Protein 6JZ2 (pdb70)

Structure (mmCIF, N/CA/C/O backbone):
data_6JZ2
#
_entry.id   6JZ2
#
_cell.length_a   163.236
_cell.length_b   102.734
_cell.length_c   112.714
_cell.angle_alpha   90.000
_cell.angle_beta   130.940
_cell.angle_gamma   90.000
#
_symmetry.space_group_name_H-M   'C 1 2 1'
#
loop_
_entity.id
_entity.type
_entity.pdbx_description
1 polymer Beta-glucuronidase
2 non-polymer '(3S,4R,5R)-4,5-dihydroxypiperidine-3-carboxylic acid'
3 non-polymer (4R)-2-METHYLPENTANE-2,4-DIOL
4 non-polymer (4S)-2-METHYL-2,4-PENTANEDIOL
5 water water
#
loop_
_atom_site.group_PDB
_atom_site.id
_atom_site.type_symbol
_atom_site.label_atom_id
_atom_site.label_alt_id
_atom_site.label_comp_id
_atom_site.label_asym_id
_atom_site.label_entity_id
_atom_site.label_seq_id
_atom_site.pdbx_PDB_ins_code
_atom_site.Cartn_x
_atom_site.Cartn_y
_atom_site.Cartn_z
_atom_site.occupancy
_atom_site.B_iso_or_equiv
_atom_site.auth_seq_id
_atom_site.auth_comp_id
_atom_site.auth_asym_id
_atom_site.auth_atom_id
_atom_site.pdbx_PDB_model_num
ATOM 1 N N . LEU A 1 26 ? -47.304 6.787 -6.509 1.00 35.91 2 LEU A N 1
ATOM 2 C CA . LEU A 1 26 ? -47.817 5.561 -5.913 1.00 31.29 2 LEU A CA 1
ATOM 3 C C . LEU A 1 26 ? -49.048 5.075 -6.671 1.00 33.03 2 LEU A C 1
ATOM 4 O O . LEU A 1 26 ? -49.857 5.881 -7.126 1.00 35.90 2 LEU A O 1
ATOM 9 N N . GLU A 1 27 ? -49.193 3.761 -6.815 1.00 30.81 3 GLU A N 1
ATOM 10 C CA . GLU A 1 27 ? -50.366 3.220 -7.496 1.00 33.40 3 GLU A CA 1
ATOM 11 C C . GLU A 1 27 ? -51.432 2.777 -6.503 1.00 34.54 3 GLU A C 1
ATOM 12 O O . GLU A 1 27 ? -52.099 1.757 -6.684 1.00 45.39 3 GLU A O 1
ATOM 18 N N . TYR A 1 28 ? -51.570 3.566 -5.444 1.00 27.76 4 TYR A N 1
ATOM 19 C CA . TYR A 1 28 ? -52.613 3.388 -4.455 1.00 25.52 4 TYR A CA 1
ATOM 20 C C . TYR A 1 28 ? -52.684 4.700 -3.702 1.00 25.81 4 TYR A C 1
ATOM 21 O O . TYR A 1 28 ? -51.813 5.556 -3.844 1.00 26.11 4 TYR A O 1
ATOM 30 N N . SER A 1 29 ? -53.715 4.850 -2.890 1.00 19.36 5 SER A N 1
ATOM 31 C CA . SER A 1 29 ? -53.894 6.064 -2.112 1.00 18.06 5 SER A CA 1
ATOM 32 C C . SER A 1 29 ? -53.380 5.872 -0.689 1.00 15.40 5 SER A C 1
ATOM 33 O O . SER A 1 29 ? -53.597 4.812 -0.092 1.00 16.93 5 SER A O 1
ATOM 36 N N . GLU A 1 30 ? -52.710 6.892 -0.144 1.00 15.08 6 GLU A N 1
ATOM 37 C CA . GLU A 1 30 ? -52.312 6.890 1.267 1.00 14.88 6 GLU A CA 1
ATOM 38 C C . GLU A 1 30 ? -53.395 7.486 2.166 1.00 14.00 6 GLU A C 1
ATOM 39 O O . GLU A 1 30 ? -53.234 7.504 3.387 1.00 15.76 6 GLU A O 1
ATOM 45 N N . LEU A 1 31 ? -54.469 8.006 1.583 1.00 15.56 7 LEU A N 1
ATOM 46 C CA . LEU A 1 31 ? -55.465 8.723 2.382 1.00 15.01 7 LEU A CA 1
ATOM 47 C C . LEU A 1 31 ? -56.076 7.858 3.472 1.00 16.11 7 LEU A C 1
ATOM 48 O O . LEU A 1 31 ? -56.440 6.702 3.240 1.00 15.49 7 LEU A O 1
ATOM 53 N N . TYR A 1 32 ? -56.203 8.425 4.666 1.00 14.83 8 TYR A N 1
ATOM 54 C CA . TYR A 1 32 ? -56.790 7.705 5.789 1.00 14.94 8 TYR A CA 1
ATOM 55 C C . TYR A 1 32 ? -58.231 7.346 5.461 1.00 15.22 8 TYR A C 1
ATOM 56 O O . TYR A 1 32 ? -58.954 8.168 4.913 1.00 16.16 8 TYR A O 1
ATOM 65 N N . PRO A 1 33 ? -58.655 6.117 5.794 1.00 14.46 9 PRO A N 1
ATOM 66 C CA . PRO A 1 33 ? -60.001 5.711 5.367 1.00 15.88 9 PRO A CA 1
ATOM 67 C C . PRO A 1 33 ? -61.113 6.411 6.139 1.00 14.71 9 PRO A C 1
ATOM 68 O O . PRO A 1 33 ? -61.005 6.647 7.354 1.00 16.42 9 PRO A O 1
ATOM 72 N N . ILE A 1 34 ? -62.184 6.732 5.427 1.00 16.32 10 ILE A N 1
ATOM 73 C CA . ILE A 1 34 ? -63.337 7.353 6.061 1.00 15.69 10 ILE A CA 1
ATOM 74 C C . ILE A 1 34 ? -64.608 6.634 5.647 1.00 16.50 10 ILE A C 1
ATOM 75 O O . ILE A 1 34 ? -64.619 5.854 4.692 1.00 17.34 10 ILE A O 1
ATOM 80 N N . GLN A 1 35 ? -65.677 6.889 6.390 1.00 17.84 11 GLN A N 1
ATOM 81 C CA . GLN A 1 35 ? -66.963 6.264 6.124 1.00 20.47 11 GLN A CA 1
ATOM 82 C C . GLN A 1 35 ? -67.957 7.352 5.779 1.00 21.36 11 GLN A C 1
ATOM 83 O O . GLN A 1 35 ? -68.226 8.231 6.601 1.00 22.34 11 GLN A O 1
ATOM 89 N N . ASN A 1 36 ? -68.499 7.302 4.566 1.00 18.65 12 ASN A N 1
ATOM 90 C CA . ASN A 1 36 ? -69.545 8.233 4.171 1.00 20.54 12 ASN A CA 1
ATOM 91 C C . ASN A 1 36 ? -70.434 7.628 3.093 1.00 20.11 12 ASN A C 1
ATOM 92 O O . ASN A 1 36 ? -70.462 6.411 2.920 1.00 19.40 12 ASN A O 1
ATOM 97 N N . GLU A 1 37 ? -71.169 8.461 2.371 1.00 20.41 13 GLU A N 1
ATOM 98 C CA . GLU A 1 37 ? -72.084 7.944 1.365 1.00 22.36 13 GLU A CA 1
ATOM 99 C C . GLU A 1 37 ? -71.366 7.192 0.244 1.00 21.81 13 GLU A C 1
ATOM 100 O O . GLU A 1 37 ? -71.967 6.360 -0.432 1.00 22.69 13 GLU A O 1
ATOM 106 N N . TYR A 1 38 ? -70.080 7.479 0.061 1.00 18.61 14 TYR A N 1
ATOM 107 C CA . TYR A 1 38 ? -69.336 7.003 -1.107 1.00 19.27 14 TYR A CA 1
ATOM 108 C C . TYR A 1 38 ? -68.264 5.987 -0.756 1.00 17.78 14 TYR A C 1
ATOM 109 O O . TYR A 1 38 ? -67.858 5.183 -1.608 1.00 19.39 14 TYR A O 1
ATOM 118 N N . ARG A 1 39 ? -67.813 6.035 0.494 1.00 17.84 15 ARG A N 1
ATOM 119 C CA . ARG A 1 39 ? -66.695 5.236 0.972 1.00 17.20 15 ARG A CA 1
ATOM 120 C C . ARG A 1 39 ? -67.119 4.433 2.185 1.00 20.28 15 ARG A C 1
ATOM 121 O O . ARG A 1 39 ? -67.790 4.949 3.075 1.00 18.99 15 ARG A O 1
ATOM 129 N N . MET A 1 40 ? -66.711 3.171 2.233 1.00 17.37 16 MET A N 1
ATOM 130 C CA . MET A 1 40 ? -67.049 2.318 3.361 1.00 16.22 16 MET A CA 1
ATOM 131 C C . MET A 1 40 ? -65.783 1.725 3.956 1.00 16.51 16 MET A C 1
ATOM 132 O O . MET A 1 40 ? -64.760 1.609 3.277 1.00 17.12 16 MET A O 1
ATOM 137 N N . MET A 1 41 ? -65.845 1.351 5.226 1.00 15.92 17 MET A N 1
ATOM 138 C CA . MET A 1 41 ? -64.718 0.713 5.877 1.00 15.90 17 MET A CA 1
ATOM 139 C C . MET A 1 41 ? -65.224 -0.259 6.932 1.00 19.39 17 MET A C 1
ATOM 140 O O . MET A 1 41 ? -66.284 -0.055 7.532 1.00 19.97 17 MET A O 1
ATOM 145 N N . GLN A 1 42 ? -64.473 -1.334 7.121 1.00 15.26 18 GLN A N 1
ATOM 146 C CA . GLN A 1 42 ? -64.801 -2.348 8.104 1.00 15.48 18 GLN A CA 1
ATOM 147 C C . GLN A 1 42 ? -63.497 -2.803 8.742 1.00 15.77 18 GLN A C 1
ATOM 148 O O . GLN A 1 42 ? -62.536 -3.144 8.048 1.00 16.06 18 GLN A O 1
ATOM 154 N N . SER A 1 43 ? -63.456 -2.796 10.063 1.00 15.22 19 SER A N 1
ATOM 155 C CA . SER A 1 43 ? -62.248 -3.181 10.762 1.00 15.66 19 SER A CA 1
ATOM 156 C C . SER A 1 43 ? -62.036 -4.682 10.738 1.00 16.82 19 SER A C 1
ATOM 157 O O . SER A 1 43 ? -62.972 -5.453 10.940 1.00 19.29 19 SER A O 1
ATOM 160 N N . LEU A 1 44 ? -60.795 -5.092 10.478 1.00 14.79 20 LEU A N 1
ATOM 161 C CA . LEU A 1 44 ? -60.419 -6.496 10.581 1.00 16.09 20 LEU A CA 1
ATOM 162 C C . LEU A 1 44 ? -59.623 -6.779 11.849 1.00 15.34 20 LEU A C 1
ATOM 163 O O . LEU A 1 44 ? -59.059 -7.868 11.995 1.00 17.17 20 LEU A O 1
ATOM 168 N N . ASP A 1 45 ? -59.584 -5.821 12.769 1.00 15.35 21 ASP A N 1
ATOM 169 C CA . ASP A 1 45 ? -58.850 -6.037 14.014 1.00 14.52 21 ASP A CA 1
ATOM 170 C C . ASP A 1 45 ? -59.480 -7.160 14.825 1.00 19.51 21 ASP A C 1
ATOM 171 O O . ASP A 1 45 ? -60.677 -7.443 14.697 1.00 19.84 21 ASP A O 1
ATOM 176 N N . GLY A 1 46 ? -58.676 -7.798 15.666 1.00 15.51 22 GLY A N 1
ATOM 177 C CA . GLY A 1 46 ? -59.190 -8.845 16.528 1.00 15.72 22 GLY A CA 1
ATOM 178 C C . GLY A 1 46 ? -58.161 -9.937 16.661 1.00 16.67 22 GLY A C 1
ATOM 179 O O . GLY A 1 46 ? -56.968 -9.696 16.501 1.00 17.63 22 GLY A O 1
ATOM 180 N N . MET A 1 47 ? -58.594 -11.129 16.964 1.00 15.84 23 MET A N 1
ATOM 181 C CA . MET A 1 47 ? -57.723 -12.274 16.991 1.00 16.32 23 MET A CA 1
ATOM 182 C C . MET A 1 47 ? -57.598 -12.892 15.603 1.00 16.97 23 MET A C 1
ATOM 183 O O . MET A 1 47 ? -58.549 -13.356 15.084 1.00 18.64 23 MET A O 1
ATOM 188 N N . TRP A 1 48 ? -56.400 -12.852 15.051 1.00 14.61 24 TRP A N 1
ATOM 189 C CA . TRP A 1 48 ? -56.115 -13.476 13.774 1.00 15.01 24 TRP A CA 1
ATOM 190 C C . TRP A 1 48 ? -55.506 -14.856 13.992 1.00 15.75 24 TRP A C 1
ATOM 191 O O . TRP A 1 48 ? -55.087 -15.188 15.103 1.00 17.41 24 TRP A O 1
ATOM 202 N N . LYS A 1 49 ? -55.455 -15.662 12.937 1.00 14.92 25 LYS A N 1
ATOM 203 C CA . LYS A 1 49 ? -54.677 -16.888 12.962 1.00 15.72 25 LYS A CA 1
ATOM 204 C C . LYS A 1 49 ? -53.244 -16.532 12.601 1.00 15.49 25 LYS A C 1
ATOM 205 O O . LYS A 1 49 ? -53.000 -15.598 11.839 1.00 14.96 25 LYS A O 1
ATOM 211 N N . PHE A 1 50 ? -52.298 -17.277 13.154 1.00 14.33 26 PHE A N 1
ATOM 212 C CA . PHE A 1 50 ? -50.884 -16.922 13.057 1.00 15.11 26 PHE A CA 1
ATOM 213 C C . PHE A 1 50 ? -50.056 -18.192 13.066 1.00 13.99 26 PHE A C 1
ATOM 214 O O . PHE A 1 50 ? -50.355 -19.121 13.807 1.00 15.07 26 PHE A O 1
ATOM 222 N N . GLN A 1 51 ? -49.028 -18.256 12.233 1.00 13.59 27 GLN A N 1
ATOM 223 C CA . GLN A 1 51 ? -48.146 -19.405 12.277 1.00 16.72 27 GLN A CA 1
ATOM 224 C C . GLN A 1 51 ? -46.733 -19.042 11.864 1.00 13.60 27 GLN A C 1
ATOM 225 O O . GLN A 1 51 ? -46.522 -18.404 10.832 1.00 15.37 27 GLN A O 1
ATOM 231 N N . PHE A 1 52 ? -45.761 -19.476 12.655 1.00 14.38 28 PHE A N 1
ATOM 232 C CA . PHE A 1 52 ? -44.359 -19.325 12.291 1.00 14.16 28 PHE A CA 1
ATOM 233 C C . PHE A 1 52 ? -44.012 -20.292 11.167 1.00 14.42 28 PHE A C 1
ATOM 234 O O . PHE A 1 52 ? -44.545 -21.398 11.104 1.00 15.90 28 PHE A O 1
ATOM 242 N N . ASP A 1 53 ? -43.085 -19.888 10.301 1.00 13.88 29 ASP A N 1
ATOM 243 C CA . ASP A 1 53 ? -42.674 -20.700 9.160 1.00 15.12 29 ASP A CA 1
ATOM 244 C C . ASP A 1 53 ? -41.150 -20.823 9.116 1.00 14.82 29 ASP A C 1
ATOM 245 O O . ASP A 1 53 ? -40.504 -20.342 8.183 1.00 15.92 29 ASP A O 1
ATOM 250 N N . PRO A 1 54 ? -40.565 -21.500 10.117 1.00 16.21 30 PRO A N 1
ATOM 251 C CA . PRO A 1 54 ? -39.102 -21.587 10.190 1.00 16.20 30 PRO A CA 1
ATOM 252 C C . PRO A 1 54 ? -38.456 -22.290 9.000 1.00 17.63 30 PRO A C 1
ATOM 253 O O . PRO A 1 54 ? -37.310 -21.979 8.672 1.00 19.32 30 PRO A O 1
ATOM 257 N N . GLU A 1 55 ? -39.171 -23.214 8.361 1.00 16.63 31 GLU A N 1
ATOM 258 C CA . GLU A 1 55 ? -38.609 -23.953 7.238 1.00 18.42 31 GLU A CA 1
ATOM 259 C C . GLU A 1 55 ? -38.867 -23.273 5.897 1.00 17.67 31 GLU A C 1
ATOM 260 O O . GLU A 1 55 ? -38.429 -23.763 4.859 1.00 18.95 31 GLU A O 1
ATOM 266 N N . GLU A 1 56 ? -39.558 -22.170 5.917 1.00 18.80 32 GLU A N 1
ATOM 267 C CA . GLU A 1 56 ? -39.834 -21.391 4.742 1.00 20.07 32 GLU A CA 1
ATOM 268 C C . GLU A 1 56 ? -40.551 -22.217 3.686 1.00 18.69 32 GLU A C 1
ATOM 269 O O . GLU A 1 56 ? -40.153 -22.218 2.546 1.00 20.31 32 GLU A O 1
ATOM 275 N N . ILE A 1 57 ? -41.612 -22.877 4.086 1.00 17.63 33 ILE A N 1
ATOM 276 C CA . ILE A 1 57 ? -42.353 -23.748 3.181 1.00 17.90 33 ILE A CA 1
ATOM 277 C C . ILE A 1 57 ? -43.809 -23.327 2.963 1.00 16.38 33 ILE A C 1
ATOM 278 O O . ILE A 1 57 ? -44.537 -23.983 2.236 1.00 18.18 33 ILE A O 1
ATOM 283 N N . GLY A 1 58 ? -44.235 -22.230 3.575 1.00 16.75 34 GLY A N 1
ATOM 284 C CA . GLY A 1 58 ? -45.626 -21.831 3.478 1.00 17.95 34 GLY A CA 1
ATOM 285 C C . GLY A 1 58 ? -46.120 -21.652 2.060 1.00 16.64 34 GLY A C 1
ATOM 286 O O . GLY A 1 58 ? -47.165 -22.198 1.682 1.00 18.59 34 GLY A O 1
ATOM 287 N N . LYS A 1 59 ? -45.355 -20.930 1.246 1.00 17.06 35 LYS A N 1
ATOM 288 C CA . LYS A 1 59 ? -45.806 -20.678 -0.113 1.00 20.45 35 LYS A CA 1
ATOM 289 C C . LYS A 1 59 ? -45.675 -21.919 -1.001 1.00 20.64 35 LYS A C 1
ATOM 290 O O . LYS A 1 59 ? -46.328 -22.015 -2.039 1.00 23.28 35 LYS A O 1
ATOM 296 N N . LYS A 1 60 ? -44.849 -22.868 -0.576 1.00 17.55 36 LYS A N 1
ATOM 297 C CA . LYS A 1 60 ? -44.726 -24.154 -1.264 1.00 20.15 36 LYS A CA 1
ATOM 298 C C . LYS A 1 60 ? -45.831 -25.143 -0.879 1.00 17.88 36 LYS A C 1
ATOM 299 O O . LYS A 1 60 ? -45.989 -26.208 -1.508 1.00 17.89 36 LYS A O 1
ATOM 305 N N . SER A 1 61 ? -46.596 -24.788 0.148 1.00 18.05 37 SER A N 1
ATOM 306 C CA . SER A 1 61 ? -47.461 -25.757 0.809 1.00 17.16 37 SER A CA 1
ATOM 307 C C . SER A 1 61 ? -48.894 -25.284 0.926 1.00 20.24 37 SER A C 1
ATOM 308 O O . SER A 1 61 ? -49.671 -25.841 1.696 1.00 21.81 37 SER A O 1
ATOM 311 N N . GLY A 1 62 ? -49.234 -24.239 0.182 1.00 18.08 38 GLY A N 1
ATOM 312 C CA . GLY A 1 62 ? -50.609 -23.782 0.116 1.00 18.88 38 GLY A CA 1
ATOM 313 C C . GLY A 1 62 ? -51.077 -22.930 1.277 1.00 17.98 38 GLY A C 1
ATOM 314 O O . GLY A 1 62 ? -52.281 -22.759 1.464 1.00 20.33 38 GLY A O 1
ATOM 315 N N . TRP A 1 63 ? -50.146 -22.392 2.059 1.00 16.78 39 TRP A N 1
ATOM 316 C CA . TRP A 1 63 ? -50.535 -21.594 3.217 1.00 16.33 39 TRP A CA 1
ATOM 317 C C . TRP A 1 63 ? -51.310 -20.341 2.823 1.00 16.02 39 TRP A C 1
ATOM 318 O O . TRP A 1 63 ? -52.050 -19.792 3.638 1.00 16.78 39 TRP A O 1
ATOM 329 N N . GLU A 1 64 ? -51.136 -19.881 1.587 1.00 17.62 40 GLU A N 1
ATOM 330 C CA . GLU A 1 64 ? -51.883 -18.720 1.121 1.00 18.57 40 GLU A CA 1
ATOM 331 C C . GLU A 1 64 ? -53.380 -19.016 1.048 1.00 18.11 40 GLU A C 1
ATOM 332 O O . GLU A 1 64 ? -54.186 -18.094 0.920 1.00 20.82 40 GLU A O 1
ATOM 338 N N . ASN A 1 65 ? -53.746 -20.298 1.119 1.00 17.54 41 ASN A N 1
ATOM 339 C CA . ASN A 1 65 ? -55.150 -20.693 1.172 1.00 19.61 41 ASN A CA 1
ATOM 340 C C . ASN A 1 65 ? -55.632 -20.991 2.595 1.00 19.12 41 ASN A C 1
ATOM 341 O O . ASN A 1 65 ? -56.777 -21.410 2.796 1.00 20.55 41 ASN A O 1
ATOM 346 N N . GLY A 1 66 ? -54.754 -20.785 3.575 1.00 18.24 42 GLY A N 1
ATOM 347 C CA . GLY A 1 66 ? -55.082 -21.016 4.970 1.00 19.64 42 GLY A CA 1
ATOM 348 C C . GLY A 1 66 ? -53.921 -21.673 5.688 1.00 17.85 42 GLY A C 1
ATOM 349 O O . GLY A 1 66 ? -53.247 -22.541 5.132 1.00 18.61 42 GLY A O 1
ATOM 350 N N . LEU A 1 67 ? -53.683 -21.256 6.924 1.00 17.65 43 LEU A N 1
ATOM 351 C CA . LEU A 1 67 ? -52.584 -21.790 7.721 1.00 17.92 43 LEU A CA 1
ATOM 352 C C . LEU A 1 67 ? -52.960 -23.157 8.286 1.00 18.74 43 LEU A C 1
ATOM 353 O O . LEU A 1 67 ? -54.084 -23.356 8.752 1.00 19.61 43 LEU A O 1
ATOM 358 N N . PRO A 1 68 ? -52.019 -24.108 8.250 1.00 16.52 44 PRO A N 1
ATOM 359 C CA . PRO A 1 68 ? -52.389 -25.481 8.624 1.00 17.68 44 PRO A CA 1
ATOM 360 C C . PRO A 1 68 ? -52.463 -25.734 10.134 1.00 20.53 44 PRO A C 1
ATOM 361 O O . PRO A 1 68 ? -53.231 -26.608 10.548 1.00 20.05 44 PRO A O 1
ATOM 365 N N . ALA A 1 69 ? -51.686 -25.010 10.935 1.00 17.31 45 ALA A N 1
ATOM 366 C CA . ALA A 1 69 ? -51.657 -25.250 12.381 1.00 18.07 45 ALA A CA 1
ATOM 367 C C . ALA A 1 69 ? -51.432 -23.949 13.144 1.00 17.97 45 ALA A C 1
ATOM 368 O O . ALA A 1 69 ? -50.420 -23.776 13.824 1.00 19.42 45 ALA A O 1
ATOM 370 N N . PRO A 1 70 ? -52.385 -23.023 13.020 1.00 16.80 46 PRO A N 1
ATOM 371 C CA . PRO A 1 70 ? -52.177 -21.681 13.560 1.00 16.65 46 PRO A CA 1
ATOM 372 C C . PRO A 1 70 ? -52.444 -21.590 15.050 1.00 19.17 46 PRO A C 1
ATOM 373 O O . PRO A 1 70 ? -53.092 -22.467 15.643 1.00 18.59 46 PRO A O 1
ATOM 377 N N . VAL A 1 71 ? -51.927 -20.523 15.646 1.00 15.75 47 VAL A N 1
ATOM 378 C CA . VAL A 1 71 ? -52.360 -20.091 16.966 1.00 16.65 47 VAL A CA 1
ATOM 379 C C . VAL A 1 71 ? -53.057 -18.746 16.789 1.00 17.78 47 VAL A C 1
ATOM 380 O O . VAL A 1 71 ? -53.063 -18.173 15.699 1.00 17.52 47 VAL A O 1
ATOM 384 N N . SER A 1 72 ? -53.664 -18.237 17.851 1.00 15.94 48 SER A N 1
ATOM 385 C CA . SER A 1 72 ? -54.337 -16.951 17.775 1.00 18.56 48 SER A CA 1
ATOM 386 C C . SER A 1 72 ? -53.349 -15.831 18.068 1.00 16.38 48 SER A C 1
ATOM 387 O O . SER A 1 72 ? -52.478 -15.965 18.931 1.00 17.78 48 SER A O 1
ATOM 390 N N . MET A 1 73 ? -53.496 -14.714 17.365 1.00 13.35 49 MET A N 1
ATOM 391 C CA . MET A 1 73 ? -52.610 -13.573 17.534 1.00 13.56 49 MET A CA 1
ATOM 392 C C . MET A 1 73 ? -53.410 -12.283 17.449 1.00 13.90 49 MET A C 1
ATOM 393 O O . MET A 1 73 ? -54.090 -12.050 16.462 1.00 13.37 49 MET A O 1
ATOM 398 N N . PRO A 1 74 ? -53.343 -11.445 18.487 1.00 13.12 50 PRO A N 1
ATOM 399 C CA . PRO A 1 74 ? -54.009 -10.143 18.441 1.00 12.25 50 PRO A CA 1
ATOM 400 C C . PRO A 1 74 ? -53.476 -9.238 17.349 1.00 13.80 50 PRO A C 1
ATOM 401 O O . PRO A 1 74 ? -52.262 -9.176 17.109 1.00 13.51 50 PRO A O 1
ATOM 405 N N . VAL A 1 75 ? -54.396 -8.526 16.707 1.00 13.30 51 VAL A N 1
ATOM 406 C CA . VAL A 1 75 ? -54.061 -7.483 15.751 1.00 13.39 51 VAL A CA 1
ATOM 407 C C . VAL A 1 75 ? -54.930 -6.292 16.120 1.00 14.45 51 VAL A C 1
ATOM 408 O O . VAL A 1 75 ? -56.151 -6.432 16.214 1.00 14.78 51 VAL A O 1
ATOM 412 N N . PRO A 1 76 ? -54.321 -5.118 16.325 1.00 12.75 52 PRO A N 1
ATOM 413 C CA . PRO A 1 76 ? -52.894 -4.800 16.177 1.00 12.26 52 PRO A CA 1
ATOM 414 C C . PRO A 1 76 ? -52.063 -5.161 17.396 1.00 13.20 52 PRO A C 1
ATOM 415 O O . PRO A 1 76 ? -52.528 -4.997 18.519 1.00 13.91 52 PRO A O 1
ATOM 419 N N . SER A 1 77 ? -50.835 -5.612 17.171 1.00 12.23 53 SER A N 1
ATOM 420 C CA . SER A 1 77 ? -49.860 -5.871 18.236 1.00 11.99 53 SER A CA 1
ATOM 421 C C . SER A 1 77 ? -48.564 -6.323 17.583 1.00 12.93 53 SER A C 1
ATOM 422 O O . SER A 1 77 ? -48.565 -6.838 16.464 1.00 12.66 53 SER A O 1
ATOM 425 N N . SER A 1 78 ? -47.449 -6.155 18.282 1.00 11.12 54 SER A N 1
ATOM 426 C CA . SER A 1 78 ? -46.251 -6.913 17.939 1.00 10.62 54 SER A CA 1
ATOM 427 C C . SER A 1 78 ? -46.431 -8.314 18.511 1.00 12.38 54 SER A C 1
ATOM 428 O O . SER A 1 78 ? -46.992 -8.464 19.593 1.00 12.98 54 SER A O 1
ATOM 431 N N . PHE A 1 79 ? -45.968 -9.346 17.816 1.00 11.76 55 PHE A N 1
ATOM 432 C CA . PHE A 1 79 ? -46.182 -10.695 18.347 1.00 11.73 55 PHE A CA 1
ATOM 433 C C . PHE A 1 79 ? -45.274 -11.076 19.520 1.00 11.63 55 PHE A C 1
ATOM 434 O O . PHE A 1 79 ? -45.623 -11.973 20.287 1.00 12.24 55 PHE A O 1
ATOM 442 N N . ALA A 1 80 ? -44.121 -10.429 19.666 1.00 10.39 56 ALA A N 1
ATOM 443 C CA . ALA A 1 80 ? -43.018 -11.024 20.430 1.00 10.69 56 ALA A CA 1
ATOM 444 C C . ALA A 1 80 ? -43.321 -11.278 21.888 1.00 10.38 56 ALA A C 1
ATOM 445 O O . ALA A 1 80 ? -42.976 -12.336 22.395 1.00 10.89 56 ALA A O 1
ATOM 447 N N . ASP A 1 81 ? -43.933 -10.315 22.569 1.00 10.65 57 ASP A N 1
ATOM 448 C CA . ASP A 1 81 ? -43.973 -10.361 24.031 1.00 11.62 57 ASP A CA 1
ATOM 449 C C . ASP A 1 81 ? -45.132 -11.152 24.612 1.00 12.28 57 ASP A C 1
ATOM 450 O O . ASP A 1 81 ? -45.283 -11.229 25.840 1.00 12.27 57 ASP A O 1
ATOM 455 N N . PHE A 1 82 ? -45.947 -11.748 23.750 1.00 11.76 58 PHE A N 1
ATOM 456 C CA . PHE A 1 82 ? -47.011 -12.621 24.240 1.00 11.78 58 PHE A CA 1
ATOM 457 C C . PHE A 1 82 ? -46.479 -13.942 24.750 1.00 12.53 58 PHE A C 1
ATOM 458 O O . PHE A 1 82 ? -46.985 -14.482 25.734 1.00 12.41 58 PHE A O 1
ATOM 466 N N . PHE A 1 83 ? -45.476 -14.476 24.072 1.00 11.72 59 PHE A N 1
ATOM 467 C CA . PHE A 1 83 ? -45.026 -15.834 24.304 1.00 12.64 59 PHE A CA 1
ATOM 468 C C . PHE A 1 83 ? -44.211 -15.972 25.589 1.00 11.89 59 PHE A C 1
ATOM 469 O O . PHE A 1 83 ? -43.676 -14.993 26.112 1.00 11.74 59 PHE A O 1
ATOM 477 N N . THR A 1 84 ? -44.120 -17.199 26.081 1.00 11.76 60 THR A N 1
ATOM 478 C CA . THR A 1 84 ? -43.356 -17.461 27.288 1.00 12.35 60 THR A CA 1
ATOM 479 C C . THR A 1 84 ? -42.024 -18.140 27.015 1.00 13.75 60 THR A C 1
ATOM 480 O O . THR A 1 84 ? -41.254 -18.390 27.942 1.00 14.47 60 THR A O 1
ATOM 484 N N . ASP A 1 85 ? -41.746 -18.445 25.754 1.00 13.00 61 ASP A N 1
ATOM 485 C CA . ASP A 1 85 ? -40.488 -19.109 25.385 1.00 14.03 61 ASP A CA 1
ATOM 486 C C . ASP A 1 85 ? -39.624 -18.200 24.509 1.00 13.58 61 ASP A C 1
ATOM 487 O O . ASP A 1 85 ? -40.133 -17.412 23.712 1.00 13.88 61 ASP A O 1
ATOM 492 N N . HIS A 1 86 ? -38.314 -18.325 24.654 1.00 12.40 62 HIS A N 1
ATOM 493 C CA . HIS A 1 86 ? -37.381 -17.468 23.924 1.00 13.66 62 HIS A CA 1
ATOM 494 C C . HIS A 1 86 ? -37.507 -17.571 22.414 1.00 12.65 62 HIS A C 1
ATOM 495 O O . HIS A 1 86 ? -37.449 -16.560 21.719 1.00 13.24 62 HIS A O 1
ATOM 502 N N . LYS A 1 87 ? -37.650 -18.783 21.904 1.00 13.22 63 LYS A N 1
ATOM 503 C CA . LYS A 1 87 ? -37.588 -18.959 20.461 1.00 13.31 63 LYS A CA 1
ATOM 504 C C . LYS A 1 87 ? -38.747 -18.295 19.752 1.00 14.22 63 LYS A C 1
ATOM 505 O O . LYS A 1 87 ? -38.586 -17.801 18.633 1.00 16.67 63 LYS A O 1
ATOM 511 N N . GLU A 1 88 ? -39.908 -18.243 20.392 1.00 12.26 64 GLU A N 1
ATOM 512 C CA . GLU A 1 88 ? -41.037 -17.549 19.798 1.00 12.80 64 GLU A CA 1
ATOM 513 C C . GLU A 1 88 ? -40.861 -16.031 19.913 1.00 12.89 64 GLU A C 1
ATOM 514 O O . GLU A 1 88 ? -41.057 -15.304 18.938 1.00 13.60 64 GLU A O 1
ATOM 520 N N . ARG A 1 89 ? -40.456 -15.544 21.084 1.00 12.30 65 ARG A N 1
ATOM 521 C CA . ARG A 1 89 ? -40.201 -14.122 21.246 1.00 12.07 65 ARG A CA 1
ATOM 522 C C . ARG A 1 89 ? -39.189 -13.615 20.216 1.00 12.56 65 ARG A C 1
ATOM 523 O O . ARG A 1 89 ? -39.378 -12.546 19.623 1.00 12.53 65 ARG A O 1
ATOM 531 N N . ASP A 1 90 ? -38.106 -14.367 20.054 1.00 11.47 66 ASP A N 1
ATOM 532 C CA . ASP A 1 90 ? -36.975 -13.948 19.232 1.00 12.17 66 ASP A CA 1
ATOM 533 C C . ASP A 1 90 ? -37.072 -14.408 17.787 1.00 13.59 66 ASP A C 1
ATOM 534 O O . ASP A 1 90 ? -36.105 -14.295 17.030 1.00 15.16 66 ASP A O 1
ATOM 539 N N . TYR A 1 91 ? -38.235 -14.919 17.398 1.00 13.12 67 TYR A N 1
ATOM 540 C CA . TYR A 1 91 ? -38.381 -15.471 16.068 1.00 13.48 67 TYR A CA 1
ATOM 541 C C . TYR A 1 91 ? -37.987 -14.484 14.990 1.00 13.66 67 TYR A C 1
ATOM 542 O O . TYR A 1 91 ? -38.429 -13.334 14.996 1.00 13.01 67 TYR A O 1
ATOM 551 N N . CYS A 1 92 ? -37.166 -14.950 14.060 1.00 13.35 68 CYS A N 1
ATOM 552 C CA . CYS A 1 92 ? -36.763 -14.144 12.925 1.00 13.44 68 CYS A CA 1
ATOM 553 C C . CYS A 1 92 ? -36.882 -14.991 11.670 1.00 14.22 68 CYS A C 1
ATOM 554 O O . CYS A 1 92 ? -36.396 -16.126 11.629 1.00 15.59 68 CYS A O 1
ATOM 557 N N . GLY A 1 93 ? -37.548 -14.450 10.653 1.00 13.05 69 GLY A N 1
ATOM 558 C CA . GLY A 1 93 ? -37.771 -15.164 9.409 1.00 14.33 69 GLY A CA 1
ATOM 559 C C . GLY A 1 93 ? -39.183 -14.903 8.913 1.00 13.74 69 GLY A C 1
ATOM 560 O O . GLY A 1 93 ? -39.747 -13.824 9.138 1.00 13.83 69 GLY A O 1
ATOM 561 N N . ASP A 1 94 ? -39.749 -15.900 8.242 1.00 14.91 70 ASP A N 1
ATOM 562 C CA . ASP A 1 94 ? -41.090 -15.821 7.671 1.00 14.71 70 ASP A CA 1
ATOM 563 C C . ASP A 1 94 ? -42.131 -16.271 8.684 1.00 14.98 70 ASP A C 1
ATOM 564 O O . ASP A 1 94 ? -41.954 -17.284 9.374 1.00 14.61 70 ASP A O 1
ATOM 569 N N . PHE A 1 95 ? -43.240 -15.549 8.739 1.00 13.83 71 PHE A N 1
ATOM 570 C CA . PHE A 1 95 ? -44.344 -15.926 9.604 1.00 13.34 71 PHE A CA 1
ATOM 571 C C . PHE A 1 95 ? -45.624 -15.383 8.986 1.00 14.96 71 PHE A C 1
ATOM 572 O O . PHE A 1 95 ? -45.587 -14.427 8.202 1.00 15.82 71 PHE A O 1
ATOM 580 N N . TRP A 1 96 ? -46.755 -15.982 9.328 1.00 13.68 72 TRP A N 1
ATOM 581 C CA . TRP A 1 96 ? -47.970 -15.777 8.550 1.00 13.33 72 TRP A CA 1
ATOM 582 C C . TRP A 1 96 ? -49.144 -15.406 9.428 1.00 12.95 72 TRP A C 1
ATOM 583 O O . TRP A 1 96 ? -49.264 -15.873 10.567 1.00 14.37 72 TRP A O 1
ATOM 594 N N . TYR A 1 97 ? -50.017 -14.568 8.876 1.00 12.85 73 TYR A N 1
ATOM 595 C CA . TYR A 1 97 ? -51.260 -14.179 9.520 1.00 13.57 73 TYR A CA 1
ATOM 596 C C . TYR A 1 97 ? -52.417 -14.529 8.596 1.00 13.88 73 TYR A C 1
ATOM 597 O O . TYR A 1 97 ? -52.288 -14.483 7.367 1.00 14.84 73 TYR A O 1
ATOM 606 N N . GLU A 1 98 ? -53.569 -14.828 9.186 1.00 14.78 74 GLU A N 1
ATOM 607 C CA . GLU A 1 98 ? -54.769 -15.113 8.416 1.00 15.02 74 GLU A CA 1
ATOM 608 C C . GLU A 1 98 ? -56.000 -14.642 9.162 1.00 14.42 74 GLU A C 1
ATOM 609 O O . GLU A 1 98 ? -56.088 -14.772 10.386 1.00 15.49 74 GLU A O 1
ATOM 615 N N . THR A 1 99 ? -56.966 -14.097 8.437 1.00 15.38 75 THR A N 1
ATOM 616 C CA . THR A 1 99 ? -58.284 -13.918 9.029 1.00 15.49 75 THR A CA 1
ATOM 617 C C . THR A 1 99 ? -59.353 -14.035 7.962 1.00 16.94 75 THR A C 1
ATOM 618 O O . THR A 1 99 ? -59.051 -14.150 6.773 1.00 17.75 75 THR A O 1
ATOM 622 N N . GLU A 1 100 ? -60.591 -14.070 8.402 1.00 17.29 76 GLU A N 1
ATOM 623 C CA . GLU A 1 100 ? -61.744 -14.106 7.505 1.00 18.25 76 GLU A CA 1
ATOM 624 C C . GLU A 1 100 ? -62.667 -12.965 7.836 1.00 19.40 76 GLU A C 1
ATOM 625 O O . GLU A 1 100 ? -62.696 -12.545 8.972 1.00 19.88 76 GLU A O 1
ATOM 631 N N . PHE A 1 101 ? -63.371 -12.448 6.840 1.00 18.17 77 PHE A N 1
ATOM 632 C CA . PHE A 1 101 ? -64.282 -11.335 7.044 1.00 19.41 77 PHE A CA 1
ATOM 633 C C . PHE A 1 101 ? -65.432 -11.456 6.073 1.00 19.39 77 PHE A C 1
ATOM 634 O O . PHE A 1 101 ? -65.255 -11.904 4.938 1.00 20.50 77 PHE A O 1
ATOM 642 N N . TYR A 1 102 ? -66.617 -11.071 6.527 1.00 20.07 78 TYR A N 1
ATOM 643 C CA . TYR A 1 102 ? -67.773 -11.032 5.658 1.00 19.75 78 TYR A CA 1
ATOM 644 C C . TYR A 1 102 ? -67.804 -9.679 4.962 1.00 20.95 78 TYR A C 1
ATOM 645 O O . TYR A 1 102 ? -67.720 -8.640 5.608 1.00 21.33 78 TYR A O 1
ATOM 654 N N . LEU A 1 103 ? -67.911 -9.697 3.642 1.00 19.01 79 LEU A N 1
ATOM 655 C CA . LEU A 1 103 ? -67.964 -8.480 2.850 1.00 20.19 79 LEU A CA 1
ATOM 656 C C . LEU A 1 103 ? -69.414 -8.178 2.530 1.00 19.65 79 LEU A C 1
ATOM 657 O O . LEU A 1 103 ? -70.098 -9.008 1.941 1.00 21.37 79 LEU A O 1
ATOM 662 N N . PRO A 1 104 ? -69.898 -6.990 2.925 1.00 20.64 80 PRO A N 1
ATOM 663 C CA . PRO A 1 104 ? -71.300 -6.657 2.647 1.00 20.16 80 PRO A CA 1
ATOM 664 C C . PRO A 1 104 ? -71.598 -6.701 1.149 1.00 23.52 80 PRO A C 1
ATOM 665 O O . PRO A 1 104 ? -70.768 -6.264 0.350 1.00 21.44 80 PRO A O 1
ATOM 669 N N . ALA A 1 105 ? -72.761 -7.231 0.774 1.00 24.43 81 ALA A N 1
ATOM 670 C CA . ALA A 1 105 ? -73.137 -7.344 -0.634 1.00 21.83 81 ALA A CA 1
ATOM 671 C C . ALA A 1 105 ? -73.140 -5.993 -1.348 1.00 21.65 81 ALA A C 1
ATOM 672 O O . ALA A 1 105 ? -72.848 -5.912 -2.536 1.00 24.04 81 ALA A O 1
ATOM 674 N N . GLU A 1 106 ? -73.455 -4.935 -0.608 1.00 23.77 82 GLU A N 1
ATOM 675 C CA . GLU A 1 106 ? -73.559 -3.596 -1.188 1.00 26.09 82 GLU A CA 1
ATOM 676 C C . GLU A 1 106 ? -72.223 -3.032 -1.678 1.00 27.62 82 GLU A C 1
ATOM 677 O O . GLU A 1 106 ? -72.191 -2.028 -2.389 1.00 30.71 82 GLU A O 1
ATOM 683 N N . TRP A 1 107 ? -71.123 -3.674 -1.302 1.00 23.89 83 TRP A N 1
ATOM 684 C CA . TRP A 1 107 ? -69.802 -3.217 -1.730 1.00 22.20 83 TRP A CA 1
ATOM 685 C C . TRP A 1 107 ? -69.465 -3.656 -3.150 1.00 22.35 83 TRP A C 1
ATOM 686 O O . TRP A 1 107 ? -68.396 -3.329 -3.673 1.00 27.08 83 TRP A O 1
ATOM 697 N N . ARG A 1 108 ? -70.380 -4.397 -3.767 1.00 22.95 84 ARG A N 1
ATOM 698 C CA . ARG A 1 108 ? -70.198 -4.852 -5.139 1.00 27.13 84 ARG A CA 1
ATOM 699 C C . ARG A 1 108 ? -69.952 -3.662 -6.057 1.00 29.53 84 ARG A C 1
ATOM 700 O O . ARG A 1 108 ? -70.582 -2.615 -5.911 1.00 32.95 84 ARG A O 1
ATOM 708 N N . ASN A 1 109 ? -69.043 -3.827 -6.984 1.00 31.45 85 ASN A N 1
ATOM 709 C CA . ASN A 1 109 ? -68.699 -2.730 -7.904 1.00 32.16 85 ASN A CA 1
ATOM 710 C C . ASN A 1 109 ? -68.139 -1.431 -7.274 1.00 32.59 85 ASN A C 1
ATOM 711 O O . ASN A 1 109 ? -68.231 -0.359 -7.822 1.00 41.67 85 ASN A O 1
ATOM 716 N N . LYS A 1 110 ? -67.606 -1.535 -6.068 1.00 27.94 86 LYS A N 1
ATOM 717 C CA . LYS A 1 110 ? -66.765 -0.512 -5.523 1.00 25.33 86 LYS A CA 1
ATOM 718 C C . LYS A 1 110 ? -65.374 -1.042 -5.735 1.00 23.76 86 LYS A C 1
ATOM 719 O O . LYS A 1 110 ? -65.203 -2.171 -6.005 1.00 26.89 86 LYS A O 1
ATOM 725 N N . LYS A 1 111 ? -64.386 -0.192 -5.662 1.00 21.02 87 LYS A N 1
ATOM 726 C CA . LYS A 1 111 ? -63.021 -0.627 -5.621 1.00 21.40 87 LYS A CA 1
ATOM 727 C C . LYS A 1 111 ? -62.741 -1.051 -4.171 1.00 19.41 87 LYS A C 1
ATOM 728 O O . LYS A 1 111 ? -62.881 -0.280 -3.291 1.00 20.49 87 LYS A O 1
ATOM 734 N N . ILE A 1 112 ? -62.427 -2.307 -3.983 1.00 17.93 88 ILE A N 1
ATOM 735 C CA . ILE A 1 112 ? -62.278 -2.855 -2.644 1.00 18.91 88 ILE A CA 1
ATOM 736 C C . ILE A 1 112 ? -60.809 -3.093 -2.329 1.00 16.30 88 ILE A C 1
ATOM 737 O O . ILE A 1 112 ? -60.092 -3.734 -3.103 1.00 17.90 88 ILE A O 1
ATOM 742 N N . TRP A 1 113 ? -60.369 -2.558 -1.196 1.00 16.27 89 TRP A N 1
ATOM 743 C CA . TRP A 1 113 ? -58.969 -2.619 -0.807 1.00 16.13 89 TRP A CA 1
ATOM 744 C C . TRP A 1 113 ? -58.825 -3.142 0.605 1.00 16.52 89 TRP A C 1
ATOM 745 O O . TRP A 1 113 ? -59.614 -2.799 1.487 1.00 17.37 89 TRP A O 1
ATOM 756 N N . LEU A 1 114 ? -57.797 -3.951 0.829 1.00 15.13 90 LEU A N 1
ATOM 757 C CA . LEU A 1 114 ? -57.291 -4.171 2.176 1.00 15.44 90 LEU A CA 1
ATOM 758 C C . LEU A 1 114 ? -56.300 -3.056 2.493 1.00 14.87 90 LEU A C 1
ATOM 759 O O . LEU A 1 114 ? -55.434 -2.731 1.675 1.00 16.80 90 LEU A O 1
ATOM 764 N N . ARG A 1 115 ? -56.453 -2.444 3.661 1.00 13.97 91 ARG A N 1
ATOM 765 C CA . ARG A 1 115 ? -55.529 -1.404 4.080 1.00 13.88 91 ARG A CA 1
ATOM 766 C C . ARG A 1 115 ? -54.898 -1.771 5.409 1.00 14.60 91 ARG A C 1
ATOM 767 O O . ARG A 1 115 ? -55.545 -1.723 6.457 1.00 15.51 91 ARG A O 1
ATOM 775 N N . PHE A 1 116 ? -53.628 -2.134 5.371 1.00 13.31 92 PHE A N 1
ATOM 776 C CA . PHE A 1 116 ? -52.893 -2.418 6.587 1.00 13.82 92 PHE A CA 1
ATOM 777 C C . PHE A 1 116 ? -52.213 -1.142 7.036 1.00 13.02 92 PHE A C 1
ATOM 778 O O . PHE A 1 116 ? -51.537 -0.491 6.232 1.00 14.67 92 PHE A O 1
ATOM 786 N N . GLY A 1 117 ? -52.388 -0.764 8.297 1.00 13.41 93 GLY A N 1
ATOM 787 C CA . GLY A 1 117 ? -51.653 0.385 8.800 1.00 13.89 93 GLY A CA 1
ATOM 788 C C . GLY A 1 117 ? -50.161 0.172 8.579 1.00 13.75 93 GLY A C 1
ATOM 789 O O . GLY A 1 117 ? -49.427 1.104 8.257 1.00 14.35 93 GLY A O 1
ATOM 790 N N . SER A 1 118 ? -49.721 -1.070 8.753 1.00 12.91 94 SER A N 1
ATOM 791 C CA . SER A 1 118 ? -48.357 -1.459 8.423 1.00 14.79 94 SER A CA 1
ATOM 792 C C . SER A 1 118 ? -48.240 -2.972 8.429 1.00 12.98 94 SER A C 1
ATOM 793 O O . SER A 1 118 ? -49.103 -3.671 8.950 1.00 15.43 94 SER A O 1
ATOM 796 N N . ILE A 1 119 ? -47.163 -3.458 7.829 1.00 13.86 95 ILE A N 1
ATOM 797 C CA . ILE A 1 119 ? -46.823 -4.873 7.832 1.00 12.54 95 ILE A CA 1
ATOM 798 C C . ILE A 1 119 ? -45.326 -4.899 8.079 1.00 13.49 95 ILE A C 1
ATOM 799 O O . ILE A 1 119 ? -44.558 -4.443 7.250 1.00 13.57 95 ILE A O 1
ATOM 804 N N . THR A 1 120 ? -44.903 -5.395 9.233 1.00 12.23 96 THR A N 1
ATOM 805 C CA . THR A 1 120 ? -43.522 -5.194 9.659 1.00 12.96 96 THR A CA 1
ATOM 806 C C . THR A 1 120 ? -42.708 -6.479 9.565 1.00 13.11 96 THR A C 1
ATOM 807 O O . THR A 1 120 ? -43.047 -7.435 10.258 1.00 12.55 96 THR A O 1
ATOM 811 N N . HIS A 1 121 ? -41.644 -6.542 8.752 1.00 12.74 97 HIS A N 1
ATOM 812 C CA . HIS A 1 121 ? -41.068 -5.442 7.958 1.00 13.09 97 HIS A CA 1
ATOM 813 C C . HIS A 1 121 ? -41.458 -5.439 6.496 1.00 13.58 97 HIS A C 1
ATOM 814 O O . HIS A 1 121 ? -41.413 -4.402 5.833 1.00 14.20 97 HIS A O 1
ATOM 821 N N . ARG A 1 122 ? -41.795 -6.609 5.984 1.00 14.16 98 ARG A N 1
ATOM 822 C CA . ARG A 1 122 ? -42.078 -6.747 4.570 1.00 14.55 98 ARG A CA 1
ATOM 823 C C . ARG A 1 122 ? -43.014 -7.921 4.442 1.00 14.64 98 ARG A C 1
ATOM 824 O O . ARG A 1 122 ? -43.031 -8.813 5.302 1.00 14.95 98 ARG A O 1
ATOM 832 N N . GLY A 1 123 ? -43.815 -7.943 3.389 1.00 15.24 99 GLY A N 1
ATOM 833 C CA . GLY A 1 123 ? -44.769 -9.022 3.280 1.00 18.56 99 GLY A CA 1
ATOM 834 C C . GLY A 1 123 ? -45.478 -9.082 1.957 1.00 15.61 99 GLY A C 1
ATOM 835 O O . GLY A 1 123 ? -45.360 -8.188 1.120 1.00 16.46 99 GLY A O 1
ATOM 836 N N . THR A 1 124 ? -46.224 -10.162 1.788 1.00 14.91 100 THR A N 1
ATOM 837 C CA . THR A 1 124 ? -47.033 -10.371 0.600 1.00 14.79 100 THR A CA 1
ATOM 838 C C . THR A 1 124 ? -48.436 -10.658 1.072 1.00 15.27 100 THR A C 1
ATOM 839 O O . THR A 1 124 ? -48.651 -11.495 1.950 1.00 15.16 100 THR A O 1
ATOM 843 N N . VAL A 1 125 ? -49.390 -9.938 0.495 1.00 16.24 101 VAL A N 1
ATOM 844 C CA . VAL A 1 125 ? -50.795 -10.053 0.861 1.00 14.93 101 VAL A CA 1
ATOM 845 C C . VAL A 1 125 ? -51.515 -10.943 -0.145 1.00 15.52 101 VAL A C 1
ATOM 846 O O . VAL A 1 125 ? -51.413 -10.731 -1.356 1.00 16.11 101 VAL A O 1
ATOM 850 N N . TYR A 1 126 ? -52.241 -11.935 0.369 1.00 15.75 102 TYR A N 1
ATOM 851 C CA . TYR A 1 126 ? -53.076 -12.807 -0.440 1.00 17.60 102 TYR A CA 1
ATOM 852 C C . TYR A 1 126 ? -54.510 -12.609 -0.014 1.00 14.93 102 TYR A C 1
ATOM 853 O O . TYR A 1 126 ? -54.788 -12.342 1.152 1.00 15.60 102 TYR A O 1
ATOM 862 N N . CYS A 1 127 ? -55.422 -12.750 -0.964 1.00 17.24 103 CYS A N 1
ATOM 863 C CA . CYS A 1 127 ? -56.840 -12.687 -0.649 1.00 17.58 103 CYS A CA 1
ATOM 864 C C . CYS A 1 127 ? -57.572 -13.730 -1.475 1.00 16.98 103 CYS A C 1
ATOM 865 O O . CYS A 1 127 ? -57.424 -13.779 -2.689 1.00 17.08 103 CYS A O 1
ATOM 868 N N . ASN A 1 128 ? -58.336 -14.581 -0.795 1.00 17.18 104 ASN A N 1
ATOM 869 C CA . ASN A 1 128 ? -59.033 -15.693 -1.439 1.00 17.19 104 ASN A CA 1
ATOM 870 C C . ASN A 1 128 ? -58.081 -16.528 -2.283 1.00 19.16 104 ASN A C 1
ATOM 871 O O . ASN A 1 128 ? -58.425 -16.987 -3.368 1.00 21.99 104 ASN A O 1
ATOM 876 N N . GLY A 1 129 ? -56.873 -16.708 -1.749 1.00 19.98 105 GLY A N 1
ATOM 877 C CA . GLY A 1 129 ? -55.876 -17.566 -2.359 1.00 19.49 105 GLY A CA 1
ATOM 878 C C . GLY A 1 129 ? -55.074 -16.925 -3.476 1.00 22.18 105 GLY A C 1
ATOM 879 O O . GLY A 1 129 ? -54.217 -17.576 -4.080 1.00 22.86 105 GLY A O 1
ATOM 880 N N . MET A 1 130 ? -55.343 -15.652 -3.755 1.00 19.00 106 MET A N 1
ATOM 881 C CA . MET A 1 130 ? -54.698 -14.944 -4.854 1.00 17.70 106 MET A CA 1
ATOM 882 C C . MET A 1 130 ? -53.682 -13.935 -4.340 1.00 16.90 106 MET A C 1
ATOM 883 O O . MET A 1 130 ? -53.973 -13.155 -3.448 1.00 17.59 106 MET A O 1
ATOM 888 N N . GLU A 1 131 ? -52.496 -13.936 -4.935 1.00 18.71 107 GLU A N 1
ATOM 889 C CA . GLU A 1 131 ? -51.482 -12.965 -4.564 1.00 18.18 107 GLU A CA 1
ATOM 890 C C . GLU A 1 131 ? -51.927 -11.585 -5.029 1.00 17.77 107 GLU A C 1
ATOM 891 O O . GLU A 1 131 ? -52.293 -11.396 -6.182 1.00 18.00 107 GLU A O 1
ATOM 897 N N . ILE A 1 132 ? -51.918 -10.623 -4.118 1.00 18.01 108 ILE A N 1
ATOM 898 C CA . ILE A 1 132 ? -52.408 -9.285 -4.447 1.00 18.12 108 ILE A CA 1
ATOM 899 C C . ILE A 1 132 ? -51.288 -8.265 -4.584 1.00 17.70 108 ILE A C 1
ATOM 900 O O . ILE A 1 132 ? -51.174 -7.579 -5.604 1.00 19.60 108 ILE A O 1
ATOM 905 N N . THR A 1 133 ? -50.459 -8.155 -3.557 1.00 17.69 109 THR A N 1
ATOM 906 C CA . THR A 1 133 ? -49.369 -7.196 -3.609 1.00 17.67 109 THR A CA 1
ATOM 907 C C . THR A 1 133 ? -48.319 -7.559 -2.590 1.00 16.45 109 THR A C 1
ATOM 908 O O . THR A 1 133 ? -48.558 -8.368 -1.697 1.00 17.94 109 THR A O 1
ATOM 912 N N . SER A 1 134 ? -47.154 -6.945 -2.720 1.00 16.17 110 SER A N 1
ATOM 913 C CA . SER A 1 134 ? -46.098 -7.090 -1.735 1.00 16.80 110 SER A CA 1
ATOM 914 C C . SER A 1 134 ? -45.606 -5.711 -1.352 1.00 17.97 110 SER A C 1
ATOM 915 O O . SER A 1 134 ? -45.763 -4.752 -2.112 1.00 18.93 110 SER A O 1
ATOM 918 N N . HIS A 1 135 ? -45.025 -5.601 -0.164 1.00 16.34 111 HIS A N 1
ATOM 919 C CA . HIS A 1 135 ? -44.518 -4.318 0.286 1.00 15.77 111 HIS A CA 1
ATOM 920 C C . HIS A 1 135 ? -43.258 -4.495 1.117 1.00 18.06 111 HIS A C 1
ATOM 921 O O . HIS A 1 135 ? -43.144 -5.436 1.913 1.00 17.47 111 HIS A O 1
ATOM 928 N N . GLU A 1 136 ? -42.315 -3.584 0.908 1.00 15.61 112 GLU A N 1
ATOM 929 C CA . GLU A 1 136 ? -41.083 -3.505 1.680 1.00 15.11 112 GLU A CA 1
ATOM 930 C C . GLU A 1 136 ? -41.121 -2.233 2.514 1.00 14.93 112 GLU A C 1
ATOM 931 O O . GLU A 1 136 ? -41.265 -1.138 1.966 1.00 16.77 112 GLU A O 1
ATOM 937 N N . GLY A 1 137 ? -40.989 -2.372 3.826 1.00 13.75 113 GLY A N 1
ATOM 938 C CA . GLY A 1 137 ? -41.035 -1.223 4.719 1.00 14.56 113 GLY A CA 1
ATOM 939 C C . GLY A 1 137 ? -42.109 -1.415 5.767 1.00 12.97 113 GLY A C 1
ATOM 940 O O . GLY A 1 137 ? -43.293 -1.560 5.432 1.00 14.01 113 GLY A O 1
ATOM 941 N N . GLY A 1 138 ? -41.708 -1.417 7.027 1.00 12.69 114 GLY A N 1
ATOM 942 C CA . GLY A 1 138 ? -42.580 -1.908 8.082 1.00 13.37 114 GLY A CA 1
ATOM 943 C C . GLY A 1 138 ? -43.366 -0.899 8.885 1.00 13.61 114 GLY A C 1
ATOM 944 O O . GLY A 1 138 ? -43.953 -1.273 9.895 1.00 13.06 114 GLY A O 1
ATOM 945 N N . PHE A 1 139 ? -43.394 0.355 8.438 1.00 12.46 115 PHE A N 1
ATOM 946 C CA . PHE A 1 139 ? -43.918 1.440 9.251 1.00 12.67 115 PHE A CA 1
ATOM 947 C C . PHE A 1 139 ? -44.838 2.381 8.500 1.00 13.18 115 PHE A C 1
ATOM 948 O O . PHE A 1 139 ? -45.153 3.466 8.981 1.00 13.84 115 PHE A O 1
ATOM 956 N N . LEU A 1 140 ? -45.313 1.939 7.345 1.00 12.45 116 LEU A N 1
ATOM 957 C CA . LEU A 1 140 ? -46.218 2.740 6.523 1.00 13.10 116 LEU A CA 1
ATOM 958 C C . LEU A 1 140 ? -47.296 1.856 5.901 1.00 13.41 116 LEU A C 1
ATOM 959 O O . LEU A 1 140 ? -47.108 0.639 5.769 1.00 14.37 116 LEU A O 1
ATOM 964 N N . PRO A 1 141 ? -48.421 2.459 5.491 1.00 13.52 117 PRO A N 1
ATOM 965 C CA . PRO A 1 141 ? -49.559 1.656 5.034 1.00 14.46 117 PRO A CA 1
ATOM 966 C C . PRO A 1 141 ? -49.265 0.763 3.837 1.00 14.12 117 PRO A C 1
ATOM 967 O O . PRO A 1 141 ? -48.498 1.101 2.931 1.00 14.51 117 PRO A O 1
ATOM 971 N N . VAL A 1 142 ? -49.910 -0.396 3.843 1.00 13.52 118 VAL A N 1
ATOM 972 C CA . VAL A 1 142 ? -49.888 -1.306 2.707 1.00 13.80 118 VAL A CA 1
ATOM 973 C C . VAL A 1 142 ? -51.297 -1.415 2.154 1.00 14.05 118 VAL A C 1
ATOM 974 O O . VAL A 1 142 ? -52.229 -1.762 2.882 1.00 15.53 118 VAL A O 1
ATOM 978 N N . LEU A 1 143 ? -51.446 -1.070 0.885 1.00 14.71 119 LEU A N 1
ATOM 979 C CA . LEU A 1 143 ? -52.735 -1.091 0.218 1.00 15.02 119 LEU A CA 1
ATOM 980 C C . LEU A 1 143 ? -52.761 -2.232 -0.788 1.00 15.80 119 LEU A C 1
ATOM 981 O O . LEU A 1 143 ? -51.873 -2.337 -1.634 1.00 18.53 119 LEU A O 1
ATOM 986 N N . ALA A 1 144 ? -53.785 -3.080 -0.705 1.00 15.74 120 ALA A N 1
ATOM 987 C CA . ALA A 1 144 ? -53.913 -4.234 -1.585 1.00 16.38 120 ALA A CA 1
ATOM 988 C C . ALA A 1 144 ? -55.277 -4.179 -2.247 1.00 18.40 120 ALA A C 1
ATOM 989 O O . ALA A 1 144 ? -56.300 -4.250 -1.568 1.00 17.31 120 ALA A O 1
ATOM 991 N N . ASP A 1 145 ? -55.284 -4.044 -3.568 1.00 16.86 121 ASP A N 1
ATOM 992 C CA . ASP A 1 145 ? -56.528 -3.937 -4.309 1.00 18.05 121 ASP A CA 1
ATOM 993 C C . ASP A 1 145 ? -57.101 -5.330 -4.552 1.00 17.65 121 ASP A C 1
ATOM 994 O O . ASP A 1 145 ? -56.591 -6.077 -5.382 1.00 18.73 121 ASP A O 1
ATOM 999 N N . ILE A 1 146 ? -58.158 -5.672 -3.822 1.00 17.26 122 ILE A N 1
ATOM 1000 C CA . ILE A 1 146 ? -58.772 -6.992 -3.949 1.00 18.38 122 ILE A CA 1
ATOM 1001 C C . ILE A 1 146 ? -60.055 -6.963 -4.770 1.00 19.10 122 ILE A C 1
ATOM 1002 O O . ILE A 1 146 ? -60.825 -7.929 -4.768 1.00 20.32 122 ILE A O 1
ATOM 1007 N N . SER A 1 147 ? -60.263 -5.871 -5.499 1.00 17.86 123 SER A N 1
ATOM 1008 C CA . SER A 1 147 ? -61.464 -5.699 -6.316 1.00 20.31 123 SER A CA 1
ATOM 1009 C C . SER A 1 147 ? -61.792 -6.908 -7.187 1.00 23.24 123 SER A C 1
ATOM 1010 O O . SER A 1 147 ? -62.951 -7.303 -7.298 1.00 25.26 123 SER A O 1
ATOM 1013 N N . THR A 1 148 ? -60.770 -7.500 -7.798 1.00 19.20 124 THR A N 1
ATOM 1014 C CA . THR A 1 148 ? -60.986 -8.576 -8.759 1.00 21.37 124 THR A CA 1
ATOM 1015 C C . THR A 1 148 ? -61.173 -9.963 -8.139 1.00 22.83 124 THR A C 1
ATOM 1016 O O . THR A 1 148 ? -61.553 -10.908 -8.832 1.00 22.87 124 THR A O 1
ATOM 1020 N N . VAL A 1 149 ? -60.899 -10.097 -6.846 1.00 21.18 125 VAL A N 1
ATOM 1021 C CA . VAL A 1 149 ? -61.027 -11.395 -6.188 1.00 20.75 125 VAL A CA 1
ATOM 1022 C C . VAL A 1 149 ? -62.031 -11.379 -5.046 1.00 20.69 125 VAL A C 1
ATOM 1023 O O . VAL A 1 149 ? -62.410 -12.432 -4.530 1.00 22.81 125 VAL A O 1
ATOM 1027 N N . ALA A 1 150 ? -62.447 -10.182 -4.641 1.00 20.05 126 ALA A N 1
ATOM 1028 C CA . ALA A 1 150 ? -63.385 -10.033 -3.540 1.00 20.11 126 ALA A CA 1
ATOM 1029 C C . ALA A 1 150 ? -64.718 -10.689 -3.880 1.00 22.31 126 ALA A C 1
ATOM 1030 O O . ALA A 1 150 ? -65.148 -10.683 -5.034 1.00 23.78 126 ALA A O 1
ATOM 1032 N N . LYS A 1 151 ? -65.357 -11.260 -2.864 1.00 21.02 127 LYS A N 1
ATOM 1033 C CA . LYS A 1 151 ? -66.652 -11.908 -3.017 1.00 22.15 127 LYS A CA 1
ATOM 1034 C C . LYS A 1 151 ? -67.665 -11.198 -2.140 1.00 21.64 127 LYS A C 1
ATOM 1035 O O . LYS A 1 151 ? -67.836 -11.553 -0.975 1.00 19.89 127 LYS A O 1
ATOM 1041 N N . PRO A 1 152 ? -68.331 -10.173 -2.688 1.00 22.71 128 PRO A N 1
ATOM 1042 C CA . PRO A 1 152 ? -69.331 -9.453 -1.891 1.00 24.98 128 PRO A CA 1
ATOM 1043 C C . PRO A 1 152 ? -70.463 -10.383 -1.457 1.00 23.33 128 PRO A C 1
ATOM 1044 O O . PRO A 1 152 ? -70.871 -11.263 -2.220 1.00 24.10 128 PRO A O 1
ATOM 1048 N N . GLY A 1 153 ? -70.954 -10.192 -0.238 1.00 22.78 129 GLY A N 1
ATOM 1049 C CA . GLY A 1 153 ? -72.035 -11.010 0.280 1.00 24.44 129 GLY A CA 1
ATOM 1050 C C . GLY A 1 153 ? -71.588 -12.404 0.675 1.00 23.36 129 GLY A C 1
ATOM 1051 O O . GLY A 1 153 ? -72.404 -13.317 0.807 1.00 24.33 129 GLY A O 1
ATOM 1052 N N . GLN A 1 154 ? -70.282 -12.569 0.869 1.00 21.40 130 GLN A N 1
ATOM 1053 C CA . GLN A 1 154 ? -69.723 -13.854 1.271 1.00 21.07 130 GLN A CA 1
ATOM 1054 C C . GLN A 1 154 ? -68.566 -13.653 2.233 1.00 19.70 130 GLN A C 1
ATOM 1055 O O . GLN A 1 154 ? -68.041 -12.546 2.372 1.00 19.25 130 GLN A O 1
ATOM 1061 N N . VAL A 1 155 ? -68.170 -14.726 2.904 1.00 20.52 131 VAL A N 1
ATOM 1062 C CA . VAL A 1 155 ? -66.955 -14.706 3.691 1.00 20.54 131 VAL A CA 1
ATOM 1063 C C . VAL A 1 155 ? -65.757 -14.684 2.747 1.00 19.35 131 VAL A C 1
ATOM 1064 O O . VAL A 1 155 ? -65.713 -15.422 1.759 1.00 21.58 131 VAL A O 1
ATOM 1068 N N . ASN A 1 156 ? -64.800 -13.817 3.055 1.00 18.94 132 ASN A N 1
ATOM 1069 C CA . ASN A 1 156 ? -63.555 -13.710 2.312 1.00 17.96 132 ASN A CA 1
ATOM 1070 C C . ASN A 1 156 ? -62.394 -14.008 3.237 1.00 17.32 132 ASN A C 1
ATOM 1071 O O . ASN A 1 156 ? -62.529 -13.937 4.456 1.00 17.07 132 ASN A O 1
ATOM 1076 N N . GLN A 1 157 ? -61.248 -14.320 2.649 1.00 17.38 133 GLN A N 1
ATOM 1077 C CA . GLN A 1 157 ? -60.076 -14.685 3.419 1.00 18.68 133 GLN A CA 1
ATOM 1078 C C . GLN A 1 157 ? -58.905 -13.803 3.044 1.00 16.47 133 GLN A C 1
ATOM 1079 O O . GLN A 1 157 ? -58.693 -13.516 1.869 1.00 17.81 133 GLN A O 1
ATOM 1085 N N . VAL A 1 158 ? -58.146 -13.383 4.047 1.00 16.97 134 VAL A N 1
ATOM 1086 C CA . VAL A 1 158 ? -56.877 -12.715 3.810 1.00 15.81 134 VAL A CA 1
ATOM 1087 C C . VAL A 1 158 ? -55.774 -13.502 4.492 1.00 14.98 134 VAL A C 1
ATOM 1088 O O . VAL A 1 158 ? -55.911 -13.927 5.645 1.00 15.56 134 VAL A O 1
ATOM 1092 N N . VAL A 1 159 ? -54.676 -13.701 3.778 1.00 15.67 135 VAL A N 1
ATOM 1093 C CA . VAL A 1 159 ? -53.506 -14.338 4.356 1.00 15.05 135 VAL A CA 1
ATOM 1094 C C . VAL A 1 159 ? -52.327 -13.444 4.034 1.00 14.71 135 VAL A C 1
ATOM 1095 O O . VAL A 1 159 ? -52.212 -12.919 2.923 1.00 16.35 135 VAL A O 1
ATOM 1099 N N . VAL A 1 160 ? -51.451 -13.255 5.008 1.00 15.17 136 VAL A N 1
ATOM 1100 C CA . VAL A 1 160 ? -50.284 -12.421 4.799 1.00 15.92 136 VAL A CA 1
ATOM 1101 C C . VAL A 1 160 ? -49.033 -13.190 5.175 1.00 14.68 136 VAL A C 1
ATOM 1102 O O . VAL A 1 160 ? -48.949 -13.736 6.277 1.00 15.13 136 VAL A O 1
ATOM 1106 N N . LYS A 1 161 ? -48.078 -13.261 4.257 1.00 14.64 137 LYS A N 1
ATOM 1107 C CA . LYS A 1 161 ? -46.755 -13.764 4.600 1.00 14.76 137 LYS A CA 1
ATOM 1108 C C . LYS A 1 161 ? -45.902 -12.564 4.954 1.00 15.18 137 LYS A C 1
ATOM 1109 O O . LYS A 1 161 ? -45.790 -11.622 4.156 1.00 15.17 137 LYS A O 1
ATOM 1115 N N . ILE A 1 162 ? -45.302 -12.600 6.137 1.00 14.43 138 ILE A N 1
ATOM 1116 C CA . ILE A 1 162 ? -44.496 -11.496 6.639 1.00 14.01 138 ILE A CA 1
ATOM 1117 C C . ILE A 1 162 ? -43.084 -11.999 6.921 1.00 15.35 138 ILE A C 1
ATOM 1118 O O . ILE A 1 162 ? -42.872 -13.172 7.243 1.00 15.24 138 ILE A O 1
ATOM 1123 N N . ASN A 1 163 ? -42.108 -11.113 6.775 1.00 13.43 139 ASN A N 1
ATOM 1124 C CA . ASN A 1 163 ? -40.729 -11.449 7.112 1.00 13.68 139 ASN A CA 1
ATOM 1125 C C . ASN A 1 163 ? -40.166 -10.288 7.922 1.00 13.99 139 ASN A C 1
ATOM 1126 O O . ASN A 1 163 ? -40.488 -9.119 7.659 1.00 13.69 139 ASN A O 1
ATOM 1131 N N . ASN A 1 164 ? -39.369 -10.604 8.942 1.00 13.51 140 ASN A N 1
ATOM 1132 C CA . ASN A 1 164 ? -38.842 -9.573 9.839 1.00 13.45 140 ASN A CA 1
ATOM 1133 C C . ASN A 1 164 ? -37.322 -9.581 9.915 1.00 13.74 140 ASN A C 1
ATOM 1134 O O . ASN A 1 164 ? -36.754 -9.070 10.884 1.00 14.48 140 ASN A O 1
ATOM 1139 N N . GLU A 1 165 ? -36.666 -10.154 8.914 1.00 14.25 141 GLU A N 1
ATOM 1140 C CA . GLU A 1 165 ? -35.211 -10.153 8.887 1.00 15.61 141 GLU A CA 1
ATOM 1141 C C . GLU A 1 165 ? -34.679 -8.742 8.648 1.00 15.83 141 GLU A C 1
ATOM 1142 O O . GLU A 1 165 ? -35.410 -7.856 8.198 1.00 15.49 141 GLU A O 1
ATOM 1148 N N . LEU A 1 166 ? -33.412 -8.535 8.989 1.00 15.81 142 LEU A N 1
ATOM 1149 C CA . LEU A 1 166 ? -32.771 -7.246 8.780 1.00 15.14 142 LEU A CA 1
ATOM 1150 C C . LEU A 1 166 ? -31.641 -7.411 7.802 1.00 16.30 142 LEU A C 1
ATOM 1151 O O . LEU A 1 166 ? -30.924 -8.405 7.829 1.00 16.89 142 LEU A O 1
ATOM 1156 N N . ASN A 1 167 ? -31.506 -6.436 6.915 1.00 16.47 143 ASN A N 1
ATOM 1157 C CA . ASN A 1 167 ? -30.466 -6.475 5.911 1.00 15.89 143 ASN A CA 1
ATOM 1158 C C . ASN A 1 167 ? -29.964 -5.065 5.633 1.00 14.80 143 ASN A C 1
ATOM 1159 O O . ASN A 1 167 ? -30.339 -4.111 6.320 1.00 16.07 143 ASN A O 1
ATOM 1164 N N . GLU A 1 168 ? -29.096 -4.946 4.638 1.00 16.34 144 GLU A N 1
ATOM 1165 C CA . GLU A 1 168 ? -28.490 -3.659 4.309 1.00 16.55 144 GLU A CA 1
ATOM 1166 C C . GLU A 1 168 ? -29.058 -3.067 3.028 1.00 18.11 144 GLU A C 1
ATOM 1167 O O . GLU A 1 168 ? -28.481 -2.155 2.447 1.00 18.61 144 GLU A O 1
ATOM 1173 N N . THR A 1 169 ? -30.210 -3.572 2.600 1.00 16.46 145 THR A N 1
ATOM 1174 C CA . THR A 1 169 ? -30.853 -3.069 1.386 1.00 17.19 145 THR A CA 1
ATOM 1175 C C . THR A 1 169 ? -32.272 -2.553 1.639 1.00 16.34 145 THR A C 1
ATOM 1176 O O . THR A 1 169 ? -32.981 -2.200 0.705 1.00 18.61 145 THR A O 1
ATOM 1180 N N . SER A 1 170 ? -32.678 -2.521 2.902 1.00 16.37 146 SER A N 1
ATOM 1181 C CA . SER A 1 170 ? -33.990 -2.021 3.294 1.00 17.17 146 SER A CA 1
ATOM 1182 C C . SER A 1 170 ? -33.877 -1.398 4.685 1.00 16.62 146 SER A C 1
ATOM 1183 O O . SER A 1 170 ? -32.894 -1.624 5.398 1.00 16.51 146 SER A O 1
ATOM 1186 N N . LEU A 1 171 ? -34.847 -0.581 5.078 1.00 15.46 147 LEU A N 1
ATOM 1187 C CA . LEU A 1 171 ? -34.767 0.092 6.375 1.00 14.61 147 LEU A CA 1
ATOM 1188 C C . LEU A 1 171 ? -35.779 -0.485 7.355 1.00 13.96 147 LEU A C 1
ATOM 1189 O O . LEU A 1 171 ? -36.876 -0.871 6.951 1.00 16.03 147 LEU A O 1
ATOM 1194 N N . PRO A 1 172 ? -35.431 -0.550 8.640 1.00 14.26 148 PRO A N 1
ATOM 1195 C CA . PRO A 1 172 ? -34.144 -0.106 9.188 1.00 12.78 148 PRO A CA 1
ATOM 1196 C C . PRO A 1 172 ? -33.085 -1.188 8.976 1.00 15.23 148 PRO A C 1
ATOM 1197 O O . PRO A 1 172 ? -33.432 -2.351 8.765 1.00 15.57 148 PRO A O 1
ATOM 1201 N N . CYS A 1 173 ? -31.811 -0.823 9.035 1.00 14.02 149 CYS A N 1
ATOM 1202 C CA . CYS A 1 173 ? -30.768 -1.745 8.619 1.00 13.40 149 CYS A CA 1
ATOM 1203 C C . CYS A 1 173 ? -30.235 -2.631 9.722 1.00 14.71 149 CYS A C 1
ATOM 1204 O O . CYS A 1 173 ? -30.175 -2.242 10.883 1.00 14.69 149 CYS A O 1
ATOM 1207 N N . GLY A 1 174 ? -29.803 -3.819 9.328 1.00 14.61 150 GLY A N 1
ATOM 1208 C CA . GLY A 1 174 ? -29.164 -4.720 10.257 1.00 14.73 150 GLY A CA 1
ATOM 1209 C C . GLY A 1 174 ? -28.709 -5.953 9.528 1.00 16.35 150 GLY A C 1
ATOM 1210 O O . GLY A 1 174 ? -28.591 -5.971 8.311 1.00 15.75 150 GLY A O 1
ATOM 1211 N N . ALA A 1 175 ? -28.454 -6.994 10.297 1.00 15.71 151 ALA A N 1
ATOM 1212 C CA . ALA A 1 175 ? -28.049 -8.267 9.744 1.00 15.64 151 ALA A CA 1
ATOM 1213 C C . ALA A 1 175 ? -28.938 -9.352 10.311 1.00 15.32 151 ALA A C 1
ATOM 1214 O O . ALA A 1 175 ? -29.714 -9.130 11.237 1.00 15.31 151 ALA A O 1
ATOM 1216 N N . THR A 1 176 ? -28.804 -10.541 9.752 1.00 15.18 152 THR A N 1
ATOM 1217 C CA . THR A 1 176 ? -29.531 -11.692 10.233 1.00 16.97 152 THR A CA 1
ATOM 1218 C C . THR A 1 176 ? -28.501 -12.793 10.412 1.00 17.54 152 THR A C 1
ATOM 1219 O O . THR A 1 176 ? -27.747 -13.101 9.492 1.00 19.56 152 THR A O 1
ATOM 1223 N N . LYS A 1 177 ? -28.449 -13.352 11.616 1.00 16.65 153 LYS A N 1
ATOM 1224 C CA . LYS A 1 177 ? -27.477 -14.389 11.954 1.00 18.50 153 LYS A CA 1
ATOM 1225 C C . LYS A 1 177 ? -28.182 -15.729 11.920 1.00 17.58 153 LYS A C 1
ATOM 1226 O O . LYS A 1 177 ? -29.340 -15.839 12.318 1.00 19.21 153 LYS A O 1
ATOM 1232 N N . ILE A 1 178 ? -27.514 -16.757 11.438 1.00 19.73 154 ILE A N 1
ATOM 1233 C CA . ILE A 1 178 ? -28.047 -18.067 11.490 1.00 18.52 154 ILE A CA 1
ATOM 1234 C C . ILE A 1 178 ? -27.302 -18.878 12.531 1.00 21.14 154 ILE A C 1
ATOM 1235 O O . ILE A 1 178 ? -26.129 -19.026 12.453 1.00 22.36 154 ILE A O 1
ATOM 1240 N N . LEU A 1 179 ? -28.015 -19.364 13.527 1.00 20.47 155 LEU A N 1
ATOM 1241 C CA . LEU A 1 179 ? -27.421 -20.173 14.581 1.00 25.41 155 LEU A CA 1
ATOM 1242 C C . LEU A 1 179 ? -27.206 -21.592 14.052 1.00 34.15 155 LEU A C 1
ATOM 1243 O O . LEU A 1 179 ? -27.898 -22.019 13.129 1.00 39.04 155 LEU A O 1
ATOM 1248 N N . ASN A 1 180 ? -26.240 -22.311 14.621 1.00 37.25 156 ASN A N 1
ATOM 1249 C CA . ASN A 1 180 ? -25.823 -23.616 14.091 1.00 37.14 156 ASN A CA 1
ATOM 1250 C C . ASN A 1 180 ? -26.940 -24.638 13.847 1.00 36.98 156 ASN A C 1
ATOM 1251 O O . ASN A 1 180 ? -26.722 -25.652 13.182 1.00 44.50 156 ASN A O 1
ATOM 1256 N N . ASN A 1 181 ? -28.127 -24.368 14.381 1.00 33.92 157 ASN A N 1
ATOM 1257 C CA . ASN A 1 181 ? -29.271 -25.259 14.198 1.00 32.00 157 ASN A CA 1
ATOM 1258 C C . ASN A 1 181 ? -30.261 -24.768 13.140 1.00 38.06 157 ASN A C 1
ATOM 1259 O O . ASN A 1 181 ? -31.344 -25.334 12.985 1.00 43.58 157 ASN A O 1
ATOM 1264 N N . GLY A 1 182 ? -29.895 -23.705 12.427 1.00 35.76 158 GLY A N 1
ATOM 1265 C CA . GLY A 1 182 ? -30.740 -23.161 11.376 1.00 28.35 158 GLY A CA 1
ATOM 1266 C C . GLY A 1 182 ? -31.630 -22.009 11.827 1.00 26.59 158 GLY A C 1
ATOM 1267 O O . GLY A 1 182 ? -32.278 -21.356 11.013 1.00 29.56 158 GLY A O 1
ATOM 1268 N N . ARG A 1 183 ? -31.654 -21.755 13.129 1.00 22.10 159 ARG A N 1
ATOM 1269 C CA . ARG A 1 183 ? -32.523 -20.731 13.685 1.00 22.53 159 ARG A CA 1
ATOM 1270 C C . ARG A 1 183 ? -31.977 -19.338 13.375 1.00 20.99 159 ARG A C 1
ATOM 1271 O O . ARG A 1 183 ? -30.806 -19.059 13.634 1.00 20.82 159 ARG A O 1
ATOM 1279 N N . LYS A 1 184 ? -32.818 -18.470 12.816 1.00 17.58 160 LYS A N 1
ATOM 1280 C CA . LYS A 1 184 ? -32.400 -17.100 12.523 1.00 16.36 160 LYS A CA 1
ATOM 1281 C C . LYS A 1 184 ? -32.539 -16.187 13.730 1.00 15.03 160 LYS A C 1
ATOM 1282 O O . LYS A 1 184 ? -33.442 -16.344 14.554 1.00 15.95 160 LYS A O 1
ATOM 1288 N N . LEU A 1 185 ? -31.652 -15.204 13.801 1.00 16.19 161 LEU A N 1
ATOM 1289 C CA . LEU A 1 185 ? -31.711 -14.203 14.844 1.00 16.58 161 LEU A CA 1
ATOM 1290 C C . LEU A 1 185 ? -31.447 -12.841 14.218 1.00 14.08 161 LEU A C 1
ATOM 1291 O O . LEU A 1 185 ? -30.455 -12.660 13.522 1.00 15.54 161 LEU A O 1
ATOM 1296 N N . ALA A 1 186 ? -32.324 -11.882 14.473 1.00 14.43 162 ALA A N 1
ATOM 1297 C CA . ALA A 1 186 ? -32.118 -10.538 13.955 1.00 13.61 162 ALA A CA 1
ATOM 1298 C C . ALA A 1 186 ? -30.988 -9.858 14.718 1.00 14.11 162 ALA A C 1
ATOM 1299 O O . ALA A 1 186 ? -30.906 -9.959 15.946 1.00 15.00 162 ALA A O 1
ATOM 1301 N N . LYS A 1 187 ? -30.126 -9.158 13.993 1.00 14.03 163 LYS A N 1
ATOM 1302 C CA . LYS A 1 187 ? -29.011 -8.439 14.599 1.00 15.12 163 LYS A CA 1
ATOM 1303 C C . LYS A 1 187 ? -29.081 -6.981 14.163 1.00 15.40 163 LYS A C 1
ATOM 1304 O O . LYS A 1 187 ? -28.465 -6.586 13.178 1.00 15.07 163 LYS A O 1
ATOM 1310 N N . PRO A 1 188 ? -29.853 -6.174 14.892 1.00 14.25 164 PRO A N 1
ATOM 1311 C CA . PRO A 1 188 ? -30.037 -4.789 14.456 1.00 14.62 164 PRO A CA 1
ATOM 1312 C C . PRO A 1 188 ? -28.760 -3.963 14.468 1.00 14.50 164 PRO A C 1
ATOM 1313 O O . PRO A 1 188 ? -27.855 -4.217 15.268 1.00 14.73 164 PRO A O 1
ATOM 1317 N N . TYR A 1 189 ? -28.703 -2.961 13.596 1.00 13.37 165 TYR A N 1
ATOM 1318 C CA . TYR A 1 189 ? -27.683 -1.932 13.727 1.00 13.20 165 TYR A CA 1
ATOM 1319 C C . TYR A 1 189 ? -28.280 -0.724 14.434 1.00 14.00 165 TYR A C 1
ATOM 1320 O O . TYR A 1 189 ? -27.717 0.368 14.384 1.00 17.31 165 TYR A O 1
ATOM 1329 N N . PHE A 1 190 ? -29.425 -0.923 15.079 1.00 13.01 166 PHE A N 1
ATOM 1330 C CA . PHE A 1 190 ? -30.156 0.153 15.737 1.00 12.52 166 PHE A CA 1
ATOM 1331 C C . PHE A 1 190 ? -30.530 -0.277 17.148 1.00 12.67 166 PHE A C 1
ATOM 1332 O O . PHE A 1 190 ? -30.674 -1.467 17.425 1.00 13.63 166 PHE A O 1
ATOM 1340 N N . ASP A 1 191 ? -30.705 0.708 18.026 1.00 11.41 167 ASP A N 1
ATOM 1341 C CA . ASP A 1 191 ? -30.931 0.473 19.452 1.00 12.06 167 ASP A CA 1
ATOM 1342 C C . ASP A 1 191 ? -32.416 0.378 19.796 1.00 12.02 167 ASP A C 1
ATOM 1343 O O . ASP A 1 191 ? -32.909 1.093 20.667 1.00 10.95 167 ASP A O 1
ATOM 1348 N N . PHE A 1 192 ? -33.148 -0.488 19.102 1.00 11.54 168 PHE A N 1
ATOM 1349 C CA . PHE A 1 192 ? -34.506 -0.810 19.525 1.00 12.46 168 PHE A CA 1
ATOM 1350 C C . PHE A 1 192 ? -34.824 -2.243 19.158 1.00 11.21 168 PHE A C 1
ATOM 1351 O O . PHE A 1 192 ? -34.252 -2.791 18.225 1.00 12.20 168 PHE A O 1
ATOM 1359 N N . PHE A 1 193 ? -35.685 -2.869 19.946 1.00 11.48 169 PHE A N 1
ATOM 1360 C CA . PHE A 1 193 ? -36.003 -4.270 19.754 1.00 11.72 169 PHE A CA 1
ATOM 1361 C C . PHE A 1 193 ? -36.696 -4.472 18.409 1.00 11.61 169 PHE A C 1
ATOM 1362 O O . PHE A 1 193 ? -37.528 -3.663 18.013 1.00 12.05 169 PHE A O 1
ATOM 1370 N N . ASN A 1 194 ? -36.392 -5.569 17.738 1.00 12.12 170 ASN A N 1
ATOM 1371 C CA . ASN A 1 194 ? -36.956 -5.837 16.431 1.00 12.13 170 ASN A CA 1
ATOM 1372 C C . ASN A 1 194 ? -38.369 -6.386 16.516 1.00 12.96 170 ASN A C 1
ATOM 1373 O O . ASN A 1 194 ? -38.629 -7.516 16.103 1.00 13.47 170 ASN A O 1
ATOM 1378 N N . TYR A 1 195 ? -39.276 -5.589 17.064 1.00 12.19 171 TYR A N 1
ATOM 1379 C CA . TYR A 1 195 ? -40.704 -5.915 17.054 1.00 11.86 171 TYR A CA 1
ATOM 1380 C C . TYR A 1 195 ? -41.237 -5.989 15.626 1.00 12.06 171 TYR A C 1
ATOM 1381 O O . TYR A 1 195 ? -40.815 -5.226 14.748 1.00 12.25 171 TYR A O 1
ATOM 1390 N N . SER A 1 196 ? -42.183 -6.889 15.401 1.00 11.37 172 SER A N 1
ATOM 1391 C CA . SER A 1 196 ? -42.712 -7.091 14.068 1.00 12.42 172 SER A CA 1
ATOM 1392 C C . SER A 1 196 ? -44.078 -7.758 14.124 1.00 11.81 172 SER A C 1
ATOM 1393 O O . SER A 1 196 ? -44.578 -8.117 15.197 1.00 12.82 172 SER A O 1
ATOM 1396 N N . GLY A 1 197 ? -44.681 -7.902 12.950 1.00 12.99 173 GLY A N 1
ATOM 1397 C CA . GLY A 1 197 ? -46.030 -8.429 12.833 1.00 14.39 173 GLY A CA 1
ATOM 1398 C C . GLY A 1 197 ? -46.993 -7.409 12.262 1.00 12.66 173 GLY A C 1
ATOM 1399 O O . GLY A 1 197 ? -46.607 -6.566 11.445 1.00 13.44 173 GLY A O 1
ATOM 1400 N N . LEU A 1 198 ? -48.257 -7.515 12.653 1.00 12.35 174 LEU A N 1
ATOM 1401 C CA . LEU A 1 198 ? -49.288 -6.566 12.249 1.00 12.19 174 LEU A CA 1
ATOM 1402 C C . LEU A 1 198 ? -49.546 -5.637 13.417 1.00 13.61 174 LEU A C 1
ATOM 1403 O O . LEU A 1 198 ? -50.403 -5.891 14.275 1.00 12.73 174 LEU A O 1
ATOM 1408 N N . GLN A 1 199 ? -48.776 -4.556 13.448 1.00 12.04 175 GLN A N 1
ATOM 1409 C CA . GLN A 1 199 ? -48.691 -3.693 14.628 1.00 12.34 175 GLN A CA 1
ATOM 1410 C C . GLN A 1 199 ? -49.700 -2.559 14.638 1.00 11.34 175 GLN A C 1
ATOM 1411 O O . GLN A 1 199 ? -49.805 -1.828 15.622 1.00 12.85 175 GLN A O 1
ATOM 1417 N N . ARG A 1 200 ? -50.426 -2.414 13.535 1.00 11.87 176 ARG A N 1
ATOM 1418 C CA . ARG A 1 200 ? -51.430 -1.379 13.393 1.00 11.78 176 ARG A CA 1
ATOM 1419 C C . ARG A 1 200 ? -52.716 -1.970 12.860 1.00 11.56 176 ARG A C 1
ATOM 1420 O O . ARG A 1 200 ? -52.746 -3.092 12.365 1.00 13.70 176 ARG A O 1
ATOM 1428 N N . SER A 1 201 ? -53.789 -1.206 12.966 1.00 13.72 177 SER A N 1
ATOM 1429 C CA . SER A 1 201 ? -55.095 -1.697 12.565 1.00 15.83 177 SER A CA 1
ATOM 1430 C C . SER A 1 201 ? -55.162 -2.020 11.084 1.00 14.48 177 SER A C 1
ATOM 1431 O O . SER A 1 201 ? -54.443 -1.445 10.256 1.00 15.45 177 SER A O 1
ATOM 1434 N N . VAL A 1 202 ? -56.023 -2.973 10.772 1.00 13.71 178 VAL A N 1
ATOM 1435 C CA . VAL A 1 202 ? -56.251 -3.389 9.403 1.00 13.73 178 VAL A CA 1
ATOM 1436 C C . VAL A 1 202 ? -57.714 -3.145 9.066 1.00 15.32 178 VAL A C 1
ATOM 1437 O O . VAL A 1 202 ? -58.602 -3.479 9.851 1.00 16.17 178 VAL A O 1
ATOM 1441 N N . TRP A 1 203 ? -57.954 -2.554 7.903 1.00 15.06 179 TRP A N 1
ATOM 1442 C CA . TRP A 1 203 ? -59.305 -2.283 7.429 1.00 14.44 179 TRP A CA 1
ATOM 1443 C C . TRP A 1 203 ? -59.505 -2.953 6.091 1.00 15.25 179 TRP A C 1
ATOM 1444 O O . TRP A 1 203 ? -58.554 -3.142 5.334 1.00 16.95 179 TRP A O 1
ATOM 1455 N N . VAL A 1 204 ? -60.739 -3.321 5.786 1.00 14.84 180 VAL A N 1
ATOM 1456 C CA . VAL A 1 204 ? -61.118 -3.528 4.401 1.00 15.73 180 VAL A CA 1
ATOM 1457 C C . VAL A 1 204 ? -62.030 -2.360 4.051 1.00 15.58 180 VAL A C 1
ATOM 1458 O O . VAL A 1 204 ? -62.880 -1.967 4.855 1.00 15.83 180 VAL A O 1
ATOM 1462 N N . ILE A 1 205 ? -61.815 -1.767 2.883 1.00 16.43 181 ILE A N 1
ATOM 1463 C CA . ILE A 1 205 ? -62.510 -0.537 2.530 1.00 16.49 181 ILE A CA 1
ATOM 1464 C C . ILE A 1 205 ? -63.066 -0.621 1.123 1.00 16.58 181 ILE A C 1
ATOM 1465 O O . ILE A 1 205 ? -62.613 -1.424 0.298 1.00 18.56 181 ILE A O 1
ATOM 1470 N N . ALA A 1 206 ? -64.059 0.211 0.852 1.00 17.86 182 ALA A N 1
ATOM 1471 C CA . ALA A 1 206 ? -64.665 0.293 -0.470 1.00 18.62 182 ALA A CA 1
ATOM 1472 C C . ALA A 1 206 ? -64.679 1.745 -0.927 1.00 18.42 182 ALA A C 1
ATOM 1473 O O . ALA A 1 206 ? -65.098 2.637 -0.182 1.00 18.59 182 ALA A O 1
ATOM 1475 N N . LEU A 1 207 ? -64.200 1.968 -2.144 1.00 17.84 183 LEU A N 1
ATOM 1476 C CA . LEU A 1 207 ? -64.108 3.302 -2.719 1.00 17.83 183 LEU A CA 1
ATOM 1477 C C . LEU A 1 207 ? -64.902 3.359 -4.016 1.00 20.06 183 LEU A C 1
ATOM 1478 O O . LEU A 1 207 ? -65.081 2.342 -4.680 1.00 19.79 183 LEU A O 1
ATOM 1483 N N . PRO A 1 208 ? -65.374 4.556 -4.396 1.00 18.55 184 PRO A N 1
ATOM 1484 C CA . PRO A 1 208 ? -66.016 4.687 -5.705 1.00 19.87 184 PRO A CA 1
ATOM 1485 C C . PRO A 1 208 ? -65.024 4.402 -6.828 1.00 20.74 184 PRO A C 1
ATOM 1486 O O . PRO A 1 208 ? -63.816 4.545 -6.633 1.00 20.52 184 PRO A O 1
ATOM 1490 N N . GLU A 1 209 ? -65.544 3.986 -7.982 1.00 22.18 185 GLU A N 1
ATOM 1491 C CA . GLU A 1 209 ? -64.723 3.702 -9.160 1.00 25.73 185 GLU A CA 1
ATOM 1492 C C . GLU A 1 209 ? -63.863 4.902 -9.534 1.00 25.03 185 GLU A C 1
ATOM 1493 O O . GLU A 1 209 ? -62.698 4.753 -9.899 1.00 27.53 185 GLU A O 1
ATOM 1499 N N . GLU A 1 210 ? -64.441 6.093 -9.451 1.00 22.09 186 GLU A N 1
ATOM 1500 C CA . GLU A 1 210 ? -63.663 7.312 -9.619 1.00 21.74 186 GLU A CA 1
ATOM 1501 C C . GLU A 1 210 ? -63.547 7.981 -8.255 1.00 19.82 186 GLU A C 1
ATOM 1502 O O . GLU A 1 210 ? -64.551 8.376 -7.666 1.00 21.77 186 GLU A O 1
ATOM 1508 N N . SER A 1 211 ? -62.327 8.080 -7.740 1.00 18.94 187 SER A N 1
ATOM 1509 C CA . SER A 1 211 ? -62.135 8.519 -6.366 1.00 19.60 187 SER A CA 1
ATOM 1510 C C . SER A 1 211 ? -61.004 9.517 -6.219 1.00 18.86 187 SER A C 1
ATOM 1511 O O . SER A 1 211 ? -60.120 9.609 -7.071 1.00 19.67 187 SER A O 1
ATOM 1514 N N . VAL A 1 212 ? -61.050 10.267 -5.123 1.00 18.64 188 VAL A N 1
ATOM 1515 C CA . VAL A 1 212 ? -59.941 11.106 -4.700 1.00 17.06 188 VAL A CA 1
ATOM 1516 C C . VAL A 1 212 ? -58.809 10.217 -4.183 1.00 17.44 188 VAL A C 1
ATOM 1517 O O . VAL A 1 212 ? -58.983 9.457 -3.230 1.00 18.20 188 VAL A O 1
ATOM 1521 N N . LYS A 1 213 ? -57.656 10.306 -4.834 1.00 17.44 189 LYS A N 1
ATOM 1522 C CA . LYS A 1 213 ? -56.525 9.442 -4.535 1.00 18.27 189 LYS A CA 1
ATOM 1523 C C . LYS A 1 213 ? -55.509 10.157 -3.659 1.00 17.86 189 LYS A C 1
ATOM 1524 O O . LYS A 1 213 ? -54.873 9.550 -2.810 1.00 17.12 189 LYS A O 1
ATOM 1530 N N . ASP A 1 214 ? -55.350 11.454 -3.881 1.00 17.86 190 ASP A N 1
ATOM 1531 C CA . ASP A 1 214 ? -54.386 12.230 -3.117 1.00 17.66 190 ASP A CA 1
ATOM 1532 C C . ASP A 1 214 ? -54.800 13.685 -3.187 1.00 16.74 190 ASP A C 1
ATOM 1533 O O . ASP A 1 214 ? -55.533 14.087 -4.084 1.00 18.38 190 ASP A O 1
ATOM 1538 N N . TYR A 1 215 ? -54.355 14.461 -2.210 1.00 16.66 191 TYR A N 1
ATOM 1539 C CA . TYR A 1 215 ? -54.440 15.909 -2.313 1.00 16.89 191 TYR A CA 1
ATOM 1540 C C . TYR A 1 215 ? -53.298 16.497 -1.489 1.00 16.74 191 TYR A C 1
ATOM 1541 O O . TYR A 1 215 ? -52.689 15.815 -0.666 1.00 16.61 191 TYR A O 1
ATOM 1550 N N . SER A 1 216 ? -52.987 17.762 -1.742 1.00 16.53 192 SER A N 1
ATOM 1551 C CA . SER A 1 216 ? -51.940 18.447 -0.996 1.00 17.11 192 SER A CA 1
ATOM 1552 C C . SER A 1 216 ? -52.394 19.852 -0.697 1.00 16.91 192 SER A C 1
ATOM 1553 O O . SER A 1 216 ? -53.006 20.491 -1.546 1.00 18.32 192 SER A O 1
ATOM 1556 N N . VAL A 1 217 ? -52.090 20.331 0.502 1.00 17.34 193 VAL A N 1
ATOM 1557 C CA . VAL A 1 217 ? -52.340 21.725 0.839 1.00 18.19 193 VAL A CA 1
ATOM 1558 C C . VAL A 1 217 ? -51.056 22.436 1.259 1.00 16.50 193 VAL A C 1
ATOM 1559 O O . VAL A 1 217 ? -50.143 21.829 1.819 1.00 17.08 193 VAL A O 1
ATOM 1563 N N . ASP A 1 218 ? -51.005 23.731 0.988 1.00 17.12 194 ASP A N 1
ATOM 1564 C CA . ASP A 1 218 ? -49.899 24.572 1.415 1.00 18.14 194 ASP A CA 1
ATOM 1565 C C . ASP A 1 218 ? -50.520 25.914 1.785 1.00 19.71 194 ASP A C 1
ATOM 1566 O O . ASP A 1 218 ? -51.581 26.272 1.264 1.00 21.33 194 ASP A O 1
ATOM 1571 N N . TYR A 1 219 ? -49.881 26.654 2.681 1.00 19.38 195 TYR A N 1
ATOM 1572 C CA . TYR A 1 219 ? -50.509 27.845 3.244 1.00 18.67 195 TYR A CA 1
ATOM 1573 C C . TYR A 1 219 ? -49.697 29.108 3.036 1.00 20.07 195 TYR A C 1
ATOM 1574 O O . TYR A 1 219 ? -48.467 29.074 3.022 1.00 20.61 195 TYR A O 1
ATOM 1583 N N . GLU A 1 220 ? -50.406 30.220 2.903 1.00 20.87 196 GLU A N 1
ATOM 1584 C CA . GLU A 1 220 ? -49.787 31.537 2.892 1.00 21.77 196 GLU A CA 1
ATOM 1585 C C . GLU A 1 220 ? -50.607 32.447 3.800 1.00 25.22 196 GLU A C 1
ATOM 1586 O O . GLU A 1 220 ? -51.839 32.452 3.734 1.00 25.32 196 GLU A O 1
ATOM 1592 N N . LEU A 1 221 ? -49.924 33.203 4.653 1.00 24.47 197 LEU A N 1
ATOM 1593 C CA . LEU A 1 221 ? -50.593 34.124 5.565 1.00 23.03 197 LEU A CA 1
ATOM 1594 C C . LEU A 1 221 ? -50.631 35.521 4.964 1.00 27.08 197 LEU A C 1
ATOM 1595 O O . LEU A 1 221 ? -49.603 36.046 4.547 1.00 31.50 197 LEU A O 1
ATOM 1600 N N . CYS A 1 222 ? -51.823 36.112 4.919 1.00 27.74 198 CYS A N 1
ATOM 1601 C CA . CYS A 1 222 ? -52.016 37.441 4.350 1.00 28.39 198 CYS A CA 1
ATOM 1602 C C . CYS A 1 222 ? -52.704 38.346 5.364 1.00 32.68 198 CYS A C 1
ATOM 1603 O O . CYS A 1 222 ? -53.916 38.544 5.306 1.00 35.37 198 CYS A O 1
ATOM 1606 N N . GLY A 1 223 ? -51.929 38.879 6.303 1.00 32.88 199 GLY A N 1
ATOM 1607 C CA . GLY A 1 223 ? -52.484 39.704 7.360 1.00 32.21 199 GLY A CA 1
ATOM 1608 C C . GLY A 1 223 ? -53.381 38.888 8.268 1.00 28.95 199 GLY A C 1
ATOM 1609 O O . GLY A 1 223 ? -52.928 37.951 8.925 1.00 34.67 199 GLY A O 1
ATOM 1610 N N . THR A 1 224 ? -54.663 39.238 8.298 1.00 31.86 200 THR A N 1
ATOM 1611 C CA . THR A 1 224 ? -55.632 38.502 9.099 1.00 31.39 200 THR A CA 1
ATOM 1612 C C . THR A 1 224 ? -56.238 37.360 8.296 1.00 30.28 200 THR A C 1
ATOM 1613 O O . THR A 1 224 ? -56.994 36.548 8.828 1.00 33.41 200 THR A O 1
ATOM 1617 N N . ASP A 1 225 ? -55.911 37.309 7.009 1.00 27.57 201 ASP A N 1
ATOM 1618 C CA . ASP A 1 225 ? -56.467 36.293 6.125 1.00 27.00 201 ASP A CA 1
ATOM 1619 C C . ASP A 1 225 ? -55.430 35.223 5.796 1.00 25.66 201 ASP A C 1
ATOM 1620 O O . ASP A 1 225 ? -54.258 35.347 6.150 1.00 29.08 201 ASP A O 1
ATOM 1625 N N . ALA A 1 226 ? -55.872 34.167 5.124 1.00 25.23 202 ALA A N 1
ATOM 1626 C CA . ALA A 1 226 ? -54.968 33.105 4.707 1.00 21.56 202 ALA A CA 1
ATOM 1627 C C . ALA A 1 226 ? -55.386 32.524 3.367 1.00 24.25 202 ALA A C 1
ATOM 1628 O O . ALA A 1 226 ? -56.556 32.597 2.975 1.00 24.06 202 ALA A O 1
ATOM 1630 N N . LEU A 1 227 ? -54.415 31.960 2.657 1.00 23.56 203 LEU A N 1
ATOM 1631 C CA . LEU A 1 227 ? -54.692 31.236 1.430 1.00 23.85 203 LEU A CA 1
ATOM 1632 C C . LEU A 1 227 ? -54.351 29.775 1.643 1.00 23.51 203 LEU A C 1
ATOM 1633 O O . LEU A 1 227 ? -53.275 29.445 2.156 1.00 25.68 203 LEU A O 1
ATOM 1638 N N . VAL A 1 228 ? -55.269 28.893 1.270 1.00 21.73 204 VAL A N 1
ATOM 1639 C CA . VAL A 1 228 ? -54.967 27.473 1.234 1.00 20.80 204 VAL A CA 1
ATOM 1640 C C . VAL A 1 228 ? -54.821 27.056 -0.216 1.00 22.45 204 VAL A C 1
ATOM 1641 O O . VAL A 1 228 ? -55.808 26.947 -0.947 1.00 24.01 204 VAL A O 1
ATOM 1645 N N . LYS A 1 229 ? -53.579 26.874 -0.638 1.00 20.71 205 LYS A N 1
ATOM 1646 C CA . LYS A 1 229 ? -53.265 26.399 -1.972 1.00 20.54 205 LYS A CA 1
ATOM 1647 C C . LYS A 1 229 ? -53.410 24.892 -1.971 1.00 19.31 205 LYS A C 1
ATOM 1648 O O . LYS A 1 229 ? -53.004 24.234 -1.013 1.00 19.12 205 LYS A O 1
ATOM 1654 N N . TYR A 1 230 ? -53.998 24.336 -3.025 1.00 19.52 206 TYR A N 1
ATOM 1655 C CA . TYR A 1 230 ? -54.215 22.899 -3.042 1.00 20.56 206 TYR A CA 1
ATOM 1656 C C . TYR A 1 230 ? -54.050 22.290 -4.424 1.00 18.03 206 TYR A C 1
ATOM 1657 O O . TYR A 1 230 ? -54.164 22.961 -5.445 1.00 20.20 206 TYR A O 1
ATOM 1666 N N . GLU A 1 231 ? -53.784 20.990 -4.417 1.00 19.97 207 GLU A N 1
ATOM 1667 C CA . GLU A 1 231 ? -53.849 20.159 -5.605 1.00 20.28 207 GLU A CA 1
ATOM 1668 C C . GLU A 1 231 ? -54.586 18.885 -5.225 1.00 18.13 207 GLU A C 1
ATOM 1669 O O . GLU A 1 231 ? -54.451 18.385 -4.109 1.00 19.38 207 GLU A O 1
ATOM 1675 N N . VAL A 1 232 ? -55.360 18.357 -6.161 1.00 20.73 208 VAL A N 1
ATOM 1676 C CA . VAL A 1 232 ? -56.101 17.124 -5.943 1.00 18.21 208 VAL A CA 1
ATOM 1677 C C . VAL A 1 232 ? -55.802 16.160 -7.079 1.00 18.28 208 VAL A C 1
ATOM 1678 O O . VAL A 1 232 ? -55.788 16.551 -8.249 1.00 21.49 208 VAL A O 1
ATOM 1682 N N . VAL A 1 233 ? -55.566 14.900 -6.738 1.00 21.24 209 VAL A N 1
ATOM 1683 C CA . VAL A 1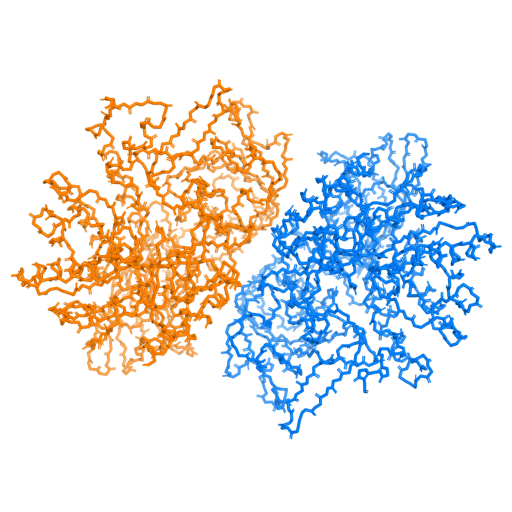 233 ? -55.385 13.858 -7.735 1.00 21.73 209 VAL A CA 1
ATOM 1684 C C . VAL A 1 233 ? -56.522 12.863 -7.600 1.00 18.55 209 VAL A C 1
ATOM 1685 O O . VAL A 1 233 ? -56.760 12.331 -6.527 1.00 19.24 209 VAL A O 1
ATOM 1689 N N . THR A 1 234 ? -57.245 12.628 -8.686 1.00 20.34 210 THR A N 1
ATOM 1690 C CA . THR A 1 234 ? -58.320 11.648 -8.663 1.00 20.78 210 THR A CA 1
ATOM 1691 C C . THR A 1 234 ? -58.014 10.558 -9.674 1.00 23.24 210 THR A C 1
ATOM 1692 O O . THR A 1 234 ? -57.048 10.658 -10.435 1.00 24.45 210 THR A O 1
ATOM 1696 N N . THR A 1 235 ? -58.841 9.521 -9.694 1.00 22.32 211 THR A N 1
ATOM 1697 C CA . THR A 1 235 ? -58.635 8.427 -10.637 1.00 22.11 211 THR A CA 1
ATOM 1698 C C . THR A 1 235 ? -59.487 8.563 -11.909 1.00 27.17 211 THR A C 1
ATOM 1699 O O . THR A 1 235 ? -59.672 7.590 -12.647 1.00 28.20 211 THR A O 1
ATOM 1703 N N . GLY A 1 236 ? -59.993 9.769 -12.167 1.00 23.10 212 GLY A N 1
ATOM 1704 C CA . GLY A 1 236 ? -60.825 10.017 -13.333 1.00 22.41 212 GLY A CA 1
ATOM 1705 C C . GLY A 1 236 ? -60.733 11.445 -13.832 1.00 24.91 212 GLY A C 1
ATOM 1706 O O . GLY A 1 236 ? -59.861 12.214 -13.414 1.00 26.78 212 GLY A O 1
ATOM 1707 N N . GLU A 1 237 ? -61.644 11.806 -14.730 1.00 23.78 213 GLU A N 1
ATOM 1708 C CA . GLU A 1 237 ? -61.578 13.094 -15.404 1.00 25.63 213 GLU A CA 1
ATOM 1709 C C . GLU A 1 237 ? -62.714 14.038 -15.025 1.00 27.22 213 GLU A C 1
ATOM 1710 O O . GLU A 1 237 ? -62.771 15.165 -15.515 1.00 29.58 213 GLU A O 1
ATOM 1716 N N . HIS A 1 238 ? -63.610 13.591 -14.150 1.00 25.13 214 HIS A N 1
ATOM 1717 C CA . HIS A 1 238 ? -64.734 14.434 -13.748 1.00 25.24 214 HIS A CA 1
ATOM 1718 C C . HIS A 1 238 ? -64.289 15.625 -12.903 1.00 27.02 214 HIS A C 1
ATOM 1719 O O . HIS A 1 238 ? -63.241 15.586 -12.259 1.00 24.78 214 HIS A O 1
ATOM 1726 N N . PRO A 1 239 ? -65.091 16.696 -12.916 1.00 26.90 215 PRO A N 1
ATOM 1727 C CA . PRO A 1 239 ? -64.775 17.936 -12.200 1.00 25.45 215 PRO A CA 1
ATOM 1728 C C . PRO A 1 239 ? -64.673 17.740 -10.696 1.00 25.41 215 PRO A C 1
ATOM 1729 O O . PRO A 1 239 ? -65.319 16.861 -10.115 1.00 24.70 215 PRO A O 1
ATOM 1733 N N . VAL A 1 240 ? -63.843 18.574 -10.081 1.00 23.96 216 VAL A N 1
ATOM 1734 C CA . VAL A 1 240 ? -63.641 18.554 -8.644 1.00 22.38 216 VAL A CA 1
ATOM 1735 C C . VAL A 1 240 ? -64.041 19.893 -8.047 1.00 22.24 216 VAL A C 1
ATOM 1736 O O . VAL A 1 240 ? -63.762 20.952 -8.611 1.00 25.74 216 VAL A O 1
ATOM 1740 N N . ILE A 1 241 ? -64.719 19.831 -6.909 1.00 23.38 217 ILE A N 1
ATOM 1741 C CA . ILE A 1 241 ? -65.039 21.012 -6.127 1.00 23.72 217 ILE A CA 1
ATOM 1742 C C . ILE A 1 241 ? -64.394 20.836 -4.769 1.00 22.54 217 ILE A C 1
ATOM 1743 O O . ILE A 1 241 ? -64.445 19.752 -4.198 1.00 22.66 217 ILE A O 1
ATOM 1748 N N . VAL A 1 242 ? -63.776 21.892 -4.255 1.00 21.70 218 VAL A N 1
ATOM 1749 C CA . VAL A 1 242 ? -63.139 21.836 -2.949 1.00 20.65 218 VAL A CA 1
ATOM 1750 C C . VAL A 1 242 ? -63.753 22.888 -2.048 1.00 22.27 218 VAL A C 1
ATOM 1751 O O . VAL A 1 242 ? -63.888 24.059 -2.427 1.00 21.56 218 VAL A O 1
ATOM 1755 N N . ARG A 1 243 ? -64.152 22.454 -0.864 1.00 21.24 219 ARG A N 1
ATOM 1756 C CA . ARG A 1 243 ? -64.730 23.340 0.124 1.00 21.39 219 ARG A CA 1
ATOM 1757 C C . ARG A 1 243 ? -63.889 23.297 1.389 1.00 21.57 219 ARG A C 1
ATOM 1758 O O . ARG A 1 243 ? -63.228 22.293 1.693 1.00 20.19 219 ARG A O 1
ATOM 1766 N N . LEU A 1 244 ? -63.913 24.396 2.132 1.00 20.22 220 LEU A N 1
ATOM 1767 C CA . LEU A 1 244 ? -63.279 24.433 3.436 1.00 19.98 220 LEU A CA 1
ATOM 1768 C C . LEU A 1 244 ? -64.322 24.832 4.469 1.00 19.82 220 LEU A C 1
ATOM 1769 O O . LEU A 1 244 ? -64.990 25.858 4.321 1.00 20.43 220 LEU A O 1
ATOM 1774 N N . LEU A 1 245 ? -64.463 24.003 5.497 1.00 19.31 221 LEU A N 1
ATOM 1775 C CA . LEU A 1 245 ? -65.375 24.263 6.602 1.00 20.82 221 LEU A CA 1
ATOM 1776 C C . LEU A 1 245 ? -64.575 24.638 7.848 1.00 22.74 221 LEU A C 1
ATOM 1777 O O . LEU A 1 245 ? -63.465 24.134 8.065 1.00 19.95 221 LEU A O 1
ATOM 1782 N N . ASP A 1 246 ? -65.129 25.519 8.673 1.00 21.99 222 ASP A N 1
ATOM 1783 C CA . ASP A 1 246 ? -64.482 25.821 9.945 1.00 21.65 222 ASP A CA 1
ATOM 1784 C C . ASP A 1 246 ? -64.761 24.723 10.969 1.00 21.83 222 ASP A C 1
ATOM 1785 O O . ASP A 1 246 ? -65.374 23.699 10.645 1.00 23.17 222 ASP A O 1
ATOM 1790 N N . ALA A 1 247 ? -64.296 24.928 12.201 1.00 22.14 223 ALA A N 1
ATOM 1791 C CA . ALA A 1 247 ? -64.419 23.917 13.245 1.00 26.50 223 ALA A CA 1
ATOM 1792 C C . ALA A 1 247 ? -65.877 23.646 13.616 1.00 28.42 223 ALA A C 1
ATOM 1793 O O . ALA A 1 247 ? -66.187 22.638 14.251 1.00 30.17 223 ALA A O 1
ATOM 1795 N N . GLU A 1 248 ? -66.778 24.547 13.274 1.00 29.12 224 GLU A N 1
ATOM 1796 C CA . GLU A 1 248 ? -68.209 24.329 13.497 1.00 28.23 224 GLU A CA 1
ATOM 1797 C C . GLU A 1 248 ? -68.918 23.769 12.268 1.00 29.70 224 GLU A C 1
ATOM 1798 O O . GLU A 1 248 ? -70.100 23.572 12.282 1.00 34.24 224 GLU A O 1
ATOM 1804 N N . GLY A 1 249 ? -68.192 23.564 11.195 1.00 27.20 225 GLY A N 1
ATOM 1805 C CA . GLY A 1 249 ? -68.790 23.026 9.984 1.00 26.49 225 GLY A CA 1
ATOM 1806 C C . GLY A 1 249 ? -69.367 24.066 9.041 1.00 25.92 225 GLY A C 1
ATOM 1807 O O . GLY A 1 249 ? -70.038 23.719 8.068 1.00 31.32 225 GLY A O 1
ATOM 1808 N N . GLU A 1 250 ? -69.111 25.343 9.314 1.00 24.78 226 GLU A N 1
ATOM 1809 C CA . GLU A 1 250 ? -69.597 26.412 8.447 1.00 25.10 226 GLU A CA 1
ATOM 1810 C C . GLU A 1 250 ? -68.672 26.594 7.251 1.00 25.36 226 GLU A C 1
ATOM 1811 O O . GLU A 1 250 ? -67.447 26.521 7.388 1.00 23.40 226 GLU A O 1
ATOM 1817 N N . LEU A 1 251 ? -69.262 26.830 6.082 1.00 23.89 227 LEU A N 1
ATOM 1818 C CA . LEU A 1 251 ? -68.493 27.013 4.860 1.00 23.12 227 LEU A CA 1
ATOM 1819 C C . LEU A 1 251 ? -67.759 28.343 4.886 1.00 26.26 227 LEU A C 1
ATOM 1820 O O . LEU A 1 251 ? -68.379 29.397 5.013 1.00 28.81 227 LEU A O 1
ATOM 1825 N N . VAL A 1 252 ? -66.437 28.303 4.767 1.00 21.71 228 VAL A N 1
ATOM 1826 C CA . VAL A 1 252 ? -65.665 29.538 4.733 1.00 22.07 228 VAL A CA 1
ATOM 1827 C C . VAL A 1 252 ? -65.010 29.791 3.378 1.00 23.56 228 VAL A C 1
ATOM 1828 O O . VAL A 1 252 ? -64.592 30.909 3.085 1.00 24.25 228 VAL A O 1
ATOM 1832 N N . ALA A 1 253 ? -64.927 28.759 2.546 1.00 23.42 229 ALA A N 1
ATOM 1833 C CA . ALA A 1 253 ? -64.318 28.907 1.228 1.00 22.06 229 ALA A CA 1
ATOM 1834 C C . ALA A 1 253 ? -64.726 27.768 0.305 1.00 21.15 229 ALA A C 1
ATOM 1835 O O . ALA A 1 253 ? -64.974 26.648 0.751 1.00 22.20 229 ALA A O 1
ATOM 1837 N N . GLU A 1 254 ? -64.817 28.071 -0.984 1.00 24.71 230 GLU A N 1
ATOM 1838 C CA . GLU A 1 254 ? -65.195 27.075 -1.968 1.00 23.84 230 GLU A CA 1
ATOM 1839 C C . GLU A 1 254 ? -64.612 27.454 -3.317 1.00 24.30 230 GLU A C 1
ATOM 1840 O O . GLU A 1 254 ? -64.681 28.608 -3.733 1.00 26.12 230 GLU A O 1
ATOM 1846 N N . THR A 1 255 ? -64.025 26.475 -3.996 1.00 24.31 231 THR A N 1
ATOM 1847 C CA . THR A 1 255 ? -63.418 26.705 -5.301 1.00 25.20 231 THR A CA 1
ATOM 1848 C C . THR A 1 255 ? -63.546 25.468 -6.180 1.00 24.53 231 THR A C 1
ATOM 1849 O O . THR A 1 255 ? -63.756 24.362 -5.682 1.00 29.55 231 THR A O 1
ATOM 1853 N N . GLU A 1 256 ? -63.418 25.660 -7.488 1.00 24.78 232 GLU A N 1
ATOM 1854 C CA . GLU A 1 256 ? -63.531 24.557 -8.427 1.00 27.31 232 GLU A CA 1
ATOM 1855 C C . GLU A 1 256 ? -62.179 24.266 -9.062 1.00 27.95 232 GLU A C 1
ATOM 1856 O O . GLU A 1 256 ? -61.391 25.180 -9.306 1.00 30.69 232 GLU A O 1
ATOM 1862 N N . GLY A 1 257 ? -61.916 22.993 -9.332 1.00 22.85 233 GLY A N 1
ATOM 1863 C CA . GLY A 1 257 ? -60.710 22.608 -10.033 1.00 23.72 233 GLY A CA 1
ATOM 1864 C C . GLY A 1 257 ? -59.816 21.718 -9.199 1.00 22.40 233 GLY A C 1
ATOM 1865 O O . GLY A 1 257 ? -59.833 21.779 -7.966 1.00 24.46 233 GLY A O 1
ATOM 1866 N N . LYS A 1 258 ? -59.029 20.889 -9.876 1.00 22.44 234 LYS A N 1
ATOM 1867 C CA . LYS A 1 258 ? -58.090 20.006 -9.199 1.00 22.73 234 LYS A CA 1
ATOM 1868 C C . LYS A 1 258 ? -56.892 20.768 -8.656 1.00 24.06 234 LYS A C 1
ATOM 1869 O O . LYS A 1 258 ? -56.147 20.250 -7.834 1.00 25.69 234 LYS A O 1
ATOM 1875 N N . GLU A 1 259 ? -56.704 21.997 -9.120 1.00 25.83 235 GLU A N 1
ATOM 1876 C CA . GLU A 1 259 ? -55.693 22.874 -8.549 1.00 26.79 235 GLU A CA 1
ATOM 1877 C C . GLU A 1 259 ? -56.369 24.196 -8.262 1.00 26.13 235 GLU A C 1
ATOM 1878 O O . GLU A 1 259 ? -57.167 24.671 -9.063 1.00 25.03 235 GLU A O 1
ATOM 1884 N N . GLY A 1 260 ? -56.069 24.792 -7.120 1.00 22.74 236 GLY A N 1
ATOM 1885 C CA . GLY A 1 260 ? -56.679 26.065 -6.802 1.00 23.82 236 GLY A CA 1
ATOM 1886 C C . GLY A 1 260 ? -56.229 26.661 -5.492 1.00 23.19 236 GLY A C 1
ATOM 1887 O O . GLY A 1 260 ? -55.305 26.171 -4.835 1.00 23.69 236 GLY A O 1
ATOM 1888 N N . ILE A 1 261 ? -56.903 27.740 -5.122 1.00 23.35 237 ILE A N 1
ATOM 1889 C CA . ILE A 1 261 ? -56.623 28.447 -3.897 1.00 23.80 237 ILE A CA 1
ATOM 1890 C C . ILE A 1 261 ? -57.932 28.711 -3.178 1.00 24.00 237 ILE A C 1
ATOM 1891 O O . ILE A 1 261 ? -58.901 29.182 -3.776 1.00 25.83 237 ILE A O 1
ATOM 1896 N N . LEU A 1 262 ? -57.965 28.384 -1.896 1.00 23.92 238 LEU A N 1
ATOM 1897 C CA . LEU A 1 262 ? -59.107 28.692 -1.059 1.00 24.37 238 LEU A CA 1
ATOM 1898 C C . LEU A 1 262 ? -58.759 29.937 -0.265 1.00 23.54 238 LEU A C 1
ATOM 1899 O O . LEU A 1 262 ? -57.735 29.970 0.421 1.00 25.29 238 LEU A O 1
ATOM 1904 N N . GLN A 1 263 ? -59.599 30.961 -0.359 1.00 24.72 239 GLN A N 1
ATOM 1905 C CA . GLN A 1 263 ? -59.350 32.204 0.359 1.00 25.60 239 GLN A CA 1
ATOM 1906 C C . GLN A 1 263 ? -60.125 32.235 1.668 1.00 24.03 239 GLN A C 1
ATOM 1907 O O . GLN A 1 263 ? -61.353 32.161 1.676 1.00 26.67 239 GLN A O 1
ATOM 1913 N N . VAL A 1 264 ? -59.395 32.357 2.768 1.00 22.77 240 VAL A N 1
ATOM 1914 C CA . VAL A 1 264 ? -59.995 32.324 4.094 1.00 21.49 240 VAL A CA 1
ATOM 1915 C C . VAL A 1 264 ? -59.882 33.679 4.780 1.00 23.70 240 VAL A C 1
ATOM 1916 O O . VAL A 1 264 ? -58.793 34.116 5.149 1.00 24.49 240 VAL A O 1
ATOM 1920 N N . ALA A 1 265 ? -61.018 34.351 4.929 1.00 23.87 241 ALA A N 1
ATOM 1921 C CA . ALA A 1 265 ? -61.064 35.619 5.640 1.00 24.38 241 ALA A CA 1
ATOM 1922 C C . ALA A 1 265 ? -60.946 35.393 7.140 1.00 23.75 241 ALA A C 1
ATOM 1923 O O . ALA A 1 265 ? -61.554 34.470 7.685 1.00 26.35 241 ALA A O 1
ATOM 1925 N N . ASN A 1 266 ? -60.165 36.244 7.800 1.00 25.03 242 ASN A N 1
ATOM 1926 C CA . ASN A 1 266 ? -60.032 36.191 9.251 1.00 25.72 242 ASN A CA 1
ATOM 1927 C C . ASN A 1 266 ? -59.712 34.780 9.725 1.00 25.61 242 ASN A C 1
ATOM 1928 O O . ASN A 1 266 ? -60.368 34.238 10.614 1.00 27.25 242 ASN A O 1
ATOM 1933 N N . ALA A 1 267 ? -58.705 34.188 9.098 1.00 23.27 243 ALA A N 1
ATOM 1934 C CA . ALA A 1 267 ? -58.337 32.806 9.366 1.00 21.32 243 ALA A CA 1
ATOM 1935 C C . ALA A 1 267 ? -57.950 32.581 10.821 1.00 21.90 243 ALA A C 1
ATOM 1936 O O . ALA A 1 267 ? -57.264 33.401 11.436 1.00 23.95 243 ALA A O 1
ATOM 1938 N N . ARG A 1 268 ? -58.419 31.472 11.374 1.00 19.12 244 ARG A N 1
ATOM 1939 C CA . ARG A 1 268 ? -58.001 31.075 12.704 1.00 19.91 244 ARG A CA 1
ATOM 1940 C C . ARG A 1 268 ? -56.828 30.120 12.537 1.00 18.23 244 ARG A C 1
ATOM 1941 O O . ARG A 1 268 ? -57.004 28.958 12.158 1.00 19.11 244 ARG A O 1
ATOM 1949 N N . LEU A 1 269 ? -55.627 30.617 12.803 1.00 18.32 245 LEU A N 1
ATOM 1950 C CA . LEU A 1 269 ? -54.430 29.821 12.570 1.00 19.27 245 LEU A CA 1
ATOM 1951 C C . LEU A 1 269 ? -54.296 28.670 13.544 1.00 16.85 245 LEU A C 1
ATOM 1952 O O . LEU A 1 269 ? -54.711 28.754 14.702 1.00 19.04 245 LEU A O 1
ATOM 1957 N N . TRP A 1 270 ? -53.708 27.585 13.059 1.00 16.34 246 TRP A N 1
ATOM 1958 C CA . TRP A 1 270 ? -53.280 26.492 13.913 1.00 17.42 246 TRP A CA 1
ATOM 1959 C C . TRP A 1 270 ? -52.004 26.947 14.615 1.00 16.00 246 TRP A C 1
ATOM 1960 O O . TRP A 1 270 ? -51.019 27.291 13.958 1.00 16.34 246 TRP A O 1
ATOM 1971 N N . GLU A 1 271 ? -52.036 26.991 15.945 1.00 16.06 247 GLU A N 1
ATOM 1972 C CA . GLU A 1 271 ? -50.929 27.542 16.720 1.00 16.30 247 GLU A CA 1
ATOM 1973 C C . GLU A 1 271 ? -50.323 26.481 17.615 1.00 17.09 247 GLU A C 1
ATOM 1974 O O . GLU A 1 271 ? -51.002 25.529 17.996 1.00 15.57 247 GLU A O 1
ATOM 1980 N N . VAL A 1 272 ? -49.048 26.643 17.961 1.00 15.18 248 VAL A N 1
ATOM 1981 C CA . VAL A 1 272 ? -48.384 25.703 18.859 1.00 15.25 248 VAL A CA 1
ATOM 1982 C C . VAL A 1 272 ? -49.145 25.596 20.175 1.00 15.72 248 VAL A C 1
ATOM 1983 O O . VAL A 1 272 ? -49.412 26.606 20.845 1.00 16.15 248 VAL A O 1
ATOM 1987 N N A ARG A 1 273 ? -49.508 24.369 20.528 0.53 14.61 249 ARG A N 1
ATOM 1988 N N B ARG A 1 273 ? -49.497 24.363 20.522 0.47 14.86 249 ARG A N 1
ATOM 1989 C CA A ARG A 1 273 ? -50.243 24.074 21.761 0.53 15.58 249 ARG A CA 1
ATOM 1990 C CA B ARG A 1 273 ? -50.264 24.051 21.728 0.47 16.13 249 ARG A CA 1
ATOM 1991 C C A ARG A 1 273 ? -51.595 24.798 21.833 0.53 17.15 249 ARG A C 1
ATOM 1992 C C B ARG A 1 273 ? -51.540 24.885 21.832 0.47 17.53 249 ARG A C 1
ATOM 1993 O O A ARG A 1 273 ? -52.176 24.961 22.908 0.53 18.76 249 ARG A O 1
ATOM 1994 O O B ARG A 1 273 ? -52.008 25.219 22.922 0.47 19.28 249 ARG A O 1
ATOM 2009 N N . ASN A 1 274 ? -52.097 25.207 20.671 1.00 15.14 250 ASN A N 1
ATOM 2010 C CA . ASN A 1 274 ? -53.342 25.952 20.578 1.00 16.91 250 ASN A CA 1
ATOM 2011 C C . ASN A 1 274 ? -53.915 25.740 19.178 1.00 16.22 250 ASN A C 1
ATOM 2012 O O . ASN A 1 274 ? -53.998 26.661 18.365 1.00 16.33 250 ASN A O 1
ATOM 2017 N N . ALA A 1 275 ? -54.284 24.495 18.903 1.00 15.78 251 ALA A N 1
ATOM 2018 C CA . ALA A 1 275 ? -54.715 24.093 17.573 1.00 14.45 251 ALA A CA 1
ATOM 2019 C C . ALA A 1 275 ? -56.059 24.676 17.189 1.00 17.25 251 ALA A C 1
ATOM 2020 O O . ALA A 1 275 ? -56.908 24.966 18.040 1.00 17.45 251 ALA A O 1
ATOM 2022 N N . TYR A 1 276 ? -56.239 24.855 15.889 1.00 16.79 252 TYR A N 1
ATOM 2023 C CA . TYR A 1 276 ? -57.552 25.068 15.313 1.00 16.85 252 TYR A CA 1
ATOM 2024 C C . TYR A 1 276 ? -57.560 24.284 14.021 1.00 16.76 252 TYR A C 1
ATOM 2025 O O . TYR A 1 276 ? -56.618 24.371 13.241 1.00 16.69 252 TYR A O 1
ATOM 2034 N N . LEU A 1 277 ? -58.611 23.507 13.793 1.00 16.95 253 LEU A N 1
ATOM 2035 C CA . LEU A 1 277 ? -58.666 22.685 12.594 1.00 15.72 253 LEU A CA 1
ATOM 2036 C C . LEU A 1 277 ? -59.872 23.007 11.726 1.00 18.41 253 LEU A C 1
ATOM 2037 O O . LEU A 1 277 ? -61.018 22.989 12.192 1.00 20.16 253 LEU A O 1
ATOM 2042 N N . TYR A 1 278 ? -59.600 23.324 10.466 1.00 16.85 254 TYR A N 1
ATOM 2043 C CA . TYR A 1 278 ? -60.634 23.384 9.455 1.00 16.57 254 TYR A CA 1
ATOM 2044 C C . TYR A 1 278 ? -60.823 21.982 8.898 1.00 17.45 254 TYR A C 1
ATOM 2045 O O . TYR A 1 278 ? -60.032 21.078 9.173 1.00 18.66 254 TYR A O 1
ATOM 2054 N N . GLN A 1 279 ? -61.883 21.806 8.120 1.00 19.24 255 GLN A N 1
ATOM 2055 C CA . GLN A 1 279 ? -62.120 20.551 7.434 1.00 19.73 255 GLN A CA 1
ATOM 2056 C C . GLN A 1 279 ? -62.149 20.816 5.939 1.00 20.26 255 GLN A C 1
ATOM 2057 O O . GLN A 1 279 ? -62.963 21.611 5.459 1.00 19.67 255 GLN A O 1
ATOM 2063 N N . ILE A 1 280 ? -61.245 20.175 5.203 1.00 17.38 256 ILE A N 1
ATOM 2064 C CA . ILE A 1 280 ? -61.280 20.263 3.754 1.00 18.53 256 ILE A CA 1
ATOM 2065 C C . ILE A 1 280 ? -62.204 19.180 3.236 1.00 18.29 256 ILE A C 1
ATOM 2066 O O . ILE A 1 280 ? -62.216 18.062 3.742 1.00 18.67 256 ILE A O 1
ATOM 2071 N N . VAL A 1 281 ? -63.010 19.544 2.252 1.00 17.69 257 VAL A N 1
ATOM 2072 C CA . VAL A 1 281 ? -63.988 18.653 1.652 1.00 20.44 257 VAL A CA 1
ATOM 2073 C C . VAL A 1 281 ? -63.746 18.672 0.155 1.00 20.75 257 VAL A C 1
ATOM 2074 O O . VAL A 1 281 ? -63.802 19.722 -0.475 1.00 20.53 257 VAL A O 1
ATOM 2078 N N . ILE A 1 282 ? -63.453 17.505 -0.401 1.00 19.30 258 ILE A N 1
ATOM 2079 C CA . ILE A 1 282 ? -63.113 17.380 -1.807 1.00 19.21 258 ILE A CA 1
ATOM 2080 C C . ILE A 1 282 ? -64.174 16.516 -2.458 1.00 18.62 258 ILE A C 1
ATOM 2081 O O . ILE A 1 282 ? -64.387 15.370 -2.048 1.00 19.11 258 ILE A O 1
ATOM 2086 N N . LEU A 1 283 ? -64.860 17.085 -3.444 1.00 19.54 259 LEU A N 1
ATOM 2087 C CA . LEU A 1 283 ? -65.958 16.408 -4.124 1.00 20.49 259 LEU A CA 1
ATOM 2088 C C . LEU A 1 283 ? -65.619 16.194 -5.587 1.00 21.57 259 LEU A C 1
ATOM 2089 O O . LEU A 1 283 ? -65.080 17.081 -6.244 1.00 23.78 259 LEU A O 1
ATOM 2094 N N . ILE A 1 284 ? -65.934 15.007 -6.090 1.00 19.95 260 ILE A N 1
ATOM 2095 C CA . ILE A 1 284 ? -65.924 14.759 -7.523 1.00 21.05 260 ILE A CA 1
ATOM 2096 C C . ILE A 1 284 ? -67.374 14.787 -7.968 1.00 24.03 260 ILE A C 1
ATOM 2097 O O . ILE A 1 284 ? -68.225 14.135 -7.361 1.00 24.27 260 ILE A O 1
ATOM 2102 N N . THR A 1 285 ? -67.664 15.554 -9.011 1.00 24.90 261 THR A N 1
ATOM 2103 C CA . THR A 1 285 ? -69.049 15.738 -9.433 1.00 28.67 261 THR A CA 1
ATOM 2104 C C . THR A 1 285 ? -69.311 15.231 -10.845 1.00 31.85 261 THR A C 1
ATOM 2105 O O . THR A 1 285 ? -68.415 15.207 -11.689 1.00 33.81 261 THR A O 1
ATOM 2109 N N . ASP A 1 286 ? -70.555 14.839 -11.098 1.00 38.50 262 ASP A N 1
ATOM 2110 C CA . ASP A 1 286 ? -70.967 14.390 -12.422 1.00 40.97 262 ASP A CA 1
ATOM 2111 C C . ASP A 1 286 ? -72.008 15.342 -13.001 1.00 43.27 262 ASP A C 1
ATOM 2112 O O . ASP A 1 286 ? -72.760 14.981 -13.906 1.00 49.91 262 ASP A O 1
ATOM 2117 N N . GLY A 1 287 ? -72.045 16.560 -12.469 1.00 44.88 263 GLY A N 1
ATOM 2118 C CA . GLY A 1 287 ? -73.000 17.561 -12.908 1.00 48.44 263 GLY A CA 1
ATOM 2119 C C . GLY A 1 287 ? -74.172 17.681 -11.954 1.00 50.90 263 GLY A C 1
ATOM 2120 O O . GLY A 1 287 ? -74.280 18.651 -11.203 1.00 55.33 263 GLY A O 1
ATOM 2121 N N . ASN A 1 288 ? -75.053 16.687 -11.986 1.00 49.25 264 ASN A N 1
ATOM 2122 C CA . ASN A 1 288 ? -76.216 16.654 -11.107 1.00 50.91 264 ASN A CA 1
ATOM 2123 C C . ASN A 1 288 ? -76.005 15.800 -9.858 1.00 50.76 264 ASN A C 1
ATOM 2124 O O . ASN A 1 288 ? -76.893 15.704 -9.008 1.00 57.19 264 ASN A O 1
ATOM 2129 N N . GLY A 1 289 ? -74.831 15.184 -9.746 1.00 39.58 265 GLY A N 1
ATOM 2130 C CA . GLY A 1 289 ? -74.543 14.312 -8.622 1.00 30.68 265 GLY A CA 1
ATOM 2131 C C . GLY A 1 289 ? -73.091 14.292 -8.183 1.00 30.60 265 GLY A C 1
ATOM 2132 O O . GLY A 1 289 ? -72.203 14.790 -8.874 1.00 35.91 265 GLY A O 1
ATOM 2133 N N . VAL A 1 290 ? -72.859 13.715 -7.012 1.00 28.67 266 VAL A N 1
ATOM 2134 C CA . VAL A 1 290 ? -71.515 13.570 -6.470 1.00 26.02 266 VAL A CA 1
ATOM 2135 C C . VAL A 1 290 ? -71.047 12.129 -6.633 1.00 27.07 266 VAL A C 1
ATOM 2136 O O . VAL A 1 290 ? -71.795 11.192 -6.349 1.00 30.22 266 VAL A O 1
ATOM 2140 N N . LEU A 1 291 ? -69.839 11.967 -7.110 1.00 22.24 267 LEU A N 1
ATOM 2141 C CA . LEU A 1 291 ? -69.265 10.657 -7.264 1.00 22.45 267 LEU A CA 1
ATOM 2142 C C . LEU A 1 291 ? -68.391 10.182 -6.072 1.00 19.67 267 LEU A C 1
ATOM 2143 O O . LEU A 1 291 ? -68.294 9.042 -5.836 1.00 23.60 267 LEU A O 1
ATOM 2148 N N . ASP A 1 292 ? -67.743 11.121 -5.438 1.00 20.31 268 ASP A N 1
ATOM 2149 C CA . ASP A 1 292 ? -66.907 10.816 -4.292 1.00 19.54 268 ASP A CA 1
ATOM 2150 C C . ASP A 1 292 ? -66.797 12.062 -3.434 1.00 19.69 268 ASP A C 1
ATOM 2151 O O . ASP A 1 292 ? -66.956 13.185 -3.919 1.00 19.74 268 ASP A O 1
ATOM 2156 N N . GLU A 1 293 ? -66.533 11.846 -2.156 1.00 18.90 269 GLU A N 1
ATOM 2157 C CA . GLU A 1 293 ? -66.267 12.927 -1.227 1.00 18.75 269 GLU A CA 1
ATOM 2158 C C . GLU A 1 293 ? -65.188 12.453 -0.275 1.00 19.55 269 GLU A C 1
ATOM 2159 O O . GLU A 1 293 ? -65.306 11.384 0.319 1.00 19.07 269 GLU A O 1
ATOM 2165 N N . TYR A 1 294 ? -64.119 13.234 -0.168 1.00 18.13 270 TYR A N 1
ATOM 2166 C CA . TYR A 1 294 ? -63.111 13.007 0.838 1.00 17.12 270 TYR A CA 1
ATOM 2167 C C . TYR A 1 294 ? -63.054 14.205 1.778 1.00 17.46 270 TYR A C 1
ATOM 2168 O O . TYR A 1 294 ? -63.097 15.347 1.336 1.00 18.83 270 TYR A O 1
ATOM 2177 N N . ARG A 1 295 ? -62.970 13.937 3.075 1.00 17.71 271 ARG A N 1
ATOM 2178 C CA . ARG A 1 295 ? -62.910 14.990 4.080 1.00 19.66 271 ARG A CA 1
ATOM 2179 C C . ARG A 1 295 ? -61.778 14.691 5.037 1.00 18.60 271 ARG A C 1
ATOM 2180 O O . ARG A 1 295 ? -61.561 13.540 5.396 1.00 17.72 271 ARG A O 1
ATOM 2188 N N . GLU A 1 296 ? -61.077 15.733 5.469 1.00 16.48 272 GLU A N 1
ATOM 2189 C CA . GLU A 1 296 ? -59.992 15.577 6.425 1.00 15.93 272 GLU A CA 1
ATOM 2190 C C . GLU A 1 296 ? -59.791 16.893 7.151 1.00 16.28 272 GLU A C 1
ATOM 2191 O O . GLU A 1 296 ? -59.983 17.963 6.574 1.00 16.61 272 GLU A O 1
ATOM 2197 N N . LYS A 1 297 ? -59.403 16.802 8.419 1.00 14.46 273 LYS A N 1
ATOM 2198 C CA . LYS A 1 297 ? -59.095 17.998 9.193 1.00 17.82 273 LYS A CA 1
ATOM 2199 C C . LYS A 1 297 ? -57.687 18.482 8.890 1.00 15.01 273 LYS A C 1
ATOM 2200 O O . LYS A 1 297 ? -56.746 17.691 8.871 1.00 16.33 273 LYS A O 1
ATOM 2206 N N . ILE A 1 298 ? -57.552 19.778 8.647 1.00 15.27 274 ILE A N 1
ATOM 2207 C CA . ILE A 1 298 ? -56.248 20.384 8.373 1.00 15.67 274 ILE A CA 1
ATOM 2208 C C . ILE A 1 298 ? -56.109 21.654 9.212 1.00 17.43 274 ILE A C 1
ATOM 2209 O O . ILE A 1 298 ? -57.095 22.159 9.755 1.00 16.86 274 ILE A O 1
ATOM 2214 N N . GLY A 1 299 ? -54.892 22.170 9.339 1.00 15.63 275 GLY A N 1
ATOM 2215 C CA . GLY A 1 299 ? -54.688 23.383 10.118 1.00 15.63 275 GLY A CA 1
ATOM 2216 C C . GLY A 1 299 ? -53.872 24.382 9.340 1.00 15.39 275 GLY A C 1
ATOM 2217 O O . GLY A 1 299 ? -52.851 24.024 8.752 1.00 17.07 275 GLY A O 1
ATOM 2218 N N . ILE A 1 300 ? -54.334 25.626 9.323 1.00 14.96 276 ILE A N 1
ATOM 2219 C CA . ILE A 1 300 ? -53.650 26.677 8.594 1.00 15.97 276 ILE A CA 1
ATOM 2220 C C . ILE A 1 300 ? -52.465 27.171 9.401 1.00 17.07 276 ILE A C 1
ATOM 2221 O O . ILE A 1 300 ? -52.625 27.810 10.446 1.00 17.94 276 ILE A O 1
ATOM 2226 N N . ARG A 1 301 ? -51.267 26.860 8.919 1.00 17.58 277 ARG A N 1
ATOM 2227 C CA . ARG A 1 301 ? -50.049 27.246 9.618 1.00 15.96 277 ARG A CA 1
ATOM 2228 C C . ARG A 1 301 ? -48.898 27.257 8.625 1.00 17.18 277 ARG A C 1
ATOM 2229 O O . ARG A 1 301 ? -48.916 26.517 7.643 1.00 16.76 277 ARG A O 1
ATOM 2237 N N . THR A 1 302 ? -47.900 28.098 8.868 1.00 17.60 278 THR A N 1
ATOM 2238 C CA . THR A 1 302 ? -46.700 28.072 8.045 1.00 17.11 278 THR A CA 1
ATOM 2239 C C . THR A 1 302 ? -45.492 27.764 8.911 1.00 17.12 278 THR A C 1
ATOM 2240 O O . THR A 1 302 ? -45.459 28.069 10.107 1.00 16.45 278 THR A O 1
ATOM 2244 N N . VAL A 1 303 ? -44.507 27.121 8.306 1.00 18.27 279 VAL A N 1
ATOM 2245 C CA . VAL A 1 303 ? -43.252 26.873 8.985 1.00 17.73 279 VAL A CA 1
ATOM 2246 C C . VAL A 1 303 ? -42.143 27.226 8.025 1.00 17.93 279 VAL A C 1
ATOM 2247 O O . VAL A 1 303 ? -42.210 26.917 6.834 1.00 19.03 279 VAL A O 1
ATOM 2251 N N . ARG A 1 304 ? -41.137 27.919 8.530 1.00 18.03 280 ARG A N 1
ATOM 2252 C CA . ARG A 1 304 ? -39.973 28.187 7.706 1.00 17.53 280 ARG A CA 1
ATOM 2253 C C . ARG A 1 304 ? -38.747 28.439 8.560 1.00 20.33 280 ARG A C 1
ATOM 2254 O O . ARG A 1 304 ? -38.844 28.818 9.732 1.00 21.16 280 ARG A O 1
ATOM 2262 N N . ILE A 1 305 ? -37.587 28.193 7.971 1.00 18.63 281 ILE A N 1
ATOM 2263 C CA . ILE A 1 305 ? -36.336 28.478 8.646 1.00 18.91 281 ILE A CA 1
ATOM 2264 C C . ILE A 1 305 ? -35.852 29.815 8.123 1.00 20.09 281 ILE A C 1
ATOM 2265 O O . ILE A 1 305 ? -35.731 30.007 6.919 1.00 22.23 281 ILE A O 1
ATOM 2270 N N . GLU A 1 306 ? -35.609 30.753 9.029 1.00 18.87 282 GLU A N 1
ATOM 2271 C CA . GLU A 1 306 ? -35.117 32.068 8.653 1.00 19.98 282 GLU A CA 1
ATOM 2272 C C . GLU A 1 306 ? -33.932 32.379 9.543 1.00 18.03 282 GLU A C 1
ATOM 2273 O O . GLU A 1 306 ? -34.085 32.528 10.757 1.00 19.47 282 GLU A O 1
ATOM 2279 N N . GLY A 1 307 ? -32.750 32.457 8.943 1.00 19.77 283 GLY A N 1
ATOM 2280 C CA . GLY A 1 307 ? -31.527 32.554 9.720 1.00 19.75 283 GLY A CA 1
ATOM 2281 C C . GLY A 1 307 ? -31.450 31.411 10.710 1.00 19.90 283 GLY A C 1
ATOM 2282 O O . GLY A 1 307 ? -31.666 30.246 10.357 1.00 19.84 283 GLY A O 1
ATOM 2283 N N . THR A 1 308 ? -31.186 31.741 11.968 1.00 18.62 284 THR A N 1
ATOM 2284 C CA . THR A 1 308 ? -31.066 30.716 12.995 1.00 20.02 284 THR A CA 1
ATOM 2285 C C . THR A 1 308 ? -32.387 30.415 13.702 1.00 23.37 284 THR A C 1
ATOM 2286 O O . THR A 1 308 ? -32.405 29.694 14.698 1.00 28.90 284 THR A O 1
ATOM 2290 N N . LYS A 1 309 ? -33.493 30.937 13.180 1.00 18.86 285 LYS A N 1
ATOM 2291 C CA . LYS A 1 309 ? -34.801 30.745 13.805 1.00 18.70 285 LYS A CA 1
ATOM 2292 C C . LYS A 1 309 ? -35.696 29.770 13.054 1.00 18.81 285 LYS A C 1
ATOM 2293 O O . LYS A 1 309 ? -35.658 29.664 11.822 1.00 18.80 285 LYS A O 1
ATOM 2299 N N . ILE A 1 310 ? -36.516 29.068 13.822 1.00 15.84 286 ILE A N 1
ATOM 2300 C CA . ILE A 1 310 ? -37.573 28.238 13.278 1.00 16.89 286 ILE A CA 1
ATOM 2301 C C . ILE A 1 310 ? -38.845 29.049 13.458 1.00 17.90 286 ILE A C 1
ATOM 2302 O O . ILE A 1 310 ? -39.241 29.345 14.585 1.00 17.96 286 ILE A O 1
ATOM 2307 N N . LEU A 1 311 ? -39.471 29.433 12.352 1.00 16.47 287 LEU A N 1
ATOM 2308 C CA . LEU A 1 311 ? -40.636 30.316 12.416 1.00 17.26 287 LEU A CA 1
ATOM 2309 C C . LEU A 1 311 ? -41.913 29.530 12.201 1.00 17.93 287 LEU A C 1
ATOM 2310 O O . LEU A 1 311 ? -42.069 28.846 11.192 1.00 19.55 287 LEU A O 1
ATOM 2315 N N . LEU A 1 312 ? -42.832 29.640 13.153 1.00 17.71 288 LEU A N 1
ATOM 2316 C CA . LEU A 1 312 ? -44.143 29.032 13.030 1.00 16.93 288 LEU A CA 1
ATOM 2317 C C . LEU A 1 312 ? -45.129 30.186 12.948 1.00 16.83 288 LEU A C 1
ATOM 2318 O O . LEU A 1 312 ? -45.217 31.004 13.865 1.00 17.58 288 LEU A O 1
ATOM 2323 N N . ASN A 1 313 ? -45.846 30.283 11.833 1.00 16.80 289 ASN A N 1
ATOM 2324 C CA . ASN A 1 313 ? -46.725 31.433 11.599 1.00 18.51 289 ASN A CA 1
ATOM 2325 C C . ASN A 1 313 ? -45.986 32.751 11.786 1.00 18.82 289 ASN A C 1
ATOM 2326 O O . ASN A 1 313 ? -46.504 33.696 12.391 1.00 19.79 289 ASN A O 1
ATOM 2331 N N . ASP A 1 314 ? -44.759 32.789 11.278 1.00 18.72 290 ASP A N 1
ATOM 2332 C CA . ASP A 1 314 ? -43.939 34.003 11.257 1.00 21.45 290 ASP A CA 1
ATOM 2333 C C . ASP A 1 314 ? -43.309 34.376 12.604 1.00 20.53 290 ASP A C 1
ATOM 2334 O O . ASP A 1 314 ? -42.660 35.418 12.705 1.00 22.20 290 ASP A O 1
ATOM 2339 N N . ARG A 1 315 ? -43.498 33.541 13.623 1.00 18.30 291 ARG A N 1
ATOM 2340 C CA . ARG A 1 315 ? -42.926 33.812 14.939 1.00 18.20 291 ARG A CA 1
ATOM 2341 C C . ARG A 1 315 ? -41.961 32.707 15.337 1.00 18.12 291 ARG A C 1
ATOM 2342 O O . ARG A 1 315 ? -42.253 31.520 15.146 1.00 18.55 291 ARG A O 1
ATOM 2350 N N . PRO A 1 316 ? -40.815 33.079 15.924 1.00 17.68 292 PRO A N 1
ATOM 2351 C CA . PRO A 1 316 ? -39.877 32.035 16.355 1.00 17.81 292 PRO A CA 1
ATOM 2352 C C . PRO A 1 316 ? -40.500 31.100 17.372 1.00 18.41 292 PRO A C 1
ATOM 2353 O O . PRO A 1 316 ? -41.263 31.519 18.241 1.00 19.10 292 PRO A O 1
ATOM 2357 N N . VAL A 1 317 ? -40.175 29.825 17.251 1.00 16.85 293 VAL A N 1
ATOM 2358 C CA . VAL A 1 317 ? -40.554 28.850 18.253 1.00 15.66 293 VAL A CA 1
ATOM 2359 C C . VAL A 1 317 ? -39.310 28.074 18.647 1.00 16.99 293 VAL A C 1
ATOM 2360 O O . VAL A 1 317 ? -38.473 27.766 17.799 1.00 18.15 293 VAL A O 1
ATOM 2364 N N . TYR A 1 318 ? -39.178 27.799 19.939 1.00 15.78 294 TYR A N 1
ATOM 2365 C CA . TYR A 1 318 ? -38.089 26.990 20.447 1.00 14.70 294 TYR A CA 1
ATOM 2366 C C . TYR A 1 318 ? -38.675 25.610 20.700 1.00 14.91 294 TYR A C 1
ATOM 2367 O O . TYR A 1 318 ? -39.640 25.469 21.458 1.00 16.24 294 TYR A O 1
ATOM 2376 N N . LEU A 1 319 ? -38.113 24.585 20.065 1.00 14.33 295 LEU A N 1
ATOM 2377 C CA . LEU A 1 319 ? -38.670 23.239 20.195 1.00 14.21 295 LEU A CA 1
ATOM 2378 C C . LEU A 1 319 ? -38.326 22.653 21.558 1.00 13.25 295 LEU A C 1
ATOM 2379 O O . LEU A 1 319 ? -37.177 22.698 21.996 1.00 13.92 295 LEU A O 1
ATOM 2384 N N . LYS A 1 320 ? -39.332 22.077 22.212 1.00 12.36 296 LYS A N 1
ATOM 2385 C CA . LYS A 1 320 ? -39.179 21.505 23.548 1.00 12.54 296 LYS A CA 1
ATOM 2386 C C . LYS A 1 320 ? -39.897 20.178 23.562 1.00 12.47 296 LYS A C 1
ATOM 2387 O O . LYS A 1 320 ? -41.108 20.121 23.358 1.00 12.73 296 LYS A O 1
ATOM 2393 N N . GLY A 1 321 ? -39.178 19.093 23.770 1.00 13.01 297 GLY A N 1
ATOM 2394 C CA . GLY A 1 321 ? -39.880 17.835 23.843 1.00 11.99 297 GLY A CA 1
ATOM 2395 C C . GLY A 1 321 ? -38.974 16.637 23.835 1.00 11.77 297 GLY A C 1
ATOM 2396 O O . GLY A 1 321 ? -37.957 16.630 24.532 1.00 11.45 297 GLY A O 1
ATOM 2397 N N . PHE A 1 322 ? -39.344 15.626 23.053 1.00 11.65 298 PHE A N 1
ATOM 2398 C CA . PHE A 1 322 ? -38.702 14.329 23.154 1.00 11.02 298 PHE A CA 1
ATOM 2399 C C . PHE A 1 322 ? -38.640 13.603 21.836 1.00 12.04 298 PHE A C 1
ATOM 2400 O O . PHE A 1 322 ? -39.478 13.812 20.961 1.00 12.69 298 PHE A O 1
ATOM 2408 N N . GLY A 1 323 ? -37.667 12.708 21.713 1.00 10.76 299 GLY A N 1
ATOM 2409 C CA . GLY A 1 323 ? -37.837 11.563 20.843 1.00 11.41 299 GLY A CA 1
ATOM 2410 C C . GLY A 1 323 ? -38.688 10.544 21.575 1.00 11.24 299 GLY A C 1
ATOM 2411 O O . GLY A 1 323 ? -38.569 10.393 22.802 1.00 12.11 299 GLY A O 1
ATOM 2412 N N . LYS A 1 324 ? -39.569 9.880 20.839 1.00 11.61 300 LYS A N 1
ATOM 2413 C CA . LYS A 1 324 ? -40.410 8.844 21.420 1.00 11.29 300 LYS A CA 1
ATOM 2414 C C . LYS A 1 324 ? -40.082 7.493 20.785 1.00 10.96 300 LYS A C 1
ATOM 2415 O O . LYS A 1 324 ? -39.028 7.316 20.183 1.00 12.38 300 LYS A O 1
ATOM 2421 N N . HIS A 1 325 ? -40.993 6.545 20.944 1.00 10.58 301 HIS A N 1
ATOM 2422 C CA . HIS A 1 325 ? -40.994 5.277 20.215 1.00 11.12 301 HIS A CA 1
ATOM 2423 C C . HIS A 1 325 ? -42.450 4.853 20.160 1.00 12.16 301 HIS A C 1
ATOM 2424 O O . HIS A 1 325 ? -43.284 5.428 20.865 1.00 14.00 301 HIS A O 1
ATOM 2431 N N . GLU A 1 326 ? -42.787 3.902 19.310 1.00 11.59 302 GLU A N 1
ATOM 2432 C CA . GLU A 1 326 ? -44.039 3.187 19.513 1.00 11.77 302 GLU A CA 1
ATOM 2433 C C . GLU A 1 326 ? -43.681 1.968 20.343 1.00 11.19 302 GLU A C 1
ATOM 2434 O O . GLU A 1 326 ? -43.153 0.995 19.829 1.00 10.87 302 GLU A O 1
ATOM 2440 N N . ASP A 1 327 ? -43.919 2.047 21.643 1.00 10.16 303 ASP A N 1
ATOM 2441 C CA . ASP A 1 327 ? -43.390 1.047 22.556 1.00 11.50 303 ASP A CA 1
ATOM 2442 C C . ASP A 1 327 ? -44.215 1.099 23.824 1.00 9.76 303 ASP A C 1
ATOM 2443 O O . ASP A 1 327 ? -44.393 2.173 24.424 1.00 10.49 303 ASP A O 1
ATOM 2448 N N . PHE A 1 328 ? -44.698 -0.061 24.260 1.00 10.54 304 PHE A N 1
ATOM 2449 C CA . PHE A 1 328 ? -45.522 -0.139 25.459 1.00 10.35 304 PHE A CA 1
ATOM 2450 C C . PHE A 1 328 ? -45.513 -1.585 25.933 1.00 11.83 304 PHE A C 1
ATOM 2451 O O . PHE A 1 328 ? -45.364 -2.491 25.124 1.00 11.79 304 PH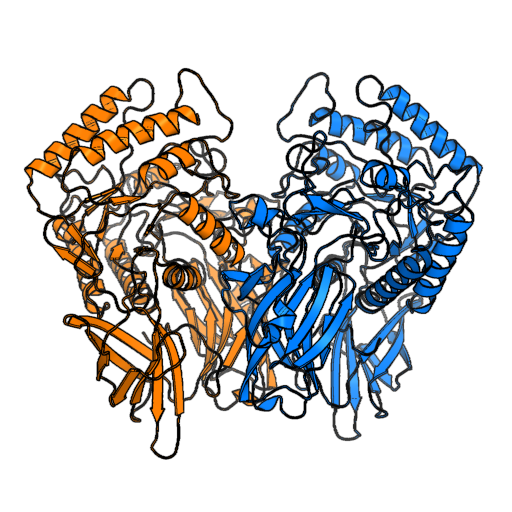E A O 1
ATOM 2459 N N . PRO A 1 329 ? -45.677 -1.823 27.252 1.00 11.47 305 PRO A N 1
ATOM 2460 C CA . PRO A 1 329 ? -45.612 -3.212 27.721 1.00 12.79 305 PRO A CA 1
ATOM 2461 C C . PRO A 1 329 ? -46.612 -4.146 27.039 1.00 11.92 305 PRO A C 1
ATOM 2462 O O . PRO A 1 329 ? -47.771 -3.768 26.828 1.00 11.85 305 PRO A O 1
ATOM 2466 N N . ILE A 1 330 ? -46.108 -5.318 26.671 1.00 12.30 306 ILE A N 1
ATOM 2467 C CA . ILE A 1 330 ? -46.856 -6.411 26.045 1.00 12.52 306 ILE A CA 1
ATOM 2468 C C . ILE A 1 330 ? -47.233 -6.156 24.584 1.00 11.59 306 ILE A C 1
ATOM 2469 O O . ILE A 1 330 ? -46.955 -6.980 23.720 1.00 12.57 306 ILE A O 1
ATOM 2474 N N . LEU A 1 331 ? -47.861 -5.019 24.317 1.00 12.28 307 LEU A N 1
ATOM 2475 C CA . LEU A 1 331 ? -48.255 -4.673 22.957 1.00 12.40 307 LEU A CA 1
ATOM 2476 C C . LEU A 1 331 ? -47.073 -4.441 22.030 1.00 12.26 307 LEU A C 1
ATOM 2477 O O . LEU A 1 331 ? -47.215 -4.539 20.810 1.00 12.23 307 LEU A O 1
ATOM 2482 N N . GLY A 1 332 ? -45.921 -4.101 22.598 1.00 11.65 308 GLY A N 1
ATOM 2483 C CA . GLY A 1 332 ? -44.764 -3.777 21.781 1.00 11.80 308 GLY A CA 1
ATOM 2484 C C . GLY A 1 332 ? -44.995 -2.466 21.057 1.00 11.69 308 GLY A C 1
ATOM 2485 O O . GLY A 1 332 ? -45.184 -1.437 21.707 1.00 11.02 308 GLY A O 1
ATOM 2486 N N . ARG A 1 333 ? -45.010 -2.505 19.725 1.00 11.44 309 ARG A N 1
ATOM 2487 C CA . ARG A 1 333 ? -45.322 -1.301 18.948 1.00 12.31 309 ARG A CA 1
ATOM 2488 C C . ARG A 1 333 ? -46.793 -1.245 18.594 1.00 11.75 309 ARG A C 1
ATOM 2489 O O . ARG A 1 333 ? -47.226 -0.364 17.846 1.00 13.54 309 ARG A O 1
ATOM 2497 N N . GLY A 1 334 ? -47.576 -2.167 19.130 1.00 10.99 310 GLY A N 1
ATOM 2498 C CA . GLY A 1 334 ? -48.995 -2.204 18.825 1.00 12.21 310 GLY A CA 1
ATOM 2499 C C . GLY A 1 334 ? -49.674 -0.890 19.142 1.00 12.02 310 GLY A C 1
ATOM 2500 O O . GLY A 1 334 ? -49.530 -0.339 20.239 1.00 12.72 310 GLY A O 1
ATOM 2501 N N . PHE A 1 335 ? -50.446 -0.387 18.189 1.00 12.06 311 PHE A N 1
ATOM 2502 C CA . PHE A 1 335 ? -51.115 0.883 18.407 1.00 13.02 311 PHE A CA 1
ATOM 2503 C C . PHE A 1 335 ? -52.296 0.772 19.366 1.00 13.15 311 PHE A C 1
ATOM 2504 O O . PHE A 1 335 ? -53.097 -0.156 19.277 1.00 13.97 311 PHE A O 1
ATOM 2512 N N . HIS A 1 336 ? -52.413 1.746 20.261 1.00 12.17 312 HIS A N 1
ATOM 2513 C CA . HIS A 1 336 ? -53.601 1.878 21.099 1.00 12.76 312 HIS A CA 1
ATOM 2514 C C . HIS A 1 336 ? -53.806 3.344 21.438 1.00 12.45 312 HIS A C 1
ATOM 2515 O O . HIS A 1 336 ? -52.876 4.033 21.873 1.00 12.58 312 HIS A O 1
ATOM 2522 N N . TRP A 1 337 ? -55.025 3.820 21.241 1.00 11.76 313 TRP A N 1
ATOM 2523 C CA . TRP A 1 337 ? -55.347 5.202 21.580 1.00 12.55 313 TRP A CA 1
ATOM 2524 C C . TRP A 1 337 ? -55.051 5.543 23.038 1.00 11.08 313 TRP A C 1
ATOM 2525 O O . TRP A 1 337 ? -54.803 6.701 23.356 1.00 11.93 313 TRP A O 1
ATOM 2536 N N . GLY A 1 338 ? -55.095 4.550 23.924 1.00 11.22 314 GLY A N 1
ATOM 2537 C CA . GLY A 1 338 ? -54.811 4.799 25.327 1.00 11.85 314 GLY A CA 1
ATOM 2538 C C . GLY A 1 338 ? -53.376 5.244 25.548 1.00 10.95 314 GLY A C 1
ATOM 2539 O O . GLY A 1 338 ? -53.098 6.067 26.424 1.00 11.40 314 GLY A O 1
ATOM 2540 N N . ILE A 1 339 ? -52.455 4.684 24.777 1.00 11.36 315 ILE A N 1
ATOM 2541 C CA . ILE A 1 339 ? -51.059 5.081 24.877 1.00 11.24 315 ILE A CA 1
ATOM 2542 C C . ILE A 1 339 ? -50.917 6.525 24.371 1.00 10.75 315 ILE A C 1
ATOM 2543 O O . ILE A 1 339 ? -50.231 7.341 24.983 1.00 11.15 315 ILE A O 1
ATOM 2548 N N . VAL A 1 340 ? -51.604 6.843 23.281 1.00 11.00 316 VAL A N 1
ATOM 2549 C CA . VAL A 1 340 ? -51.597 8.204 22.766 1.00 11.16 316 VAL A CA 1
ATOM 2550 C C . VAL A 1 340 ? -52.086 9.170 23.840 1.00 11.52 316 VAL A C 1
ATOM 2551 O O . VAL A 1 340 ? -51.452 10.186 24.112 1.00 11.26 316 VAL A O 1
ATOM 2555 N N . LYS A 1 341 ? -53.223 8.857 24.460 1.00 11.30 317 LYS A N 1
ATOM 2556 C CA . LYS A 1 341 ? -53.813 9.767 25.436 1.00 11.25 317 LYS A CA 1
ATOM 2557 C C . LYS A 1 341 ? -52.889 9.988 26.626 1.00 11.47 317 LYS A C 1
ATOM 2558 O O . LYS A 1 341 ? -52.641 11.123 27.005 1.00 11.42 317 LYS A O 1
ATOM 2564 N N . ARG A 1 342 ? -52.394 8.908 27.232 1.00 10.71 318 ARG A N 1
ATOM 2565 C CA . ARG A 1 342 ? -51.499 9.081 28.372 1.00 11.55 318 ARG A CA 1
ATOM 2566 C C . ARG A 1 342 ? -50.261 9.860 27.977 1.00 11.44 318 ARG A C 1
ATOM 2567 O O . ARG A 1 342 ? -49.818 10.755 28.697 1.00 10.64 318 ARG A O 1
ATOM 2575 N N . ASP A 1 343 ? -49.673 9.500 26.839 1.00 11.23 319 ASP A N 1
ATOM 2576 C CA . ASP A 1 343 ? -48.429 10.148 26.440 1.00 11.91 319 ASP A CA 1
ATOM 2577 C C . ASP A 1 343 ? -48.630 11.637 26.222 1.00 11.68 319 ASP A C 1
ATOM 2578 O O . ASP A 1 343 ? -47.802 12.448 26.646 1.00 11.91 319 ASP A O 1
ATOM 2583 N N . PHE A 1 344 ? -49.727 12.011 25.574 1.00 10.66 320 PHE A N 1
ATOM 2584 C CA . PHE A 1 344 ? -49.987 13.428 25.372 1.00 11.49 320 PHE A CA 1
ATOM 2585 C C . PHE A 1 344 ? -50.253 14.154 26.687 1.00 12.63 320 PHE A C 1
ATOM 2586 O O . PHE A 1 344 ? -49.822 15.290 26.848 1.00 11.91 320 PHE A O 1
ATOM 2594 N N . GLU A 1 345 ? -50.948 13.513 27.626 1.00 11.55 321 GLU A N 1
ATOM 2595 C CA . GLU A 1 345 ? -51.126 14.151 28.928 1.00 11.05 321 GLU A CA 1
ATOM 2596 C C . GLU A 1 345 ? -49.766 14.377 29.607 1.00 11.36 321 GLU A C 1
ATOM 2597 O O . GLU A 1 345 ? -49.544 15.418 30.222 1.00 12.05 321 GLU A O 1
ATOM 2603 N N . CYS A 1 346 ? -48.861 13.405 29.483 1.00 10.73 322 CYS A N 1
ATOM 2604 C CA . CYS A 1 346 ? -47.528 13.553 30.053 1.00 12.88 322 CYS A CA 1
ATOM 2605 C C . CYS A 1 346 ? -46.749 14.651 29.355 1.00 11.65 322 CYS A C 1
ATOM 2606 O O . CYS A 1 346 ? -46.093 15.464 30.000 1.00 12.65 322 CYS A O 1
ATOM 2609 N N . LEU A 1 347 ? -46.816 14.658 28.029 1.00 11.45 323 LEU A N 1
ATOM 2610 C CA . LEU A 1 347 ? -46.139 15.702 27.267 1.00 10.74 323 LEU A CA 1
ATOM 2611 C C . LEU A 1 347 ? -46.619 17.077 27.689 1.00 11.70 323 LEU A C 1
ATOM 2612 O O . LEU A 1 347 ? -45.818 17.989 27.909 1.00 12.85 323 LEU A O 1
ATOM 2617 N N . LYS A 1 348 ? -47.932 17.241 27.782 1.00 11.55 324 LYS A N 1
ATOM 2618 C CA . LYS A 1 348 ? -48.464 18.535 28.184 1.00 13.09 324 LYS A CA 1
ATOM 2619 C C . LYS A 1 348 ? -48.031 18.913 29.593 1.00 12.51 324 LYS A C 1
ATOM 2620 O O . LYS A 1 348 ? -47.737 20.076 29.867 1.00 13.41 324 LYS A O 1
ATOM 2626 N N . TRP A 1 349 ? -48.003 17.939 30.493 1.00 11.78 325 TRP A N 1
ATOM 2627 C CA . TRP A 1 349 ? -47.587 18.201 31.859 1.00 12.10 325 TRP A CA 1
ATOM 2628 C C . TRP A 1 349 ? -46.136 18.682 31.912 1.00 13.33 325 TRP A C 1
ATOM 2629 O O . TRP A 1 349 ? -45.794 19.513 32.747 1.00 13.25 325 TRP A O 1
ATOM 2640 N N . THR A 1 350 ? -45.293 18.224 30.990 1.00 12.32 326 THR A N 1
ATOM 2641 C CA . THR A 1 350 ? -43.907 18.717 30.952 1.00 12.89 326 THR A CA 1
ATOM 2642 C C . THR A 1 350 ? -43.760 20.068 30.272 1.00 12.50 326 THR A C 1
ATOM 2643 O O . THR A 1 350 ? -42.668 20.626 30.271 1.00 13.56 326 THR A O 1
ATOM 2647 N N . ASN A 1 351 ? -44.850 20.580 29.697 1.00 13.13 327 ASN A N 1
ATOM 2648 C CA . ASN A 1 351 ? -44.825 21.822 28.920 1.00 14.41 327 ASN A CA 1
ATOM 2649 C C . ASN A 1 351 ? -44.077 21.693 27.598 1.00 13.13 327 ASN A C 1
ATOM 2650 O O . ASN A 1 351 ? -43.590 22.679 27.036 1.00 14.43 327 ASN A O 1
ATOM 2655 N N . ALA A 1 352 ? -44.006 20.468 27.094 1.00 12.56 328 ALA A N 1
ATOM 2656 C CA . ALA A 1 352 ? -43.419 20.225 25.782 1.00 13.32 328 ALA A CA 1
ATOM 2657 C C . ALA A 1 352 ? -44.282 20.799 24.664 1.00 13.45 328 ALA A C 1
ATOM 2658 O O . ALA A 1 352 ? -45.483 21.026 24.833 1.00 14.18 328 ALA A O 1
ATOM 2660 N N . ASN A 1 353 ? -43.669 21.014 23.505 1.00 12.37 329 ASN A N 1
ATOM 2661 C CA . ASN A 1 353 ? -44.432 21.396 22.325 1.00 13.67 329 ASN A CA 1
ATOM 2662 C C . ASN A 1 353 ? -44.130 20.545 21.098 1.00 13.27 329 ASN A C 1
ATOM 2663 O O . ASN A 1 353 ? -44.679 20.808 20.035 1.00 13.30 329 ASN A O 1
ATOM 2668 N N . CYS A 1 354 ? -43.285 19.526 21.233 1.00 13.02 330 CYS A N 1
ATOM 2669 C CA . CYS A 1 354 ? -42.760 18.851 20.048 1.00 13.26 330 CYS A CA 1
ATOM 2670 C C . CYS A 1 354 ? -42.302 17.438 20.340 1.00 11.61 330 CYS A C 1
ATOM 2671 O O . CYS A 1 354 ? -41.779 17.153 21.420 1.00 13.77 330 CYS A O 1
ATOM 2674 N N . PHE A 1 355 ? -42.477 16.547 19.370 1.00 11.97 331 PHE A N 1
ATOM 2675 C CA . PHE A 1 355 ? -41.751 15.294 19.410 1.00 11.42 331 PHE A CA 1
ATOM 2676 C C . PHE A 1 355 ? -41.293 14.892 18.027 1.00 11.71 331 PHE A C 1
ATOM 2677 O O . PHE A 1 355 ? -41.825 15.352 17.012 1.00 13.09 331 PHE A O 1
ATOM 2685 N N . ARG A 1 356 ? -40.258 14.061 18.010 1.00 11.46 332 ARG A N 1
ATOM 2686 C CA . ARG A 1 356 ? -39.748 13.452 16.787 1.00 11.98 332 ARG A CA 1
ATOM 2687 C C . ARG A 1 356 ? -40.224 12.010 16.761 1.00 10.98 332 ARG A C 1
ATOM 2688 O O . ARG A 1 356 ? -40.217 11.348 17.800 1.00 11.90 332 ARG A O 1
ATOM 2696 N N . THR A 1 357 ? -40.655 11.530 15.597 1.00 10.86 333 THR A N 1
ATOM 2697 C CA . THR A 1 357 ? -41.073 10.133 15.473 1.00 11.58 333 THR A CA 1
ATOM 2698 C C . THR A 1 357 ? -39.858 9.227 15.289 1.00 11.32 333 THR A C 1
ATOM 2699 O O . THR A 1 357 ? -39.715 8.492 14.308 1.00 12.44 333 THR A O 1
ATOM 2703 N N . SER A 1 358 ? -38.952 9.295 16.241 1.00 11.50 334 SER A N 1
ATOM 2704 C CA . SER A 1 358 ? -37.820 8.391 16.239 1.00 11.88 334 SER A CA 1
ATOM 2705 C C . SER A 1 358 ? -38.309 6.930 16.324 1.00 10.87 334 SER A C 1
ATOM 2706 O O . SER A 1 358 ? -39.173 6.630 17.146 1.00 11.83 334 SER A O 1
ATOM 2709 N N . HIS A 1 359 ? -37.804 6.002 15.500 1.00 11.10 335 HIS A N 1
ATOM 2710 C CA . HIS A 1 359 ? -36.986 6.222 14.302 1.00 10.82 335 HIS A CA 1
ATOM 2711 C C . HIS A 1 359 ? -37.720 5.639 13.094 1.00 10.70 335 HIS A C 1
ATOM 2712 O O . HIS A 1 359 ? -37.157 4.861 12.319 1.00 12.06 335 HIS A O 1
ATOM 2719 N N . TYR A 1 360 ? -38.979 6.017 12.931 1.00 10.66 336 TYR A N 1
ATOM 2720 C CA . TYR A 1 360 ? -39.840 5.466 11.879 1.00 12.62 336 TYR A CA 1
ATOM 2721 C C . TYR A 1 360 ? -41.147 6.235 11.968 1.00 11.29 336 TYR A C 1
ATOM 2722 O O . TYR A 1 360 ? -41.504 6.737 13.029 1.00 11.90 336 TYR A O 1
ATOM 2731 N N . PRO A 1 361 ? -41.884 6.321 10.861 1.00 10.96 337 PRO A N 1
ATOM 2732 C CA . PRO A 1 361 ? -43.200 6.964 10.946 1.00 12.57 337 PRO A CA 1
ATOM 2733 C C . PRO A 1 361 ? -44.074 6.173 11.907 1.00 11.79 337 PRO A C 1
ATOM 2734 O O . PRO A 1 361 ? -44.019 4.936 11.937 1.00 12.91 337 PRO A O 1
ATOM 2738 N N . TYR A 1 362 ? -44.858 6.878 12.709 1.00 11.70 338 TYR A N 1
ATOM 2739 C CA . TYR A 1 362 ? -45.736 6.229 13.667 1.00 12.30 338 TYR A CA 1
ATOM 2740 C C . TYR A 1 362 ? -47.085 5.952 13.031 1.00 11.50 338 TYR A C 1
ATOM 2741 O O . TYR A 1 362 ? -47.351 6.344 11.902 1.00 12.44 338 TYR A O 1
ATOM 2750 N N . ALA A 1 363 ? -47.955 5.267 13.756 1.00 11.84 339 ALA A N 1
ATOM 2751 C CA . ALA A 1 363 ? -49.325 5.122 13.284 1.00 12.01 339 ALA A CA 1
ATOM 2752 C C . ALA A 1 363 ? -49.926 6.503 13.031 1.00 12.69 339 ALA A C 1
ATOM 2753 O O . ALA A 1 363 ? -49.638 7.474 13.740 1.00 12.44 339 ALA A O 1
ATOM 2755 N N . GLU A 1 364 ? -50.767 6.583 12.010 1.00 12.04 340 GLU A N 1
ATOM 2756 C CA . GLU A 1 364 ? -51.359 7.846 11.574 1.00 12.34 340 GLU A CA 1
ATOM 2757 C C . GLU A 1 364 ? -52.071 8.568 12.702 1.00 12.67 340 GLU A C 1
ATOM 2758 O O . GLU A 1 364 ? -52.078 9.792 12.778 1.00 12.49 340 GLU A O 1
ATOM 2764 N N . GLU A 1 365 ? -52.673 7.788 13.590 1.00 13.00 341 GLU A N 1
ATOM 2765 C CA . GLU A 1 365 ? -53.435 8.331 14.696 1.00 12.94 341 GLU A CA 1
ATOM 2766 C C . GLU A 1 365 ? -52.608 9.258 15.594 1.00 13.36 341 GLU A C 1
ATOM 2767 O O . GLU A 1 365 ? -53.144 10.213 16.167 1.00 12.75 341 GLU A O 1
ATOM 2773 N N . TRP A 1 366 ? -51.308 8.995 15.725 1.00 12.29 342 TRP A N 1
ATOM 2774 C CA . TRP A 1 366 ? -50.449 9.889 16.500 1.00 11.99 342 TRP A CA 1
ATOM 2775 C C . TRP A 1 366 ? -50.445 11.310 15.954 1.00 12.66 342 TRP A C 1
ATOM 2776 O O . TRP A 1 366 ? -50.423 12.282 16.717 1.00 13.37 342 TRP A O 1
ATOM 2787 N N . TYR A 1 367 ? -50.456 11.425 14.628 1.00 11.59 343 TYR A N 1
ATOM 2788 C CA . TYR A 1 367 ? -50.395 12.713 13.957 1.00 11.95 343 TYR A CA 1
ATOM 2789 C C . TYR A 1 367 ? -51.750 13.394 14.020 1.00 12.14 343 TYR A C 1
ATOM 2790 O O . TYR A 1 367 ? -51.835 14.606 14.209 1.00 12.86 343 TYR A O 1
ATOM 2799 N N . GLN A 1 368 ? -52.818 12.620 13.844 1.00 12.71 344 GLN A N 1
ATOM 2800 C CA . GLN A 1 368 ? -54.164 13.155 14.013 1.00 13.39 344 GLN A CA 1
ATOM 2801 C C . GLN A 1 368 ? -54.308 13.801 15.382 1.00 12.96 344 GLN A C 1
ATOM 2802 O O . GLN A 1 368 ? -54.885 14.878 15.521 1.00 12.98 344 GLN A O 1
ATOM 2808 N N . PHE A 1 369 ? -53.754 13.146 16.393 1.00 12.95 345 PHE A N 1
ATOM 2809 C CA . PHE A 1 369 ? -53.872 13.665 17.744 1.00 12.19 345 PHE A CA 1
ATOM 2810 C C . PHE A 1 369 ? -52.974 14.869 17.974 1.00 13.03 345 PHE A C 1
ATOM 2811 O O . PHE A 1 369 ? -53.395 15.836 18.601 1.00 13.06 345 PHE A O 1
ATOM 2819 N N . ALA A 1 370 ? -51.751 14.822 17.453 1.00 12.91 346 ALA A N 1
ATOM 2820 C CA . ALA A 1 370 ? -50.876 15.988 17.533 1.00 12.42 346 ALA A CA 1
ATOM 2821 C C . ALA A 1 370 ? -51.537 17.206 16.892 1.00 14.27 346 ALA A C 1
ATOM 2822 O O . ALA A 1 370 ? -51.404 18.329 17.391 1.00 13.84 346 ALA A O 1
ATOM 2824 N N . ASP A 1 371 ? -52.261 16.989 15.793 1.00 12.49 347 ASP A N 1
ATOM 2825 C CA . ASP A 1 371 ? -52.970 18.074 15.128 1.00 14.09 347 ASP A CA 1
ATOM 2826 C C . ASP A 1 371 ? -53.981 18.700 16.086 1.00 13.38 347 ASP A C 1
ATOM 2827 O O . ASP A 1 371 ? -54.141 19.913 16.142 1.00 15.22 347 ASP A O 1
ATOM 2832 N N . GLU A 1 372 ? -54.689 17.873 16.831 1.00 13.30 348 GLU A N 1
ATOM 2833 C CA . GLU A 1 372 ? -55.726 18.344 17.756 1.00 15.26 348 GLU A CA 1
ATOM 2834 C C . GLU A 1 372 ? -55.104 19.059 18.955 1.00 14.12 348 GLU A C 1
ATOM 2835 O O . GLU A 1 372 ? -55.660 19.968 19.476 1.00 15.39 348 GLU A O 1
ATOM 2841 N N . GLU A 1 373 ? -53.946 18.604 19.376 1.00 13.52 349 GLU A N 1
ATOM 2842 C CA . GLU A 1 373 ? -53.313 19.106 20.596 1.00 14.15 349 GLU A CA 1
ATOM 2843 C C . GLU A 1 373 ? -52.302 20.219 20.329 1.00 14.96 349 GLU A C 1
ATOM 2844 O O . GLU A 1 373 ? -51.727 20.779 21.263 1.00 16.09 349 GLU A O 1
ATOM 2850 N N . GLY A 1 374 ? -52.089 20.542 19.060 1.00 13.62 350 GLY A N 1
ATOM 2851 C CA . GLY A 1 374 ? -51.148 21.584 18.693 1.00 13.62 350 GLY A CA 1
ATOM 2852 C C . GLY A 1 374 ? -49.699 21.210 18.948 1.00 13.33 350 GLY A C 1
ATOM 2853 O O . GLY A 1 374 ? -48.883 22.089 19.232 1.00 15.17 350 GLY A O 1
ATOM 2854 N N . PHE A 1 375 ? -49.359 19.932 18.835 1.00 13.36 351 PHE A N 1
ATOM 2855 C CA . PHE A 1 375 ? -47.955 19.542 18.931 1.00 12.77 351 PHE A CA 1
ATOM 2856 C C . PHE A 1 375 ? -47.250 19.573 17.589 1.00 12.70 351 PHE A C 1
ATOM 2857 O O . PHE A 1 375 ? -47.848 19.299 16.557 1.00 14.34 351 PHE A O 1
ATOM 2865 N N . LEU A 1 376 ? -45.976 19.940 17.625 1.00 13.19 352 LEU A N 1
ATOM 2866 C CA . LEU A 1 376 ? -45.134 19.952 16.441 1.00 13.23 352 LEU A CA 1
ATOM 2867 C C . LEU A 1 376 ? -44.450 18.603 16.317 1.00 13.83 352 LEU A C 1
ATOM 2868 O O . LEU A 1 376 ? -43.956 18.057 17.298 1.00 13.48 352 LEU A O 1
ATOM 2873 N N . ILE A 1 377 ? -44.401 18.078 15.101 1.00 12.57 353 ILE A N 1
ATOM 2874 C CA . ILE A 1 377 ? -43.775 16.793 14.851 1.00 12.69 353 ILE A CA 1
ATOM 2875 C C . ILE A 1 377 ? -42.670 16.916 13.816 1.00 12.11 353 ILE A C 1
ATOM 2876 O O . ILE A 1 377 ? -42.845 17.549 12.758 1.00 12.76 353 ILE A O 1
ATOM 2881 N N . ILE A 1 378 ? -41.529 16.321 14.142 1.00 11.99 354 ILE A N 1
ATOM 2882 C CA . ILE A 1 378 ? -40.499 16.022 13.164 1.00 11.97 354 ILE A CA 1
ATOM 2883 C C . ILE A 1 378 ? -40.719 14.566 12.769 1.00 11.92 354 ILE A C 1
ATOM 2884 O O . ILE A 1 378 ? -40.596 13.657 13.593 1.00 12.21 354 ILE A O 1
ATOM 2889 N N . ASP A 1 379 ? -41.094 14.353 11.513 1.00 11.87 355 ASP A N 1
ATOM 2890 C CA . ASP A 1 379 ? -41.530 13.046 11.032 1.00 12.62 355 ASP A CA 1
ATOM 2891 C C . ASP A 1 379 ? -40.335 12.353 10.411 1.00 13.14 355 ASP A C 1
ATOM 2892 O O . ASP A 1 379 ? -39.748 12.858 9.449 1.00 12.89 355 ASP A O 1
ATOM 2897 N N . GLU A 1 380 ? -39.972 11.200 10.966 1.00 12.66 356 GLU A N 1
ATOM 2898 C CA . GLU A 1 380 ? -38.718 10.547 10.625 1.00 12.49 356 GLU A CA 1
ATOM 2899 C C . GLU A 1 380 ? -38.918 9.221 9.903 1.00 13.05 356 GLU A C 1
ATOM 2900 O O . GLU A 1 380 ? -39.662 8.347 10.359 1.00 13.79 356 GLU A O 1
ATOM 2906 N N . VAL A 1 381 ? -38.233 9.097 8.769 1.00 13.01 357 VAL A N 1
ATOM 2907 C CA . VAL A 1 381 ? -38.252 7.879 7.959 1.00 13.35 357 VAL A CA 1
ATOM 2908 C C . VAL A 1 381 ? -37.294 6.868 8.624 1.00 12.85 357 VAL A C 1
ATOM 2909 O O . VAL A 1 381 ? -36.402 7.269 9.353 1.00 13.50 357 VAL A O 1
ATOM 2913 N N . PRO A 1 382 ? -37.475 5.549 8.406 1.00 13.10 358 PRO A N 1
ATOM 2914 C CA . PRO A 1 382 ? -36.703 4.597 9.229 1.00 13.08 358 PRO A CA 1
ATOM 2915 C C . PRO A 1 382 ? -35.260 4.364 8.787 1.00 14.13 358 PRO A C 1
ATOM 2916 O O . PRO A 1 382 ? -34.744 3.234 8.867 1.00 13.90 358 PRO A O 1
ATOM 2920 N N . ALA A 1 383 ? -34.601 5.434 8.353 1.00 13.88 359 ALA A N 1
ATOM 2921 C CA . ALA A 1 383 ? -33.216 5.371 7.885 1.00 14.11 359 ALA A CA 1
ATOM 2922 C C . ALA A 1 383 ? -32.256 5.428 9.065 1.00 15.22 359 ALA A C 1
ATOM 2923 O O . ALA A 1 383 ? -31.496 6.394 9.259 1.00 15.49 359 ALA A O 1
ATOM 2925 N N . VAL A 1 384 ? -32.297 4.353 9.840 1.00 13.63 360 VAL A N 1
ATOM 2926 C CA . VAL A 1 384 ? -31.483 4.208 11.029 1.00 14.11 360 VAL A CA 1
ATOM 2927 C C . VAL A 1 384 ? -30.731 2.888 10.895 1.00 15.41 360 VAL A C 1
ATOM 2928 O O . VAL A 1 384 ? -31.225 1.943 10.262 1.00 16.00 360 VAL A O 1
ATOM 2932 N N . GLY A 1 385 ? -29.517 2.869 11.394 1.00 15.53 361 GLY A N 1
ATOM 2933 C CA . GLY A 1 385 ? -28.652 1.706 11.314 1.00 16.97 361 GLY A CA 1
ATOM 2934 C C . GLY A 1 385 ? -27.631 1.780 10.182 1.00 19.55 361 GLY A C 1
ATOM 2935 O O . GLY A 1 385 ? -27.112 0.796 9.784 1.00 19.56 361 GLY A O 1
ATOM 2936 N N . MET A 1 386 ? -27.429 3.009 9.687 1.00 20.07 362 MET A N 1
ATOM 2937 C CA . MET A 1 386 ? -26.570 3.338 8.539 1.00 20.11 362 MET A CA 1
ATOM 2938 C C . MET A 1 386 ? -25.161 3.726 8.985 1.00 22.19 362 MET A C 1
ATOM 2939 O O . MET A 1 386 ? -24.613 4.769 8.628 1.00 24.03 362 MET A O 1
ATOM 2944 N N . MET A 1 387 ? -24.632 2.904 9.881 1.00 33.34 363 MET A N 1
ATOM 2945 C CA . MET A 1 387 ? -23.371 3.192 10.537 1.00 31.27 363 MET A CA 1
ATOM 2946 C C . MET A 1 387 ? -22.386 2.086 10.228 1.00 47.70 363 MET A C 1
ATOM 2947 O O . MET A 1 387 ? -22.754 0.915 10.140 1.00 49.23 363 MET A O 1
ATOM 2952 N N . ARG A 1 388 ? -21.130 2.466 10.056 1.00 30.00 364 ARG A N 1
ATOM 2953 C CA . ARG A 1 388 ? -20.161 1.556 9.694 1.00 30.00 364 ARG A CA 1
ATOM 2954 C C . ARG A 1 388 ? -19.633 0.949 10.999 1.00 30.00 364 ARG A C 1
ATOM 2955 O O . ARG A 1 388 ? -19.608 -0.224 11.106 1.00 30.00 364 ARG A O 1
ATOM 2963 N N . SER A 1 389 ? -19.264 1.749 11.977 1.00 30.00 365 SER A N 1
ATOM 2964 C CA . SER A 1 389 ? -18.836 1.211 13.262 1.00 30.00 365 SER A CA 1
ATOM 2965 C C . SER A 1 389 ? -19.809 0.153 13.770 1.00 30.00 365 SER A C 1
ATOM 2966 O O . SER A 1 389 ? -19.458 -1.022 13.887 1.00 30.00 365 SER A O 1
ATOM 2969 N N . THR A 1 390 ? -21.033 0.576 14.068 1.00 30.00 366 THR A N 1
ATOM 2970 C CA . THR A 1 390 ? -22.059 -0.334 14.562 1.00 30.00 366 THR A CA 1
ATOM 2971 C C . THR A 1 390 ? -22.331 -1.454 13.563 1.00 30.00 366 THR A C 1
ATOM 2972 O O . THR A 1 390 ? -22.333 -2.632 13.922 1.00 30.00 366 THR A O 1
ATOM 2976 N N . ARG A 1 391 ? -22.436 -1.158 12.297 1.00 30.00 367 ARG A N 1
ATOM 2977 C CA . ARG A 1 391 ? -22.491 -2.211 11.338 1.00 30.00 367 ARG A CA 1
ATOM 2978 C C . ARG A 1 391 ? -21.276 -3.128 11.445 1.00 30.00 367 ARG A C 1
ATOM 2979 O O . ARG A 1 391 ? -21.442 -4.311 11.416 1.00 30.00 367 ARG A O 1
ATOM 2987 N N . ASN A 1 392 ? -20.091 -2.604 11.538 1.00 30.00 368 ASN A N 1
ATOM 2988 C CA . ASN A 1 392 ? -18.987 -3.537 11.495 1.00 30.00 368 ASN A CA 1
ATOM 2989 C C . ASN A 1 392 ? -18.914 -4.399 12.745 1.00 30.00 368 ASN A C 1
ATOM 2990 O O . ASN A 1 392 ? -18.652 -5.573 12.669 1.00 30.00 368 ASN A O 1
ATOM 2995 N N . PHE A 1 393 ? -19.195 -3.811 13.875 1.00 30.00 369 PHE A N 1
ATOM 2996 C CA . PHE A 1 393 ? -19.221 -4.526 15.127 1.00 30.00 369 PHE A CA 1
ATOM 2997 C C . PHE A 1 393 ? -20.283 -5.615 15.105 1.00 30.00 369 PHE A C 1
ATOM 2998 O O . PHE A 1 393 ? -19.998 -6.745 15.444 1.00 30.00 369 PHE A O 1
ATOM 3006 N N . VAL A 1 394 ? -21.509 -5.299 14.747 1.00 30.00 370 VAL A N 1
ATOM 3007 C CA . VAL A 1 394 ? -22.572 -6.269 14.865 1.00 30.00 370 VAL A CA 1
ATOM 3008 C C . VAL A 1 394 ? -22.384 -7.424 13.887 1.00 30.00 370 VAL A C 1
ATOM 3009 O O . VAL A 1 394 ? -22.511 -8.552 14.262 1.00 30.00 370 VAL A O 1
ATOM 3013 N N . ALA A 1 395 ? -22.057 -7.060 12.638 1.00 30.00 371 ALA A N 1
ATOM 3014 C CA . ALA A 1 395 ? -21.918 -7.961 11.497 1.00 30.00 371 ALA A CA 1
ATOM 3015 C C . ALA A 1 395 ? -20.783 -8.949 11.679 1.00 30.00 371 ALA A C 1
ATOM 3016 O O . ALA A 1 395 ? -19.779 -8.575 12.232 1.00 30.00 371 ALA A O 1
ATOM 3018 N N . TYR A 1 403 ? -17.582 2.022 6.073 1.00 30.00 379 TYR A N 1
ATOM 3019 C CA . TYR A 1 403 ? -17.612 1.937 4.636 1.00 30.00 379 TYR A CA 1
ATOM 3020 C C . TYR A 1 403 ? -19.032 1.584 4.210 1.00 30.00 379 TYR A C 1
ATOM 3021 O O . TYR A 1 403 ? -19.257 0.953 3.163 1.00 30.00 379 TYR A O 1
ATOM 3030 N N . PHE A 1 404 ? -19.998 2.003 5.037 1.00 30.00 380 PHE A N 1
ATOM 3031 C CA . PHE A 1 404 ? -21.352 1.587 4.834 1.00 30.00 380 PHE A CA 1
ATOM 3032 C C . PHE A 1 404 ? -21.874 1.935 3.454 1.00 30.00 380 PHE A C 1
ATOM 3033 O O . PHE A 1 404 ? -22.469 1.136 2.832 1.00 30.00 380 PHE A O 1
ATOM 3041 N N . PHE A 1 405 ? -21.572 3.122 2.971 1.00 30.00 381 PHE A N 1
ATOM 3042 C CA . PHE A 1 405 ? -22.173 3.678 1.771 1.00 30.00 381 PHE A CA 1
ATOM 3043 C C . PHE A 1 405 ? -21.330 3.382 0.556 1.00 30.00 381 PHE A C 1
ATOM 3044 O O . PHE A 1 405 ? -21.580 3.835 -0.523 1.00 30.00 381 PHE A O 1
ATOM 3052 N N . GLU A 1 406 ? -20.355 2.556 0.781 1.00 46.35 382 GLU A N 1
ATOM 3053 C CA . GLU A 1 406 ? -19.465 2.119 -0.288 1.00 48.68 382 GLU A CA 1
ATOM 3054 C C . GLU A 1 406 ? -19.744 0.672 -0.681 1.00 53.01 382 GLU A C 1
ATOM 3055 O O . GLU A 1 406 ? -19.136 0.143 -1.613 1.00 50.47 382 GLU A O 1
ATOM 3061 N N . ALA A 1 407 ? -20.665 0.036 0.035 1.00 56.63 383 ALA A N 1
ATOM 3062 C CA . ALA A 1 407 ? -21.022 -1.342 -0.235 1.00 51.29 383 ALA A CA 1
ATOM 3063 C C . ALA A 1 407 ? -21.943 -1.414 -1.436 1.00 49.74 383 ALA A C 1
ATOM 3064 O O . ALA A 1 407 ? -22.861 -0.609 -1.592 1.00 47.21 383 ALA A O 1
ATOM 3066 N N . LEU A 1 408 ? -21.693 -2.385 -2.313 1.00 49.94 384 LEU A N 1
ATOM 3067 C CA . LEU A 1 408 ? -22.465 -2.596 -3.556 1.00 52.27 384 LEU A CA 1
ATOM 3068 C C . LEU A 1 408 ? -24.008 -2.714 -3.418 1.00 48.43 384 LEU A C 1
ATOM 3069 O O . LEU A 1 408 ? -24.713 -2.677 -4.371 1.00 51.41 384 LEU A O 1
ATOM 3074 N N . THR A 1 409 ? -24.487 -2.873 -2.199 1.00 33.11 385 THR A N 1
ATOM 3075 C CA . THR A 1 409 ? -25.914 -2.997 -1.878 1.00 26.51 385 THR A CA 1
ATOM 3076 C C . THR A 1 409 ? -26.576 -1.644 -1.788 1.00 24.70 385 THR A C 1
ATOM 3077 O O . THR A 1 409 ? -27.728 -1.457 -1.775 1.00 24.50 385 THR A O 1
ATOM 3081 N N . VAL A 1 410 ? -25.735 -0.697 -1.733 1.00 24.87 386 VAL A N 1
ATOM 3082 C CA . VAL A 1 410 ? -26.122 0.724 -1.505 1.00 23.36 386 VAL A CA 1
ATOM 3083 C C . VAL A 1 410 ? -27.126 1.305 -2.490 1.00 25.64 386 VAL A C 1
ATOM 3084 O O . VAL A 1 410 ? -28.013 1.973 -2.128 1.00 25.80 386 VAL A O 1
ATOM 3088 N N . PRO A 1 411 ? -26.984 1.017 -3.748 1.00 23.34 387 PRO A N 1
ATOM 3089 C CA . PRO A 1 411 ? -27.916 1.506 -4.768 1.00 23.25 387 PRO A CA 1
ATOM 3090 C C . PRO A 1 411 ? -29.321 0.995 -4.469 1.00 26.22 387 PRO A C 1
ATOM 3091 O O . PRO A 1 411 ? -30.303 1.712 -4.657 1.00 25.43 387 PRO A O 1
ATOM 3095 N N . GLU A 1 412 ? -29.397 -0.245 -3.997 1.00 23.59 388 GLU A N 1
ATOM 3096 C CA . GLU A 1 412 ? -30.654 -0.850 -3.580 1.00 21.42 388 GLU A CA 1
ATOM 3097 C C . GLU A 1 412 ? -31.223 -0.239 -2.282 1.00 21.28 388 GLU A C 1
ATOM 3098 O O . GLU A 1 412 ? -32.386 -0.009 -2.198 1.00 21.38 388 GLU A O 1
ATOM 3104 N N . LEU A 1 413 ? -30.347 0.005 -1.340 1.00 18.74 389 LEU A N 1
ATOM 3105 C CA . LEU A 1 413 ? -30.740 0.663 -0.108 1.00 18.97 389 LEU A CA 1
ATOM 3106 C C . LEU A 1 413 ? -31.308 2.041 -0.420 1.00 18.89 389 LEU A C 1
ATOM 3107 O O . LEU A 1 413 ? -32.343 2.437 0.128 1.00 17.76 389 LEU A O 1
ATOM 3112 N N . LEU A 1 414 ? -30.642 2.763 -1.317 1.00 18.57 390 LEU A N 1
ATOM 3113 C CA . LEU A 1 414 ? -31.096 4.097 -1.696 1.00 19.30 390 LEU A CA 1
ATOM 3114 C C . LEU A 1 414 ? -32.514 4.065 -2.254 1.00 19.29 390 LEU A C 1
ATOM 3115 O O . LEU A 1 414 ? -33.349 4.902 -1.903 1.00 19.66 390 LEU A O 1
ATOM 3120 N N . LYS A 1 415 ? -32.795 3.092 -3.112 1.00 18.11 391 LYS A N 1
ATOM 3121 C CA . LYS A 1 415 ? -34.131 2.943 -3.667 1.00 19.40 391 LYS A CA 1
ATOM 3122 C C . LYS A 1 415 ? -35.162 2.696 -2.569 1.00 19.18 391 LYS A C 1
ATOM 3123 O O . LYS A 1 415 ? -36.254 3.266 -2.596 1.00 18.62 391 LYS A O 1
ATOM 3129 N N . SER A 1 416 ? -34.820 1.848 -1.604 1.00 18.68 392 SER A N 1
ATOM 3130 C CA . SER A 1 416 ? -35.747 1.554 -0.516 1.00 17.95 392 SER A CA 1
ATOM 3131 C C . SER A 1 416 ? -35.999 2.802 0.323 1.00 17.39 392 SER A C 1
ATOM 3132 O O . SER A 1 416 ? -37.130 3.080 0.722 1.00 17.17 392 SER A O 1
ATOM 3135 N N . HIS A 1 417 ? -34.923 3.533 0.598 1.00 15.93 393 HIS A N 1
ATOM 3136 C CA . HIS A 1 417 ? -34.965 4.739 1.428 1.00 17.43 393 HIS A CA 1
ATOM 3137 C C . HIS A 1 417 ? -35.830 5.803 0.752 1.00 17.02 393 HIS A C 1
ATOM 3138 O O . HIS A 1 417 ? -36.683 6.433 1.394 1.00 17.05 393 HIS A O 1
ATOM 3145 N N . ILE A 1 418 ? -35.629 5.997 -0.546 1.00 17.02 394 ILE A N 1
ATOM 3146 C CA . ILE A 1 418 ? -36.431 6.946 -1.302 1.00 16.47 394 ILE A CA 1
ATOM 3147 C C . ILE A 1 418 ? -37.899 6.520 -1.335 1.00 17.45 394 ILE A C 1
ATOM 3148 O O . ILE A 1 418 ? -38.790 7.346 -1.152 1.00 16.67 394 ILE A O 1
ATOM 3153 N N . ALA A 1 419 ? -38.158 5.231 -1.534 1.00 16.77 395 ALA A N 1
ATOM 3154 C CA . ALA A 1 419 ? -39.534 4.736 -1.523 1.00 16.74 395 ALA A CA 1
ATOM 3155 C C . ALA A 1 419 ? -40.232 5.013 -0.201 1.00 15.78 395 ALA A C 1
ATOM 3156 O O . ALA A 1 419 ? -41.364 5.486 -0.180 1.00 17.08 395 ALA A O 1
ATOM 3158 N N . ASP A 1 420 ? -39.555 4.727 0.902 1.00 14.67 396 ASP A N 1
ATOM 3159 C CA . ASP A 1 420 ? -40.138 4.965 2.219 1.00 14.07 396 ASP A CA 1
ATOM 3160 C C . ASP A 1 420 ? -40.364 6.460 2.436 1.00 14.45 396 ASP A C 1
ATOM 3161 O O . ASP A 1 420 ? -41.351 6.872 3.043 1.00 15.56 396 ASP A O 1
ATOM 3166 N N . THR A 1 421 ? -39.447 7.273 1.926 1.00 15.62 397 THR A N 1
ATOM 3167 C CA . THR A 1 421 ? -39.579 8.719 2.029 1.00 15.87 397 THR A CA 1
ATOM 3168 C C . THR A 1 421 ? -40.812 9.206 1.275 1.00 16.17 397 THR A C 1
ATOM 3169 O O . THR A 1 421 ? -41.598 9.989 1.808 1.00 16.03 397 THR A O 1
ATOM 3173 N N . GLU A 1 422 ? -40.999 8.722 0.054 1.00 15.72 398 GLU A N 1
ATOM 3174 C CA . GLU A 1 422 ? -42.164 9.094 -0.731 1.00 16.89 398 GLU A CA 1
ATOM 3175 C C . GLU A 1 422 ? -43.443 8.694 -0.016 1.00 16.49 398 GLU A C 1
ATOM 3176 O O . GLU A 1 422 ? -44.418 9.451 0.012 1.00 16.47 398 GLU A O 1
ATOM 3182 N N . GLU A 1 423 ? -43.454 7.487 0.537 1.00 15.61 399 GLU A N 1
ATOM 3183 C CA . GLU A 1 423 ? -44.640 7.013 1.231 1.00 14.79 399 GLU A CA 1
ATOM 3184 C C . GLU A 1 423 ? -44.928 7.844 2.474 1.00 14.63 399 GLU A C 1
ATOM 3185 O O . GLU A 1 423 ? -46.071 8.248 2.701 1.00 14.81 399 GLU A O 1
ATOM 3191 N N . MET A 1 424 ? -43.899 8.108 3.273 1.00 13.83 400 MET A N 1
ATOM 3192 C CA . MET A 1 424 ? -44.062 8.908 4.478 1.00 13.61 400 MET A CA 1
ATOM 3193 C C . MET A 1 424 ? -44.613 10.294 4.155 1.00 12.87 400 MET A C 1
ATOM 3194 O O . MET A 1 424 ? -45.585 10.741 4.766 1.00 14.41 400 MET A O 1
ATOM 3199 N N . ILE A 1 425 ? -43.992 10.966 3.198 1.00 13.87 401 ILE A N 1
ATOM 3200 C CA . ILE A 1 425 ? -44.392 12.323 2.880 1.00 14.61 401 ILE A CA 1
ATOM 3201 C C . ILE A 1 425 ? -45.789 12.356 2.285 1.00 14.93 401 ILE A C 1
ATOM 3202 O O . ILE A 1 425 ? -46.608 13.190 2.674 1.00 16.21 401 ILE A O 1
ATOM 3207 N N . THR A 1 426 ? -46.089 11.425 1.383 1.00 14.60 402 THR A N 1
ATOM 3208 C CA . THR A 1 426 ? -47.427 11.377 0.809 1.00 15.57 402 THR A CA 1
ATOM 3209 C C . THR A 1 426 ? -48.474 11.098 1.890 1.00 15.12 402 THR A C 1
ATOM 3210 O O . THR A 1 426 ? -49.567 11.662 1.863 1.00 15.15 402 THR A O 1
ATOM 3214 N N . ARG A 1 427 ? -48.141 10.254 2.858 1.00 13.37 403 ARG A N 1
ATOM 3215 C CA . ARG A 1 427 ? -49.087 9.945 3.914 1.00 13.49 403 ARG A CA 1
ATOM 3216 C C . ARG A 1 427 ? -49.317 11.143 4.850 1.00 15.06 403 ARG A C 1
ATOM 3217 O O . ARG A 1 427 ? -50.444 11.416 5.255 1.00 14.11 403 ARG A O 1
ATOM 3225 N N . ASP A 1 428 ? -48.242 11.850 5.198 1.00 13.51 404 ASP A N 1
ATOM 3226 C CA . ASP A 1 428 ? -48.263 12.756 6.352 1.00 13.23 404 ASP A CA 1
ATOM 3227 C C . ASP A 1 428 ? -48.268 14.247 6.049 1.00 14.12 404 ASP A C 1
ATOM 3228 O O . ASP A 1 428 ? -48.421 15.050 6.966 1.00 13.75 404 ASP A O 1
ATOM 3233 N N . LYS A 1 429 ? -48.120 14.611 4.783 1.00 13.45 405 LYS A N 1
ATOM 3234 C CA . LYS A 1 429 ? -47.916 16.003 4.406 1.00 13.46 405 LYS A CA 1
ATOM 3235 C C . LYS A 1 429 ? -49.021 16.959 4.852 1.00 14.21 405 LYS A C 1
ATOM 3236 O O . LYS A 1 429 ? -48.753 18.144 5.083 1.00 14.97 405 LYS A O 1
ATOM 3242 N N . ASN A 1 430 ? -50.261 16.477 4.951 1.00 13.79 406 ASN A N 1
ATOM 3243 C CA . ASN A 1 430 ? -51.370 17.385 5.237 1.00 13.52 406 ASN A CA 1
ATOM 3244 C C . ASN A 1 430 ? -51.689 17.553 6.722 1.00 14.44 406 ASN A C 1
ATOM 3245 O O . ASN A 1 430 ? -52.627 18.262 7.081 1.00 15.01 406 ASN A O 1
ATOM 3250 N N . HIS A 1 431 ? -50.880 16.950 7.583 1.00 14.02 407 HIS A N 1
ATOM 3251 C CA . HIS A 1 431 ? -50.999 17.219 9.016 1.00 12.93 407 HIS A CA 1
ATOM 3252 C C . HIS A 1 431 ? -50.354 18.550 9.337 1.00 14.50 407 HIS A C 1
ATOM 3253 O O . HIS A 1 431 ? -49.174 18.748 9.057 1.00 14.58 407 HIS A O 1
ATOM 3260 N N . PRO A 1 432 ? -51.107 19.464 9.965 1.00 14.22 408 PRO A N 1
ATOM 3261 C CA . PRO A 1 432 ? -50.458 20.712 10.377 1.00 15.13 408 PRO A CA 1
ATOM 3262 C C . PRO A 1 432 ? -49.342 20.454 11.389 1.00 13.98 408 PRO A C 1
ATOM 3263 O O . PRO A 1 432 ? -48.364 21.192 11.436 1.00 14.65 408 PRO A O 1
ATOM 3267 N N . SER A 1 433 ? -49.474 19.403 12.183 1.00 12.87 409 SER A N 1
ATOM 3268 C CA . SER A 1 433 ? -48.442 19.098 13.172 1.00 12.61 409 SER A CA 1
ATOM 3269 C C . SER A 1 433 ? -47.075 18.815 12.537 1.00 12.37 409 SER A C 1
ATOM 3270 O O . SER A 1 433 ? -46.040 19.058 13.157 1.00 13.23 409 SER A O 1
ATOM 3273 N N . VAL A 1 434 ? -47.056 18.265 11.325 1.00 12.78 410 VAL A N 1
ATOM 3274 C CA . VAL A 1 434 ? -45.782 17.855 10.733 1.00 14.03 410 VAL A CA 1
ATOM 3275 C C . VAL A 1 434 ? -45.092 19.071 10.147 1.00 13.49 410 VAL A C 1
ATOM 3276 O O . VAL A 1 434 ? -45.508 19.609 9.116 1.00 13.77 410 VAL A O 1
ATOM 3280 N N . ILE A 1 435 ? -44.031 19.504 10.817 1.00 13.21 411 ILE A N 1
ATOM 3281 C CA . ILE A 1 435 ? -43.339 20.717 10.409 1.00 14.29 411 ILE A CA 1
ATOM 3282 C C . ILE A 1 435 ? -41.940 20.480 9.861 1.00 15.71 411 ILE A C 1
ATOM 3283 O O . ILE A 1 435 ? -41.288 21.417 9.404 1.00 16.34 411 ILE A O 1
ATOM 3288 N N . ALA A 1 436 ? -41.477 19.238 9.908 1.00 13.93 412 ALA A N 1
ATOM 3289 C CA . ALA A 1 436 ? -40.172 18.911 9.356 1.00 13.71 412 ALA A CA 1
ATOM 3290 C C . ALA A 1 436 ? -40.103 17.431 9.075 1.00 13.10 412 ALA A C 1
ATOM 3291 O O . ALA A 1 436 ? -40.790 16.640 9.733 1.00 13.29 412 ALA A O 1
ATOM 3293 N N . TRP A 1 437 ? -39.260 17.066 8.115 1.00 14.39 413 TRP A N 1
ATOM 3294 C CA . TRP A 1 437 ? -38.955 15.673 7.821 1.00 13.92 413 TRP A CA 1
ATOM 3295 C C . TRP A 1 437 ? -37.547 15.373 8.262 1.00 13.38 413 TRP A C 1
ATOM 3296 O O . TRP A 1 437 ? -36.623 16.105 7.910 1.00 15.54 413 TRP A O 1
ATOM 3307 N N . SER A 1 438 ? -37.385 14.304 9.032 1.00 14.01 414 SER A N 1
ATOM 3308 C CA . SER A 1 438 ? -36.067 13.790 9.357 1.00 13.42 414 SER A CA 1
ATOM 3309 C C . SER A 1 438 ? -35.797 12.598 8.454 1.00 12.54 414 SER A C 1
ATOM 3310 O O . SER A 1 438 ? -36.544 11.619 8.447 1.00 13.63 414 SER A O 1
ATOM 3313 N N . LEU A 1 439 ? -34.738 12.700 7.663 1.00 13.94 415 LEU A N 1
ATOM 3314 C CA . LEU A 1 439 ? -34.491 11.731 6.608 1.00 13.40 415 LEU A CA 1
ATOM 3315 C C . LEU A 1 439 ? -33.427 10.703 6.983 1.00 14.52 415 LEU A C 1
ATOM 3316 O O . LEU A 1 439 ? -33.078 9.843 6.175 1.00 14.98 415 LEU A O 1
ATOM 3321 N N . PHE A 1 440 ? -32.933 10.776 8.217 1.00 14.77 416 PHE A N 1
ATOM 3322 C CA . PHE A 1 440 ? -31.986 9.789 8.707 1.00 14.09 416 PHE A CA 1
ATOM 3323 C C . PHE A 1 440 ? -31.772 9.970 10.192 1.00 13.70 416 PHE A C 1
ATOM 3324 O O . PHE A 1 440 ? -32.006 11.045 10.741 1.00 13.89 416 PHE A O 1
ATOM 3332 N N . ASN A 1 441 ? -31.324 8.901 10.837 1.00 13.94 417 ASN A N 1
ATOM 3333 C CA . ASN A 1 441 ? -30.817 8.986 12.195 1.00 13.11 417 ASN A CA 1
ATOM 3334 C C . ASN A 1 441 ? -29.469 8.301 12.292 1.00 13.60 417 ASN A C 1
ATOM 3335 O O . ASN A 1 441 ? -29.377 7.081 12.127 1.00 14.62 417 ASN A O 1
ATOM 3340 N N . GLU A 1 442 ? -28.426 9.095 12.520 1.00 14.78 418 GLU A N 1
ATOM 3341 C CA . GLU A 1 442 ? -27.066 8.591 12.750 1.00 14.68 418 GLU A CA 1
ATOM 3342 C C . GLU A 1 442 ? -26.495 7.705 11.635 1.00 16.14 418 GLU A C 1
ATOM 3343 O O . GLU A 1 442 ? -26.022 6.590 11.894 1.00 16.84 418 GLU A O 1
ATOM 3349 N N . PRO A 1 443 ? -26.517 8.199 10.386 1.00 15.04 419 PRO A N 1
ATOM 3350 C CA . PRO A 1 443 ? -25.812 7.493 9.314 1.00 15.11 419 PRO A CA 1
ATOM 3351 C C . PRO A 1 443 ? -24.373 7.967 9.248 1.00 18.23 419 PRO A C 1
ATOM 3352 O O . PRO A 1 443 ? -24.017 8.950 9.896 1.00 17.37 419 PRO A O 1
ATOM 3356 N N . GLU A 1 444 ? -23.550 7.297 8.475 1.00 18.72 420 GLU A N 1
ATOM 3357 C CA . GLU A 1 444 ? -22.275 7.864 8.105 1.00 21.14 420 GLU A CA 1
ATOM 3358 C C . GLU A 1 444 ? -22.452 9.068 7.179 1.00 21.02 420 GLU A C 1
ATOM 3359 O O . GLU A 1 444 ? -23.240 9.012 6.295 1.00 21.46 420 GLU A O 1
ATOM 3365 N N . THR A 1 445 ? -21.746 10.149 7.411 1.00 19.85 421 THR A N 1
ATOM 3366 C CA . THR A 1 445 ? -21.943 11.334 6.582 1.00 19.23 421 THR A CA 1
ATOM 3367 C C . THR A 1 445 ? -20.643 11.997 6.160 1.00 21.11 421 THR A C 1
ATOM 3368 O O . THR A 1 445 ? -20.665 13.075 5.573 1.00 22.22 421 THR A O 1
ATOM 3372 N N . ILE A 1 446 ? -19.519 11.359 6.467 1.00 22.82 422 ILE A N 1
ATOM 3373 C CA . ILE A 1 446 ? -18.225 12.011 6.328 1.00 22.37 422 ILE A CA 1
ATOM 3374 C C . ILE A 1 446 ? -17.476 11.658 5.046 1.00 25.68 422 ILE A C 1
ATOM 3375 O O . ILE A 1 446 ? -16.273 11.891 4.947 1.00 30.29 422 ILE A O 1
ATOM 3380 N N . THR A 1 447 ? -18.178 11.102 4.065 1.00 24.30 423 THR A N 1
ATOM 3381 C CA . THR A 1 447 ? -17.569 10.818 2.768 1.00 24.49 423 THR A CA 1
ATOM 3382 C C . THR A 1 447 ? -18.424 11.389 1.651 1.00 28.10 423 THR A C 1
ATOM 3383 O O . THR A 1 447 ? -19.599 11.701 1.845 1.00 33.33 423 THR A O 1
ATOM 3387 N N . ASP A 1 448 ? -17.826 11.515 0.474 1.00 27.40 424 ASP A N 1
ATOM 3388 C CA . ASP A 1 448 ? -18.547 12.006 -0.692 1.00 28.29 424 ASP A CA 1
ATOM 3389 C C . ASP A 1 448 ? -19.608 11.001 -1.124 1.00 29.45 424 ASP A C 1
ATOM 3390 O O . ASP A 1 448 ? -20.643 11.381 -1.669 1.00 39.52 424 ASP A O 1
ATOM 3395 N N . TYR A 1 449 ? -19.345 9.721 -0.875 1.00 28.89 425 TYR A N 1
ATOM 3396 C CA . TYR A 1 449 ? -20.334 8.678 -1.126 1.00 28.94 425 TYR A CA 1
ATOM 3397 C C . TYR A 1 449 ? -21.614 8.988 -0.356 1.00 29.03 425 TYR A C 1
ATOM 3398 O O . TYR A 1 449 ? -22.713 8.921 -0.905 1.00 36.62 425 TYR A O 1
ATOM 3407 N N . ALA A 1 450 ? -21.467 9.326 0.920 1.00 26.67 426 ALA A N 1
ATOM 3408 C CA . ALA A 1 450 ? -22.621 9.643 1.751 1.00 22.29 426 ALA A CA 1
ATOM 3409 C C . ALA A 1 450 ? -23.336 10.885 1.233 1.00 22.95 426 ALA A C 1
ATOM 3410 O O . ALA A 1 450 ? -24.563 10.931 1.202 1.00 21.33 426 ALA A O 1
ATOM 3412 N N . TYR A 1 451 ? -22.569 11.893 0.830 1.00 22.66 427 TYR A N 1
ATOM 3413 C CA . TYR A 1 451 ? -23.168 13.107 0.293 1.00 22.37 427 TYR A CA 1
ATOM 3414 C C . TYR A 1 451 ? -24.019 12.811 -0.939 1.00 25.29 427 TYR A C 1
ATOM 3415 O O . TYR A 1 451 ? -25.156 13.273 -1.039 1.00 24.80 427 TYR A O 1
ATOM 3424 N N . GLU A 1 452 ? -23.465 12.038 -1.872 1.00 23.28 428 GLU A N 1
ATOM 3425 C CA . GLU A 1 452 ? -24.170 11.725 -3.113 1.00 23.20 428 GLU A CA 1
ATOM 3426 C C . GLU A 1 452 ? -25.440 10.927 -2.830 1.00 21.21 428 GLU A C 1
ATOM 3427 O O . GLU A 1 452 ? -26.466 11.135 -3.474 1.00 25.30 428 GLU A O 1
ATOM 3433 N N . TYR A 1 453 ? -25.359 10.023 -1.859 1.00 21.22 429 TYR A N 1
ATOM 3434 C CA . TYR A 1 453 ? -26.500 9.229 -1.426 1.00 20.48 429 TYR A CA 1
ATOM 3435 C C . TYR A 1 453 ? -27.597 10.148 -0.881 1.00 18.44 429 TYR A C 1
ATOM 3436 O O . TYR A 1 453 ? -28.747 10.115 -1.333 1.00 19.09 429 TYR A O 1
ATOM 3445 N N . PHE A 1 454 ? -27.236 10.987 0.079 1.00 18.63 430 PHE A N 1
ATOM 3446 C CA . PHE A 1 454 ? -28.244 11.826 0.718 1.00 20.28 430 PHE A CA 1
ATOM 3447 C C . PHE A 1 454 ? -28.765 12.940 -0.179 1.00 21.12 430 PHE A C 1
ATOM 3448 O O . PHE A 1 454 ? -29.918 13.358 -0.048 1.00 21.11 430 PHE A O 1
ATOM 3456 N N . LYS A 1 455 ? -27.934 13.404 -1.106 1.00 21.86 431 LYS A N 1
ATOM 3457 C CA . LYS A 1 455 ? -28.404 14.376 -2.072 1.00 22.04 431 LYS A CA 1
ATOM 3458 C C . LYS A 1 455 ? -29.624 13.822 -2.809 1.00 22.82 431 LYS A C 1
ATOM 3459 O O . LYS A 1 455 ? -30.602 14.537 -3.032 1.00 21.56 431 LYS A O 1
ATOM 3465 N N . GLU A 1 456 ? -29.572 12.544 -3.172 1.00 20.95 432 GLU A N 1
ATOM 3466 C CA . GLU A 1 456 ? -30.692 11.910 -3.869 1.00 22.44 432 GLU A CA 1
ATOM 3467 C C . GLU A 1 456 ? -31.925 11.796 -2.974 1.00 21.27 432 GLU A C 1
ATOM 3468 O O . GLU A 1 456 ? -33.053 12.001 -3.425 1.00 21.29 432 GLU A O 1
ATOM 3474 N N . VAL A 1 457 ? -31.715 11.453 -1.708 1.00 19.64 433 VAL A N 1
ATOM 3475 C CA . VAL A 1 457 ? -32.834 11.325 -0.784 1.00 18.83 433 VAL A CA 1
ATOM 3476 C C . VAL A 1 457 ? -33.519 12.676 -0.577 1.00 20.66 433 VAL A C 1
ATOM 3477 O O . VAL A 1 457 ? -34.746 12.781 -0.632 1.00 20.23 433 VAL A O 1
ATOM 3481 N N . PHE A 1 458 ? -32.719 13.715 -0.360 1.00 18.99 434 PHE A N 1
ATOM 3482 C CA . PHE A 1 458 ? -33.270 15.043 -0.134 1.00 18.16 434 PHE A CA 1
ATOM 3483 C C . PHE A 1 458 ? -33.985 15.563 -1.379 1.00 19.46 434 PHE A C 1
ATOM 3484 O O . PHE A 1 458 ? -35.050 16.171 -1.279 1.00 20.08 434 PHE A O 1
ATOM 3492 N N . ALA A 1 459 ? -33.419 15.303 -2.552 1.00 19.66 435 ALA A N 1
ATOM 3493 C CA . ALA A 1 459 ? -34.045 15.738 -3.798 1.00 20.33 435 ALA A CA 1
ATOM 3494 C C . ALA A 1 459 ? -35.407 15.072 -3.969 1.00 23.06 435 ALA A C 1
ATOM 3495 O O . ALA A 1 459 ? -36.379 15.711 -4.372 1.00 24.28 435 ALA A O 1
ATOM 3497 N N . ALA A 1 460 ? -35.479 13.784 -3.654 1.00 22.25 436 ALA A N 1
ATOM 3498 C CA . ALA A 1 460 ? -36.737 13.063 -3.742 1.00 21.29 436 ALA A CA 1
ATOM 3499 C C . ALA A 1 460 ? -37.756 13.620 -2.757 1.00 21.06 436 ALA A C 1
ATOM 3500 O O . ALA A 1 460 ? -38.908 13.853 -3.116 1.00 23.36 436 ALA A O 1
ATOM 3502 N N . ALA A 1 461 ? -37.330 13.836 -1.514 1.00 19.59 437 ALA A N 1
ATOM 3503 C CA . ALA A 1 461 ? -38.228 14.341 -0.486 1.00 19.81 437 ALA A CA 1
ATOM 3504 C C . ALA A 1 461 ? -38.822 15.664 -0.946 1.00 20.45 437 ALA A C 1
ATOM 3505 O O . ALA A 1 461 ? -40.025 15.904 -0.812 1.00 21.86 437 ALA A O 1
ATOM 3507 N N . GLU A 1 462 ? -37.969 16.517 -1.499 1.00 19.98 438 GLU A N 1
ATOM 3508 C CA . GLU A 1 462 ? -38.408 17.825 -1.965 1.00 22.17 438 GLU A CA 1
ATOM 3509 C C . GLU A 1 462 ? -39.485 17.702 -3.044 1.00 22.93 438 GLU A C 1
ATOM 3510 O O . GLU A 1 462 ? -40.452 18.464 -3.056 1.00 23.19 438 GLU A O 1
ATOM 3516 N N . THR A 1 463 ? -39.328 16.742 -3.949 1.00 20.62 439 THR A N 1
ATOM 3517 C CA . THR A 1 463 ? -40.327 16.567 -5.000 1.00 20.33 439 THR A CA 1
ATOM 3518 C C . THR A 1 463 ? -41.676 16.100 -4.446 1.00 18.15 439 THR A C 1
ATOM 3519 O O . THR A 1 463 ? -42.721 16.420 -5.008 1.00 20.58 439 THR A O 1
ATOM 3523 N N . TYR A 1 464 ? -41.662 15.346 -3.352 1.00 18.24 440 TYR A N 1
ATOM 3524 C CA . TYR A 1 464 ? -42.902 14.801 -2.808 1.00 18.00 440 TYR A CA 1
ATOM 3525 C C . TYR A 1 464 ? -43.638 15.768 -1.892 1.00 18.31 440 TYR A C 1
ATOM 3526 O O . TYR A 1 464 ? -44.832 15.613 -1.672 1.00 18.61 440 TYR A O 1
ATOM 3535 N N . ASP A 1 465 ? -42.925 16.737 -1.323 1.00 17.07 441 ASP A N 1
ATOM 3536 C CA . ASP A 1 465 ? -43.563 17.633 -0.360 1.00 17.32 441 ASP A CA 1
ATOM 3537 C C . ASP A 1 465 ? -44.042 18.925 -1.003 1.00 17.07 441 ASP A C 1
ATOM 3538 O O . ASP A 1 465 ? -43.254 19.839 -1.265 1.00 17.65 441 ASP A O 1
ATOM 3543 N N . PHE A 1 466 ? -45.349 18.993 -1.240 1.00 18.08 442 PHE A N 1
ATOM 3544 C CA . PHE A 1 466 ? -46.016 20.169 -1.780 1.00 19.14 442 PHE A CA 1
ATOM 3545 C C . PHE A 1 466 ? -45.660 21.451 -1.020 1.00 17.20 442 PHE A C 1
ATOM 3546 O O . PHE A 1 466 ? -45.617 22.529 -1.602 1.00 18.63 442 PHE A O 1
ATOM 3554 N N . GLN A 1 467 ? -45.394 21.325 0.278 1.00 16.59 443 GLN A N 1
ATOM 3555 C CA . GLN A 1 467 ? -45.091 22.484 1.118 1.00 17.75 443 GLN A CA 1
ATOM 3556 C C . GLN A 1 467 ? -43.619 22.849 1.139 1.00 16.61 443 GLN A C 1
ATOM 3557 O O . GLN A 1 467 ? -43.258 23.933 1.595 1.00 17.52 443 GLN A O 1
ATOM 3563 N N . SER A 1 468 ? -42.765 21.931 0.693 1.00 16.10 444 SER A N 1
ATOM 3564 C CA . SER A 1 468 ? -41.310 22.127 0.774 1.00 17.45 444 SER A CA 1
ATOM 3565 C C . SER A 1 468 ? -40.908 22.548 2.182 1.00 17.76 444 SER A C 1
ATOM 3566 O O . SER A 1 468 ? -40.131 23.498 2.357 1.00 16.93 444 SER A O 1
ATOM 3569 N N . ARG A 1 469 ? -41.461 21.870 3.182 1.00 16.07 445 ARG A N 1
ATOM 3570 C CA . ARG A 1 469 ? -41.160 22.230 4.556 1.00 15.04 445 ARG A CA 1
ATOM 3571 C C . ARG A 1 469 ? -39.766 21.718 4.941 1.00 14.60 445 ARG A C 1
ATOM 3572 O O . ARG A 1 469 ? -39.181 20.907 4.228 1.00 15.86 445 ARG A O 1
ATOM 3580 N N . PRO A 1 470 ? -39.233 22.189 6.071 1.00 15.47 446 PRO A N 1
ATOM 3581 C CA . PRO A 1 470 ? -37.835 21.922 6.419 1.00 15.46 446 PRO A CA 1
ATOM 3582 C C . PRO A 1 470 ? -37.477 20.444 6.468 1.00 15.15 446 PRO A C 1
ATOM 3583 O O . PRO A 1 470 ? -38.231 19.609 6.986 1.00 16.12 446 PRO A O 1
ATOM 3587 N N . MET A 1 471 ? -36.320 20.136 5.895 1.00 14.84 447 MET A N 1
ATOM 3588 C CA . MET A 1 471 ? -35.782 18.790 5.900 1.00 15.49 447 MET A CA 1
ATOM 3589 C C . MET A 1 471 ? -34.488 18.755 6.678 1.00 15.87 447 MET A C 1
ATOM 3590 O O . MET A 1 471 ? -33.680 19.681 6.628 1.00 16.12 447 MET A O 1
ATOM 3595 N N . THR A 1 472 ? -34.292 17.667 7.398 1.00 14.28 448 THR A N 1
ATOM 3596 C CA . THR A 1 472 ? -33.168 17.547 8.301 1.00 16.00 448 THR A CA 1
ATOM 3597 C C . THR A 1 472 ? -32.866 16.069 8.471 1.00 15.69 448 THR A C 1
ATOM 3598 O O . THR A 1 472 ? -33.435 15.222 7.780 1.00 14.59 448 THR A O 1
ATOM 3602 N N . GLY A 1 473 ? -31.944 15.771 9.380 1.00 15.30 449 GLY A N 1
ATOM 3603 C CA . GLY A 1 473 ? -31.722 14.412 9.848 1.00 16.23 449 GLY A CA 1
ATOM 3604 C C . GLY A 1 473 ? -30.920 14.543 11.121 1.00 14.72 449 GLY A C 1
ATOM 3605 O O . GLY A 1 473 ? -30.339 15.606 11.364 1.00 14.41 449 GLY A O 1
ATOM 3606 N N . ALA A 1 474 ? -30.876 13.476 11.917 1.00 14.31 450 ALA A N 1
ATOM 3607 C CA . ALA A 1 474 ? -30.175 13.501 13.201 1.00 12.65 450 ALA A CA 1
ATOM 3608 C C . ALA A 1 474 ? -28.772 12.942 13.037 1.00 13.89 450 ALA A C 1
ATOM 3609 O O . ALA A 1 474 ? -28.587 11.806 12.582 1.00 15.13 450 ALA A O 1
ATOM 3611 N N . PHE A 1 475 ? -27.788 13.747 13.402 1.00 13.72 451 PHE A N 1
ATOM 3612 C CA . PHE A 1 475 ? -26.392 13.376 13.229 1.00 14.82 451 PHE A CA 1
ATOM 3613 C C . PHE A 1 475 ? -25.770 12.840 14.503 1.00 15.47 451 PHE A C 1
ATOM 3614 O O . PHE A 1 475 ? -25.926 13.428 15.574 1.00 15.20 451 PHE A O 1
ATOM 3622 N N . GLU A 1 476 ? -25.012 11.756 14.356 1.00 15.75 452 GLU A N 1
ATOM 3623 C CA . GLU A 1 476 ? -24.200 11.194 15.432 1.00 15.65 452 GLU A CA 1
ATOM 3624 C C . GLU A 1 476 ? -22.897 11.977 15.564 1.00 15.44 452 GLU A C 1
ATOM 3625 O O . GLU A 1 476 ? -22.500 12.696 14.641 1.00 16.88 452 GLU A O 1
ATOM 3631 N N . LYS A 1 477 ? -22.217 11.821 16.696 1.00 17.64 453 LYS A N 1
ATOM 3632 C CA . LYS A 1 477 ? -20.996 12.579 16.968 1.00 18.46 453 LYS A CA 1
ATOM 3633 C C . LYS A 1 477 ? -19.868 12.332 15.956 1.00 16.63 453 LYS A C 1
ATOM 3634 O O . LYS A 1 477 ? -19.006 13.184 15.771 1.00 19.94 453 LYS A O 1
ATOM 3640 N N . ASN A 1 478 ? -19.886 11.173 15.297 1.00 17.61 454 ASN A N 1
ATOM 3641 C CA . ASN A 1 478 ? -18.879 10.862 14.276 1.00 19.44 454 ASN A CA 1
ATOM 3642 C C . ASN A 1 478 ? -18.909 11.837 13.106 1.00 18.60 454 ASN A C 1
ATOM 3643 O O . ASN A 1 478 ? -17.909 12.005 12.396 1.00 19.83 454 ASN A O 1
ATOM 3648 N N . SER A 1 479 ? -20.063 12.470 12.900 1.00 17.02 455 SER A N 1
ATOM 3649 C CA . SER A 1 479 ? -20.205 13.504 11.880 1.00 17.72 455 SER A CA 1
ATOM 3650 C C . SER A 1 479 ? -19.592 14.808 12.384 1.00 19.99 455 SER A C 1
ATOM 3651 O O . SER A 1 479 ? -20.295 15.783 12.659 1.00 19.03 455 SER A O 1
ATOM 3654 N N . LYS A 1 480 ? -18.267 14.824 12.494 1.00 19.98 456 LYS A N 1
ATOM 3655 C CA . LYS A 1 480 ? -17.573 15.989 13.024 1.00 21.47 456 LYS A CA 1
ATOM 3656 C C . LYS A 1 480 ? -17.791 17.188 12.116 1.00 22.40 456 LYS A C 1
ATOM 3657 O O . LYS A 1 480 ? -17.907 17.036 10.900 1.00 21.50 456 LYS A O 1
ATOM 3663 N N . PRO A 1 481 ? -17.851 18.393 12.700 1.00 20.82 457 PRO A N 1
ATOM 3664 C CA . PRO A 1 481 ? -18.037 19.590 11.871 1.00 22.87 457 PRO A CA 1
ATOM 3665 C C . PRO A 1 481 ? -16.983 19.714 10.768 1.00 25.30 457 PRO A C 1
ATOM 3666 O O . PRO A 1 481 ? -17.282 20.237 9.696 1.00 27.98 457 PRO A O 1
ATOM 3670 N N . GLU A 1 482 ? -15.784 19.201 11.015 1.00 24.20 458 GLU A N 1
ATOM 3671 C CA . GLU A 1 482 ? -14.700 19.285 10.037 1.00 23.22 458 GLU A CA 1
ATOM 3672 C C . GLU A 1 482 ? -14.810 18.231 8.943 1.00 28.32 458 GLU A C 1
ATOM 3673 O O . GLU A 1 482 ? -14.172 18.347 7.896 1.00 30.36 458 GLU A O 1
ATOM 3679 N N . LEU A 1 483 ? -15.615 17.202 9.185 1.00 26.59 459 LEU A N 1
ATOM 3680 C CA . LEU A 1 483 ? -15.644 16.038 8.306 1.00 25.91 459 LEU A CA 1
ATOM 3681 C C . LEU A 1 483 ? -16.988 15.812 7.628 1.00 23.24 459 LEU A C 1
ATOM 3682 O O . LEU A 1 483 ? -17.045 15.258 6.530 1.00 24.19 459 LEU A O 1
ATOM 3687 N N . CYS A 1 484 ? -18.070 16.211 8.293 1.00 22.44 460 CYS A N 1
ATOM 3688 C CA . CYS A 1 484 ? -19.406 15.952 7.766 1.00 20.86 460 CYS A CA 1
ATOM 3689 C C . CYS A 1 484 ? -19.606 16.610 6.406 1.00 20.47 460 CYS A C 1
ATOM 3690 O O . CYS A 1 484 ? -19.338 17.791 6.236 1.00 22.93 460 CYS A O 1
ATOM 3693 N N . LYS A 1 485 ? -20.061 15.839 5.437 1.00 20.86 461 LYS A N 1
ATOM 3694 C CA . LYS A 1 485 ? -20.380 16.326 4.092 1.00 21.24 461 LYS A CA 1
ATOM 3695 C C . LYS A 1 485 ? -21.849 16.553 3.869 1.00 24.43 461 LYS A C 1
ATOM 3696 O O . LYS A 1 485 ? -22.226 17.001 2.839 1.00 24.49 461 LYS A O 1
ATOM 3702 N N . CYS A 1 486 ? -22.676 16.190 4.848 1.00 19.80 462 CYS A N 1
ATOM 3703 C CA . CYS A 1 486 ? -24.115 16.149 4.615 1.00 19.96 462 CYS A CA 1
ATOM 3704 C C . CYS A 1 486 ? -24.921 17.260 5.269 1.00 19.64 462 CYS A C 1
ATOM 3705 O O . CYS A 1 486 ? -26.040 17.526 4.840 1.00 19.27 462 CYS A O 1
ATOM 3708 N N . TYR A 1 487 ? -24.377 17.921 6.287 1.00 18.46 463 TYR A N 1
ATOM 3709 C CA . TYR A 1 487 ? -25.141 19.003 6.907 1.00 19.54 463 TYR A CA 1
ATOM 3710 C C . TYR A 1 487 ? -25.602 20.116 5.940 1.00 20.74 463 TYR A C 1
ATOM 3711 O O . TYR A 1 487 ? -26.639 20.722 6.187 1.00 20.00 463 TYR A O 1
ATOM 3720 N N . PRO A 1 488 ? -24.850 20.386 4.845 1.00 19.30 464 PRO A N 1
ATOM 3721 C CA . PRO A 1 488 ? -25.331 21.454 3.951 1.00 19.73 464 PRO A CA 1
ATOM 3722 C C . PRO A 1 488 ? -26.676 21.146 3.280 1.00 20.64 464 PRO A C 1
ATOM 3723 O O . PRO A 1 488 ? -27.342 22.056 2.779 1.00 21.90 464 PRO A O 1
ATOM 3727 N N . LEU A 1 489 ? -27.063 19.877 3.262 1.00 18.49 465 LEU A N 1
ATOM 3728 C CA . LEU A 1 489 ? -28.329 19.480 2.665 1.00 19.36 465 LEU A CA 1
ATOM 3729 C C . LEU A 1 489 ? -29.511 19.887 3.529 1.00 21.55 465 LEU A C 1
ATOM 3730 O O . LEU A 1 489 ? -30.640 19.967 3.048 1.00 20.14 465 LEU A O 1
ATOM 3735 N N . CYS A 1 490 ? -29.246 20.132 4.807 1.00 18.98 466 CYS A N 1
ATOM 3736 C CA . CYS A 1 490 ? -30.312 20.296 5.797 1.00 18.28 466 CYS A CA 1
ATOM 3737 C C . CYS A 1 490 ? -30.787 21.738 5.927 1.00 19.50 466 CYS A C 1
ATOM 3738 O O . CYS A 1 490 ? -29.974 22.662 5.942 1.00 20.00 466 CYS A O 1
ATOM 3741 N N . ASP A 1 491 ? -32.102 21.932 6.031 1.00 15.90 467 ASP A N 1
ATOM 3742 C CA . ASP A 1 491 ? -32.644 23.256 6.328 1.00 16.49 467 ASP A CA 1
ATOM 3743 C C . ASP A 1 491 ? -32.283 23.693 7.750 1.00 16.31 467 ASP A C 1
ATOM 3744 O O . ASP A 1 491 ? -32.076 24.876 8.016 1.00 18.09 467 ASP A O 1
ATOM 3749 N N . PHE A 1 492 ? -32.253 22.735 8.671 1.00 15.98 468 PHE A N 1
ATOM 3750 C CA . PHE A 1 492 ? -31.712 22.969 10.000 1.00 17.40 468 PHE A CA 1
ATOM 3751 C C . PHE A 1 492 ? -31.023 21.697 10.443 1.00 15.96 468 PHE A C 1
ATOM 3752 O O . PHE A 1 492 ? -31.267 20.638 9.878 1.00 16.05 468 PHE A O 1
ATOM 3760 N N . ILE A 1 493 ? -30.134 21.813 11.418 1.00 15.62 469 ILE A N 1
ATOM 3761 C CA . ILE A 1 493 ? -29.275 20.698 11.774 1.00 15.14 469 ILE A CA 1
ATOM 3762 C C . ILE A 1 493 ? -29.681 20.099 13.105 1.00 14.97 469 ILE A C 1
ATOM 3763 O O . ILE A 1 493 ? -29.816 20.815 14.095 1.00 16.46 469 ILE A O 1
ATOM 3768 N N . CYS A 1 494 ? -29.883 18.786 13.119 1.00 13.51 470 CYS A N 1
ATOM 3769 C CA 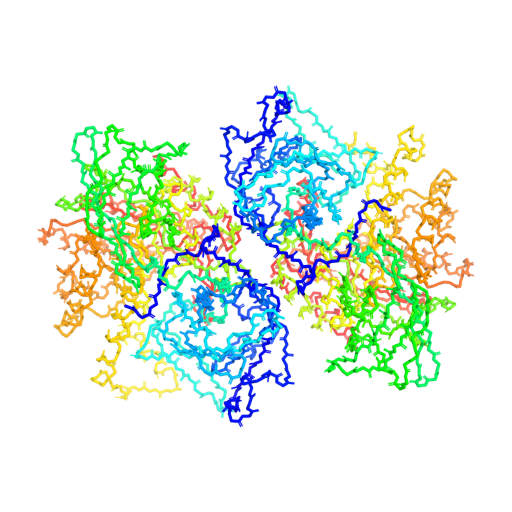. CYS A 1 494 ? -30.231 18.072 14.349 1.00 14.09 470 CYS A CA 1
ATOM 3770 C C . CYS A 1 494 ? -29.051 17.263 14.838 1.00 13.97 470 CYS A C 1
ATOM 3771 O O . CYS A 1 494 ? -28.519 16.442 14.095 1.00 15.31 470 CYS A O 1
ATOM 3774 N N . LEU A 1 495 ? -28.667 17.471 16.095 1.00 13.40 471 LEU A N 1
ATOM 3775 C CA . LEU A 1 495 ? -27.554 16.741 16.694 1.00 13.86 471 LEU A CA 1
ATOM 3776 C C . LEU A 1 495 ? -28.006 15.816 17.815 1.00 12.69 471 LEU A C 1
ATOM 3777 O O . LEU A 1 495 ? -28.816 16.203 18.664 1.00 14.07 471 LEU A O 1
ATOM 3782 N N . ASN A 1 496 ? -27.485 14.589 17.804 1.00 12.63 472 ASN A N 1
ATOM 3783 C CA . ASN A 1 496 ? -27.638 13.648 18.905 1.00 12.43 472 ASN A CA 1
ATOM 3784 C C . ASN A 1 496 ? -26.309 13.669 19.638 1.00 13.26 472 ASN A C 1
ATOM 3785 O O . ASN A 1 496 ? -25.284 13.334 19.053 1.00 13.45 472 ASN A O 1
ATOM 3790 N N . ARG A 1 497 ? -26.297 14.061 20.908 1.00 13.17 473 ARG A N 1
ATOM 3791 C CA . ARG A 1 497 ? -25.033 14.112 21.632 1.00 13.32 473 ARG A CA 1
ATOM 3792 C C . ARG A 1 497 ? -25.175 13.554 23.032 1.00 12.79 473 ARG A C 1
ATOM 3793 O O . ARG A 1 497 ? -26.188 13.756 23.703 1.00 13.54 473 ARG A O 1
ATOM 3801 N N . TYR A 1 498 ? -24.119 12.881 23.466 1.00 12.41 474 TYR A N 1
ATOM 3802 C CA . TYR A 1 498 ? -24.081 12.191 24.751 1.00 12.56 474 TYR A CA 1
ATOM 3803 C C . TYR A 1 498 ? -22.812 12.530 25.536 1.00 13.70 474 TYR A C 1
ATOM 3804 O O . TYR A 1 498 ? -22.180 11.668 26.160 1.00 13.53 474 TYR A O 1
ATOM 3813 N N . TYR A 1 499 ? -22.442 13.803 25.490 1.00 13.76 475 TYR A N 1
ATOM 3814 C CA . TYR A 1 499 ? -21.394 14.315 26.358 1.00 14.72 475 TYR A CA 1
ATOM 3815 C C . TYR A 1 499 ? -21.906 14.235 27.782 1.00 15.55 475 TYR A C 1
ATOM 3816 O O . TYR A 1 499 ? -22.895 14.893 28.137 1.00 15.01 475 TYR A O 1
ATOM 3825 N N . GLY A 1 500 ? -21.251 13.409 28.592 1.00 13.18 476 GLY A N 1
ATOM 3826 C CA . GLY A 1 500 ? -21.693 13.161 29.953 1.00 13.57 476 GLY A CA 1
ATOM 3827 C C . GLY A 1 500 ? -22.358 11.808 30.103 1.00 12.75 476 GLY A C 1
ATOM 3828 O O . GLY A 1 500 ? -22.767 11.427 31.199 1.00 13.33 476 GLY A O 1
ATOM 3829 N N . TRP A 1 501 ? -22.497 11.070 29.005 1.00 13.09 477 TRP A N 1
ATOM 3830 C CA . TRP A 1 501 ? -22.966 9.692 29.089 1.00 13.28 477 TRP A CA 1
ATOM 3831 C C . TRP A 1 501 ? -21.953 8.766 28.411 1.00 13.92 477 TRP A C 1
ATOM 3832 O O . TRP A 1 501 ? -21.122 8.165 29.092 1.00 15.54 477 TRP A O 1
ATOM 3843 N N . TYR A 1 502 ? -21.958 8.683 27.081 1.00 13.49 478 TYR A N 1
ATOM 3844 C CA . TYR A 1 502 ? -20.998 7.832 26.376 1.00 13.74 478 TYR A CA 1
ATOM 3845 C C . TYR A 1 502 ? -19.610 8.458 26.324 1.00 15.45 478 TYR A C 1
ATOM 3846 O O . TYR A 1 502 ? -18.616 7.756 26.171 1.00 17.31 478 TYR A O 1
ATOM 3855 N N . ILE A 1 503 ? -19.559 9.777 26.455 1.00 15.10 479 ILE A N 1
ATOM 3856 C CA . ILE A 1 503 ? -18.315 10.536 26.416 1.00 17.39 479 ILE A CA 1
ATOM 3857 C C . ILE A 1 503 ? -18.107 11.223 27.759 1.00 17.82 479 ILE A C 1
ATOM 3858 O O . ILE A 1 503 ? -18.908 12.073 28.146 1.00 15.63 479 ILE A O 1
ATOM 3863 N N . SER A 1 504 ? -17.041 10.851 28.463 1.00 15.97 480 SER A N 1
ATOM 3864 C CA . SER A 1 504 ? -16.662 11.508 29.719 1.00 15.39 480 SER A CA 1
ATOM 3865 C C . SER A 1 504 ? -17.799 11.595 30.730 1.00 15.38 480 SER A C 1
ATOM 3866 O O . SER A 1 504 ? -18.109 12.659 31.258 1.00 15.09 480 SER A O 1
ATOM 3869 N N . GLY A 1 505 ? -18.412 10.462 31.006 1.00 13.67 481 GLY A N 1
ATOM 3870 C CA . GLY A 1 505 ? -19.489 10.423 31.981 1.00 14.77 481 GLY A CA 1
ATOM 3871 C C . GLY A 1 505 ? -19.011 10.433 33.422 1.00 14.92 481 GLY A C 1
ATOM 3872 O O . GLY A 1 505 ? -17.833 10.200 33.723 1.00 15.97 481 GLY A O 1
ATOM 3873 N N . GLY A 1 506 ? -19.946 10.695 34.325 1.00 14.29 482 GLY A N 1
ATOM 3874 C CA . GLY A 1 506 ? -19.700 10.485 35.744 1.00 15.84 482 GLY A CA 1
ATOM 3875 C C . GLY A 1 506 ? -18.674 11.433 36.312 1.00 16.04 482 GLY A C 1
ATOM 3876 O O . GLY A 1 506 ? -18.851 12.639 36.241 1.00 16.10 482 GLY A O 1
ATOM 3877 N N . PRO A 1 507 ? -17.573 10.900 36.858 1.00 15.64 483 PRO A N 1
ATOM 3878 C CA . PRO A 1 507 ? -16.556 11.771 37.448 1.00 16.39 483 PRO A CA 1
ATOM 3879 C C . PRO A 1 507 ? -15.941 12.697 36.410 1.00 15.51 483 PRO A C 1
ATOM 3880 O O . PRO A 1 507 ? -15.331 13.698 36.781 1.00 19.10 483 PRO A O 1
ATOM 3884 N N . GLU A 1 508 ? -16.099 12.376 35.127 1.00 16.33 484 GLU A N 1
ATOM 3885 C CA . GLU A 1 508 ? -15.512 13.191 34.067 1.00 17.05 484 GLU A CA 1
ATOM 3886 C C . GLU A 1 508 ? -16.482 14.195 33.447 1.00 16.37 484 GLU A C 1
ATOM 3887 O O . GLU A 1 508 ? -16.170 14.789 32.416 1.00 16.06 484 GLU A O 1
ATOM 3893 N N . ILE A 1 509 ? -17.626 14.413 34.084 1.00 14.80 485 ILE A N 1
ATOM 3894 C CA . ILE A 1 509 ? -18.664 15.270 33.498 1.00 14.70 485 ILE A CA 1
ATOM 3895 C C . ILE A 1 509 ? -18.220 16.714 33.238 1.00 17.19 485 ILE A C 1
ATOM 3896 O O . ILE A 1 509 ? -18.737 17.358 32.321 1.00 16.95 485 ILE A O 1
ATOM 3901 N N . GLU A 1 510 ? -17.269 17.225 34.015 1.00 17.49 486 GLU A N 1
ATOM 3902 C CA . GLU A 1 510 ? -16.754 18.567 33.726 1.00 18.08 486 GLU A CA 1
ATOM 3903 C C . GLU A 1 510 ? -15.943 18.563 32.430 1.00 17.73 486 GLU A C 1
ATOM 3904 O O . GLU A 1 510 ? -16.027 19.499 31.633 1.00 19.10 486 GLU A O 1
ATOM 3910 N N . GLU A 1 511 ? -15.179 17.499 32.203 1.00 18.05 487 GLU A N 1
ATOM 3911 C CA . GLU A 1 511 ? -14.499 17.312 30.924 1.00 19.05 487 GLU A CA 1
ATOM 3912 C C . GLU A 1 511 ? -15.516 17.181 29.788 1.00 16.33 487 GLU A C 1
ATOM 3913 O O . GLU A 1 511 ? -15.313 17.722 28.695 1.00 17.67 487 GLU A O 1
ATOM 3919 N N . ALA A 1 512 ? -16.611 16.472 30.041 1.00 16.65 488 ALA A N 1
ATOM 3920 C CA . ALA A 1 512 ? -17.657 16.318 29.038 1.00 15.80 488 ALA A CA 1
ATOM 3921 C C . ALA A 1 512 ? -18.192 17.671 28.601 1.00 16.19 488 ALA A C 1
ATOM 3922 O O . ALA A 1 512 ? -18.384 17.910 27.412 1.00 15.72 488 ALA A O 1
ATOM 3924 N N . GLU A 1 513 ? -18.429 18.553 29.563 1.00 16.02 489 GLU A N 1
ATOM 3925 C CA . GLU A 1 513 ? -18.971 19.869 29.260 1.00 17.05 489 GLU A CA 1
ATOM 3926 C C . GLU A 1 513 ? -17.984 20.665 28.411 1.00 18.06 489 GLU A C 1
ATOM 3927 O O . GLU A 1 513 ? -18.373 21.353 27.464 1.00 17.81 489 GLU A O 1
ATOM 3933 N N . GLU A 1 514 ? -16.701 20.574 28.748 1.00 16.07 490 GLU A N 1
ATOM 3934 C CA . GLU A 1 514 ? -15.673 21.253 27.971 1.00 18.60 490 GLU A CA 1
ATOM 3935 C C . GLU A 1 514 ? -15.625 20.728 26.546 1.00 17.51 490 GLU A C 1
ATOM 3936 O O . GLU A 1 514 ? -15.501 21.499 25.599 1.00 16.97 490 GLU A O 1
ATOM 3942 N N . LEU A 1 515 ? -15.688 19.412 26.392 1.00 16.72 491 LEU A N 1
ATOM 3943 C CA . LEU A 1 515 ? -15.663 18.814 25.061 1.00 17.38 491 LEU A CA 1
ATOM 3944 C C . LEU A 1 515 ? -16.883 19.239 24.241 1.00 17.03 491 LEU A C 1
ATOM 3945 O O . LEU A 1 515 ? -16.767 19.511 23.047 1.00 16.76 491 LEU A O 1
ATOM 3950 N N . PHE A 1 516 ? -18.039 19.309 24.891 1.00 15.22 492 PHE A N 1
ATOM 3951 C CA . PHE A 1 516 ? -19.284 19.699 24.237 1.00 14.82 492 PHE A CA 1
ATOM 3952 C C . PHE A 1 516 ? -19.153 21.136 23.728 1.00 16.98 492 PHE A C 1
ATOM 3953 O O . PHE A 1 516 ? -19.446 21.429 22.563 1.00 17.08 492 PHE A O 1
ATOM 3961 N N . ARG A 1 517 ? -18.695 22.029 24.601 1.00 16.37 493 ARG A N 1
ATOM 3962 C CA . ARG A 1 517 ? -18.481 23.423 24.231 1.00 16.61 493 ARG A CA 1
ATOM 3963 C C . ARG A 1 517 ? -17.452 23.551 23.116 1.00 18.49 493 ARG A C 1
ATOM 3964 O O . ARG A 1 517 ? -17.602 24.383 22.223 1.00 18.63 493 ARG A O 1
ATOM 3972 N N . ASP A 1 518 ? -16.401 22.736 23.164 1.00 16.79 494 ASP A N 1
ATOM 3973 C CA . ASP A 1 518 ? -15.418 22.763 22.093 1.00 18.76 494 ASP A CA 1
ATOM 3974 C C . ASP A 1 518 ? -16.101 22.441 20.772 1.00 16.88 494 ASP A C 1
ATOM 3975 O O . ASP A 1 518 ? -15.881 23.116 19.774 1.00 18.60 494 ASP A O 1
ATOM 3980 N N . GLU A 1 519 ? -16.942 21.415 20.752 1.00 17.25 495 GLU A N 1
ATOM 3981 C CA . GLU A 1 519 ? -17.589 21.060 19.493 1.00 17.07 495 GLU A CA 1
ATOM 3982 C C . GLU A 1 519 ? -18.524 22.166 19.029 1.00 16.77 495 GLU A C 1
ATOM 3983 O O . GLU A 1 519 ? -18.533 22.537 17.850 1.00 17.78 495 GLU A O 1
ATOM 3989 N N . MET A 1 520 ? -19.304 22.707 19.955 1.00 16.81 496 MET A N 1
ATOM 3990 C CA . MET A 1 520 ? -20.259 23.734 19.578 1.00 17.10 496 MET A CA 1
ATOM 3991 C C . MET A 1 520 ? -19.561 25.013 19.133 1.00 17.49 496 MET A C 1
ATOM 3992 O O . MET A 1 520 ? -20.065 25.705 18.255 1.00 18.17 496 MET A O 1
ATOM 3997 N N . ASP A 1 521 ? -18.397 25.312 19.711 1.00 18.07 497 ASP A N 1
ATOM 3998 C CA . ASP A 1 521 ? -17.601 26.449 19.259 1.00 18.00 497 ASP A CA 1
ATOM 3999 C C . ASP A 1 521 ? -17.136 26.228 17.821 1.00 17.05 497 ASP A C 1
ATOM 4000 O O . ASP A 1 521 ? -17.047 27.167 17.036 1.00 19.54 497 ASP A O 1
ATOM 4005 N N . ARG A 1 522 ? -16.853 24.977 17.473 1.00 18.12 498 ARG A N 1
ATOM 4006 C CA . ARG A 1 522 ? -16.466 24.657 16.106 1.00 19.25 498 ARG A CA 1
ATOM 4007 C C . ARG A 1 522 ? -17.639 24.848 15.139 1.00 18.01 498 ARG A C 1
ATOM 4008 O O . ARG A 1 522 ? -17.461 25.379 14.041 1.00 20.11 498 ARG A O 1
ATOM 4016 N N . TRP A 1 523 ? -18.837 24.445 15.543 1.00 17.68 499 TRP A N 1
ATOM 4017 C CA . TRP A 1 523 ? -20.015 24.710 14.726 1.00 17.97 499 TRP A CA 1
ATOM 4018 C C . TRP A 1 523 ? -20.263 26.206 14.596 1.00 19.66 499 TRP A C 1
ATOM 4019 O O . TRP A 1 523 ? -20.557 26.706 13.508 1.00 19.72 499 TRP A O 1
ATOM 4030 N N . LYS A 1 524 ? -20.126 26.925 15.706 1.00 18.77 500 LYS A N 1
ATOM 4031 C CA . LYS A 1 524 ? -20.355 28.366 15.715 1.00 19.88 500 LYS A CA 1
ATOM 4032 C C . LYS A 1 524 ? -19.413 29.072 14.744 1.00 21.74 500 LYS A C 1
ATOM 4033 O O . LYS A 1 524 ? -19.811 29.988 14.019 1.00 21.17 500 LYS A O 1
ATOM 4039 N N . ALA A 1 525 ? -18.161 28.627 14.725 1.00 20.21 501 ALA A N 1
ATOM 4040 C CA . ALA A 1 525 ? -17.132 29.237 13.893 1.00 21.85 501 ALA A CA 1
ATOM 4041 C C . ALA A 1 525 ? -17.426 29.090 12.403 1.00 22.75 501 ALA A C 1
ATOM 4042 O O . ALA A 1 525 ? -16.934 29.881 11.595 1.00 23.06 501 ALA A O 1
ATOM 4044 N N . LYS A 1 526 ? -18.215 28.083 12.032 1.00 21.08 502 LYS A N 1
ATOM 4045 C CA . LYS A 1 526 ? -18.595 27.902 10.632 1.00 23.81 502 LYS A CA 1
ATOM 4046 C C . LYS A 1 526 ? -19.559 28.986 10.155 1.00 24.54 502 LYS A C 1
ATOM 4047 O O . LYS A 1 526 ? -19.725 29.185 8.950 1.00 23.95 502 LYS A O 1
ATOM 4053 N N . GLU A 1 527 ? -20.204 29.664 11.103 1.00 25.40 503 GLU A N 1
ATOM 4054 C CA . GLU A 1 527 ? -21.156 30.730 10.786 1.00 25.01 503 GLU A CA 1
ATOM 4055 C C . GLU A 1 527 ? -22.166 30.294 9.725 1.00 24.13 503 GLU A C 1
ATOM 4056 O O . GLU A 1 527 ? -22.381 30.986 8.728 1.00 24.25 503 GLU A O 1
ATOM 4062 N N . LEU A 1 528 ? -22.790 29.143 9.946 1.00 22.59 504 LEU A N 1
ATOM 4063 C CA . LEU A 1 528 ? -23.690 28.571 8.958 1.00 21.66 504 LEU A CA 1
ATOM 4064 C C . LEU A 1 528 ? -25.007 29.335 8.861 1.00 22.02 504 LEU A C 1
ATOM 4065 O O . LEU A 1 528 ? -25.722 29.230 7.862 1.00 23.47 504 LEU A O 1
ATOM 4070 N N . ASN A 1 529 ? -25.332 30.086 9.907 1.00 21.33 505 ASN A N 1
ATOM 4071 C CA . ASN A 1 529 ? -26.597 30.809 9.963 1.00 22.72 505 ASN A CA 1
ATOM 4072 C C . ASN A 1 529 ? -27.811 29.884 9.799 1.00 25.46 505 ASN A C 1
ATOM 4073 O O . ASN A 1 529 ? -28.746 30.201 9.060 1.00 25.41 505 ASN A O 1
ATOM 4078 N N . VAL A 1 530 ? -27.786 28.738 10.476 1.00 19.02 506 VAL A N 1
ATOM 4079 C CA . VAL A 1 530 ? -28.935 27.840 10.510 1.00 18.42 506 VAL A CA 1
ATOM 4080 C C . VAL A 1 530 ? -29.235 27.439 11.948 1.00 17.08 506 VAL A C 1
ATOM 4081 O O . VAL A 1 530 ? -28.342 27.459 12.806 1.00 18.23 506 VAL A O 1
ATOM 4085 N N . PRO A 1 531 ? -30.493 27.085 12.230 1.00 16.43 507 PRO A N 1
ATOM 4086 C CA . PRO A 1 531 ? -30.792 26.618 13.581 1.00 15.52 507 PRO A CA 1
ATOM 4087 C C . PRO A 1 531 ? -30.206 25.233 13.807 1.00 15.59 507 PRO A C 1
ATOM 4088 O O . PRO A 1 531 ? -30.115 24.424 12.875 1.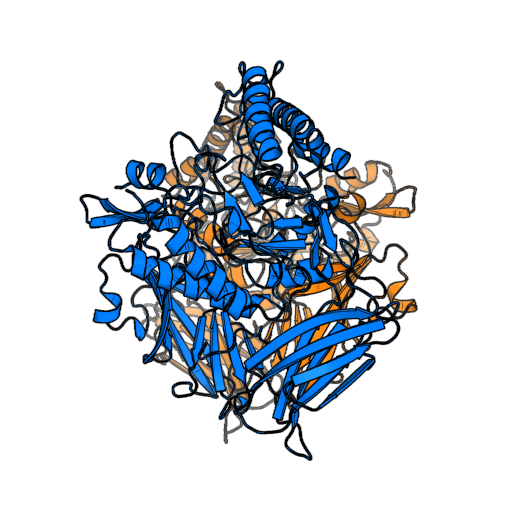00 16.55 507 PRO A O 1
ATOM 4092 N N . PHE A 1 532 ? -29.801 24.985 15.049 1.00 15.56 508 PHE A N 1
ATOM 4093 C CA . PHE A 1 532 ? -29.434 23.661 15.523 1.00 15.12 508 PHE A CA 1
ATOM 4094 C C . PHE A 1 532 ? -30.475 23.231 16.543 1.00 14.57 508 PHE A C 1
ATOM 4095 O O . PHE A 1 532 ? -30.900 24.017 17.399 1.00 16.06 508 PHE A O 1
ATOM 4103 N N . VAL A 1 533 ? -30.885 21.975 16.456 1.00 13.37 509 VAL A N 1
ATOM 4104 C CA . VAL A 1 533 ? -31.780 21.390 17.437 1.00 14.16 509 VAL A CA 1
ATOM 4105 C C . VAL A 1 533 ? -31.101 20.149 17.975 1.00 13.84 509 VAL A C 1
ATOM 4106 O O . VAL A 1 533 ? -30.563 19.351 17.205 1.00 13.99 509 VAL A O 1
ATOM 4110 N N . PHE A 1 534 ? -31.082 19.986 19.293 1.00 12.14 510 PHE A N 1
ATOM 4111 C CA . PHE A 1 534 ? -30.578 18.739 19.842 1.00 13.30 510 PHE A CA 1
ATOM 4112 C C . PHE A 1 534 ? -31.699 17.742 19.868 1.00 13.73 510 PHE A C 1
ATOM 4113 O O . PHE A 1 534 ? -32.666 17.907 20.606 1.00 16.07 510 PHE A O 1
ATOM 4121 N N . THR A 1 535 ? -31.589 16.723 19.029 1.00 12.66 511 THR A N 1
ATOM 4122 C CA . THR A 1 535 ? -32.642 15.714 18.932 1.00 12.66 511 THR A CA 1
ATOM 4123 C C . THR A 1 535 ? -32.431 14.533 19.875 1.00 12.21 511 THR A C 1
ATOM 4124 O O . THR A 1 535 ? -33.323 13.729 20.045 1.00 12.98 511 THR A O 1
ATOM 4128 N N . GLU A 1 536 ? -31.247 14.435 20.479 1.00 11.50 512 GLU A N 1
ATOM 4129 C CA . GLU A 1 536 ? -31.022 13.448 21.532 1.00 11.53 512 GLU A CA 1
ATOM 4130 C C . GLU A 1 536 ? -29.964 13.918 22.489 1.00 11.90 512 GLU A C 1
ATOM 4131 O O . GLU A 1 536 ? -28.967 14.516 22.100 1.00 11.94 512 GLU A O 1
ATOM 4137 N N . PHE A 1 537 ? -30.226 13.617 23.753 1.00 11.63 513 PHE A N 1
ATOM 4138 C CA . PHE A 1 537 ? -29.282 13.742 24.862 1.00 11.20 513 PHE A CA 1
ATOM 4139 C C . PHE A 1 537 ? -30.002 13.058 26.013 1.00 11.64 513 PHE A C 1
ATOM 4140 O O . PHE A 1 537 ? -31.223 13.153 26.129 1.00 11.86 513 PHE A O 1
ATOM 4148 N N . GLY A 1 538 ? -29.261 12.324 26.837 1.00 12.28 514 GLY A N 1
ATOM 4149 C CA . GLY A 1 538 ? -29.874 11.608 27.936 1.00 10.94 514 GLY A CA 1
ATOM 4150 C C . GLY A 1 538 ? -28.911 10.654 28.602 1.00 10.88 514 GLY A C 1
ATOM 4151 O O . GLY A 1 538 ? -27.774 10.473 28.164 1.00 12.33 514 GLY A O 1
ATOM 4152 N N . THR A 1 539 ? -29.397 10.022 29.671 1.00 10.72 515 THR A N 1
ATOM 4153 C CA . THR A 1 539 ? -28.590 9.080 30.443 1.00 10.86 515 THR A CA 1
ATOM 4154 C C . THR A 1 539 ? -29.466 7.910 30.830 1.00 11.23 515 THR A C 1
ATOM 4155 O O . THR A 1 539 ? -30.626 8.108 31.184 1.00 10.87 515 THR A O 1
ATOM 4159 N N . ASP A 1 540 ? -28.942 6.687 30.786 1.00 10.36 516 ASP A N 1
ATOM 4160 C CA . ASP A 1 540 ? -29.747 5.602 31.321 1.00 9.75 516 ASP A CA 1
ATOM 4161 C C . ASP A 1 540 ? -29.936 5.856 32.798 1.00 10.16 516 ASP A C 1
ATOM 4162 O O . ASP A 1 540 ? -28.996 6.241 33.496 1.00 10.62 516 ASP A O 1
ATOM 4167 N N . THR A 1 541 ? -31.159 5.647 33.250 1.00 10.58 517 THR A N 1
ATOM 4168 C CA . THR A 1 541 ? -31.542 6.007 34.597 1.00 10.24 517 THR A CA 1
ATOM 4169 C C . THR A 1 541 ? -32.508 4.960 35.115 1.00 10.20 517 THR A C 1
ATOM 4170 O O . THR A 1 541 ? -33.611 4.797 34.584 1.00 10.47 517 THR A O 1
ATOM 4174 N N . MET A 1 542 ? -32.087 4.221 36.132 1.00 10.26 518 MET A N 1
ATOM 4175 C CA . MET A 1 542 ? -32.969 3.223 36.727 1.00 9.98 518 MET A CA 1
ATOM 4176 C C . MET A 1 542 ? -33.871 3.891 37.731 1.00 10.93 518 MET A C 1
ATOM 4177 O O . MET A 1 542 ? -33.396 4.444 38.713 1.00 11.64 518 MET A O 1
ATOM 4182 N N . ALA A 1 543 ? -35.173 3.851 37.498 1.00 10.84 519 ALA A N 1
ATOM 4183 C CA . ALA A 1 543 ? -36.103 4.354 38.506 1.00 10.76 519 ALA A CA 1
ATOM 4184 C C . ALA A 1 543 ? -35.782 3.756 39.865 1.00 11.32 519 ALA A C 1
ATOM 4185 O O . ALA A 1 543 ? -35.632 2.545 40.013 1.00 12.48 519 ALA A O 1
ATOM 4187 N N . GLY A 1 544 ? -35.685 4.620 40.859 1.00 11.35 520 GLY A N 1
ATOM 4188 C CA . GLY A 1 544 ? -35.405 4.179 42.209 1.00 11.78 520 GLY A CA 1
ATOM 4189 C C . GLY A 1 544 ? -33.945 4.086 42.589 1.00 11.92 520 GLY A C 1
ATOM 4190 O O . GLY A 1 544 ? -33.655 3.882 43.770 1.00 13.05 520 GLY A O 1
ATOM 4191 N N . LEU A 1 545 ? -33.032 4.221 41.630 1.00 10.61 521 LEU A N 1
ATOM 4192 C CA . LEU A 1 545 ? -31.606 4.242 41.951 1.00 11.31 521 LEU A CA 1
ATOM 4193 C C . LEU A 1 545 ? -31.222 5.653 42.370 1.00 10.94 521 LEU A C 1
ATOM 4194 O O . LEU A 1 545 ? -31.162 6.566 41.552 1.00 11.32 521 LEU A O 1
ATOM 4199 N N . HIS A 1 546 ? -30.988 5.809 43.662 1.00 10.19 522 HIS A N 1
ATOM 4200 C CA . HIS A 1 546 ? -30.647 7.089 44.251 1.00 10.26 522 HIS A CA 1
ATOM 4201 C C . HIS A 1 546 ? -29.242 7.045 44.803 1.00 11.02 522 HIS A C 1
ATOM 4202 O O . HIS A 1 546 ? -28.848 6.062 45.429 1.00 10.64 522 HIS A O 1
ATOM 4209 N N . LYS A 1 547 ? -28.477 8.097 44.597 1.00 11.06 523 LYS A N 1
ATOM 4210 C CA . LYS A 1 547 ? -27.151 8.127 45.177 1.00 10.70 523 LYS A CA 1
ATOM 4211 C C . LYS A 1 547 ? -26.710 9.546 45.412 1.00 11.92 523 LYS A C 1
ATOM 4212 O O . LYS A 1 547 ? -26.970 10.435 44.574 1.00 12.31 523 LYS A O 1
ATOM 4218 N N . LEU A 1 548 ? -26.064 9.749 46.554 1.00 10.97 524 LEU A N 1
ATOM 4219 C CA . LEU A 1 548 ? -25.521 11.031 46.933 1.00 10.74 524 LEU A CA 1
ATOM 4220 C C . LEU A 1 548 ? -24.091 10.821 47.393 1.00 11.06 524 LEU A C 1
ATOM 4221 O O . LEU A 1 548 ? -23.856 10.222 48.451 1.00 12.02 524 LEU A O 1
ATOM 4226 N N . PRO A 1 549 ? -23.114 11.307 46.625 1.00 11.47 525 PRO A N 1
ATOM 4227 C CA . PRO A 1 549 ? -23.266 12.017 45.352 1.00 11.68 525 PRO A CA 1
ATOM 4228 C C . PRO A 1 549 ? -23.706 11.057 44.260 1.00 11.68 525 PRO A C 1
ATOM 4229 O O . PRO A 1 549 ? -23.626 9.823 44.391 1.00 11.76 525 PRO A O 1
ATOM 4233 N N . SER A 1 550 ? -24.209 11.631 43.178 1.00 11.74 526 SER A N 1
ATOM 4234 C CA . SER A 1 550 ? -24.816 10.849 42.121 1.00 12.03 526 SER A CA 1
ATOM 4235 C C . SER A 1 550 ? -23.798 9.942 41.425 1.00 10.60 526 SER A C 1
ATOM 4236 O O . SER A 1 550 ? -22.596 10.222 41.393 1.00 11.73 526 SER A O 1
ATOM 4239 N N . ILE A 1 551 ? -24.328 8.890 40.817 1.00 12.02 527 ILE A N 1
ATOM 4240 C CA . ILE A 1 551 ? -23.562 8.033 39.913 1.00 11.85 527 ILE A CA 1
ATOM 4241 C C . ILE A 1 551 ? -24.314 7.903 38.601 1.00 11.56 527 ILE A C 1
ATOM 4242 O O . ILE A 1 551 ? -25.545 8.019 38.544 1.00 10.99 527 ILE A O 1
ATOM 4247 N N . MET A 1 552 ? -23.576 7.623 37.534 1.00 11.04 528 MET A N 1
ATOM 4248 C CA . MET A 1 552 ? -24.233 7.235 36.296 1.00 11.68 528 MET A CA 1
ATOM 4249 C C . MET A 1 552 ? -25.230 6.127 36.607 1.00 12.06 528 MET A C 1
ATOM 4250 O O . MET A 1 552 ? -24.911 5.219 37.373 1.00 12.64 528 MET A O 1
ATOM 4255 N N . TRP A 1 553 ? -26.428 6.247 36.026 1.00 11.48 529 TRP A N 1
ATOM 4256 C CA . TRP A 1 553 ? -27.583 5.343 36.189 1.00 9.75 529 TRP A CA 1
ATOM 4257 C C . TRP A 1 553 ? -28.562 5.803 37.271 1.00 10.42 529 TRP A C 1
ATOM 4258 O O . TRP A 1 553 ? -29.689 5.312 37.321 1.00 10.63 529 TRP A O 1
ATOM 4269 N N . SER A 1 554 ? -28.129 6.717 38.141 1.00 10.64 530 SER A N 1
ATOM 4270 C CA . SER A 1 554 ? -29.020 7.208 39.194 1.00 10.67 530 SER A CA 1
ATOM 4271 C C . SER A 1 554 ? -29.933 8.310 38.688 1.00 10.78 530 SER A C 1
ATOM 4272 O O . SER A 1 554 ? -29.619 9.008 37.707 1.00 10.60 530 SER A O 1
ATOM 4275 N N . GLU A 1 555 ? -31.047 8.483 39.394 1.00 11.08 531 GLU A N 1
ATOM 4276 C CA . GLU A 1 555 ? -31.990 9.558 39.093 1.00 11.11 531 GLU A CA 1
ATOM 4277 C C . GLU A 1 555 ? -31.349 10.931 39.243 1.00 10.89 531 GLU A C 1
ATOM 4278 O O . GLU A 1 555 ? -31.670 11.853 38.493 1.00 12.08 531 GLU A O 1
ATOM 4284 N N . GLU A 1 556 ? -30.445 11.061 40.211 1.00 11.13 532 GLU A N 1
ATOM 4285 C CA . GLU A 1 556 ? -29.776 12.327 40.468 1.00 11.90 532 GLU A CA 1
ATOM 4286 C C . GLU A 1 556 ? -28.801 12.682 39.349 1.00 11.31 532 GLU A C 1
ATOM 4287 O O . GLU A 1 556 ? -28.675 13.845 38.961 1.00 12.03 532 GLU A O 1
ATOM 4293 N N . TYR A 1 557 ? -28.095 11.684 38.828 1.00 11.01 533 TYR A N 1
ATOM 4294 C CA . TYR A 1 557 ? -27.190 11.937 37.721 1.00 10.84 533 TYR A CA 1
ATOM 4295 C C . TYR A 1 557 ? -27.950 12.380 36.467 1.00 10.62 533 TYR A C 1
ATOM 4296 O O . TYR A 1 557 ? -27.485 13.266 35.745 1.00 11.41 533 TYR A O 1
ATOM 4305 N N . GLN A 1 558 ? -29.118 11.797 36.221 1.00 10.45 534 GLN A N 1
ATOM 4306 C CA . GLN A 1 558 ? -29.938 12.233 35.102 1.00 10.97 534 GLN A CA 1
ATOM 4307 C C . GLN A 1 558 ? -30.212 13.740 35.221 1.00 11.70 534 GLN A C 1
ATOM 4308 O O . GLN A 1 558 ? -30.050 14.493 34.254 1.00 11.80 534 GLN A O 1
ATOM 4314 N N . LYS A 1 559 ? -30.611 14.198 36.404 1.00 11.72 535 LYS A N 1
ATOM 4315 C CA . LYS A 1 559 ? -30.864 15.623 36.608 1.00 11.85 535 LYS A CA 1
ATOM 4316 C C . LYS A 1 559 ? -29.614 16.452 36.359 1.00 12.74 535 LYS A C 1
ATOM 4317 O O . LYS A 1 559 ? -29.663 17.465 35.658 1.00 12.65 535 LYS A O 1
ATOM 4323 N N . GLU A 1 560 ? -28.489 16.043 36.934 1.00 11.49 536 GLU A N 1
ATOM 4324 C CA . GLU A 1 560 ? -27.257 16.822 36.801 1.00 13.01 536 GLU A CA 1
ATOM 4325 C C . GLU A 1 560 ? -26.774 16.881 35.353 1.00 11.93 536 GLU A C 1
ATOM 4326 O O . GLU A 1 560 ? -26.332 17.929 34.875 1.00 12.63 536 GLU A O 1
ATOM 4332 N N . TYR A 1 561 ? -26.865 15.745 34.673 1.00 12.16 537 TYR A N 1
ATOM 4333 C CA . TYR A 1 561 ? -26.521 15.682 33.256 1.00 12.19 537 TYR A CA 1
ATOM 4334 C C . TYR A 1 561 ? -27.366 16.656 32.457 1.00 12.31 537 TYR A C 1
ATOM 4335 O O . TYR A 1 561 ? -26.851 17.410 31.630 1.00 12.59 537 TYR A O 1
ATOM 4344 N N . LEU A 1 562 ? -28.664 16.645 32.697 1.00 11.95 538 LEU A N 1
ATOM 4345 C CA . LEU A 1 562 ? -29.546 17.541 31.962 1.00 12.99 538 LEU A CA 1
ATOM 4346 C C . LEU A 1 562 ? -29.206 18.999 32.240 1.00 13.82 538 LEU A C 1
ATOM 4347 O O . LEU A 1 562 ? -29.139 19.807 31.316 1.00 14.09 538 LEU A O 1
ATOM 4352 N N . GLU A 1 563 ? -28.955 19.338 33.498 1.00 12.96 539 GLU A N 1
ATOM 4353 C CA . GLU A 1 563 ? -28.609 20.716 33.836 1.00 14.74 539 GLU A CA 1
ATOM 4354 C C . GLU A 1 563 ? -27.345 21.150 33.112 1.00 14.04 539 GLU A C 1
ATOM 4355 O O . GLU A 1 563 ? -27.255 22.283 32.640 1.00 15.22 539 GLU A O 1
ATOM 4361 N N . MET A 1 564 ? -26.361 20.259 33.025 1.00 14.42 540 MET A N 1
ATOM 4362 C CA . MET A 1 564 ? -25.130 20.587 32.304 1.00 15.19 540 MET A CA 1
ATOM 4363 C C . MET A 1 564 ? -25.410 20.826 30.821 1.00 13.31 540 MET A C 1
ATOM 4364 O O . MET A 1 564 ? -24.901 21.781 30.227 1.00 14.28 540 MET A O 1
ATOM 4369 N N . ASN A 1 565 ? -26.212 19.960 30.223 1.00 14.77 541 ASN A N 1
ATOM 4370 C CA . ASN A 1 565 ? -26.573 20.123 28.823 1.00 13.92 541 ASN A CA 1
ATOM 4371 C C . ASN A 1 565 ? -27.290 21.436 28.569 1.00 15.14 541 ASN A C 1
ATOM 4372 O O . ASN A 1 565 ? -26.981 22.133 27.603 1.00 15.16 541 ASN A O 1
ATOM 4377 N N . PHE A 1 566 ? -28.220 21.795 29.445 1.00 14.28 542 PHE A N 1
ATOM 4378 C CA . PHE A 1 566 ? -28.921 23.071 29.296 1.00 15.12 542 PHE A CA 1
ATOM 4379 C C . PHE A 1 566 ? -27.950 24.239 29.311 1.00 15.79 542 PHE A C 1
ATOM 4380 O O . PHE A 1 566 ? -28.111 25.188 28.541 1.00 16.43 542 PHE A O 1
ATOM 4388 N N . ARG A 1 567 ? -26.950 24.193 30.189 1.00 15.43 543 ARG A N 1
ATOM 4389 C CA . ARG A 1 567 ? -25.997 25.295 30.249 1.00 15.88 543 ARG A CA 1
ATOM 4390 C C . ARG A 1 567 ? -25.306 25.439 28.907 1.00 15.38 543 ARG A C 1
ATOM 4391 O O . ARG A 1 567 ? -25.068 26.555 28.438 1.00 17.18 543 ARG A O 1
ATOM 4399 N N . VAL A 1 568 ? -24.968 24.313 28.289 1.00 16.05 544 VAL A N 1
ATOM 4400 C CA . VAL A 1 568 ? -24.311 24.351 26.992 1.00 16.05 544 VAL A CA 1
ATOM 4401 C C . VAL A 1 568 ? -25.268 24.875 25.930 1.00 15.75 544 VAL A C 1
ATOM 4402 O O . VAL A 1 568 ? -24.914 25.810 25.213 1.00 16.75 544 VAL A O 1
ATOM 4406 N N . PHE A 1 569 ? -26.470 24.298 25.832 1.00 15.24 545 PHE A N 1
ATOM 4407 C CA . PHE A 1 569 ? -27.468 24.743 24.849 1.00 15.52 545 PHE A CA 1
ATOM 4408 C C . PHE A 1 569 ? -27.661 26.252 24.907 1.00 16.44 545 PHE A C 1
ATOM 4409 O O . PHE A 1 569 ? -27.682 26.933 23.874 1.00 16.36 545 PHE A O 1
ATOM 4417 N N . ASP A 1 570 ? -27.815 26.763 26.129 1.00 15.31 546 ASP A N 1
ATOM 4418 C CA . ASP A 1 570 ? -28.152 28.163 26.364 1.00 16.57 546 ASP A CA 1
ATOM 4419 C C . ASP A 1 570 ? -26.981 29.097 26.071 1.00 17.17 546 ASP A C 1
ATOM 4420 O O . ASP A 1 570 ? -27.134 30.319 26.097 1.00 19.46 546 ASP A O 1
ATOM 4425 N N . SER A 1 571 ? -25.816 28.523 25.788 1.00 16.27 547 SER A N 1
ATOM 4426 C CA . SER A 1 571 ? -24.635 29.320 25.460 1.00 19.03 547 SER A CA 1
ATOM 4427 C C . SER A 1 571 ? -24.525 29.665 23.975 1.00 18.34 547 SER A C 1
ATOM 4428 O O . SER A 1 571 ? -23.646 30.433 23.579 1.00 19.72 547 SER A O 1
ATOM 4431 N N . TYR A 1 572 ? -25.410 29.110 23.158 1.00 17.47 548 TYR A N 1
ATOM 4432 C CA . TYR A 1 572 ? -25.338 29.299 21.710 1.00 18.09 548 TYR A CA 1
ATOM 4433 C C . TYR A 1 572 ? -26.662 29.811 21.193 1.00 18.25 548 TYR A C 1
ATOM 4434 O O . TYR A 1 572 ? -27.692 29.165 21.346 1.00 18.74 548 TYR A O 1
ATOM 4443 N N . GLU A 1 573 ? -26.623 30.989 20.587 1.00 19.56 549 GLU A N 1
ATOM 4444 C CA . GLU A 1 573 ? -27.823 31.630 20.083 1.00 22.78 549 GLU A CA 1
ATOM 4445 C C . GLU A 1 573 ? -28.536 30.757 19.060 1.00 19.31 549 GLU A C 1
ATOM 4446 O O . GLU A 1 573 ? -29.763 30.744 19.006 1.00 20.55 549 GLU A O 1
ATOM 4452 N N . PHE A 1 574 ? -27.768 30.015 18.265 1.00 16.73 550 PHE A N 1
ATOM 4453 C CA . PHE A 1 574 ? -28.340 29.272 17.144 1.00 17.50 550 PHE A CA 1
ATOM 4454 C C . PHE A 1 574 ? -29.000 27.959 17.554 1.00 16.69 550 PHE A C 1
ATOM 4455 O O . PHE A 1 574 ? -29.628 27.295 16.730 1.00 17.99 550 PHE A O 1
ATOM 4463 N N . VAL A 1 575 ? -28.867 27.577 18.821 1.00 16.30 551 VAL A N 1
ATOM 4464 C CA . VAL A 1 575 ? -29.570 26.397 19.307 1.00 16.60 551 VAL A CA 1
ATOM 4465 C C . VAL A 1 575 ? -31.019 26.792 19.549 1.00 18.71 551 VAL A C 1
ATOM 4466 O O . VAL A 1 575 ? -31.301 27.696 20.343 1.00 21.62 551 VAL A O 1
ATOM 4470 N N . GLN A 1 576 ? -31.938 26.133 18.851 1.00 15.71 552 GLN A N 1
ATOM 4471 C CA . GLN A 1 576 ? -33.342 26.537 18.872 1.00 16.87 552 GLN A CA 1
ATOM 4472 C C . GLN A 1 576 ? -34.290 25.399 19.202 1.00 15.46 552 GLN A C 1
ATOM 4473 O O . GLN A 1 576 ? -35.484 25.481 18.946 1.00 16.23 552 GLN A O 1
ATOM 4479 N N . GLY A 1 577 ? -33.767 24.327 19.773 1.00 15.13 553 GLY A N 1
ATOM 4480 C CA . GLY A 1 577 ? -34.646 23.263 20.188 1.00 13.66 553 GLY A CA 1
ATOM 4481 C C . GLY A 1 577 ? -33.899 22.199 20.932 1.00 12.95 553 GLY A C 1
ATOM 4482 O O . GLY A 1 577 ? -32.691 22.009 20.747 1.00 14.57 553 GLY A O 1
ATOM 4483 N N . GLU A 1 578 ? -34.634 21.505 21.787 1.00 12.47 554 GLU A N 1
ATOM 4484 C CA . GLU A 1 578 ? -34.078 20.418 22.580 1.00 13.04 554 GLU A CA 1
ATOM 4485 C C . GLU A 1 578 ? -35.143 19.343 22.714 1.00 13.42 554 GLU A C 1
ATOM 4486 O O . GLU A 1 578 ? -36.222 19.572 23.277 1.00 14.47 554 GLU A O 1
ATOM 4492 N N . LEU A 1 579 ? -34.849 18.178 22.150 1.00 13.04 555 LEU A N 1
ATOM 4493 C CA . LEU A 1 579 ? -35.719 17.021 22.282 1.00 13.14 555 LEU A CA 1
ATOM 4494 C C . LEU A 1 579 ? -34.917 15.957 22.993 1.00 13.25 555 LEU A C 1
ATOM 4495 O O . LEU A 1 579 ? -33.930 15.436 22.457 1.00 13.87 555 LEU A O 1
ATOM 4500 N N . ALA A 1 580 ? -35.323 15.667 24.221 1.00 11.59 556 ALA A N 1
ATOM 4501 C CA . ALA A 1 580 ? -34.604 14.723 25.059 1.00 12.90 556 ALA A CA 1
ATOM 4502 C C . ALA A 1 580 ? -34.761 13.292 24.559 1.00 11.36 556 ALA A C 1
ATOM 4503 O O . ALA A 1 580 ? -35.806 12.917 24.019 1.00 11.83 556 ALA A O 1
ATOM 4505 N N . TRP A 1 581 ? -33.719 12.494 24.741 1.00 10.98 557 TRP A N 1
ATOM 4506 C CA . TRP A 1 581 ? -33.815 11.058 24.492 1.00 10.69 557 TRP A CA 1
ATOM 4507 C C . TRP A 1 581 ? -33.929 10.377 25.846 1.00 10.65 557 TRP A C 1
ATOM 4508 O O . TRP A 1 581 ? -33.012 10.520 26.651 1.00 11.02 557 TRP A O 1
ATOM 4519 N N . ASN A 1 582 ? -35.006 9.658 26.158 1.00 10.31 558 ASN A N 1
ATOM 4520 C CA . ASN A 1 582 ? -36.205 9.474 25.356 1.00 10.98 558 ASN A CA 1
ATOM 4521 C C . ASN A 1 582 ? -37.372 9.893 26.246 1.00 11.01 558 ASN A C 1
ATOM 4522 O O . ASN A 1 582 ? -37.218 10.004 27.476 1.00 11.73 558 ASN A O 1
ATOM 4527 N N . PHE A 1 583 ? -38.536 10.114 25.658 1.00 10.29 559 PHE A N 1
ATOM 4528 C CA . PHE A 1 583 ? -39.753 10.264 26.448 1.00 9.93 559 PHE A CA 1
ATOM 4529 C C . PHE A 1 583 ? -39.906 9.160 27.521 1.00 10.43 559 PHE A C 1
ATOM 4530 O O . PHE A 1 583 ? -40.161 9.451 28.688 1.00 10.58 559 PHE A O 1
ATOM 4538 N N . ALA A 1 584 ? -39.734 7.903 27.133 1.00 9.75 560 ALA A N 1
ATOM 4539 C CA . ALA A 1 584 ? -39.983 6.805 28.064 1.00 10.27 560 ALA A CA 1
ATOM 4540 C C . ALA A 1 584 ? -39.015 5.671 27.813 1.00 10.69 560 ALA A C 1
ATOM 4541 O O . ALA A 1 584 ? -38.577 5.441 26.672 1.00 11.05 560 ALA A O 1
ATOM 4543 N N . ASP A 1 585 ? -38.704 4.926 28.870 1.00 9.97 561 ASP A N 1
ATOM 4544 C CA . ASP A 1 585 ? -37.916 3.708 28.737 1.00 10.16 561 ASP A CA 1
ATOM 4545 C C . ASP A 1 585 ? -38.570 2.804 27.714 1.00 10.80 561 ASP A C 1
ATOM 4546 O O . ASP A 1 585 ? -39.797 2.719 27.667 1.00 10.35 561 ASP A O 1
ATOM 4551 N N . PHE A 1 586 ? -37.760 2.110 26.914 1.00 10.26 562 PHE A N 1
ATOM 4552 C CA . PHE A 1 586 ? -38.294 1.333 25.808 1.00 9.88 562 PHE A CA 1
ATOM 4553 C C . PHE A 1 586 ? -37.478 0.082 25.549 1.00 11.25 562 PHE A C 1
ATOM 4554 O O . PHE A 1 586 ? -36.322 -0.020 25.965 1.00 10.33 562 PHE A O 1
ATOM 4562 N N . GLN A 1 587 ? -38.078 -0.852 24.862 1.00 11.06 563 GLN A N 1
ATOM 4563 C CA . GLN A 1 587 ? -37.422 -2.134 24.613 1.00 11.59 563 GLN A CA 1
ATOM 4564 C C . GLN A 1 587 ? -36.294 -2.103 23.605 1.00 10.45 563 GLN A C 1
ATOM 4565 O O . GLN A 1 587 ? -36.446 -1.543 22.536 1.00 11.32 563 GLN A O 1
ATOM 4571 N N . THR A 1 588 ? -35.224 -2.799 23.925 1.00 10.70 564 THR A N 1
ATOM 4572 C CA . THR A 1 588 ? -34.123 -2.988 22.994 1.00 12.21 564 THR A CA 1
ATOM 4573 C C . THR A 1 588 ? -33.783 -4.471 22.915 1.00 11.90 564 THR A C 1
ATOM 4574 O O . THR A 1 588 ? -34.278 -5.272 23.704 1.00 13.14 564 THR A O 1
ATOM 4578 N N . THR A 1 589 ? -32.914 -4.816 21.979 1.00 12.53 565 THR A N 1
ATOM 4579 C CA . THR A 1 589 ? -32.218 -6.091 22.008 1.00 14.20 565 THR A CA 1
ATOM 4580 C C . THR A 1 589 ? -31.517 -6.269 23.359 1.00 14.63 565 THR A C 1
ATOM 4581 O O . THR A 1 589 ? -30.953 -5.322 23.919 1.00 13.41 565 THR A O 1
ATOM 4585 N N . GLU A 1 590 ? -31.562 -7.493 23.879 1.00 16.51 566 GLU A N 1
ATOM 4586 C CA . GLU A 1 590 ? -30.836 -7.849 25.091 1.00 19.90 566 GLU A CA 1
ATOM 4587 C C . GLU A 1 590 ? -29.367 -7.637 24.917 1.00 14.28 566 GLU A C 1
ATOM 4588 O O . GLU A 1 590 ? -28.837 -7.857 23.854 1.00 16.29 566 GLU A O 1
ATOM 4594 N N . GLY A 1 591 ? -28.690 -7.268 25.995 1.00 14.13 567 GLY A N 1
ATOM 4595 C CA . GLY A 1 591 ? -27.248 -7.222 25.951 1.00 16.22 567 GLY A CA 1
ATOM 4596 C C . GLY A 1 591 ? -26.640 -6.689 27.225 1.00 13.07 567 GLY A C 1
ATOM 4597 O O . GLY A 1 591 ? -27.352 -6.289 28.153 1.00 14.10 567 GLY A O 1
ATOM 4598 N N . ILE A 1 592 ? -25.316 -6.657 27.261 1.00 13.84 568 ILE A N 1
ATOM 4599 C CA . ILE A 1 592 ? -24.630 -6.247 28.477 1.00 15.52 568 ILE A CA 1
ATOM 4600 C C . ILE A 1 592 ? -24.775 -4.751 28.753 1.00 18.28 568 ILE A C 1
ATOM 4601 O O . ILE A 1 592 ? -24.465 -4.291 29.848 1.00 19.92 568 ILE A O 1
ATOM 4606 N N . MET A 1 593 ? -25.258 -3.990 27.778 1.00 15.69 569 MET A N 1
ATOM 4607 C CA . MET A 1 593 ? -25.390 -2.549 27.991 1.00 15.35 569 MET A CA 1
ATOM 4608 C C . MET A 1 593 ? -26.826 -2.076 28.134 1.00 14.48 569 MET A C 1
ATOM 4609 O O . MET A 1 593 ? -27.085 -0.873 28.243 1.00 14.46 569 MET A O 1
ATOM 4614 N N . ARG A 1 594 ? -27.758 -3.017 28.177 1.00 13.82 570 ARG A N 1
ATOM 4615 C CA . ARG A 1 594 ? -29.178 -2.670 28.215 1.00 12.76 570 ARG A CA 1
ATOM 4616 C C . ARG A 1 594 ? -29.873 -3.470 29.307 1.00 13.68 570 ARG A C 1
ATOM 4617 O O . ARG A 1 594 ? -30.028 -4.701 29.204 1.00 17.38 570 ARG A O 1
ATOM 4625 N N . VAL A 1 595 ? -30.261 -2.785 30.369 1.00 13.07 571 VAL A N 1
ATOM 4626 C CA . VAL A 1 595 ? -30.856 -3.433 31.528 1.00 13.44 571 VAL A CA 1
ATOM 4627 C C . VAL A 1 595 ? -32.372 -3.429 31.361 1.00 14.65 571 VAL A C 1
ATOM 4628 O O . VAL A 1 595 ? -33.042 -2.521 31.836 1.00 17.03 571 VAL A O 1
ATOM 4632 N N . ASP A 1 596 ? -32.904 -4.456 30.713 1.00 12.41 572 ASP A N 1
ATOM 4633 C CA . ASP A 1 596 ? -34.294 -4.469 30.265 1.00 13.04 572 ASP A CA 1
ATOM 4634 C C . ASP A 1 596 ? -34.593 -3.222 29.445 1.00 13.15 572 ASP A C 1
ATOM 4635 O O . ASP A 1 596 ? -35.342 -2.321 29.870 1.00 15.87 572 ASP A O 1
ATOM 4640 N N . GLY A 1 597 ? -34.002 -3.201 28.267 1.00 12.38 573 GLY A N 1
ATOM 4641 C CA . GLY A 1 597 ? -34.199 -2.121 27.325 1.00 14.31 573 GLY A CA 1
ATOM 4642 C C . GLY A 1 597 ? -33.375 -0.900 27.662 1.00 12.75 573 GLY A C 1
ATOM 4643 O O . GLY A 1 597 ? -32.376 -0.962 28.405 1.00 13.78 573 GLY A O 1
ATOM 4644 N N . ASN A 1 598 ? -33.779 0.200 27.052 1.00 10.72 574 ASN A N 1
ATOM 4645 C CA . ASN A 1 598 ? -33.105 1.474 27.166 1.00 10.58 574 ASN A CA 1
ATOM 4646 C C . ASN A 1 598 ? -33.777 2.251 28.285 1.00 10.78 574 ASN A C 1
ATOM 4647 O O . ASN A 1 598 ? -34.989 2.406 28.280 1.00 10.86 574 ASN A O 1
ATOM 4652 N N . HIS A 1 599 ? -32.978 2.703 29.252 1.00 10.23 575 HIS A N 1
ATOM 4653 C CA . HIS A 1 599 ? -33.501 3.425 30.397 1.00 10.03 575 HIS A CA 1
ATOM 4654 C C . HIS A 1 599 ? -33.247 4.913 30.374 1.00 10.64 575 HIS A C 1
ATOM 4655 O O . HIS A 1 599 ? -33.261 5.568 31.419 1.00 10.27 575 HIS A O 1
ATOM 4662 N N . LYS A 1 600 ? -33.060 5.465 29.178 1.00 10.98 576 LYS A N 1
ATOM 4663 C CA . LYS A 1 600 ? -32.901 6.913 29.061 1.00 10.17 576 LYS A CA 1
ATOM 4664 C C . LYS A 1 600 ? -34.214 7.647 29.115 1.00 9.80 576 LYS A C 1
ATOM 4665 O O . LYS A 1 600 ? -34.237 8.868 28.979 1.00 10.29 576 LYS A O 1
ATOM 4671 N N . GLY A 1 601 ? -35.310 6.932 29.346 1.00 10.04 577 GLY A N 1
ATOM 4672 C CA . GLY A 1 601 ? -36.579 7.602 29.521 1.00 10.73 577 GLY A CA 1
ATOM 4673 C C . GLY A 1 601 ? -36.576 8.626 30.629 1.00 10.58 577 GLY A C 1
ATOM 4674 O O . GLY A 1 601 ? -35.934 8.463 31.674 1.00 10.48 577 GLY A O 1
ATOM 4675 N N . VAL A 1 602 ? -37.307 9.697 30.382 1.00 10.58 578 VAL A N 1
ATOM 4676 C CA . VAL A 1 602 ? -37.624 10.663 31.404 1.00 11.67 578 VAL A CA 1
ATOM 4677 C C . VAL A 1 602 ? -38.814 10.131 32.209 1.00 11.26 578 VAL A C 1
ATOM 4678 O O . VAL A 1 602 ? -38.956 10.423 33.407 1.00 12.04 578 VAL A O 1
ATOM 4682 N N . PHE A 1 603 ? -39.652 9.349 31.532 1.00 9.94 579 PHE A N 1
ATOM 4683 C CA . PHE A 1 603 ? -40.701 8.563 32.150 1.00 10.67 579 PHE A CA 1
ATOM 4684 C C . PHE A 1 603 ? -40.338 7.091 32.066 1.00 10.00 579 PHE A C 1
ATOM 4685 O O . PHE A 1 603 ? -39.568 6.668 31.193 1.00 10.35 579 PHE A O 1
ATOM 4693 N N . THR A 1 604 ? -40.900 6.303 32.970 1.00 10.12 580 THR A N 1
ATOM 4694 C CA . THR A 1 604 ? -40.778 4.852 32.911 1.00 10.63 580 THR A CA 1
ATOM 4695 C C . THR A 1 604 ? -41.609 4.324 31.743 1.00 11.01 580 THR A C 1
ATOM 4696 O O . THR A 1 604 ? -42.398 5.053 31.126 1.00 10.12 580 THR A O 1
ATOM 4700 N N . ARG A 1 605 ? -41.488 3.034 31.476 1.00 11.17 581 ARG A N 1
ATOM 4701 C CA . ARG A 1 605 ? -42.181 2.468 30.341 1.00 10.33 581 ARG A CA 1
ATOM 4702 C C . ARG A 1 605 ? -43.686 2.507 30.536 1.00 11.84 581 ARG A C 1
ATOM 4703 O O . ARG A 1 605 ? -44.445 2.598 29.581 1.00 12.01 581 ARG A O 1
ATOM 4711 N N . ASP A 1 606 ? -44.125 2.443 31.788 1.00 11.45 582 ASP A N 1
ATOM 4712 C CA . ASP A 1 606 ? -45.539 2.599 32.085 1.00 12.81 582 ASP A CA 1
ATOM 4713 C C . ASP A 1 606 ? -45.935 4.053 32.340 1.00 12.82 582 ASP A C 1
ATOM 4714 O O . ASP A 1 606 ? -46.997 4.328 32.903 1.00 13.18 582 ASP A O 1
ATOM 4719 N N . ARG A 1 607 ? -45.085 4.980 31.907 1.00 11.27 583 ARG A N 1
ATOM 4720 C CA . ARG A 1 607 ? -45.440 6.394 31.755 1.00 11.33 583 ARG A CA 1
ATOM 4721 C C . ARG A 1 607 ? -45.553 7.129 33.089 1.00 11.44 583 ARG A C 1
ATOM 4722 O O . ARG A 1 607 ? -46.475 7.927 33.297 1.00 12.48 583 ARG A O 1
ATOM 4730 N N . GLN A 1 608 ? -44.591 6.904 33.973 1.00 11.41 584 GLN A N 1
ATOM 4731 C CA . GLN A 1 608 ? -44.519 7.615 35.250 1.00 11.40 584 GLN A CA 1
ATOM 4732 C C . GLN A 1 608 ? -43.205 8.368 35.347 1.00 11.72 584 GLN A C 1
ATOM 4733 O O . GLN A 1 608 ? -42.188 7.905 34.831 1.00 10.70 584 GLN A O 1
ATOM 4739 N N . PRO A 1 609 ? -43.214 9.543 35.983 1.00 11.34 585 PRO A N 1
ATOM 4740 C CA . PRO A 1 609 ? -42.038 10.415 35.884 1.00 10.97 585 PRO A CA 1
ATOM 4741 C C . PRO A 1 609 ? -40.888 10.035 36.810 1.00 12.39 585 PRO A C 1
ATOM 4742 O O . PRO A 1 609 ? -41.099 9.810 38.004 1.00 12.99 585 PRO A O 1
ATOM 4746 N N . LYS A 1 610 ? -39.678 10.004 36.272 1.00 11.01 586 LYS A N 1
ATOM 4747 C CA . LYS A 1 610 ? -38.498 9.982 37.106 1.00 12.13 586 LYS A CA 1
ATOM 4748 C C . LYS A 1 610 ? -38.257 11.403 37.626 1.00 11.15 586 LYS A C 1
ATOM 4749 O O . LYS A 1 610 ? -38.962 12.337 37.235 1.00 11.98 586 LYS A O 1
ATOM 4755 N N . ALA A 1 611 ? -37.271 11.580 38.499 1.00 12.15 587 ALA A N 1
ATOM 4756 C CA . ALA A 1 611 ? -36.996 12.905 39.048 1.00 12.94 587 ALA A CA 1
ATOM 4757 C C . ALA A 1 611 ? -36.750 13.946 37.957 1.00 12.97 587 ALA A C 1
ATOM 4758 O O . ALA A 1 611 ? -37.128 15.119 38.100 1.00 15.94 587 ALA A O 1
ATOM 4760 N N . ALA A 1 612 ? -36.120 13.534 36.866 1.00 13.95 588 ALA A N 1
ATOM 4761 C CA . ALA A 1 612 ? -35.767 14.463 35.802 1.00 15.79 588 ALA A CA 1
ATOM 4762 C C . ALA A 1 612 ? -36.972 15.061 35.090 1.00 16.26 588 ALA A C 1
ATOM 4763 O O . ALA A 1 612 ? -36.846 16.105 34.456 1.00 15.89 588 ALA A O 1
ATOM 4765 N N . ALA A 1 613 ? -38.128 14.407 35.164 1.00 14.30 589 ALA A N 1
ATOM 4766 C CA . ALA A 1 613 ? -39.294 14.929 34.454 1.00 13.38 589 ALA A CA 1
ATOM 4767 C C . ALA A 1 613 ? -39.660 16.329 34.936 1.00 14.14 589 ALA A C 1
ATOM 4768 O O . ALA A 1 613 ? -40.051 17.179 34.141 1.00 14.15 589 ALA A O 1
ATOM 4770 N N . VAL A 1 614 ? -39.521 16.563 36.239 1.00 15.54 590 VAL A N 1
ATOM 4771 C CA . VAL A 1 614 ? -39.822 17.860 36.829 1.00 17.15 590 VAL A CA 1
ATOM 4772 C C . VAL A 1 614 ? -38.850 18.932 36.350 1.00 16.28 590 VAL A C 1
ATOM 4773 O O . VAL A 1 614 ? -39.209 20.110 36.238 1.00 16.47 590 VAL A O 1
ATOM 4777 N N . VAL A 1 615 ? -37.605 18.522 36.112 1.00 15.07 591 VAL A N 1
ATOM 4778 C CA . VAL A 1 615 ? -36.585 19.448 35.632 1.00 14.53 591 VAL A CA 1
ATOM 4779 C C . VAL A 1 615 ? -37.019 20.016 34.275 1.00 14.23 591 VAL A C 1
ATOM 4780 O O . VAL A 1 615 ? -36.965 21.223 34.036 1.00 15.74 591 VAL A O 1
ATOM 4784 N N . PHE A 1 616 ? -37.475 19.135 33.387 1.00 15.18 592 PHE A N 1
ATOM 4785 C CA . PHE A 1 616 ? -37.976 19.595 32.100 1.00 14.62 592 PHE A CA 1
ATOM 4786 C C . PHE A 1 616 ? -39.217 20.458 32.273 1.00 14.76 592 PHE A C 1
ATOM 4787 O O . PHE A 1 616 ? -39.334 21.505 31.650 1.00 15.46 592 PHE A O 1
ATOM 4795 N N . LYS A 1 617 ? -40.147 20.007 33.108 1.00 14.00 593 LYS A N 1
ATOM 4796 C CA . LYS A 1 617 ? -41.384 20.744 33.325 1.00 14.83 593 LYS A CA 1
ATOM 4797 C C . LYS A 1 617 ? -41.096 22.191 33.736 1.00 14.84 593 LYS A C 1
ATOM 4798 O O . LYS A 1 617 ? -41.653 23.128 33.179 1.00 15.15 593 LYS A O 1
ATOM 4804 N N . ASP A 1 618 ? -40.216 22.358 34.718 1.00 15.02 594 ASP A N 1
ATOM 4805 C CA . ASP A 1 618 ? -39.894 23.689 35.223 1.00 16.45 594 ASP A CA 1
ATOM 4806 C C . ASP A 1 618 ? -39.165 24.540 34.188 1.00 16.76 594 ASP A C 1
ATOM 4807 O O . ASP A 1 618 ? -39.421 25.733 34.069 1.00 18.65 594 ASP A O 1
ATOM 4812 N N . ARG A 1 619 ? -38.257 23.928 33.433 1.00 15.71 595 ARG A N 1
ATOM 4813 C CA . ARG A 1 619 ? -37.500 24.682 32.436 1.00 16.26 595 ARG A CA 1
ATOM 4814 C C . ARG A 1 619 ? -38.388 25.104 31.267 1.00 16.57 595 ARG A C 1
ATOM 4815 O O . ARG A 1 619 ? -38.305 26.238 30.780 1.00 18.08 595 ARG A O 1
ATOM 4823 N N . TRP A 1 620 ? -39.242 24.185 30.824 1.00 15.63 596 TRP A N 1
ATOM 4824 C CA . TRP A 1 620 ? -40.063 24.417 29.640 1.00 16.32 596 TRP A CA 1
ATOM 4825 C C . TRP A 1 620 ? -41.297 25.268 29.917 1.00 17.87 596 TRP A C 1
ATOM 4826 O O . TRP A 1 620 ? -41.936 25.761 28.987 1.00 18.68 596 TRP A O 1
ATOM 4837 N N . GLU A 1 621 ? -41.640 25.441 31.186 1.00 17.68 597 GLU A N 1
ATOM 4838 C CA . GLU A 1 621 ? -42.757 26.317 31.538 1.00 20.61 597 GLU A CA 1
ATOM 4839 C C . GLU A 1 621 ? -42.547 27.747 31.034 1.00 27.21 597 GLU A C 1
ATOM 4840 O O . GLU A 1 621 ? -41.429 28.258 31.051 1.00 30.48 597 GLU A O 1
ATOM 4846 N N . LEU B 1 26 ? -85.306 -10.451 29.417 1.00 35.40 2 LEU B N 1
ATOM 4847 C CA . LEU B 1 26 ? -84.689 -9.200 28.991 1.00 33.01 2 LEU B CA 1
ATOM 4848 C C . LEU B 1 26 ? -85.373 -8.662 27.740 1.00 34.45 2 LEU B C 1
ATOM 4849 O O . LEU B 1 26 ? -85.793 -9.432 26.876 1.00 36.61 2 LEU B O 1
ATOM 4854 N N . GLU B 1 27 ? -85.483 -7.341 27.645 1.00 31.99 3 GLU B N 1
ATOM 4855 C CA . GLU B 1 27 ? -86.103 -6.705 26.484 1.00 33.90 3 GLU B CA 1
ATOM 4856 C C . GLU B 1 27 ? -85.070 -6.369 25.409 1.00 33.55 3 GLU B C 1
ATOM 4857 O O . GLU B 1 27 ? -85.209 -5.397 24.666 1.00 39.43 3 GLU B O 1
ATOM 4863 N N . TYR B 1 28 ? -84.029 -7.189 25.342 1.00 28.70 4 TYR B N 1
ATOM 4864 C CA . TYR B 1 28 ? -82.974 -7.045 24.351 1.00 23.87 4 TYR B CA 1
ATOM 4865 C C . TYR B 1 28 ? -82.220 -8.360 24.323 1.00 23.06 4 TYR B C 1
ATOM 4866 O O . TYR B 1 28 ? -82.430 -9.221 25.173 1.00 25.64 4 TYR B O 1
ATOM 4875 N N . SER B 1 29 ? -81.335 -8.509 23.348 1.00 18.59 5 SER B N 1
ATOM 4876 C CA . SER B 1 29 ? -80.543 -9.722 23.206 1.00 17.71 5 SER B CA 1
ATOM 4877 C C . SER B 1 29 ? -79.157 -9.524 23.796 1.00 15.96 5 SER B C 1
ATOM 4878 O O . SER B 1 29 ? -78.557 -8.475 23.601 1.00 16.47 5 SER B O 1
ATOM 4881 N N . GLU B 1 30 ? -78.659 -10.533 24.510 1.00 14.73 6 GLU B N 1
ATOM 4882 C CA . GLU B 1 30 ? -77.278 -10.538 24.991 1.00 14.61 6 GLU B CA 1
ATOM 4883 C C . GLU B 1 30 ? -76.312 -11.137 23.963 1.00 14.62 6 GLU B C 1
ATOM 4884 O O . GLU B 1 30 ? -75.103 -11.172 24.205 1.00 15.08 6 GLU B O 1
ATOM 4890 N N . LEU B 1 31 ? -76.834 -11.640 22.846 1.00 14.91 7 LEU B N 1
ATOM 4891 C CA . LEU B 1 31 ? -75.982 -12.382 21.901 1.00 14.88 7 LEU B CA 1
ATOM 4892 C C . LEU B 1 31 ? -74.844 -11.528 21.363 1.00 14.72 7 LEU B C 1
ATOM 4893 O O . LEU B 1 31 ? -75.047 -10.373 20.995 1.00 15.24 7 LEU B O 1
ATOM 4898 N N . TYR B 1 32 ? -73.645 -12.097 21.317 1.00 14.95 8 TYR B N 1
ATOM 4899 C CA . TYR B 1 32 ? -72.500 -11.388 20.777 1.00 14.57 8 TYR B CA 1
ATOM 4900 C C . TYR B 1 32 ? -72.752 -11.026 19.319 1.00 15.24 8 TYR B C 1
ATOM 4901 O O . TYR B 1 32 ? -73.303 -11.825 18.573 1.00 16.47 8 TYR B O 1
ATOM 4910 N N . PRO B 1 33 ? -72.359 -9.815 18.901 1.00 15.18 9 PRO B N 1
ATOM 4911 C CA . PRO B 1 33 ? -72.709 -9.415 17.530 1.00 15.35 9 PRO B CA 1
ATOM 4912 C C . PRO B 1 33 ? -71.872 -10.115 16.467 1.00 15.15 9 PRO B C 1
ATOM 4913 O O . PRO B 1 33 ? -70.669 -10.327 16.676 1.00 16.19 9 PRO B O 1
ATOM 4917 N N . ILE B 1 34 ? -72.513 -10.449 15.350 1.00 15.69 10 ILE B N 1
ATOM 4918 C CA . ILE B 1 34 ? -71.826 -11.050 14.217 1.00 14.85 10 ILE B CA 1
ATOM 4919 C C . ILE B 1 34 ? -72.153 -10.305 12.929 1.00 17.22 10 ILE B C 1
ATOM 4920 O O . ILE B 1 34 ? -73.090 -9.498 12.866 1.00 17.54 10 ILE B O 1
ATOM 4925 N N . GLN B 1 35 ? -71.363 -10.589 11.902 1.00 18.29 11 GLN B N 1
ATOM 4926 C CA . GLN B 1 35 ? -71.527 -9.977 10.594 1.00 20.59 11 GLN B CA 1
ATOM 4927 C C . GLN B 1 35 ? -71.819 -11.072 9.583 1.00 19.62 11 GLN B C 1
ATOM 4928 O O . GLN B 1 35 ? -70.995 -11.965 9.367 1.00 21.35 11 GLN B O 1
ATOM 4934 N N . ASN B 1 36 ? -73.000 -11.016 8.984 1.00 18.83 12 ASN B N 1
ATOM 4935 C CA . ASN B 1 36 ? -73.351 -11.938 7.913 1.00 19.59 12 ASN B CA 1
ATOM 4936 C C . ASN B 1 36 ? -74.380 -11.307 6.985 1.00 20.49 12 ASN B C 1
ATOM 4937 O O . ASN B 1 36 ? -74.559 -10.087 6.987 1.00 19.54 12 ASN B O 1
ATOM 4942 N N . GLU B 1 37 ? -75.057 -12.117 6.187 1.00 20.13 13 GLU B N 1
ATOM 4943 C CA . GLU B 1 37 ? -76.001 -11.559 5.236 1.00 22.39 13 GLU B CA 1
ATOM 4944 C C . GLU B 1 37 ? -77.158 -10.805 5.897 1.00 24.52 13 GLU B C 1
ATOM 4945 O O . GLU B 1 37 ? -77.774 -9.937 5.276 1.00 23.78 13 GLU B O 1
ATOM 4951 N N . TYR B 1 38 ? -77.443 -11.130 7.156 1.00 21.45 14 TYR B N 1
ATOM 4952 C CA . TYR B 1 38 ? -78.646 -10.639 7.828 1.00 21.23 14 TYR B CA 1
ATOM 4953 C C . TYR B 1 38 ? -78.341 -9.630 8.919 1.00 17.09 14 TYR B C 1
ATOM 4954 O O . TYR B 1 38 ? -79.185 -8.800 9.265 1.00 18.91 14 TYR B O 1
ATOM 4963 N N . ARG B 1 39 ? -77.131 -9.711 9.455 1.00 17.17 15 ARG B N 1
ATOM 4964 C CA . ARG B 1 39 ? -76.718 -8.919 10.603 1.00 16.59 15 ARG B CA 1
ATOM 4965 C C . ARG B 1 39 ? -75.467 -8.142 10.248 1.00 18.60 15 ARG B C 1
ATOM 4966 O O . ARG B 1 39 ? -74.548 -8.672 9.623 1.00 18.70 15 ARG B O 1
ATOM 4974 N N . MET B 1 40 ? -75.428 -6.883 10.655 1.00 16.57 16 MET B N 1
ATOM 4975 C CA . MET B 1 40 ? -74.290 -6.029 10.354 1.00 16.80 16 MET B CA 1
ATOM 4976 C C . MET B 1 40 ? -73.772 -5.414 11.640 1.00 17.02 16 MET B C 1
ATOM 4977 O O . MET B 1 40 ? -74.508 -5.290 12.630 1.00 16.91 16 MET B O 1
ATOM 4982 N N . MET B 1 41 ? -72.507 -5.024 11.630 1.00 15.85 17 MET B N 1
ATOM 4983 C CA . MET B 1 41 ? -71.912 -4.404 12.801 1.00 15.92 17 MET B CA 1
ATOM 4984 C C . MET B 1 41 ? -70.815 -3.447 12.377 1.00 18.65 17 MET B C 1
ATOM 4985 O O . MET B 1 41 ? -70.130 -3.675 11.378 1.00 18.63 17 MET B O 1
ATOM 4990 N N . GLN B 1 42 ? -70.673 -2.366 13.134 1.00 15.85 18 GLN B N 1
ATOM 4991 C CA . GLN B 1 42 ? -69.676 -1.351 12.865 1.00 15.85 18 GLN B CA 1
ATOM 4992 C C . GLN B 1 42 ? -69.113 -0.926 14.214 1.00 17.37 18 GLN B C 1
ATOM 4993 O O . GLN B 1 42 ? -69.867 -0.589 15.121 1.00 16.86 18 GLN B O 1
ATOM 4999 N N . SER B 1 43 ? -67.798 -0.960 14.365 1.00 14.79 19 SER B N 1
ATOM 5000 C CA . SER B 1 43 ? -67.201 -0.596 15.642 1.00 16.01 19 SER B CA 1
ATOM 5001 C C . SER B 1 43 ? -67.233 0.905 15.839 1.00 16.11 19 SER B C 1
ATOM 5002 O O . SER B 1 43 ? -66.962 1.675 14.916 1.00 18.21 19 SER B O 1
ATOM 5005 N N . LEU B 1 44 ? -67.558 1.322 17.059 1.00 15.93 20 LEU B N 1
ATOM 5006 C CA . LEU B 1 44 ? -67.488 2.726 17.432 1.00 15.86 20 LEU B CA 1
ATOM 5007 C C . LEU B 1 44 ? -66.271 3.016 18.297 1.00 16.96 20 LEU B C 1
ATOM 5008 O O . LEU B 1 44 ? -66.151 4.108 18.851 1.00 16.41 20 LEU B O 1
ATOM 5013 N N . ASP B 1 45 ? -65.376 2.047 18.432 1.00 14.71 21 ASP B N 1
ATOM 5014 C CA . ASP B 1 45 ? -64.164 2.261 19.209 1.00 15.74 21 ASP B CA 1
ATOM 5015 C C . ASP B 1 45 ? -63.309 3.365 18.607 1.00 17.79 21 ASP B C 1
ATOM 5016 O O . ASP B 1 45 ? -63.327 3.595 17.394 1.00 19.21 21 ASP B O 1
ATOM 5021 N N . GLY B 1 46 ? -62.541 4.040 19.455 1.00 14.73 22 GLY B N 1
ATOM 5022 C CA . GLY B 1 46 ? -61.663 5.093 18.986 1.00 16.15 22 GLY B CA 1
ATOM 5023 C C . GLY B 1 46 ? -61.603 6.194 20.021 1.00 14.84 22 GLY B C 1
ATOM 5024 O O . GLY B 1 46 ? -61.796 5.941 21.207 1.00 17.58 22 GLY B O 1
ATOM 5025 N N . MET B 1 47 ? -61.332 7.410 19.579 1.00 14.57 23 MET B N 1
ATOM 5026 C CA . MET B 1 47 ? -61.304 8.561 20.466 1.00 16.11 23 MET B CA 1
ATOM 5027 C C . MET B 1 47 ? -62.669 9.181 20.501 1.00 16.43 23 MET B C 1
ATOM 5028 O O . MET B 1 47 ? -63.157 9.670 19.484 1.00 18.55 23 MET B O 1
ATOM 5033 N N . TRP B 1 48 ? -63.285 9.164 21.673 1.00 14.60 24 TRP B N 1
ATOM 5034 C CA . TRP B 1 48 ? -64.568 9.796 21.865 1.00 15.41 24 TRP B CA 1
ATOM 5035 C C . TRP B 1 48 ? -64.365 11.169 22.491 1.00 15.10 24 TRP B C 1
ATOM 5036 O O . TRP B 1 48 ? -63.270 11.508 22.931 1.00 16.27 24 TRP B O 1
ATOM 5047 N N . LYS B 1 49 ? -65.424 11.961 22.514 1.00 14.88 25 LYS B N 1
ATOM 5048 C CA . LYS B 1 49 ? -65.441 13.195 23.284 1.00 14.96 25 LYS B CA 1
ATOM 5049 C C . LYS B 1 49 ? -65.909 12.859 24.693 1.00 15.38 25 LYS B C 1
ATOM 5050 O O . LYS B 1 49 ? -66.685 11.923 24.888 1.00 14.69 25 LYS B O 1
ATOM 5056 N N . PHE B 1 50 ? -65.425 13.609 25.674 1.00 13.17 26 PHE B N 1
ATOM 5057 C CA . PHE B 1 50 ? -65.629 13.250 27.076 1.00 13.57 26 PHE B CA 1
ATOM 5058 C C . PHE B 1 50 ? -65.662 14.527 27.887 1.00 13.59 26 PHE B C 1
ATOM 5059 O O . PHE B 1 50 ? -64.891 15.456 27.623 1.00 14.73 26 PHE B O 1
ATOM 5067 N N . GLN B 1 51 ? -66.558 14.607 28.862 1.00 13.50 27 GLN B N 1
ATOM 5068 C CA . GLN B 1 51 ? -66.578 15.780 29.726 1.00 13.35 27 GLN B CA 1
ATOM 5069 C C . GLN B 1 51 ? -67.082 15.426 31.117 1.00 13.93 27 GLN B C 1
ATOM 5070 O O . GLN B 1 51 ? -68.114 14.772 31.262 1.00 13.93 27 GLN B O 1
ATOM 5076 N N . PHE B 1 52 ? -66.349 15.847 32.138 1.00 12.95 28 PHE B N 1
ATOM 5077 C CA . PHE B 1 52 ? -66.809 15.678 33.512 1.00 13.16 28 PHE B CA 1
ATOM 5078 C C . PHE B 1 52 ? -67.960 16.640 33.794 1.00 14.25 28 PHE B C 1
ATOM 5079 O O . PHE B 1 52 ? -67.995 17.738 33.254 1.00 15.11 28 PHE B O 1
ATOM 5087 N N . ASP B 1 53 ? -68.887 16.235 34.654 1.00 14.18 29 ASP B N 1
ATOM 5088 C CA . ASP B 1 53 ? -70.041 17.074 34.988 1.00 13.96 29 ASP B CA 1
ATOM 5089 C C . ASP B 1 53 ? -70.194 17.173 36.505 1.00 14.33 29 ASP B C 1
ATOM 5090 O O . ASP B 1 53 ? -71.166 16.676 37.078 1.00 14.81 29 ASP B O 1
ATOM 5095 N N . PRO B 1 54 ? -69.229 17.827 37.169 1.00 15.01 30 PRO B N 1
ATOM 5096 C CA . PRO B 1 54 ? -69.247 17.926 38.634 1.00 16.94 30 PRO B CA 1
ATOM 5097 C C . PRO B 1 54 ? -70.450 18.691 39.176 1.00 16.85 30 PRO B C 1
ATOM 5098 O O . PRO B 1 54 ? -70.894 18.413 40.285 1.00 19.56 30 PRO B O 1
ATOM 5102 N N . GLU B 1 55 ? -70.985 19.628 38.403 1.00 16.03 31 GLU B N 1
ATOM 5103 C CA . GLU B 1 55 ? -72.108 20.421 38.879 1.00 17.53 31 GLU B CA 1
ATOM 5104 C C . GLU B 1 55 ? -73.450 19.793 38.524 1.00 15.88 31 GLU B C 1
ATOM 5105 O O . GLU B 1 55 ? -74.501 20.328 38.883 1.00 19.56 31 GLU B O 1
ATOM 5111 N N . GLU B 1 56 ? -73.404 18.675 37.807 1.00 16.69 32 GLU B N 1
ATOM 5112 C CA . GLU B 1 56 ? -74.598 17.936 37.421 1.00 18.17 32 GLU B CA 1
ATOM 5113 C C . GLU B 1 56 ? -75.587 18.800 36.652 1.00 17.10 32 GLU B C 1
ATOM 5114 O O . GLU B 1 56 ? -76.772 18.909 36.989 1.00 20.05 32 GLU B O 1
ATOM 5120 N N . ILE B 1 57 ? -75.061 19.417 35.602 1.00 16.65 33 ILE B N 1
ATOM 5121 C CA . ILE B 1 57 ? -75.830 20.343 34.797 1.00 16.89 33 ILE B CA 1
ATOM 5122 C C . ILE B 1 57 ? -76.037 19.866 33.365 1.00 14.35 33 ILE B C 1
ATOM 5123 O O . ILE B 1 57 ? -76.715 20.538 32.591 1.00 14.91 33 ILE B O 1
ATOM 5128 N N . GLY B 1 58 ? -75.479 18.717 33.006 1.00 15.14 34 GLY B N 1
ATOM 5129 C CA . GLY B 1 58 ? -75.509 18.304 31.608 1.00 15.73 34 GLY B CA 1
ATOM 5130 C C . GLY B 1 58 ? -76.883 18.228 30.962 1.00 15.11 34 GLY B C 1
ATOM 5131 O O . GLY B 1 58 ? -77.123 18.820 29.904 1.00 16.07 34 GLY B O 1
ATOM 5132 N N . LYS B 1 59 ? -77.820 17.539 31.602 1.00 16.04 35 LYS B N 1
ATOM 5133 C CA . LYS B 1 59 ? -79.108 17.324 30.958 1.00 16.84 35 LYS B CA 1
ATOM 5134 C C . LYS B 1 59 ? -79.894 18.620 30.823 1.00 17.97 35 LYS B C 1
ATOM 5135 O O . LYS B 1 59 ? -80.524 18.872 29.794 1.00 18.18 35 LYS B O 1
ATOM 5141 N N . LYS B 1 60 ? -79.891 19.453 31.860 1.00 16.80 36 LYS B N 1
ATOM 5142 C CA . LYS B 1 60 ? -80.631 20.707 31.767 1.00 17.31 36 LYS B CA 1
ATOM 5143 C C . LYS B 1 60 ? -79.933 21.688 30.831 1.00 17.00 36 LYS B C 1
ATOM 5144 O O . LYS B 1 60 ? -80.531 22.670 30.392 1.00 17.39 36 LYS B O 1
ATOM 5150 N N . SER B 1 61 ? -78.672 21.410 30.521 1.00 16.87 37 SER B N 1
ATOM 5151 C CA . SER B 1 61 ? -77.890 22.258 29.627 1.00 16.41 37 SER B CA 1
ATOM 5152 C C . SER B 1 61 ? -77.823 21.710 28.201 1.00 18.33 37 SER B C 1
ATOM 5153 O O . SER B 1 61 ? -77.123 22.267 27.358 1.00 19.09 37 SER B O 1
ATOM 5156 N N . GLY B 1 62 ? -78.530 20.614 27.943 1.00 16.46 38 GLY B N 1
ATOM 5157 C CA . GLY B 1 62 ? -78.598 20.046 26.603 1.00 16.98 38 GLY B CA 1
ATOM 5158 C C . GLY B 1 62 ? -77.378 19.264 26.143 1.00 17.71 38 GLY B C 1
ATOM 5159 O O . GLY B 1 62 ? -77.156 19.128 24.939 1.00 18.39 38 GLY B O 1
ATOM 5160 N N . TRP B 1 63 ? -76.588 18.751 27.079 1.00 15.69 39 TRP B N 1
ATOM 5161 C CA . TRP B 1 63 ? -75.395 18.013 26.692 1.00 16.08 39 TRP B CA 1
ATOM 5162 C C . TRP B 1 63 ? -75.717 16.759 25.889 1.00 16.44 39 TRP B C 1
ATOM 5163 O O . TRP B 1 63 ? -74.849 16.227 25.212 1.00 16.04 39 TRP B O 1
ATOM 5174 N N . GLU B 1 64 ? -76.949 16.267 25.968 1.00 16.78 40 GLU B N 1
ATOM 5175 C CA . GLU B 1 64 ? -77.319 15.094 25.179 1.00 17.84 40 GLU B CA 1
ATOM 5176 C C . GLU B 1 64 ? -77.309 15.403 23.679 1.00 18.32 40 GLU B C 1
ATOM 5177 O O . GLU B 1 64 ? -77.346 14.484 22.853 1.00 18.48 40 GLU B O 1
ATOM 5183 N N . ASN B 1 65 ? -77.227 16.686 23.329 1.00 17.06 41 ASN B N 1
ATOM 5184 C CA . ASN B 1 65 ? -77.118 17.105 21.935 1.00 19.34 41 ASN B CA 1
ATOM 5185 C C . ASN B 1 65 ? -75.673 17.406 21.549 1.00 18.11 41 ASN B C 1
ATOM 5186 O O . ASN B 1 65 ? -75.392 17.820 20.422 1.00 19.76 41 ASN B O 1
ATOM 5191 N N . GLY B 1 66 ? -74.757 17.211 22.490 1.00 17.25 42 GLY B N 1
ATOM 5192 C CA . GLY B 1 66 ? -73.349 17.457 22.246 1.00 16.95 42 GLY B CA 1
ATOM 5193 C C . GLY B 1 66 ? -72.692 18.091 23.452 1.00 16.83 42 GLY B C 1
ATOM 5194 O O . GLY B 1 66 ? -73.258 18.968 24.082 1.00 16.76 42 GLY B O 1
ATOM 5195 N N . LEU B 1 67 ? -71.495 17.637 23.786 1.00 15.55 43 LEU B N 1
ATOM 5196 C CA . LEU B 1 67 ? -70.777 18.174 24.934 1.00 15.23 43 LEU B CA 1
ATOM 5197 C C . LEU B 1 67 ? -70.177 19.539 24.608 1.00 19.30 43 LEU B C 1
ATOM 5198 O O . LEU B 1 67 ? -69.608 19.724 23.536 1.00 18.45 43 LEU B O 1
ATOM 5203 N N . PRO B 1 68 ? -70.283 20.499 25.536 1.00 16.40 44 PRO B N 1
ATOM 5204 C CA . PRO B 1 68 ? -69.876 21.865 25.177 1.00 17.79 44 PRO B CA 1
ATOM 5205 C C . PRO B 1 68 ? -68.363 22.107 25.209 1.00 18.88 44 PRO B C 1
ATOM 5206 O O . PRO B 1 68 ? -67.875 22.972 24.475 1.00 19.85 44 PRO B O 1
ATOM 5210 N N . ALA B 1 69 ? -67.628 21.366 26.031 1.00 15.89 45 ALA B N 1
ATOM 5211 C CA . ALA B 1 69 ? -66.185 21.590 26.148 1.00 16.87 45 ALA B CA 1
ATOM 5212 C C . ALA B 1 69 ? -65.453 20.293 26.445 1.00 17.14 45 ALA B C 1
ATOM 5213 O O . ALA B 1 69 ? -64.832 20.134 27.497 1.00 18.94 45 ALA B O 1
ATOM 5215 N N . PRO B 1 70 ? -65.527 19.355 25.504 1.00 16.98 46 PRO B N 1
ATOM 5216 C CA . PRO B 1 70 ? -65.009 18.014 25.764 1.00 17.68 46 PRO B CA 1
ATOM 5217 C C . PRO B 1 70 ? -63.497 17.913 25.616 1.00 19.74 46 PRO B C 1
ATOM 5218 O O . PRO B 1 70 ? -62.842 18.778 25.028 1.00 18.27 46 PRO B O 1
ATOM 5222 N N . VAL B 1 71 ? -62.952 16.840 26.168 1.00 14.88 47 VAL B N 1
ATOM 5223 C CA . VAL B 1 71 ? -61.599 16.417 25.865 1.00 16.66 47 VAL B CA 1
ATOM 5224 C C . VAL B 1 71 ? -61.740 15.081 25.153 1.00 17.16 47 VAL B C 1
ATOM 5225 O O . VAL B 1 71 ? -62.830 14.505 25.088 1.00 16.85 47 VAL B O 1
ATOM 5229 N N . SER B 1 72 ? -60.647 14.586 24.594 1.00 16.33 48 SER B N 1
ATOM 5230 C CA . SER B 1 72 ? -60.671 13.284 23.932 1.00 16.15 48 SER B CA 1
ATOM 5231 C C . SER B 1 72 ? -60.464 12.149 24.921 1.00 14.93 48 SER B C 1
ATOM 5232 O O . SER B 1 72 ? -59.671 12.271 25.855 1.00 16.84 48 SER B O 1
ATOM 5235 N N . MET B 1 73 ? -61.177 11.046 24.721 1.00 13.49 49 MET B N 1
ATOM 5236 C CA . MET B 1 73 ? -61.076 9.896 25.619 1.00 12.95 49 MET B CA 1
ATOM 5237 C C . MET B 1 73 ? -61.099 8.600 24.819 1.00 12.79 49 MET B C 1
ATOM 5238 O O . MET B 1 73 ? -62.034 8.347 24.072 1.00 13.27 49 MET B O 1
ATOM 5243 N N . PRO B 1 74 ? -60.065 7.776 24.964 1.00 12.47 50 PRO B N 1
ATOM 5244 C CA . PRO B 1 74 ? -60.067 6.485 24.279 1.00 11.98 50 PRO B CA 1
ATOM 5245 C C . PRO B 1 74 ? -61.199 5.582 24.738 1.00 12.50 50 PRO B C 1
ATOM 5246 O O . PRO B 1 74 ? -61.503 5.523 25.932 1.00 13.62 50 PRO B O 1
ATOM 5250 N N . VAL B 1 75 ? -61.775 4.858 23.788 1.00 13.12 51 VAL B N 1
ATOM 5251 C CA . VAL B 1 75 ? -62.735 3.795 24.057 1.00 13.55 51 VAL B CA 1
ATOM 5252 C C . VAL B 1 75 ? -62.321 2.588 23.228 1.00 12.75 51 VAL B C 1
ATOM 5253 O O . VAL B 1 75 ? -62.159 2.708 22.014 1.00 13.64 51 VAL B O 1
ATOM 5257 N N . PRO B 1 76 ? -62.158 1.417 23.855 1.00 11.75 52 PRO B N 1
ATOM 5258 C CA . PRO B 1 76 ? -62.384 1.112 25.270 1.00 12.76 52 PRO B CA 1
ATOM 5259 C C . PRO B 1 76 ? -61.220 1.495 26.158 1.00 13.36 52 PRO B C 1
ATOM 5260 O O . PRO B 1 76 ? -60.069 1.344 25.755 1.00 14.14 52 PRO B O 1
ATOM 5264 N N . SER B 1 77 ? -61.522 1.964 27.362 1.00 12.88 53 SER B N 1
ATOM 5265 C CA . SER B 1 77 ? -60.556 2.208 28.404 1.00 12.47 53 SER B CA 1
ATOM 5266 C C . SER B 1 77 ? -61.274 2.659 29.643 1.00 11.55 53 SER B C 1
ATOM 5267 O O . SER B 1 77 ? -62.319 3.141 29.614 1.00 12.13 53 SER B O 1
ATOM 5270 N N . SER B 1 78 ? -60.625 2.541 30.763 1.00 10.60 54 SER B N 1
ATOM 5271 C CA . SER B 1 78 ? -61.031 3.265 31.971 1.00 11.32 54 SER B CA 1
ATOM 5272 C C . SER B 1 78 ? -60.462 4.669 31.822 1.00 12.48 54 SER B C 1
ATOM 5273 O O . SER B 1 78 ? -59.412 4.820 31.321 1.00 12.38 54 SER B O 1
ATOM 5276 N N . PHE B 1 79 ? -61.176 5.687 32.297 1.00 11.44 55 PHE B N 1
ATOM 5277 C CA . PHE B 1 79 ? -60.661 7.050 32.096 1.00 11.63 55 PHE B CA 1
ATOM 5278 C C . PHE B 1 79 ? -59.551 7.441 33.061 1.00 11.11 55 PHE B C 1
ATOM 5279 O O . PHE B 1 79 ? -58.758 8.328 32.744 1.00 12.76 55 PHE B O 1
ATOM 5287 N N . ALA B 1 80 ? -59.482 6.796 34.227 1.00 11.61 56 ALA B N 1
ATOM 5288 C CA . ALA B 1 80 ? -58.753 7.390 35.352 1.00 11.61 56 ALA B CA 1
ATOM 5289 C C . ALA B 1 80 ? -57.271 7.642 35.119 1.00 11.46 56 ALA B C 1
ATOM 5290 O O . ALA B 1 80 ? -56.764 8.701 35.501 1.00 11.36 56 ALA B O 1
ATOM 5292 N N . ASP B 1 81 ? -56.569 6.672 34.551 1.00 11.16 57 ASP B N 1
ATOM 5293 C CA . ASP B 1 81 ? -55.105 6.721 34.599 1.00 11.91 57 ASP B CA 1
ATOM 5294 C C . ASP B 1 81 ? -54.452 7.513 33.470 1.00 11.82 57 ASP B C 1
ATOM 5295 O O . ASP B 1 81 ? -53.227 7.609 33.400 1.00 12.88 57 ASP B O 1
ATOM 5300 N N . PHE B 1 82 ? -55.261 8.117 32.613 1.00 11.28 58 PHE B N 1
ATOM 5301 C CA . PHE B 1 82 ? -54.714 8.990 31.570 1.00 11.67 58 PHE B CA 1
ATOM 5302 C C . PHE B 1 82 ? -54.222 10.302 32.127 1.00 12.33 58 PHE B C 1
ATOM 5303 O O . PHE B 1 82 ? -53.194 10.840 31.685 1.00 12.51 58 PHE B O 1
ATOM 5311 N N . PHE B 1 83 ? -54.955 10.828 33.094 1.00 10.94 59 PHE B N 1
ATOM 5312 C CA . PHE B 1 83 ? -54.761 12.199 33.539 1.00 11.67 59 PHE B CA 1
ATOM 5313 C C . PHE B 1 83 ? -53.524 12.335 34.414 1.00 10.86 59 PHE B C 1
ATOM 5314 O O . PHE B 1 83 ? -53.025 11.352 34.981 1.00 11.54 59 PHE B O 1
ATOM 5322 N N . THR B 1 84 ? -53.029 13.562 34.526 1.00 11.19 60 THR B N 1
ATOM 5323 C CA . THR B 1 84 ? -51.863 13.825 35.358 1.00 12.45 60 THR B CA 1
ATOM 5324 C C . THR B 1 84 ? -52.201 14.507 36.683 1.00 14.11 60 THR B C 1
ATOM 5325 O O . THR B 1 84 ? -51.307 14.762 37.487 1.00 14.00 60 THR B O 1
ATOM 5329 N N . ASP B 1 85 ? -53.478 14.788 36.920 1.00 13.37 61 ASP B N 1
ATOM 5330 C CA . ASP B 1 85 ? -53.919 15.462 38.145 1.00 13.25 61 ASP B CA 1
ATOM 5331 C C . ASP B 1 85 ? -54.855 14.564 38.955 1.00 13.20 61 ASP B C 1
ATOM 5332 O O . ASP B 1 85 ? -55.624 13.764 38.400 1.00 13.42 61 ASP B O 1
ATOM 5337 N N . HIS B 1 86 ? -54.793 14.706 40.276 1.00 12.55 62 HIS B N 1
ATOM 5338 C CA . HIS B 1 86 ? -55.571 13.850 41.170 1.00 13.28 62 HIS B CA 1
ATOM 5339 C C . HIS B 1 86 ? -57.070 13.963 40.960 1.00 13.72 62 HIS B C 1
ATOM 5340 O O . HIS B 1 86 ? -57.775 12.958 40.978 1.00 12.99 62 HIS B O 1
ATOM 5347 N N . LYS B 1 87 ? -57.566 15.180 40.793 1.00 13.03 63 LYS B N 1
ATOM 5348 C CA . LYS B 1 87 ? -59.013 15.374 40.766 1.00 15.03 63 LYS B CA 1
ATOM 5349 C C . LYS B 1 87 ? -59.663 14.687 39.578 1.00 13.63 63 LYS B C 1
ATOM 5350 O O . LYS B 1 87 ? -60.776 14.176 39.698 1.00 15.76 63 LYS B O 1
ATOM 5356 N N . GLU B 1 88 ? -58.970 14.645 38.444 1.00 11.90 64 GLU B N 1
ATOM 5357 C CA . GLU B 1 88 ? -59.500 13.934 37.288 1.00 12.81 64 GLU B CA 1
ATOM 5358 C C . GLU B 1 88 ? -59.404 12.418 37.469 1.00 12.48 64 GLU B C 1
ATOM 5359 O O . GLU B 1 88 ? -60.362 11.690 37.189 1.00 13.61 64 GLU B O 1
ATOM 5365 N N . ARG B 1 89 ? -58.270 11.935 37.971 1.00 11.93 65 ARG B N 1
ATOM 5366 C CA . ARG B 1 89 ? -58.110 10.507 38.228 1.00 11.77 65 ARG B CA 1
ATOM 5367 C C . ARG B 1 89 ? -59.190 9.998 39.170 1.00 11.41 65 ARG B C 1
ATOM 5368 O O . ARG B 1 89 ? -59.773 8.929 38.945 1.00 12.61 65 ARG B O 1
ATOM 5376 N N . ASP B 1 90 ? -59.426 10.759 40.228 1.00 11.23 66 ASP B N 1
ATOM 5377 C CA . ASP B 1 90 ? -60.307 10.356 41.321 1.00 12.03 66 ASP B CA 1
ATOM 5378 C C . ASP B 1 90 ? -61.740 10.815 41.127 1.00 13.00 66 ASP B C 1
ATOM 5379 O O . ASP B 1 90 ? -62.539 10.725 42.045 1.00 15.03 66 ASP B O 1
ATOM 5384 N N . TYR B 1 91 ? -62.064 11.313 39.943 1.00 13.59 67 TYR B N 1
ATOM 5385 C CA . TYR B 1 91 ? -63.381 11.886 39.721 1.00 14.45 67 TYR B CA 1
ATOM 5386 C C . TYR B 1 91 ? -64.492 10.902 40.054 1.00 10.99 67 TYR B C 1
ATOM 5387 O O . TYR B 1 91 ? -64.445 9.749 39.631 1.00 12.20 67 TYR B O 1
ATOM 5396 N N . CYS B 1 92 ? -65.489 11.375 40.790 1.00 12.44 68 CYS B N 1
ATOM 5397 C CA . CYS B 1 92 ? -66.631 10.552 41.141 1.00 12.41 68 CYS B CA 1
ATOM 5398 C C . CYS B 1 92 ? -67.878 11.381 40.943 1.00 12.64 68 CYS B C 1
ATOM 5399 O O . CYS B 1 92 ? -67.946 12.510 41.418 1.00 13.45 68 CYS B O 1
ATOM 5402 N N . GLY B 1 93 ? -68.853 10.827 40.225 1.00 13.42 69 GLY B N 1
ATOM 5403 C CA . GLY B 1 93 ? -70.083 11.530 39.912 1.00 14.98 69 GLY B CA 1
ATOM 5404 C C . GLY B 1 93 ? -70.504 11.269 38.475 1.00 12.56 69 GLY B C 1
ATOM 5405 O O . GLY B 1 93 ? -70.250 10.198 37.927 1.00 13.40 69 GLY B O 1
ATOM 5406 N N . ASP B 1 94 ? -71.129 12.270 37.866 1.00 15.29 70 ASP B N 1
ATOM 5407 C CA . ASP B 1 94 ? -71.615 12.195 36.491 1.00 13.30 70 ASP B CA 1
ATOM 5408 C C . ASP B 1 94 ? -70.541 12.647 35.515 1.00 13.47 70 ASP B C 1
ATOM 5409 O O . ASP B 1 94 ? -69.856 13.645 35.746 1.00 13.47 70 ASP B O 1
ATOM 5414 N N . PHE B 1 95 ? -70.426 11.941 34.397 1.00 12.76 71 PHE B N 1
ATOM 5415 C CA . PHE B 1 95 ? -69.506 12.322 33.338 1.00 12.03 71 PHE B CA 1
ATOM 5416 C C . PHE B 1 95 ? -70.077 11.789 32.036 1.00 13.32 71 PHE B C 1
ATOM 5417 O O . PHE B 1 95 ? -70.884 10.851 32.042 1.00 14.93 71 PHE B O 1
ATOM 5425 N N . TRP B 1 96 ? -69.687 12.403 30.928 1.00 13.16 72 TRP B N 1
ATOM 5426 C CA . TRP B 1 96 ? -70.376 12.174 29.667 1.00 12.45 72 TRP B CA 1
ATOM 5427 C C . TRP B 1 96 ? -69.412 11.795 28.566 1.00 12.24 72 TRP B C 1
ATOM 5428 O O . TRP B 1 96 ? -68.276 12.271 28.525 1.00 13.68 72 TRP B O 1
ATOM 5439 N N . TYR B 1 97 ? -69.891 10.946 27.662 1.00 12.90 73 TYR B N 1
ATOM 5440 C CA . TYR B 1 97 ? -69.150 10.555 26.473 1.00 12.75 73 TYR B CA 1
ATOM 5441 C C . TYR B 1 97 ? -69.993 10.884 25.260 1.00 13.65 73 TYR B C 1
ATOM 5442 O O . TYR B 1 97 ? -71.226 10.838 25.313 1.00 14.30 73 TYR B O 1
ATOM 5451 N N . GLU B 1 98 ? -69.320 11.160 24.144 1.00 14.24 74 GLU B N 1
ATOM 5452 C CA . GLU B 1 98 ? -70.000 11.449 22.887 1.00 14.03 74 GLU B CA 1
ATOM 5453 C C . GLU B 1 98 ? -69.170 10.967 21.712 1.00 14.99 74 GLU B C 1
ATOM 5454 O O . GLU B 1 98 ? -67.947 11.095 21.710 1.00 15.11 74 GLU B O 1
ATOM 5460 N N . THR B 1 99 ? -69.834 10.418 20.705 1.00 15.85 75 THR B N 1
ATOM 5461 C CA . THR B 1 99 ? -69.163 10.218 19.429 1.00 15.69 75 THR B CA 1
ATOM 5462 C C . THR B 1 99 ? -70.172 10.350 18.305 1.00 16.11 75 THR B C 1
ATOM 5463 O O . THR B 1 99 ? -71.371 10.502 18.540 1.00 15.99 75 THR B O 1
ATOM 5467 N N . GLU B 1 100 ? -69.671 10.326 17.076 1.00 16.93 76 GLU B N 1
ATOM 5468 C CA . GLU B 1 100 ? -70.526 10.391 15.905 1.00 17.61 76 GLU B CA 1
ATOM 5469 C C . GLU B 1 100 ? -70.115 9.245 15.004 1.00 18.03 76 GLU B C 1
ATOM 5470 O O . GLU B 1 100 ? -68.967 8.804 15.040 1.00 18.76 76 GLU B O 1
ATOM 5476 N N . PHE B 1 101 ? -71.052 8.754 14.205 1.00 17.76 77 PHE B N 1
ATOM 5477 C CA . PHE B 1 101 ? -70.770 7.647 13.312 1.00 19.24 77 PHE B CA 1
ATOM 5478 C C . PHE B 1 101 ? -71.659 7.788 12.097 1.00 19.41 77 PHE B C 1
ATOM 5479 O O . PHE B 1 101 ? -72.783 8.281 12.189 1.00 18.91 77 PHE B O 1
ATOM 5487 N N . TYR B 1 102 ? -71.142 7.366 10.954 1.00 19.32 78 TYR B N 1
ATOM 5488 C CA . TYR B 1 102 ? -71.937 7.325 9.744 1.00 19.24 78 TYR B CA 1
ATOM 5489 C C . TYR B 1 102 ? -72.647 5.979 9.681 1.00 19.33 78 TYR B C 1
ATOM 5490 O O . TYR B 1 102 ? -72.024 4.930 9.816 1.00 21.26 78 TYR B O 1
ATOM 5499 N N . LEU B 1 103 ? -73.955 6.014 9.496 1.00 18.52 79 LEU B N 1
ATOM 5500 C CA . LEU B 1 103 ? -74.747 4.798 9.395 1.00 20.50 79 LEU B CA 1
ATOM 5501 C C . LEU B 1 103 ? -74.978 4.467 7.925 1.00 19.42 79 LEU B C 1
ATOM 5502 O O . LEU B 1 103 ? -75.546 5.269 7.199 1.00 20.64 79 LEU B O 1
ATOM 5507 N N . PRO B 1 104 ? -74.539 3.277 7.477 1.00 20.84 80 PRO B N 1
ATOM 5508 C CA . PRO B 1 104 ? -74.749 2.918 6.069 1.00 22.61 80 PRO B CA 1
ATOM 5509 C C . PRO B 1 104 ? -76.217 2.983 5.669 1.00 22.85 80 PRO B C 1
ATOM 5510 O O . PRO B 1 104 ? -77.087 2.549 6.427 1.00 22.15 80 PRO B O 1
ATOM 5514 N N . ALA B 1 105 ? -76.486 3.534 4.490 1.00 22.87 81 ALA B N 1
ATOM 5515 C CA . ALA B 1 105 ? -77.848 3.631 3.996 1.00 21.17 81 ALA B CA 1
ATOM 5516 C C . ALA B 1 105 ? -78.508 2.256 3.932 1.00 22.88 81 ALA B C 1
ATOM 5517 O O . ALA B 1 105 ? -79.714 2.125 4.145 1.00 25.21 81 ALA B O 1
ATOM 5519 N N . GLU B 1 106 ? -77.704 1.235 3.655 1.00 25.65 82 GLU B N 1
ATOM 5520 C CA . GLU B 1 106 ? -78.219 -0.118 3.481 1.00 25.67 82 GLU B CA 1
ATOM 5521 C C . GLU B 1 106 ? -78.758 -0.744 4.774 1.00 28.31 82 GLU B C 1
ATOM 5522 O O . GLU B 1 106 ? -79.308 -1.846 4.749 1.00 34.68 82 GLU B O 1
ATOM 5528 N N . TRP B 1 107 ? -78.607 -0.046 5.897 1.00 24.49 83 TRP B N 1
ATOM 5529 C CA . TRP B 1 107 ? -79.144 -0.536 7.167 1.00 23.79 83 TRP B CA 1
ATOM 5530 C C . TRP B 1 107 ? -80.586 -0.075 7.391 1.00 28.66 83 TRP B C 1
ATOM 5531 O O . TRP B 1 107 ? -81.173 -0.348 8.432 1.00 22.04 83 TRP B O 1
ATOM 5542 N N . ARG B 1 108 ? -81.122 0.654 6.418 1.00 24.94 84 ARG B N 1
ATOM 5543 C CA . ARG B 1 108 ? -82.446 1.253 6.533 1.00 27.23 84 ARG B CA 1
ATOM 5544 C C . ARG B 1 108 ? -83.474 0.287 7.108 1.00 29.10 84 ARG B C 1
ATOM 5545 O O . ARG B 1 108 ? -84.081 0.555 8.145 1.00 38.95 84 ARG B O 1
ATOM 5553 N N . ASN B 1 109 ? -83.669 -0.835 6.425 1.00 26.55 85 ASN B N 1
ATOM 5554 C CA . ASN B 1 109 ? -84.674 -1.808 6.831 1.00 34.32 85 ASN B CA 1
ATOM 5555 C C . ASN B 1 109 ? -84.179 -2.799 7.880 1.00 35.06 85 ASN B C 1
ATOM 5556 O O . ASN B 1 109 ? -84.400 -4.003 7.753 1.00 41.72 85 ASN B O 1
ATOM 5561 N N . LYS B 1 110 ? -83.516 -2.297 8.918 1.00 27.31 86 LYS B N 1
ATOM 5562 C CA . LYS B 1 110 ? -83.076 -3.164 9.996 1.00 24.17 86 LYS B CA 1
ATOM 5563 C C . LYS B 1 110 ? -83.456 -2.580 11.355 1.00 23.65 86 LYS B C 1
ATOM 5564 O O . LYS B 1 110 ? -83.757 -1.391 11.476 1.00 24.73 86 LYS B O 1
ATOM 5570 N N . LYS B 1 111 ? -83.466 -3.436 12.369 1.00 19.66 87 LYS B N 1
ATOM 5571 C CA . LYS B 1 111 ? -83.481 -2.981 13.751 1.00 19.95 87 LYS B CA 1
ATOM 5572 C C . LYS B 1 111 ? -82.060 -2.580 14.104 1.00 19.32 87 LYS B C 1
ATOM 5573 O O . LYS B 1 111 ? -81.133 -3.386 14.001 1.00 19.99 87 LYS B O 1
ATOM 5579 N N . ILE B 1 112 ? -81.887 -1.329 14.509 1.00 16.50 88 ILE B N 1
ATOM 5580 C CA . ILE B 1 112 ? -80.553 -0.791 14.723 1.00 17.70 88 ILE B CA 1
ATOM 5581 C C . ILE B 1 112 ? -80.324 -0.558 16.205 1.00 16.26 88 ILE B C 1
ATOM 5582 O O . ILE B 1 112 ? -81.138 0.086 16.871 1.00 17.27 88 ILE B O 1
ATOM 5587 N N . TRP B 1 113 ? -79.230 -1.108 16.718 1.00 14.49 89 TRP B N 1
ATOM 5588 C CA . TRP B 1 113 ? -78.946 -1.060 18.148 1.00 15.19 89 TRP B CA 1
ATOM 5589 C C . TRP B 1 113 ? -77.551 -0.536 18.405 1.00 16.21 89 TRP B C 1
ATOM 5590 O O . TRP B 1 113 ? -76.617 -0.871 17.684 1.00 15.62 89 TRP B O 1
ATOM 5601 N N . LEU B 1 114 ? -77.401 0.265 19.454 1.00 14.93 90 LEU B N 1
ATOM 5602 C CA . LEU B 1 114 ? -76.085 0.497 20.028 1.00 13.88 90 LEU B CA 1
ATOM 5603 C C . LEU B 1 114 ? -75.819 -0.607 21.031 1.00 14.91 90 LEU B C 1
ATOM 5604 O O . LEU B 1 114 ? -76.680 -0.924 21.856 1.00 15.84 90 LEU B O 1
ATOM 5609 N N . ARG B 1 115 ? -74.643 -1.215 20.945 1.00 14.12 91 ARG B N 1
ATOM 5610 C CA . ARG B 1 115 ? -74.274 -2.257 21.894 1.00 12.85 91 ARG B CA 1
ATOM 5611 C C . ARG B 1 115 ? -72.997 -1.884 22.601 1.00 14.10 91 ARG B C 1
ATOM 5612 O O . ARG B 1 115 ? -71.925 -1.879 22.014 1.00 16.00 91 ARG B O 1
ATOM 5620 N N . PHE B 1 116 ? -73.116 -1.583 23.882 1.00 13.78 92 PHE B N 1
ATOM 5621 C CA . PHE B 1 116 ? -71.951 -1.298 24.694 1.00 13.37 92 PHE B CA 1
ATOM 5622 C C . PHE B 1 116 ? -71.551 -2.568 25.411 1.00 12.94 92 PHE B C 1
ATOM 5623 O O . PHE B 1 116 ? -72.394 -3.197 26.043 1.00 14.17 92 PHE B O 1
ATOM 5631 N N . GLY B 1 117 ? -70.282 -2.961 25.328 1.00 12.62 93 GLY B N 1
ATOM 5632 C CA . GLY B 1 117 ? -69.834 -4.102 26.107 1.00 13.81 93 GLY B CA 1
ATOM 5633 C C . GLY B 1 117 ? -70.139 -3.899 27.580 1.00 13.19 93 GLY B C 1
ATOM 5634 O O . GLY B 1 117 ? -70.489 -4.837 28.298 1.00 13.57 93 GLY B O 1
ATOM 5635 N N . SER B 1 118 ? -69.981 -2.662 28.033 1.00 12.49 94 SER B N 1
ATOM 5636 C CA . SER B 1 118 ? -70.404 -2.278 29.368 1.00 13.40 94 SER B CA 1
ATOM 5637 C C . SER B 1 118 ? -70.425 -0.762 29.440 1.00 12.40 94 SER B C 1
ATOM 5638 O O . SER B 1 118 ? -69.887 -0.080 28.574 1.00 14.89 94 SER B O 1
ATOM 5641 N N . ILE B 1 119 ? -71.060 -0.251 30.485 1.00 12.44 95 ILE B N 1
ATOM 5642 C CA . ILE B 1 119 ? -71.084 1.171 30.814 1.00 12.14 95 ILE B CA 1
ATOM 5643 C C . ILE B 1 119 ? -70.918 1.209 32.321 1.00 12.11 95 ILE B C 1
ATOM 5644 O O . ILE B 1 119 ? -71.787 0.742 33.051 1.00 12.97 95 ILE B O 1
ATOM 5649 N N . THR B 1 120 ? -69.802 1.738 32.796 1.00 11.40 96 THR B N 1
ATOM 5650 C CA . THR B 1 120 ? -69.454 1.542 34.208 1.00 12.05 96 THR B CA 1
ATOM 5651 C C . THR B 1 120 ? -69.597 2.833 35.006 1.00 11.76 96 THR B C 1
ATOM 5652 O O . THR B 1 120 ? -68.887 3.786 34.726 1.00 11.77 96 THR B O 1
ATOM 5656 N N . HIS B 1 121 ? -70.483 2.899 36.011 1.00 13.07 97 HIS B N 1
ATOM 5657 C CA . HIS B 1 121 ? -71.293 1.794 36.552 1.00 13.01 97 HIS B CA 1
ATOM 5658 C C . HIS B 1 121 ? -72.731 1.798 36.089 1.00 13.20 97 HIS B C 1
ATOM 5659 O O . HIS B 1 121 ? -73.399 0.770 36.116 1.00 14.55 97 HIS B O 1
ATOM 5666 N N . ARG B 1 122 ? -73.226 2.970 35.726 1.00 12.71 98 ARG B N 1
ATOM 5667 C CA . ARG B 1 122 ? -74.616 3.108 35.343 1.00 12.97 98 ARG B CA 1
ATOM 5668 C C . ARG B 1 122 ? -74.682 4.282 34.387 1.00 13.22 98 ARG B C 1
ATOM 5669 O O . ARG B 1 122 ? -73.824 5.172 34.417 1.00 13.74 98 ARG B O 1
ATOM 5677 N N . GLY B 1 123 ? -75.670 4.281 33.506 1.00 14.21 99 GLY B N 1
ATOM 5678 C CA . GLY B 1 123 ? -75.745 5.347 32.533 1.00 16.20 99 GLY B CA 1
ATOM 5679 C C . GLY B 1 123 ? -77.035 5.395 31.757 1.00 14.78 99 GLY B C 1
ATOM 5680 O O . GLY B 1 123 ? -77.875 4.494 31.828 1.00 14.26 99 GLY B O 1
ATOM 5681 N N . THR B 1 124 ? -77.175 6.485 31.016 1.00 13.78 100 THR B N 1
ATOM 5682 C CA . THR B 1 124 ? -78.298 6.698 30.130 1.00 13.17 100 THR B CA 1
ATOM 5683 C C . THR B 1 124 ? -77.733 6.993 28.751 1.00 14.17 100 THR B C 1
ATOM 5684 O O . THR B 1 124 ? -76.840 7.832 28.600 1.00 14.55 100 THR B O 1
ATOM 5688 N N . VAL B 1 125 ? -78.249 6.282 27.757 1.00 14.00 101 VAL B N 1
ATOM 5689 C CA . VAL B 1 125 ? -77.793 6.395 26.386 1.00 14.78 101 VAL B CA 1
ATOM 5690 C C . VAL B 1 125 ? -78.754 7.262 25.592 1.00 14.39 101 VAL B C 1
ATOM 5691 O O . VAL B 1 125 ? -79.965 7.054 25.640 1.00 15.49 101 VAL B O 1
ATOM 5695 N N . TYR B 1 126 ? -78.186 8.242 24.892 1.00 14.27 102 TYR B N 1
ATOM 5696 C CA . TYR B 1 126 ? -78.902 9.136 23.994 1.00 16.01 102 TYR B CA 1
ATOM 5697 C C . TYR B 1 126 ? -78.378 8.913 22.590 1.00 13.86 102 TYR B C 1
ATOM 5698 O O . TYR B 1 126 ? -77.192 8.643 22.394 1.00 14.89 102 TYR B O 1
ATOM 5707 N N . CYS B 1 127 ? -79.269 9.045 21.617 1.00 15.56 103 CYS B N 1
ATOM 5708 C CA . CYS B 1 127 ? -78.867 8.997 20.224 1.00 16.77 103 CYS B CA 1
ATOM 5709 C C . CYS B 1 127 ? -79.633 10.051 19.462 1.00 15.52 103 CYS B C 1
ATOM 5710 O O . CYS B 1 127 ? -80.850 10.125 19.570 1.00 16.06 103 CYS B O 1
ATOM 5713 N N . ASN B 1 128 ? -78.908 10.879 18.716 1.00 16.70 104 ASN B N 1
ATOM 5714 C CA . ASN B 1 128 ? -79.511 11.991 17.990 1.00 17.19 104 ASN B CA 1
ATOM 5715 C C . ASN B 1 128 ? -80.397 12.838 18.892 1.00 17.25 104 ASN B C 1
ATOM 5716 O O . ASN B 1 128 ? -81.477 13.281 18.497 1.00 19.05 104 ASN B O 1
ATOM 5721 N N . GLY B 1 129 ? -79.915 13.035 20.116 1.00 17.36 105 GLY B N 1
ATOM 5722 C CA . GLY B 1 129 ? -80.582 13.905 21.072 1.00 18.76 105 GLY B CA 1
ATOM 5723 C C . GLY B 1 129 ? -81.723 13.267 21.846 1.00 21.35 105 GLY B C 1
ATOM 5724 O O . GLY B 1 129 ? -82.312 13.911 22.711 1.00 24.79 105 GLY B O 1
ATOM 5725 N N . MET B 1 130 ? -82.033 12.009 21.552 1.00 18.33 106 MET B N 1
ATOM 5726 C CA . MET B 1 130 ? -83.167 11.326 22.162 1.00 16.87 106 MET B CA 1
ATOM 5727 C C . MET B 1 130 ? -82.736 10.294 23.187 1.00 17.23 106 MET B C 1
ATOM 5728 O O . MET B 1 130 ? -81.820 9.515 22.952 1.00 16.09 106 MET B O 1
ATOM 5733 N N . GLU B 1 131 ? -83.418 10.272 24.323 1.00 16.53 107 GLU B N 1
ATOM 5734 C CA . GLU B 1 131 ? -83.128 9.293 25.356 1.00 16.45 107 GLU B CA 1
ATOM 5735 C C . GLU B 1 131 ? -83.556 7.907 24.893 1.00 15.00 107 GLU B C 1
ATOM 5736 O O . GLU B 1 131 ? -84.683 7.719 24.461 1.00 16.79 107 GLU B O 1
ATOM 5742 N N . ILE B 1 132 ? -82.655 6.937 24.976 1.00 15.70 108 ILE B N 1
ATOM 5743 C CA . ILE B 1 132 ? -82.945 5.601 24.452 1.00 16.43 108 ILE B CA 1
ATOM 5744 C C . ILE B 1 132 ? -83.151 4.578 25.568 1.00 15.85 108 ILE B C 1
ATOM 5745 O O . ILE B 1 132 ? -84.177 3.902 25.624 1.00 18.20 108 ILE B O 1
ATOM 5750 N N . THR B 1 133 ? -82.179 4.455 26.458 1.00 15.72 109 THR B N 1
ATOM 5751 C CA . THR B 1 133 ? -82.301 3.493 27.545 1.00 15.43 109 THR B CA 1
ATOM 5752 C C . THR B 1 133 ? -81.353 3.859 28.670 1.00 15.19 109 THR B C 1
ATOM 5753 O O . THR B 1 133 ? -80.456 4.672 28.484 1.00 16.12 109 THR B O 1
ATOM 5757 N N . SER B 1 134 ? -81.569 3.264 29.838 1.00 14.70 110 SER B N 1
ATOM 5758 C CA . SER B 1 134 ? -80.650 3.403 30.954 1.00 15.23 110 SER B CA 1
ATOM 5759 C C . SER B 1 134 ? -80.296 2.021 31.465 1.00 15.54 110 SER B C 1
ATOM 5760 O O . SER B 1 134 ? -81.030 1.054 31.243 1.00 18.47 110 SER B O 1
ATOM 5763 N N . HIS B 1 135 ? -79.170 1.925 32.155 1.00 14.47 111 HIS B N 1
ATOM 5764 C CA . HIS B 1 135 ? -78.738 0.645 32.687 1.00 14.42 111 HIS B CA 1
ATOM 5765 C C . HIS B 1 135 ? -77.989 0.836 33.999 1.00 15.76 111 HIS B C 1
ATOM 5766 O O . HIS B 1 135 ? -77.215 1.784 34.148 1.00 16.51 111 HIS B O 1
ATOM 5773 N N . GLU B 1 136 ? -78.237 -0.081 34.932 1.00 14.05 112 GLU B N 1
ATOM 5774 C CA . GLU B 1 136 ? -77.535 -0.157 36.201 1.00 14.04 112 GLU B CA 1
ATOM 5775 C C . GLU B 1 136 ? -76.715 -1.427 36.204 1.00 14.37 112 GLU B C 1
ATOM 5776 O O . GLU B 1 136 ? -77.262 -2.518 36.034 1.00 14.79 112 GLU B O 1
ATOM 5782 N N . GLY B 1 137 ? -75.414 -1.287 36.419 1.00 13.40 113 GLY B N 1
ATOM 5783 C CA . GLY B 1 137 ? -74.510 -2.427 36.469 1.00 14.46 113 GLY B CA 1
ATOM 5784 C C . GLY B 1 137 ? -73.404 -2.243 35.456 1.00 12.77 113 GLY B C 1
ATOM 5785 O O . GLY B 1 137 ? -73.678 -2.109 34.260 1.00 13.74 113 GLY B O 1
ATOM 5786 N N . GLY B 1 138 ? -72.162 -2.266 35.915 1.00 12.32 114 GLY B N 1
ATOM 5787 C CA . GLY B 1 138 ? -71.067 -1.762 35.111 1.00 12.43 114 GLY B CA 1
ATOM 5788 C C . GLY B 1 138 ? -70.230 -2.773 34.361 1.00 12.74 114 GLY B C 1
ATOM 5789 O O . GLY B 1 138 ? -69.205 -2.406 33.802 1.00 12.68 114 GLY B O 1
ATOM 5790 N N . PHE B 1 139 ? -70.674 -4.027 34.309 1.00 12.21 115 PHE B N 1
ATOM 5791 C CA . PHE B 1 139 ? -69.820 -5.103 33.829 1.00 10.83 115 PHE B CA 1
ATOM 5792 C C . PHE B 1 139 ? -70.510 -6.056 32.871 1.00 11.62 115 PHE B C 1
ATOM 5793 O O . PHE B 1 139 ? -70.015 -7.147 32.615 1.00 12.41 115 PHE B O 1
ATOM 5801 N N . LEU B 1 140 ? -71.653 -5.629 32.337 1.00 12.62 116 LEU B N 1
ATOM 5802 C CA . LEU B 1 140 ? -72.429 -6.436 31.395 1.00 13.46 116 LEU B CA 1
ATOM 5803 C C . LEU B 1 140 ? -73.002 -5.551 30.280 1.00 13.95 116 LEU B C 1
ATOM 5804 O O . LEU B 1 140 ? -73.133 -4.337 30.435 1.00 14.21 116 LEU B O 1
ATOM 5809 N N . PRO B 1 141 ? -73.338 -6.155 29.139 1.00 12.82 117 PRO B N 1
ATOM 5810 C CA . PRO B 1 141 ? -73.706 -5.346 27.972 1.00 13.48 117 PRO B CA 1
ATOM 5811 C C . PRO B 1 141 ? -74.913 -4.443 28.185 1.00 13.29 117 PRO B C 1
ATOM 5812 O O . PRO B 1 141 ? -75.854 -4.791 28.896 1.00 14.36 117 PRO B O 1
ATOM 5816 N N . VAL B 1 142 ? -74.869 -3.281 27.539 1.00 12.81 118 VAL B N 1
ATOM 5817 C CA . VAL B 1 142 ? -76.002 -2.381 27.486 1.00 13.41 118 VAL B CA 1
ATOM 5818 C C . VAL B 1 142 ? -76.446 -2.270 26.038 1.00 13.11 118 VAL B C 1
ATOM 5819 O O . VAL B 1 142 ? -75.646 -1.941 25.159 1.00 14.43 118 VAL B O 1
ATOM 5823 N N . LEU B 1 143 ? -77.708 -2.592 25.793 1.00 13.67 119 LEU B N 1
ATOM 5824 C CA . LEU B 1 143 ? -78.277 -2.573 24.458 1.00 13.64 119 LEU B CA 1
ATOM 5825 C C . LEU B 1 143 ? -79.292 -1.449 24.362 1.00 14.76 119 LEU B C 1
ATOM 5826 O O . LEU B 1 143 ? -80.210 -1.367 25.174 1.00 17.67 119 LEU B O 1
ATOM 5831 N N . ALA B 1 144 ? -79.135 -0.592 23.360 1.00 15.31 120 ALA B N 1
ATOM 5832 C CA . ALA B 1 144 ? -80.007 0.561 23.176 1.00 15.84 120 ALA B CA 1
ATOM 5833 C C . ALA B 1 144 ? -80.587 0.510 21.770 1.00 14.81 120 ALA B C 1
ATOM 5834 O O . ALA B 1 144 ? -79.847 0.580 20.791 1.00 16.48 120 ALA B O 1
ATOM 5836 N N . ASP B 1 145 ? -81.904 0.371 21.670 1.00 15.55 121 ASP B N 1
ATOM 5837 C CA . ASP B 1 145 ? -82.558 0.260 20.376 1.00 16.99 121 ASP B CA 1
ATOM 5838 C C . ASP B 1 145 ? -82.760 1.653 19.795 1.00 16.85 121 ASP B C 1
ATOM 5839 O O . ASP B 1 145 ? -83.608 2.399 20.270 1.00 16.61 121 ASP B O 1
ATOM 5844 N N . ILE B 1 146 ? -81.971 1.995 18.783 1.00 16.72 122 ILE B N 1
ATOM 5845 C CA . ILE B 1 146 ? -82.052 3.314 18.170 1.00 17.36 122 ILE B CA 1
ATOM 5846 C C . ILE B 1 146 ? -82.816 3.292 16.844 1.00 16.98 122 ILE B C 1
ATOM 5847 O O . ILE B 1 146 ? -82.769 4.258 16.076 1.00 19.53 122 ILE B O 1
ATOM 5852 N N . SER B 1 147 ? -83.562 2.215 16.599 1.00 17.16 123 SER B N 1
ATOM 5853 C CA . SER B 1 147 ? -84.286 2.065 15.337 1.00 17.21 123 SER B CA 1
ATOM 5854 C C . SER B 1 147 ? -85.154 3.276 14.993 1.00 23.18 123 SER B C 1
ATOM 5855 O O . SER B 1 147 ? -85.213 3.692 13.836 1.00 25.35 123 SER B O 1
ATOM 5858 N N . THR B 1 148 ? -85.829 3.844 15.989 1.00 19.78 124 THR B N 1
ATOM 5859 C CA . THR B 1 148 ? -86.775 4.930 15.735 1.00 19.85 124 THR B CA 1
ATOM 5860 C C . THR B 1 148 ? -86.131 6.305 15.544 1.00 22.89 124 THR B C 1
ATOM 5861 O O . THR B 1 148 ? -86.798 7.244 15.092 1.00 24.92 124 THR B O 1
ATOM 5865 N N . VAL B 1 149 ? -84.853 6.438 15.890 1.00 19.32 125 VAL B N 1
ATOM 5866 C CA . VAL B 1 149 ? -84.184 7.729 15.761 1.00 20.06 125 VAL B CA 1
ATOM 5867 C C . VAL B 1 149 ? -82.988 7.673 14.824 1.00 18.03 125 VAL B C 1
ATOM 5868 O O . VAL B 1 149 ? -82.437 8.707 14.460 1.00 21.71 125 VAL B O 1
ATOM 5872 N N . ALA B 1 150 ? -82.574 6.464 14.453 1.00 19.76 126 ALA B N 1
ATOM 5873 C CA . ALA B 1 150 ? -81.435 6.284 13.564 1.00 20.64 126 ALA B CA 1
ATOM 5874 C C . ALA B 1 150 ? -81.675 6.947 12.219 1.00 18.99 126 ALA B C 1
ATOM 5875 O O . ALA B 1 150 ? -82.796 6.949 11.714 1.00 22.91 126 ALA B O 1
ATOM 5877 N N . LYS B 1 151 ? -80.613 7.513 11.652 1.00 19.04 127 LYS B N 1
ATOM 5878 C CA . LYS B 1 151 ? -80.677 8.145 10.341 1.00 22.41 127 LYS B CA 1
ATOM 5879 C C . LYS B 1 151 ? -79.733 7.431 9.381 1.00 22.19 127 LYS B C 1
ATOM 5880 O O . LYS B 1 151 ? -78.558 7.779 9.278 1.00 19.63 127 LYS B O 1
ATOM 5886 N N . PRO B 1 152 ? -80.240 6.408 8.680 1.00 25.84 128 PRO B N 1
ATOM 5887 C CA . PRO B 1 152 ? -79.379 5.699 7.728 1.00 25.37 128 PRO B CA 1
ATOM 5888 C C . PRO B 1 152 ? -78.913 6.637 6.619 1.00 25.48 128 PRO B C 1
ATOM 5889 O O . PRO B 1 152 ? -79.686 7.477 6.159 1.00 26.65 128 PRO B O 1
ATOM 5893 N N . GLY B 1 153 ? -77.660 6.500 6.206 1.00 22.20 129 GLY B N 1
ATOM 5894 C CA . GLY B 1 153 ? -77.123 7.338 5.149 1.00 24.34 129 GLY B CA 1
ATOM 5895 C C . GLY B 1 153 ? -76.774 8.734 5.627 1.00 25.58 129 GLY B C 1
ATOM 5896 O O . GLY B 1 153 ? -76.639 9.665 4.829 1.00 25.98 129 GLY B O 1
ATOM 5897 N N . GLN B 1 154 ? -76.626 8.878 6.941 1.00 23.39 130 GLN B N 1
ATOM 5898 C CA . GLN B 1 154 ? -76.269 10.155 7.539 1.00 21.74 130 GLN B CA 1
ATOM 5899 C C . GLN B 1 154 ? -75.330 9.951 8.719 1.00 19.52 130 GLN B C 1
ATOM 5900 O O . GLN B 1 154 ? -75.183 8.845 9.231 1.00 18.85 130 GLN B O 1
ATOM 5906 N N . VAL B 1 155 ? -74.704 11.032 9.156 1.00 19.54 131 VAL B N 1
ATOM 5907 C CA . VAL B 1 155 ? -73.966 11.001 10.401 1.00 20.92 131 VAL B CA 1
ATOM 5908 C C . VAL B 1 155 ? -74.967 11.006 11.552 1.00 17.25 131 VAL B C 1
ATOM 5909 O O . VAL B 1 155 ? -75.952 11.749 11.539 1.00 20.64 131 VAL B O 1
ATOM 5913 N N . ASN B 1 156 ? -74.710 10.147 12.534 1.00 16.90 132 ASN B N 1
ATOM 5914 C CA . ASN B 1 156 ? -75.533 10.039 13.732 1.00 15.89 132 ASN B CA 1
ATOM 5915 C C . ASN B 1 156 ? -74.682 10.330 14.947 1.00 17.85 132 ASN B C 1
ATOM 5916 O O . ASN B 1 156 ? -73.454 10.246 14.904 1.00 17.51 132 ASN B O 1
ATOM 5921 N N . GLN B 1 157 ? -75.349 10.649 16.048 1.00 17.44 133 GLN B N 1
ATOM 5922 C CA . GLN B 1 157 ? -74.656 11.010 17.266 1.00 18.26 133 GLN B CA 1
ATOM 5923 C C . GLN B 1 157 ? -75.077 10.106 18.410 1.00 15.53 133 GLN B C 1
ATOM 5924 O O . GLN B 1 157 ? -76.258 9.781 18.550 1.00 16.24 133 GLN B O 1
ATOM 5930 N N . VAL B 1 158 ? -74.110 9.719 19.229 1.00 15.46 134 VAL B N 1
ATOM 5931 C CA . VAL B 1 158 ? -74.403 9.064 20.492 1.00 15.37 134 VAL B CA 1
ATOM 5932 C C . VAL B 1 158 ? -73.788 9.858 21.634 1.00 13.06 134 VAL B C 1
ATOM 5933 O O . VAL B 1 158 ? -72.645 10.301 21.561 1.00 15.02 134 VAL B O 1
ATOM 5937 N N . VAL B 1 159 ? -74.578 10.059 22.681 1.00 14.28 135 VAL B N 1
ATOM 5938 C CA . VAL B 1 159 ? -74.095 10.692 23.894 1.00 14.00 135 VAL B CA 1
ATOM 5939 C C . VAL B 1 159 ? -74.520 9.803 25.049 1.00 13.50 135 VAL B C 1
ATOM 5940 O O . VAL B 1 159 ? -75.651 9.319 25.086 1.00 14.97 135 VAL B O 1
ATOM 5944 N N . VAL B 1 160 ? -73.605 9.598 25.990 1.00 13.71 136 VAL B N 1
ATOM 5945 C CA . VAL B 1 160 ? -73.890 8.771 27.154 1.00 15.25 136 VAL B CA 1
ATOM 5946 C C . VAL B 1 160 ? -73.595 9.543 28.428 1.00 13.52 136 VAL B C 1
ATOM 5947 O O . VAL B 1 160 ? -72.495 10.071 28.600 1.00 14.29 136 VAL B O 1
ATOM 5951 N N . LYS B 1 161 ? -74.580 9.610 29.313 1.00 13.69 137 LYS B N 1
ATOM 5952 C CA . LYS B 1 161 ? -74.357 10.127 30.652 1.00 14.35 137 LYS B CA 1
ATOM 5953 C C . LYS B 1 161 ? -74.028 8.929 31.525 1.00 12.34 137 LYS B C 1
ATOM 5954 O O . LYS B 1 161 ? -74.789 7.959 31.561 1.00 14.10 137 LYS B O 1
ATOM 5960 N N . ILE B 1 162 ? -72.881 8.968 32.195 1.00 12.76 138 ILE B N 1
ATOM 5961 C CA . ILE B 1 162 ? -72.435 7.867 33.038 1.00 12.52 138 ILE B CA 1
ATOM 5962 C C . ILE B 1 162 ? -72.244 8.367 34.467 1.00 13.47 138 ILE B C 1
ATOM 5963 O O . ILE B 1 162 ? -71.942 9.534 34.698 1.00 13.98 138 ILE B O 1
ATOM 5968 N N . ASN B 1 163 ? -72.415 7.477 35.430 1.00 12.54 139 ASN B N 1
ATOM 5969 C CA . ASN B 1 163 ? -72.156 7.815 36.821 1.00 12.13 139 ASN B CA 1
ATOM 5970 C C . ASN B 1 163 ? -71.390 6.656 37.432 1.00 12.68 139 ASN B C 1
ATOM 5971 O O . ASN B 1 163 ? -71.647 5.486 37.112 1.00 13.82 139 ASN B O 1
ATOM 5976 N N . ASN B 1 164 ? -70.391 6.979 38.252 1.00 12.65 140 ASN B N 1
ATOM 5977 C CA . ASN B 1 164 ? -69.535 5.959 38.842 1.00 11.94 140 ASN B CA 1
ATOM 5978 C C . ASN B 1 164 ? -69.565 5.956 40.367 1.00 11.91 140 ASN B C 1
ATOM 5979 O O . ASN B 1 164 ? -68.645 5.428 40.999 1.00 13.56 140 ASN B O 1
ATOM 5984 N N . GLU B 1 165 ? -70.612 6.515 40.966 1.00 13.33 141 GLU B N 1
ATOM 5985 C CA . GLU B 1 165 ? -70.712 6.488 42.419 1.00 14.57 141 GLU B CA 1
ATOM 5986 C C . GLU B 1 165 ? -70.962 5.075 42.918 1.00 15.20 141 GLU B C 1
ATOM 5987 O O . GLU B 1 165 ? -71.384 4.199 42.161 1.00 14.57 141 GLU B O 1
ATOM 5993 N N . LEU B 1 166 ? -70.675 4.860 44.196 1.00 14.54 142 LEU B N 1
ATOM 5994 C CA . LEU B 1 166 ? -70.918 3.573 44.825 1.00 14.88 142 LEU B CA 1
ATOM 5995 C C . LEU B 1 166 ? -71.961 3.754 45.909 1.00 14.19 142 LEU B C 1
ATOM 5996 O O . LEU B 1 166 ? -71.995 4.772 46.603 1.00 16.61 142 LEU B O 1
ATOM 6001 N N . ASN B 1 167 ? -72.846 2.771 46.023 1.00 15.63 143 ASN B N 1
ATOM 6002 C CA . ASN B 1 167 ? -73.899 2.815 47.017 1.00 15.28 143 ASN B CA 1
ATOM 6003 C C . ASN B 1 167 ? -74.199 1.407 47.520 1.00 15.24 143 ASN B C 1
ATOM 6004 O O . ASN B 1 167 ? -73.496 0.453 47.182 1.00 14.88 143 ASN B O 1
ATOM 6009 N N . GLU B 1 168 ? -75.245 1.279 48.326 1.00 15.41 144 GLU B N 1
ATOM 6010 C CA . GLU B 1 168 ? -75.577 -0.012 48.917 1.00 16.24 144 GLU B CA 1
ATOM 6011 C C . GLU B 1 168 ? -76.831 -0.623 48.314 1.00 17.86 144 GLU B C 1
ATOM 6012 O O . GLU B 1 168 ? -77.420 -1.544 48.887 1.00 18.47 144 GLU B O 1
ATOM 6018 N N . THR B 1 169 ? -77.242 -0.120 47.152 1.00 16.01 145 THR B N 1
ATOM 6019 C CA . THR B 1 169 ? -78.413 -0.661 46.469 1.00 16.65 145 THR B CA 1
ATOM 6020 C C . THR B 1 169 ? -78.084 -1.181 45.070 1.00 15.11 145 THR B C 1
ATOM 6021 O O . THR B 1 169 ? -78.983 -1.551 44.327 1.00 17.17 145 THR B O 1
ATOM 6025 N N . SER B 1 170 ? -76.802 -1.207 44.717 1.00 14.57 146 SER B N 1
ATOM 6026 C CA . SER B 1 170 ? -76.354 -1.684 43.414 1.00 14.28 146 SER B CA 1
ATOM 6027 C C . SER B 1 170 ? -74.962 -2.274 43.601 1.00 15.03 146 SER B C 1
ATOM 6028 O O . SER B 1 170 ? -74.314 -2.025 44.624 1.00 16.23 146 SER B O 1
ATOM 6031 N N . LEU B 1 171 ? -74.501 -3.041 42.613 1.00 14.95 147 LEU B N 1
ATOM 6032 C CA . LEU B 1 171 ? -73.237 -3.775 42.705 1.00 13.86 147 LEU B CA 1
ATOM 6033 C C . LEU B 1 171 ? -72.180 -3.154 41.817 1.00 14.35 147 LEU B C 1
ATOM 6034 O O . LEU B 1 171 ? -72.488 -2.733 40.703 1.00 15.73 147 LEU B O 1
ATOM 6039 N N . PRO B 1 172 ? -70.918 -3.124 42.271 1.00 13.22 148 PRO B N 1
ATOM 6040 C CA . PRO B 1 172 ? -70.443 -3.557 43.584 1.00 13.83 148 PRO B CA 1
ATOM 6041 C C . PRO B 1 172 ? -70.700 -2.464 44.611 1.00 13.40 148 PRO B C 1
ATOM 6042 O O . PRO B 1 172 ? -70.879 -1.305 44.241 1.00 14.13 148 PRO B O 1
ATOM 6046 N N . CYS B 1 173 ? -70.699 -2.816 45.889 1.00 12.94 149 CYS B N 1
ATOM 6047 C CA . CYS B 1 173 ? -71.160 -1.892 46.919 1.00 13.58 149 CYS B CA 1
ATOM 6048 C C . CYS B 1 173 ? -70.088 -0.982 47.496 1.00 13.24 149 CYS B C 1
ATOM 6049 O O . CYS B 1 173 ? -68.929 -1.341 47.625 1.00 14.06 149 CYS B O 1
ATOM 6052 N N . GLY B 1 174 ? -70.515 0.199 47.897 1.00 14.03 150 GLY B N 1
ATOM 6053 C CA . GLY B 1 174 ? -69.624 1.115 48.575 1.00 13.67 150 GLY B CA 1
ATOM 6054 C C . GLY B 1 174 ? -70.391 2.346 48.977 1.00 16.05 150 GLY B C 1
ATOM 6055 O O . GLY B 1 174 ? -71.617 2.350 49.043 1.00 14.76 150 GLY B O 1
ATOM 6056 N N . ALA B 1 175 ? -69.643 3.404 49.238 1.00 15.40 151 ALA B N 1
ATOM 6057 C CA . ALA B 1 175 ? -70.218 4.675 49.608 1.00 15.20 151 ALA B CA 1
ATOM 6058 C C . ALA B 1 175 ? -69.621 5.774 48.751 1.00 16.20 151 ALA B C 1
ATOM 6059 O O . ALA B 1 175 ? -68.639 5.568 48.032 1.00 15.49 151 ALA B O 1
ATOM 6061 N N . THR B 1 176 ? -70.228 6.947 48.837 1.00 15.78 152 THR B N 1
ATOM 6062 C CA . THR B 1 176 ? -69.727 8.122 48.151 1.00 17.46 152 THR B CA 1
ATOM 6063 C C . THR B 1 176 ? -69.595 9.213 49.196 1.00 17.71 152 THR B C 1
ATOM 6064 O O . THR B 1 176 ? -70.563 9.563 49.860 1.00 19.34 152 THR B O 1
ATOM 6068 N N . LYS B 1 177 ? -68.372 9.701 49.378 1.00 16.85 153 LYS B N 1
ATOM 6069 C CA . LYS B 1 177 ? -68.091 10.725 50.376 1.00 19.51 153 LYS B CA 1
ATOM 6070 C C . LYS B 1 177 ? -68.074 12.080 49.705 1.00 18.84 153 LYS B C 1
ATOM 6071 O O . LYS B 1 177 ? -67.518 12.233 48.614 1.00 19.16 153 LYS B O 1
ATOM 6077 N N . ILE B 1 178 ? -68.682 13.069 50.351 1.00 21.14 154 ILE B N 1
ATOM 6078 C CA . ILE B 1 178 ? -68.621 14.424 49.834 1.00 21.69 154 ILE B CA 1
ATOM 6079 C C . ILE B 1 178 ? -67.591 15.197 50.643 1.00 23.45 154 ILE B C 1
ATOM 6080 O O . ILE B 1 178 ? -67.727 15.354 51.856 1.00 27.37 154 ILE B O 1
ATOM 6085 N N . LEU B 1 179 ? -66.548 15.649 49.964 1.00 23.64 155 LEU B N 1
ATOM 6086 C CA . LEU B 1 179 ? -65.477 16.400 50.599 1.00 23.64 155 LEU B CA 1
ATOM 6087 C C . LEU B 1 179 ? -65.959 17.825 50.849 1.00 31.69 155 LEU B C 1
ATOM 6088 O O . LEU B 1 179 ? -66.974 18.244 50.295 1.00 34.85 155 LEU B O 1
ATOM 6093 N N . ASN B 1 180 ? -65.247 18.557 51.700 1.00 38.38 156 ASN B N 1
ATOM 6094 C CA . ASN B 1 180 ? -65.694 19.881 52.132 1.00 37.77 156 ASN B CA 1
ATOM 6095 C C . ASN B 1 180 ? -66.075 20.821 50.990 1.00 34.99 156 ASN B C 1
ATOM 6096 O O . ASN B 1 180 ? -66.988 21.634 51.124 1.00 41.86 156 ASN B O 1
ATOM 6101 N N . ASN B 1 181 ? -65.385 20.688 49.863 1.00 36.47 157 ASN B N 1
ATOM 6102 C CA . ASN B 1 181 ? -65.622 21.555 48.712 1.00 35.05 157 ASN B CA 1
ATOM 6103 C C . ASN B 1 181 ? -66.782 21.102 47.825 1.00 35.79 157 ASN B C 1
ATOM 6104 O O . ASN B 1 181 ? -67.089 21.743 46.820 1.00 41.18 157 ASN B O 1
ATOM 6109 N N . GLY B 1 182 ? -67.417 19.993 48.192 1.00 30.61 158 GLY B N 1
ATOM 6110 C CA . GLY B 1 182 ? -68.512 19.450 47.409 1.00 27.01 158 GLY B CA 1
ATOM 6111 C C . GLY B 1 182 ? -68.057 18.349 46.467 1.00 26.05 158 GLY B C 1
ATOM 6112 O O . GLY B 1 182 ? -68.867 17.685 45.825 1.00 33.09 158 GLY B O 1
ATOM 6113 N N . ARG B 1 183 ? -66.747 18.159 46.387 1.00 22.88 159 ARG B N 1
ATOM 6114 C CA . ARG B 1 183 ? -66.179 17.145 45.512 1.00 22.60 159 ARG B CA 1
ATOM 6115 C C . ARG B 1 183 ? -66.511 15.749 46.031 1.00 21.11 159 ARG B C 1
ATOM 6116 O O . ARG B 1 183 ? -66.377 15.477 47.221 1.00 21.04 159 ARG B O 1
ATOM 6124 N N . LYS B 1 184 ? -66.958 14.872 45.136 1.00 17.20 160 LYS B N 1
ATOM 6125 C CA . LYS B 1 184 ? -67.273 13.497 45.519 1.00 16.19 160 LYS B CA 1
ATOM 6126 C C . LYS B 1 184 ? -66.051 12.596 45.450 1.00 15.64 160 LYS B C 1
ATOM 6127 O O . LYS B 1 184 ? -65.173 12.778 44.614 1.00 15.72 160 LYS B O 1
ATOM 6133 N N . LEU B 1 185 ? -66.028 11.600 46.324 1.00 15.52 161 LEU B N 1
ATOM 6134 C CA . LEU B 1 185 ? -64.965 10.622 46.334 1.00 16.55 161 LEU B CA 1
ATOM 6135 C C . LEU B 1 185 ? -65.591 9.256 46.553 1.00 14.13 161 LEU B C 1
ATOM 6136 O O . LEU B 1 185 ? -66.359 9.076 47.492 1.00 15.40 161 LEU B O 1
ATOM 6141 N N . ALA B 1 186 ? -65.271 8.306 45.684 1.00 13.85 162 ALA B N 1
ATOM 6142 C CA . ALA B 1 186 ? -65.786 6.948 45.833 1.00 13.80 162 ALA B CA 1
ATOM 6143 C C . ALA B 1 186 ? -65.083 6.263 46.996 1.00 14.87 162 ALA B C 1
ATOM 6144 O O . ALA B 1 186 ? -63.864 6.366 47.140 1.00 15.43 162 ALA B O 1
ATOM 6146 N N . LYS B 1 187 ? -65.858 5.570 47.826 1.00 14.57 163 LYS B N 1
ATOM 6147 C CA . LYS B 1 187 ? -65.313 4.811 48.946 1.00 14.69 163 LYS B CA 1
ATOM 6148 C C . LYS B 1 187 ? -65.766 3.360 48.837 1.00 14.53 163 LYS B C 1
ATOM 6149 O O . LYS B 1 187 ? -66.810 2.985 49.367 1.00 14.62 163 LYS B O 1
ATOM 6155 N N . PRO B 1 188 ? -64.994 2.540 48.117 1.00 13.76 164 PRO B N 1
ATOM 6156 C CA . PRO B 1 188 ? -65.418 1.153 47.898 1.00 13.93 164 PRO B CA 1
ATOM 6157 C C . PRO B 1 188 ? -65.487 0.350 49.183 1.00 13.85 164 PRO B C 1
ATOM 6158 O O . PRO B 1 188 ? -64.737 0.624 50.119 1.00 14.34 164 PRO B O 1
ATOM 6162 N N . TYR B 1 189 ? -66.360 -0.650 49.207 1.00 13.00 165 TYR B N 1
ATOM 6163 C CA . TYR B 1 189 ? -66.296 -1.678 50.240 1.00 12.86 165 TYR B CA 1
ATOM 6164 C C . TYR B 1 189 ? -65.535 -2.887 49.696 1.00 13.91 165 TYR B C 1
ATOM 6165 O O . TYR B 1 189 ? -65.598 -3.968 50.271 1.00 15.57 165 TYR B O 1
ATOM 6174 N N . PHE B 1 190 ? -64.804 -2.693 48.595 1.00 12.11 166 PHE B N 1
ATOM 6175 C CA . PHE B 1 190 ? -64.113 -3.780 47.915 1.00 13.01 166 PHE B CA 1
ATOM 6176 C C . PHE B 1 190 ? -62.682 -3.351 47.616 1.00 12.99 166 PHE B C 1
ATOM 6177 O O . PHE B 1 190 ? -62.391 -2.160 47.499 1.00 13.37 166 PHE B O 1
ATOM 6185 N N . ASP B 1 191 ? -61.800 -4.333 47.474 1.00 11.69 167 ASP B N 1
ATOM 6186 C CA . ASP B 1 191 ? -60.363 -4.084 47.342 1.00 11.91 167 ASP B CA 1
ATOM 6187 C C . ASP B 1 191 ? -59.930 -3.991 45.878 1.00 11.96 167 ASP B C 1
ATOM 6188 O O . ASP B 1 191 ? -59.037 -4.710 45.442 1.00 11.04 167 ASP B O 1
ATOM 6193 N N . PHE B 1 192 ? -60.589 -3.130 45.104 1.00 11.64 168 PHE B N 1
ATOM 6194 C CA . PHE B 1 192 ? -60.096 -2.817 43.769 1.00 11.12 168 PHE B CA 1
ATOM 6195 C C . PHE B 1 192 ? -60.451 -1.383 43.432 1.00 11.12 168 PHE B C 1
ATOM 6196 O O . PHE B 1 192 ? -61.416 -0.836 43.945 1.00 12.24 168 PHE B O 1
ATOM 6204 N N . PHE B 1 193 ? -59.619 -0.756 42.609 1.00 11.39 169 PHE B N 1
ATOM 6205 C CA . PHE B 1 193 ? -59.795 0.643 42.279 1.00 10.46 169 PHE B CA 1
ATOM 6206 C C . PHE B 1 193 ? -61.107 0.847 41.532 1.00 11.45 169 PHE B C 1
ATOM 6207 O O . PHE B 1 193 ? -61.478 0.024 40.713 1.00 11.05 169 PHE B O 1
ATOM 6215 N N . ASN B 1 194 ? -61.791 1.941 41.826 1.00 11.88 170 ASN B N 1
ATOM 6216 C CA . ASN B 1 194 ? -63.060 2.225 41.171 1.00 10.52 170 ASN B CA 1
ATOM 6217 C C . ASN B 1 194 ? -62.895 2.767 39.750 1.00 11.82 170 ASN B C 1
ATOM 6218 O O . ASN B 1 194 ? -63.297 3.896 39.458 1.00 12.70 170 ASN B O 1
ATOM 6223 N N . TYR B 1 195 ? -62.301 1.960 38.876 1.00 11.35 171 TYR B N 1
ATOM 6224 C CA . TYR B 1 195 ? -62.220 2.296 37.458 1.00 10.86 171 TYR B CA 1
ATOM 6225 C C . TYR B 1 195 ? -63.615 2.359 36.850 1.00 12.45 171 TYR B C 1
ATOM 6226 O O . TYR B 1 195 ? -64.514 1.597 37.227 1.00 12.18 171 TYR B O 1
ATOM 6235 N N . SER B 1 196 ? -63.799 3.256 35.888 1.00 11.11 172 SER B N 1
ATOM 6236 C CA . SER B 1 196 ? -65.101 3.444 35.277 1.00 11.66 172 SER B CA 1
ATOM 6237 C C . SER B 1 196 ? -64.975 4.119 33.922 1.00 11.57 172 SER B C 1
ATOM 6238 O O . SER B 1 196 ? -63.880 4.490 33.492 1.00 11.85 172 SER B O 1
ATOM 6241 N N . GLY B 1 197 ? -66.111 4.268 33.257 1.00 13.36 173 GLY B N 1
ATOM 6242 C CA . GLY B 1 197 ? -66.137 4.798 31.905 1.00 13.58 173 GLY B CA 1
ATOM 6243 C C . GLY B 1 197 ? -66.648 3.766 30.923 1.00 12.55 173 GLY B C 1
ATOM 6244 O O . GLY B 1 197 ? -67.466 2.912 31.284 1.00 12.69 173 GLY B O 1
ATOM 6245 N N . LEU B 1 198 ? -66.188 3.859 29.675 1.00 11.59 174 LEU B N 1
ATOM 6246 C CA . LEU B 1 198 ? -66.532 2.908 28.624 1.00 12.12 174 LEU B CA 1
ATOM 6247 C C . LEU B 1 198 ? -65.347 1.980 28.432 1.00 12.45 174 LEU B C 1
ATOM 6248 O O . LEU B 1 198 ? -64.446 2.221 27.612 1.00 12.61 174 LEU B O 1
ATOM 6253 N N . GLN B 1 199 ? -65.356 0.914 29.223 1.00 11.44 175 GLN B N 1
ATOM 6254 C CA . GLN B 1 199 ? -64.197 0.031 29.382 1.00 11.21 175 GLN B CA 1
ATOM 6255 C C . GLN B 1 199 ? -64.133 -1.109 28.374 1.00 12.21 175 GLN B C 1
ATOM 6256 O O . GLN B 1 199 ? -63.145 -1.842 28.338 1.00 12.70 175 GLN B O 1
ATOM 6262 N N . ARG B 1 200 ? -65.191 -1.262 27.584 1.00 12.70 176 ARG B N 1
ATOM 6263 C CA . ARG B 1 200 ? -65.269 -2.314 26.583 1.00 11.74 176 ARG B CA 1
ATOM 6264 C C . ARG B 1 200 ? -65.725 -1.747 25.258 1.00 11.86 176 ARG B C 1
ATOM 6265 O O . ARG B 1 200 ? -66.184 -0.607 25.181 1.00 13.94 176 ARG B O 1
ATOM 6273 N N . SER B 1 201 ? -65.570 -2.532 24.204 1.00 13.40 177 SER B N 1
ATOM 6274 C CA . SER B 1 201 ? -65.879 -2.044 22.872 1.00 14.63 177 SER B CA 1
ATOM 6275 C C . SER B 1 201 ? -67.340 -1.674 22.724 1.00 14.35 177 SER B C 1
ATOM 6276 O O . SER B 1 201 ? -68.211 -2.209 23.414 1.00 14.39 177 SER B O 1
ATOM 6279 N N . VAL B 1 202 ? -67.588 -0.738 21.821 1.00 13.47 178 VAL B N 1
ATOM 6280 C CA . VAL B 1 202 ? -68.934 -0.288 21.512 1.00 13.09 178 VAL B CA 1
ATOM 6281 C C . VAL B 1 202 ? -69.175 -0.532 20.034 1.00 14.32 178 VAL B C 1
ATOM 6282 O O . VAL B 1 202 ? -68.329 -0.212 19.195 1.00 15.98 178 VAL B O 1
ATOM 6286 N N . TRP B 1 203 ? -70.326 -1.107 19.721 1.00 14.49 179 TRP B N 1
ATOM 6287 C CA . TRP B 1 203 ? -70.710 -1.373 18.345 1.00 14.66 179 TRP B CA 1
ATOM 6288 C C . TRP B 1 203 ? -72.027 -0.696 18.050 1.00 15.38 179 TRP B C 1
ATOM 6289 O O . TRP B 1 203 ? -72.848 -0.491 18.951 1.00 16.63 179 TRP B O 1
ATOM 6300 N N . VAL B 1 204 ? -72.250 -0.364 16.789 1.00 14.87 180 VAL B N 1
ATOM 6301 C CA . VAL B 1 204 ? -73.605 -0.141 16.320 1.00 16.25 180 VAL B CA 1
ATOM 6302 C C . VAL B 1 204 ? -73.897 -1.311 15.392 1.00 15.76 180 VAL B C 1
ATOM 6303 O O . VAL B 1 204 ? -73.038 -1.717 14.603 1.00 16.29 180 VAL B O 1
ATOM 6307 N N . ILE B 1 205 ? -75.079 -1.896 15.534 1.00 15.56 181 ILE B N 1
ATOM 6308 C CA . ILE B 1 205 ? -75.381 -3.130 14.817 1.00 15.54 181 ILE B CA 1
ATOM 6309 C C . ILE B 1 205 ? -76.752 -3.037 14.181 1.00 17.37 181 ILE B C 1
ATOM 6310 O O . ILE B 1 205 ? -77.589 -2.225 14.584 1.00 16.62 181 ILE B O 1
ATOM 6315 N N . ALA B 1 206 ? -76.965 -3.864 13.164 1.00 16.18 182 ALA B N 1
ATOM 6316 C CA . ALA B 1 206 ? -78.249 -3.952 12.481 1.00 16.88 182 ALA B CA 1
ATOM 6317 C C . ALA B 1 206 ? -78.706 -5.400 12.465 1.00 17.29 182 ALA B C 1
ATOM 6318 O O . ALA B 1 206 ? -77.952 -6.294 12.074 1.00 17.82 182 ALA B O 1
ATOM 6320 N N . LEU B 1 207 ? -79.943 -5.616 12.901 1.00 17.86 183 LEU B N 1
ATOM 6321 C CA . LEU B 1 207 ? -80.545 -6.939 12.952 1.00 18.53 183 LEU B CA 1
ATOM 6322 C C . LEU B 1 207 ? -81.768 -7.002 12.065 1.00 20.14 183 LEU B C 1
ATOM 6323 O O . LEU B 1 207 ? -82.421 -5.990 11.831 1.00 20.69 183 LEU B O 1
ATOM 6328 N N . PRO B 1 208 ? -82.091 -8.204 11.575 1.00 18.48 184 PRO B N 1
ATOM 6329 C CA . PRO B 1 208 ? -83.349 -8.360 10.846 1.00 20.61 184 PRO B CA 1
ATOM 6330 C C . PRO B 1 208 ? -84.519 -8.031 11.765 1.00 21.32 184 PRO B C 1
ATOM 6331 O O . PRO B 1 208 ? -84.381 -8.136 12.985 1.00 22.44 184 PRO B O 1
ATOM 6335 N N . GLU B 1 209 ? -85.642 -7.659 11.183 1.00 21.69 185 GLU B N 1
ATOM 6336 C CA . GLU B 1 209 ? -86.799 -7.318 11.964 1.00 24.65 185 GLU B CA 1
ATOM 6337 C C . GLU B 1 209 ? -87.336 -8.506 12.766 1.00 26.64 185 GLU B C 1
ATOM 6338 O O . GLU B 1 209 ? -87.801 -8.362 13.837 1.00 32.93 185 GLU B O 1
ATOM 6344 N N . GLU B 1 210 ? -87.208 -9.682 12.232 1.00 20.98 186 GLU B N 1
ATOM 6345 C CA . GLU B 1 210 ? -87.437 -10.899 12.995 1.00 21.48 186 GLU B CA 1
ATOM 6346 C C . GLU B 1 210 ? -86.096 -11.590 13.212 1.00 20.07 186 GLU B C 1
ATOM 6347 O O . GLU B 1 210 ? -85.453 -12.020 12.251 1.00 21.25 186 GLU B O 1
ATOM 6353 N N . SER B 1 211 ? -85.669 -11.696 14.468 1.00 18.73 187 SER B N 1
ATOM 6354 C CA . SER B 1 211 ? -84.321 -12.171 14.756 1.00 19.08 187 SER B CA 1
ATOM 6355 C C . SER B 1 211 ? -84.229 -13.158 15.908 1.00 19.22 187 SER B C 1
ATOM 6356 O O . SER B 1 211 ? -85.119 -13.248 16.758 1.00 19.31 187 SER B O 1
ATOM 6359 N N . VAL B 1 212 ? -83.124 -13.892 15.923 1.00 18.43 188 VAL B N 1
ATOM 6360 C CA . VAL B 1 212 ? -82.775 -14.738 17.052 1.00 17.86 188 VAL B CA 1
ATOM 6361 C C . VAL B 1 212 ? -82.326 -13.849 18.207 1.00 17.71 188 VAL B C 1
ATOM 6362 O O . VAL B 1 212 ? -81.343 -13.114 18.089 1.00 18.27 188 VAL B O 1
ATOM 6366 N N . LYS B 1 213 ? -83.064 -13.908 19.311 1.00 17.52 189 LYS B N 1
ATOM 6367 C CA . LYS B 1 213 ? -82.824 -13.050 20.463 1.00 17.31 189 LYS B CA 1
ATOM 6368 C C . LYS B 1 213 ? -82.011 -13.769 21.532 1.00 18.19 189 LYS B C 1
ATOM 6369 O O . LYS B 1 213 ? -81.162 -13.167 22.189 1.00 16.04 189 LYS B O 1
ATOM 6375 N N . ASP B 1 214 ? -82.274 -15.061 21.705 1.00 17.66 190 ASP B N 1
ATOM 6376 C CA . ASP B 1 214 ? -81.553 -15.848 22.693 1.00 18.28 190 ASP B CA 1
ATOM 6377 C C . ASP B 1 214 ? -81.597 -17.307 22.265 1.00 17.35 190 ASP B C 1
ATOM 6378 O O . ASP B 1 214 ? -82.455 -17.705 21.489 1.00 18.13 190 ASP B O 1
ATOM 6383 N N . TYR B 1 215 ? -80.653 -18.100 22.753 1.00 17.74 191 TYR B N 1
ATOM 6384 C CA . TYR B 1 215 ? -80.785 -19.549 22.676 1.00 16.20 191 TYR B CA 1
ATOM 6385 C C . TYR B 1 215 ? -80.017 -20.126 23.857 1.00 17.21 191 TYR B C 1
ATOM 6386 O O . TYR B 1 215 ? -79.199 -19.439 24.479 1.00 17.07 191 TYR B O 1
ATOM 6395 N N . SER B 1 216 ? -80.299 -21.388 24.168 1.00 17.84 192 SER B N 1
ATOM 6396 C CA . SER B 1 216 ? -79.617 -22.085 25.247 1.00 17.40 192 SER B CA 1
ATOM 6397 C C . SER B 1 216 ? -79.309 -23.496 24.807 1.00 17.22 192 SER B C 1
ATOM 6398 O O . SER B 1 216 ? -80.123 -24.137 24.154 1.00 18.94 192 SER B O 1
ATOM 6401 N N . VAL B 1 217 ? -78.131 -23.980 25.173 1.00 17.17 193 VAL B N 1
ATOM 6402 C CA . VAL B 1 217 ? -77.803 -25.375 24.949 1.00 18.62 193 VAL B CA 1
ATOM 6403 C C . VAL B 1 217 ? -77.486 -26.073 26.268 1.00 17.07 193 VAL B C 1
ATOM 6404 O O . VAL B 1 217 ? -77.024 -25.460 27.231 1.00 18.06 193 VAL B O 1
ATOM 6408 N N . ASP B 1 218 ? -77.743 -27.373 26.289 1.00 18.58 194 ASP B N 1
ATOM 6409 C CA . ASP B 1 218 ? -77.448 -28.223 27.432 1.00 19.51 194 ASP B CA 1
ATOM 6410 C C . ASP B 1 218 ? -77.074 -29.585 26.861 1.00 22.10 194 ASP B C 1
ATOM 6411 O O . ASP B 1 218 ? -77.592 -29.991 25.818 1.00 24.77 194 ASP B O 1
ATOM 6416 N N . TYR B 1 219 ? -76.166 -30.284 27.530 1.00 19.42 195 TYR B N 1
ATOM 6417 C CA . TYR B 1 219 ? -75.554 -31.473 26.950 1.00 18.70 195 TYR B CA 1
ATOM 6418 C C . TYR B 1 219 ? -75.800 -32.746 27.748 1.00 20.70 195 TYR B C 1
ATOM 6419 O O . TYR B 1 219 ? -75.864 -32.721 28.974 1.00 22.02 195 TYR B O 1
ATOM 6428 N N . GLU B 1 220 ? -75.904 -33.860 27.033 1.00 21.32 196 GLU B N 1
ATOM 6429 C CA . GLU B 1 220 ? -75.972 -35.178 27.648 1.00 25.36 196 GLU B CA 1
ATOM 6430 C C . GLU B 1 220 ? -75.023 -36.100 26.902 1.00 26.90 196 GLU B C 1
ATOM 6431 O O . GLU B 1 220 ? -74.992 -36.108 25.671 1.00 26.22 196 GLU B O 1
ATOM 6437 N N . LEU B 1 221 ? -74.247 -36.876 27.647 1.00 25.59 197 LEU B N 1
ATOM 6438 C CA . LEU B 1 221 ? -73.296 -37.796 27.038 1.00 26.97 197 LEU B CA 1
ATOM 6439 C C . LEU B 1 221 ? -73.896 -39.194 26.985 1.00 25.67 197 LEU B C 1
ATOM 6440 O O . LEU B 1 221 ? -74.418 -39.693 27.982 1.00 27.03 197 LEU B O 1
ATOM 6445 N N . CYS B 1 222 ? -73.844 -39.813 25.810 1.00 25.91 198 CYS B N 1
ATOM 6446 C CA . CYS B 1 222 ? -74.417 -41.137 25.613 1.00 26.55 198 CYS B CA 1
ATOM 6447 C C . CYS B 1 222 ? -73.378 -42.040 24.973 1.00 30.12 198 CYS B C 1
ATOM 6448 O O . CYS B 1 222 ? -73.447 -42.323 23.779 1.00 31.62 198 CYS B O 1
ATOM 6451 N N . GLY B 1 223 ? -72.406 -42.472 25.772 1.00 33.27 199 GLY B N 1
ATOM 6452 C CA . GLY B 1 223 ? -71.308 -43.276 25.274 1.00 32.46 199 GLY B CA 1
ATOM 6453 C C . GLY B 1 223 ? -70.422 -42.470 24.349 1.00 29.55 199 GLY B C 1
ATOM 6454 O O . GLY B 1 223 ? -69.861 -41.450 24.746 1.00 36.27 199 GLY B O 1
ATOM 6455 N N . THR B 1 224 ? -70.305 -42.920 23.105 1.00 31.60 200 THR B N 1
ATOM 6456 C CA . THR B 1 224 ? -69.511 -42.207 22.113 1.00 30.45 200 THR B CA 1
ATOM 6457 C C . THR B 1 224 ? -70.289 -41.032 21.528 1.00 26.70 200 THR B C 1
ATOM 6458 O O . THR B 1 224 ? -69.721 -40.179 20.848 1.00 30.37 200 THR B O 1
ATOM 6462 N N . ASP B 1 225 ? -71.593 -40.998 21.789 1.00 25.71 201 ASP B N 1
ATOM 6463 C CA . ASP B 1 225 ? -72.454 -39.970 21.216 1.00 26.98 201 ASP B CA 1
ATOM 6464 C C . ASP B 1 225 ? -72.808 -38.901 22.238 1.00 29.15 201 ASP B C 1
ATOM 6465 O O . ASP B 1 225 ? -72.564 -39.062 23.434 1.00 26.32 201 ASP B O 1
ATOM 6470 N N . ALA B 1 226 ? -73.384 -37.808 21.753 1.00 27.61 202 ALA B N 1
ATOM 6471 C CA . ALA B 1 226 ? -73.845 -36.745 22.634 1.00 24.04 202 ALA B CA 1
ATOM 6472 C C . ALA B 1 226 ? -75.152 -36.152 22.130 1.00 24.45 202 ALA B C 1
ATOM 6473 O O . ALA B 1 226 ? -75.464 -36.204 20.935 1.00 24.67 202 ALA B O 1
ATOM 6475 N N . LEU B 1 227 ? -75.919 -35.602 23.060 1.00 23.22 203 LEU B N 1
ATOM 6476 C CA . LEU B 1 227 ? -77.154 -34.910 22.734 1.00 22.82 203 LEU B CA 1
ATOM 6477 C C . LEU B 1 227 ? -76.971 -33.440 23.070 1.00 25.39 203 LEU B C 1
ATOM 6478 O O . LEU B 1 227 ? -76.482 -33.100 24.152 1.00 25.99 203 LEU B O 1
ATOM 6483 N N . VAL B 1 228 ? -77.339 -32.565 22.142 1.00 23.52 204 VAL B N 1
ATOM 6484 C CA . VAL B 1 228 ? -77.359 -31.136 22.430 1.00 21.43 204 VAL B CA 1
ATOM 6485 C C . VAL B 1 228 ? -78.807 -30.691 22.475 1.00 22.85 204 VAL B C 1
ATOM 6486 O O . VAL B 1 228 ? -79.452 -30.523 21.435 1.00 22.07 204 VAL B O 1
ATOM 6490 N N . LYS B 1 229 ? -79.325 -30.553 23.688 1.00 21.61 205 LYS B N 1
ATOM 6491 C CA . LYS B 1 229 ? -80.661 -30.039 23.904 1.00 21.74 205 LYS B CA 1
ATOM 6492 C C . LYS B 1 229 ? -80.622 -28.528 23.764 1.00 20.73 205 LYS B C 1
ATOM 6493 O O . LYS B 1 229 ? -79.683 -27.882 24.224 1.00 20.17 205 LYS B O 1
ATOM 6499 N N . TYR B 1 230 ? -81.629 -27.959 23.115 1.00 21.43 206 TYR B N 1
ATOM 6500 C CA . TYR B 1 230 ? -81.611 -26.520 22.917 1.00 20.72 206 TYR B CA 1
ATOM 6501 C C . TYR B 1 230 ? -82.989 -25.886 22.999 1.00 21.35 206 TYR B C 1
ATOM 6502 O O . TYR B 1 230 ? -84.019 -26.551 22.858 1.00 21.49 206 TYR B O 1
ATOM 6511 N N . GLU B 1 231 ? -82.996 -24.582 23.194 1.00 21.29 207 GLU B N 1
ATOM 6512 C CA . GLU B 1 231 ? -84.142 -23.713 23.096 1.00 20.97 207 GLU B CA 1
ATOM 6513 C C . GLU B 1 231 ? -83.718 -22.475 22.346 1.00 18.26 207 GLU B C 1
ATOM 6514 O O . GLU B 1 231 ? -82.617 -22.023 22.510 1.00 19.67 207 GLU B O 1
ATOM 6520 N N . VAL B 1 232 ? -84.608 -21.940 21.536 1.00 20.18 208 VAL B N 1
ATOM 6521 C CA . VAL B 1 232 ? -84.355 -20.704 20.817 1.00 20.46 208 VAL B CA 1
ATOM 6522 C C . VAL B 1 232 ? -85.502 -19.738 21.058 1.00 20.88 208 VAL B C 1
ATOM 6523 O O . VAL B 1 232 ? -86.670 -20.121 20.989 1.00 21.28 208 VAL B O 1
ATOM 6527 N N . VAL B 1 233 ? -85.165 -18.487 21.340 1.00 20.72 209 VAL B N 1
ATOM 6528 C CA . VAL B 1 233 ? -86.158 -17.433 21.463 1.00 20.17 209 VAL B CA 1
ATOM 6529 C C . VAL B 1 233 ? -85.919 -16.461 20.321 1.00 22.01 209 VAL B C 1
ATOM 6530 O O . VAL B 1 233 ? -84.805 -15.972 20.148 1.00 19.87 209 VAL B O 1
ATOM 6534 N N . THR B 1 234 ? -86.952 -16.208 19.522 1.00 21.91 210 THR B N 1
ATOM 6535 C CA . THR B 1 234 ? -86.850 -15.223 18.456 1.00 21.23 210 THR B CA 1
ATOM 6536 C C . THR B 1 234 ? -87.846 -14.103 18.707 1.00 22.65 210 THR B C 1
ATOM 6537 O O . THR B 1 234 ? -88.653 -14.182 19.630 1.00 23.95 210 THR B O 1
ATOM 6541 N N . THR B 1 235 ? -87.786 -13.058 17.890 1.00 21.57 211 THR B N 1
ATOM 6542 C CA . THR B 1 235 ? -88.726 -11.950 18.032 1.00 20.52 211 THR B CA 1
ATOM 6543 C C . THR B 1 235 ? -89.948 -12.096 17.118 1.00 23.58 211 THR B C 1
ATOM 6544 O O . THR B 1 235 ? -90.662 -11.124 16.870 1.00 26.33 211 THR B O 1
ATOM 6548 N N . GLY B 1 236 ? -90.187 -13.304 16.612 1.00 22.44 212 GLY B N 1
ATOM 6549 C CA . GLY B 1 236 ? -91.312 -13.536 15.724 1.00 23.18 212 GLY B CA 1
ATOM 6550 C C . GLY B 1 236 ? -91.828 -14.957 15.779 1.00 23.55 212 GLY B C 1
ATOM 6551 O O . GLY B 1 236 ? -91.484 -15.723 16.678 1.00 26.24 212 GLY B O 1
ATOM 6552 N N . GLU B 1 237 ? -92.639 -15.317 14.790 1.00 24.91 213 GLU B N 1
ATOM 6553 C CA . GLU B 1 237 ? -93.371 -16.577 14.815 1.00 26.15 213 GLU B CA 1
ATOM 6554 C C . GLU B 1 237 ? -92.953 -17.540 13.714 1.00 28.77 213 GLU B C 1
ATOM 6555 O O . GLU B 1 237 ? -93.490 -18.643 13.618 1.00 30.62 213 GLU B O 1
ATOM 6561 N N . HIS B 1 238 ? -92.013 -17.128 12.872 1.00 24.57 214 HIS B N 1
ATOM 6562 C CA . HIS B 1 238 ? -91.577 -17.992 11.783 1.00 24.42 214 HIS B CA 1
ATOM 6563 C C . HIS B 1 238 ? -90.771 -19.182 12.294 1.00 24.91 214 HIS B C 1
ATOM 6564 O O . HIS B 1 238 ? -90.180 -19.127 13.375 1.00 25.14 214 HIS B O 1
ATOM 6571 N N . PRO B 1 239 ? -90.759 -20.267 11.513 1.00 25.03 215 PRO B N 1
ATOM 6572 C CA . PRO B 1 239 ? -90.093 -21.521 11.874 1.00 25.06 215 PRO B CA 1
ATOM 6573 C C . PRO B 1 239 ? -88.592 -21.365 12.054 1.00 25.93 215 PRO B C 1
ATOM 6574 O O . PRO B 1 239 ? -87.954 -20.539 11.397 1.00 25.39 215 PRO B O 1
ATOM 6578 N N . VAL B 1 240 ? -88.040 -22.170 12.951 1.00 23.79 216 VAL B N 1
ATOM 6579 C CA . VAL B 1 240 ? -86.617 -22.171 13.214 1.00 22.36 216 VAL B CA 1
ATOM 6580 C C . VAL B 1 240 ? -86.003 -23.504 12.817 1.00 24.08 216 VAL B C 1
ATOM 6581 O O . VAL B 1 240 ? -86.590 -24.564 13.029 1.00 25.49 216 VAL B O 1
ATOM 6585 N N . ILE B 1 241 ? -84.823 -23.432 12.213 1.00 22.72 217 ILE B N 1
ATOM 6586 C CA . ILE B 1 241 ? -84.030 -24.612 11.923 1.00 23.22 217 ILE B CA 1
ATOM 6587 C C . ILE B 1 241 ? -82.706 -24.462 12.645 1.00 23.35 217 ILE B C 1
ATOM 6588 O O . ILE B 1 241 ? -82.104 -23.392 12.626 1.00 23.62 217 ILE B O 1
ATOM 6593 N N . VAL B 1 242 ? -82.256 -25.533 13.284 1.00 22.11 218 VAL B N 1
ATOM 6594 C CA . VAL B 1 242 ? -80.992 -25.514 13.998 1.00 22.13 218 VAL B CA 1
ATOM 6595 C C . VAL B 1 242 ? -80.062 -26.569 13.434 1.00 21.74 218 VAL B C 1
ATOM 6596 O O . VAL B 1 242 ? -80.431 -27.734 13.306 1.00 23.20 218 VAL B O 1
ATOM 6600 N N . ARG B 1 243 ? -78.851 -26.146 13.097 1.00 22.38 219 ARG B N 1
ATOM 6601 C CA . ARG B 1 243 ? -77.837 -27.048 12.587 1.00 21.91 219 ARG B CA 1
ATOM 6602 C C . ARG B 1 243 ? -76.612 -27.005 13.483 1.00 22.05 219 ARG B C 1
ATOM 6603 O O . ARG B 1 243 ? -76.339 -26.002 14.148 1.00 21.27 219 ARG B O 1
ATOM 6611 N N . LEU B 1 244 ? -75.872 -28.103 13.502 1.00 22.16 220 LEU B N 1
ATOM 6612 C CA . LEU B 1 244 ? -74.602 -28.140 14.204 1.00 21.03 220 LEU B CA 1
ATOM 6613 C C . LEU B 1 244 ? -73.509 -28.538 13.225 1.00 20.66 220 LEU B C 1
ATOM 6614 O O . LEU B 1 244 ? -73.614 -29.561 12.545 1.00 21.31 220 LEU B O 1
ATOM 6619 N N . LEU B 1 245 ? -72.473 -27.709 13.150 1.00 20.29 221 LEU B N 1
ATOM 6620 C CA . LEU B 1 245 ? -71.313 -27.975 12.312 1.00 21.34 221 LEU B CA 1
ATOM 6621 C C . LEU B 1 245 ? -70.121 -28.355 13.183 1.00 21.85 221 LEU B C 1
ATOM 6622 O O . LEU B 1 245 ? -69.955 -27.826 14.289 1.00 20.38 221 LEU B O 1
ATOM 6627 N N . ASP B 1 246 ? -69.283 -29.266 12.694 1.00 23.14 222 ASP B N 1
ATOM 6628 C CA . ASP B 1 246 ? -68.051 -29.580 13.410 1.00 23.36 222 ASP B CA 1
ATOM 6629 C C . ASP B 1 246 ? -66.996 -28.497 13.175 1.00 22.53 222 ASP B C 1
ATOM 6630 O O . ASP B 1 246 ? -67.270 -27.485 12.526 1.00 24.26 222 ASP B O 1
ATOM 6635 N N . ALA B 1 247 ? -65.796 -28.702 13.713 1.00 21.81 223 ALA B N 1
ATOM 6636 C CA . ALA B 1 247 ? -64.743 -27.694 13.635 1.00 25.11 223 ALA B CA 1
ATOM 6637 C C . ALA B 1 247 ? -64.276 -27.446 12.201 1.00 28.16 223 ALA B C 1
ATOM 6638 O O . ALA B 1 247 ? -63.598 -26.456 11.923 1.00 29.66 223 ALA B O 1
ATOM 6640 N N . GLU B 1 248 ? -64.652 -28.345 11.295 1.00 29.90 224 GLU B N 1
ATOM 6641 C CA . GLU B 1 248 ? -64.287 -28.226 9.886 1.00 26.85 224 GLU B CA 1
ATOM 6642 C C . GLU B 1 248 ? -65.429 -27.640 9.062 1.00 29.92 224 GLU B C 1
ATOM 6643 O O . GLU B 1 248 ? -65.309 -27.484 7.846 1.00 32.21 224 GLU B O 1
ATOM 6649 N N . GLY B 1 249 ? -66.540 -27.327 9.722 1.00 29.77 225 GLY B N 1
ATOM 6650 C CA . GLY B 1 249 ? -67.696 -26.769 9.042 1.00 26.20 225 GLY B CA 1
ATOM 6651 C C . GLY B 1 249 ? -68.644 -27.797 8.455 1.00 25.93 225 GLY B C 1
ATOM 6652 O O . GLY B 1 249 ? -69.581 -27.444 7.738 1.00 29.55 225 GLY B O 1
ATOM 6653 N N . GLU B 1 250 ? -68.410 -29.072 8.754 1.00 27.24 226 GLU B N 1
ATOM 6654 C CA . GLU B 1 250 ? -69.249 -30.147 8.234 1.00 27.82 226 GLU B CA 1
ATOM 6655 C C . GLU B 1 250 ? -70.492 -30.323 9.095 1.00 26.17 226 GLU B C 1
ATOM 6656 O O . GLU B 1 250 ? -70.414 -30.272 10.326 1.00 25.26 226 GLU B O 1
ATOM 6662 N N . LEU B 1 251 ? -71.636 -30.530 8.449 1.00 27.19 227 LEU B N 1
ATOM 6663 C CA . LEU B 1 251 ? -72.892 -30.697 9.166 1.00 23.84 227 LEU B CA 1
ATOM 6664 C C . LEU B 1 251 ? -72.898 -32.038 9.887 1.00 24.79 227 LEU B C 1
ATOM 6665 O O . LEU B 1 251 ? -72.693 -33.079 9.267 1.00 27.16 227 LEU B O 1
ATOM 6670 N N . VAL B 1 252 ? -73.125 -32.019 11.197 1.00 24.26 228 VAL B N 1
ATOM 6671 C CA . VAL B 1 252 ? -73.182 -33.261 11.959 1.00 23.49 228 VAL B CA 1
ATOM 6672 C C . VAL B 1 252 ? -74.565 -33.523 12.553 1.00 24.86 228 VAL B C 1
ATOM 6673 O O . VAL B 1 252 ? -74.865 -34.641 12.966 1.00 25.02 228 VAL B O 1
ATOM 6677 N N . ALA B 1 253 ? -75.408 -32.494 12.591 1.00 23.57 229 ALA B N 1
ATOM 6678 C CA . ALA B 1 253 ? -76.769 -32.645 13.100 1.00 23.96 229 ALA B CA 1
ATOM 6679 C C . ALA B 1 253 ? -77.657 -31.500 12.640 1.00 24.08 229 ALA B C 1
ATOM 6680 O O . ALA B 1 253 ? -77.192 -30.383 12.413 1.00 24.55 229 ALA B O 1
ATOM 6682 N N . GLU B 1 254 ? -78.943 -31.789 12.498 1.00 26.58 230 GLU B N 1
ATOM 6683 C CA . GLU B 1 254 ? -79.897 -30.793 12.056 1.00 25.11 230 GLU B CA 1
ATOM 6684 C C . GLU B 1 254 ? -81.271 -31.169 12.564 1.00 27.51 230 GLU B C 1
ATOM 6685 O O . GLU B 1 254 ? -81.653 -32.339 12.537 1.00 26.50 230 GLU B O 1
ATOM 6691 N N . THR B 1 255 ? -82.007 -30.178 13.048 1.00 25.79 231 THR B N 1
ATOM 6692 C CA . THR B 1 255 ? -83.362 -30.408 13.507 1.00 25.53 231 THR B CA 1
ATOM 6693 C C . THR B 1 255 ? -84.191 -29.145 13.318 1.00 26.82 231 THR B C 1
ATOM 6694 O O . THR B 1 255 ? -83.664 -28.100 12.934 1.00 30.56 231 THR B O 1
ATOM 6698 N N . GLU B 1 256 ? -85.489 -29.250 13.569 1.00 26.64 232 GLU B N 1
ATOM 6699 C CA . GLU B 1 256 ? -86.389 -28.124 13.388 1.00 27.29 232 GLU B CA 1
ATOM 6700 C C . GLU B 1 256 ? -87.143 -27.833 14.671 1.00 30.05 232 GLU B C 1
ATOM 6701 O O . GLU B 1 256 ? -87.449 -28.741 15.448 1.00 30.59 232 GLU B O 1
ATOM 6707 N N . GLY B 1 257 ? -87.445 -26.559 14.885 1.00 23.82 233 GLY B N 1
ATOM 6708 C CA . GLY B 1 257 ? -88.225 -26.155 16.035 1.00 23.40 233 GLY B CA 1
ATOM 6709 C C . GLY B 1 257 ? -87.432 -25.286 16.984 1.00 22.92 233 GLY B C 1
ATOM 6710 O O . GLY B 1 257 ? -86.197 -25.361 17.043 1.00 23.64 233 GLY B O 1
ATOM 6711 N N . LYS B 1 258 ? -88.153 -24.465 17.740 1.00 24.15 234 LYS B N 1
ATOM 6712 C CA . LYS B 1 258 ? -87.536 -23.577 18.718 1.00 23.79 234 LYS B CA 1
ATOM 6713 C C . LYS B 1 258 ? -87.079 -24.329 19.961 1.00 24.52 234 LYS B C 1
ATOM 6714 O O . LYS B 1 258 ? -86.348 -23.788 20.786 1.00 24.73 234 LYS B O 1
ATOM 6720 N N . GLU B 1 259 ? -87.519 -25.571 20.101 1.00 24.75 235 GLU B N 1
ATOM 6721 C CA . GLU B 1 259 ? -86.998 -26.451 21.132 1.00 23.94 235 GLU B CA 1
ATOM 6722 C C . GLU B 1 259 ? -86.708 -27.784 20.480 1.00 24.16 235 GLU B C 1
ATOM 6723 O O . GLU B 1 259 ? -87.496 -28.266 19.674 1.00 26.51 235 GLU B O 1
ATOM 6729 N N . GLY B 1 260 ? -85.570 -28.378 20.803 1.00 22.24 236 GLY B N 1
ATOM 6730 C CA . GLY B 1 260 ? -85.242 -29.658 20.216 1.00 23.17 236 GLY B CA 1
ATOM 6731 C C . GLY B 1 260 ? -83.980 -30.282 20.754 1.00 22.32 236 GLY B C 1
ATOM 6732 O O . GLY B 1 260 ? -83.378 -29.805 21.722 1.00 22.68 236 GLY B O 1
ATOM 6733 N N . ILE B 1 261 ? -83.574 -31.364 20.108 1.00 25.72 237 ILE B N 1
ATOM 6734 C CA . ILE B 1 261 ? -82.359 -32.064 20.467 1.00 26.02 237 ILE B CA 1
ATOM 6735 C C . ILE B 1 261 ? -81.581 -32.381 19.202 1.00 26.79 237 ILE B C 1
ATOM 6736 O O . ILE B 1 261 ? -82.140 -32.872 18.216 1.00 28.66 237 ILE B O 1
ATOM 6741 N N . LEU B 1 262 ? -80.294 -32.071 19.230 1.00 25.08 238 LEU B N 1
ATOM 6742 C CA . LEU B 1 262 ? -79.385 -32.397 18.148 1.00 24.74 238 LEU B CA 1
ATOM 6743 C C . LEU B 1 262 ? -78.627 -33.645 18.558 1.00 24.02 238 LEU B C 1
ATOM 6744 O O . LEU B 1 262 ? -78.016 -33.678 19.621 1.00 26.30 238 LEU B O 1
ATOM 6749 N N . GLN B 1 263 ? -78.676 -34.676 17.726 1.00 23.15 239 GLN B N 1
ATOM 6750 C CA . GLN B 1 263 ? -77.992 -35.927 18.027 1.00 26.19 239 GLN B CA 1
ATOM 6751 C C . GLN B 1 263 ? -76.642 -35.976 17.325 1.00 24.95 239 GLN B C 1
ATOM 6752 O O . GLN B 1 263 ? -76.569 -35.929 16.095 1.00 27.44 239 GLN B O 1
ATOM 6758 N N . VAL B 1 264 ? -75.580 -36.090 18.111 1.00 22.04 240 VAL B N 1
ATOM 6759 C CA . VAL B 1 264 ? -74.225 -36.029 17.581 1.00 22.53 240 VAL B CA 1
ATOM 6760 C C . VAL B 1 264 ? -73.528 -37.377 17.730 1.00 27.31 240 VAL B C 1
ATOM 6761 O O . VAL B 1 264 ? -73.211 -37.806 18.837 1.00 27.16 240 VAL B O 1
ATOM 6765 N N . ALA B 1 265 ? -73.302 -38.048 16.607 1.00 24.25 241 ALA B N 1
ATOM 6766 C CA . ALA B 1 265 ? -72.612 -39.328 16.626 1.00 24.30 241 ALA B CA 1
ATOM 6767 C C . ALA B 1 265 ? -71.119 -39.124 16.816 1.00 22.59 241 ALA B C 1
ATOM 6768 O O . ALA B 1 265 ? -70.529 -38.220 16.217 1.00 26.09 241 ALA B O 1
ATOM 6770 N N . ASN B 1 266 ? -70.512 -39.969 17.648 1.00 26.42 242 ASN B N 1
ATOM 6771 C CA . ASN B 1 266 ? -69.071 -39.932 17.875 1.00 26.73 242 ASN B CA 1
ATOM 6772 C C . ASN B 1 266 ? -68.602 -38.524 18.189 1.00 25.96 242 ASN B C 1
ATOM 6773 O O . ASN B 1 266 ? -67.685 -38.000 17.558 1.00 29.27 242 ASN B O 1
ATOM 6778 N N . ALA B 1 267 ? -69.258 -37.915 19.166 1.00 25.51 243 ALA B N 1
ATOM 6779 C CA . ALA B 1 267 ? -69.029 -36.520 19.493 1.00 23.31 243 ALA B CA 1
ATOM 6780 C C . ALA B 1 267 ? -67.600 -36.289 19.973 1.00 23.79 243 ALA B C 1
ATOM 6781 O O . ALA B 1 267 ? -67.037 -37.101 20.710 1.00 25.20 243 ALA B O 1
ATOM 6783 N N . ARG B 1 268 ? -67.004 -35.191 19.523 1.00 21.58 244 ARG B N 1
ATOM 6784 C CA . ARG B 1 268 ? -65.694 -34.793 20.020 1.00 21.98 244 ARG B CA 1
ATOM 6785 C C . ARG B 1 268 ? -65.912 -33.819 21.166 1.00 20.12 244 ARG B C 1
ATOM 6786 O O . ARG B 1 268 ? -66.241 -32.653 20.954 1.00 20.63 244 ARG B O 1
ATOM 6794 N N . LEU B 1 269 ? -65.738 -34.306 22.385 1.00 19.64 245 LEU B N 1
ATOM 6795 C CA . LEU B 1 269 ? -66.032 -33.508 23.566 1.00 18.76 245 LEU B CA 1
ATOM 6796 C C . LEU B 1 269 ? -65.029 -32.396 23.780 1.00 18.23 245 LEU B C 1
ATOM 6797 O O . LEU B 1 269 ? -63.850 -32.520 23.449 1.00 19.62 245 LEU B O 1
ATOM 6802 N N . TRP B 1 270 ? -65.527 -31.296 24.326 1.00 17.24 246 TRP B N 1
ATOM 6803 C CA . TRP B 1 270 ? -64.695 -30.202 24.775 1.00 17.79 246 TRP B CA 1
ATOM 6804 C C . TRP B 1 270 ? -64.059 -30.649 26.084 1.00 17.16 246 TRP B C 1
ATOM 6805 O O . TRP B 1 270 ? -64.768 -31.012 27.019 1.00 18.71 246 TRP B O 1
ATOM 6816 N N . GLU B 1 271 ? -62.729 -30.685 26.129 1.00 16.46 247 GLU B N 1
ATOM 6817 C CA . GLU B 1 271 ? -62.030 -31.215 27.297 1.00 17.58 247 GLU B CA 1
ATOM 6818 C C . GLU B 1 271 ? -61.162 -30.144 27.919 1.00 17.96 247 GLU B C 1
ATOM 6819 O O . GLU B 1 271 ? -60.762 -29.188 27.250 1.00 16.60 247 GLU B O 1
ATOM 6825 N N . VAL B 1 272 ? -60.875 -30.297 29.209 1.00 17.18 248 VAL B N 1
ATOM 6826 C CA . VAL B 1 272 ? -60.043 -29.329 29.908 1.00 17.68 248 VAL B CA 1
ATOM 6827 C C . VAL B 1 272 ? -58.675 -29.248 29.241 1.00 16.07 248 VAL B C 1
ATOM 6828 O O . VAL B 1 272 ? -58.017 -30.260 29.015 1.00 17.59 248 VAL B O 1
ATOM 6832 N N A ARG B 1 273 ? -58.261 -28.027 28.923 0.55 15.55 249 ARG B N 1
ATOM 6833 N N B ARG B 1 273 ? -58.276 -28.022 28.921 0.45 15.57 249 ARG B N 1
ATOM 6834 C CA A ARG B 1 273 ? -57.007 -27.752 28.217 0.55 16.03 249 ARG B CA 1
ATOM 6835 C CA B ARG B 1 273 ? -57.039 -27.728 28.198 0.45 16.36 249 ARG B CA 1
ATOM 6836 C C A ARG B 1 273 ? -56.889 -28.511 26.890 0.55 19.46 249 ARG B C 1
ATOM 6837 C C B ARG B 1 273 ? -56.893 -28.555 26.922 0.45 19.41 249 ARG B C 1
ATOM 6838 O O A ARG B 1 273 ? -55.791 -28.725 26.378 0.55 18.14 249 ARG B O 1
ATOM 6839 O O B ARG B 1 273 ? -55.787 -28.864 26.478 0.45 18.76 249 ARG B O 1
ATOM 6854 N N . ASN B 1 274 ? -58.032 -28.894 26.331 1.00 17.20 250 ASN B N 1
ATOM 6855 C CA . ASN B 1 274 ? -58.069 -29.656 25.095 1.00 17.85 250 ASN B CA 1
ATOM 6856 C C . ASN B 1 274 ? -59.437 -29.441 24.453 1.00 15.99 250 ASN B C 1
ATOM 6857 O O . ASN B 1 274 ? -60.263 -30.353 24.349 1.00 17.64 250 ASN B O 1
ATOM 6862 N N . ALA B 1 275 ? -59.661 -28.202 24.033 1.00 16.93 251 ALA B N 1
ATOM 6863 C CA . ALA B 1 275 ? -60.965 -27.800 23.536 1.00 15.49 251 ALA B CA 1
ATOM 6864 C C . ALA B 1 275 ? -61.275 -28.394 22.183 1.00 17.38 251 ALA B C 1
ATOM 6865 O O . ALA B 1 275 ? -60.380 -28.679 21.382 1.00 18.68 251 ALA B O 1
ATOM 6867 N N . TYR B 1 276 ? -62.562 -28.575 21.939 1.00 17.61 252 TYR B N 1
ATOM 6868 C CA . TYR B 1 276 ? -63.071 -28.799 20.600 1.00 18.34 252 TYR B CA 1
ATOM 6869 C C . TYR B 1 276 ? -64.366 -28.016 20.514 1.00 19.02 252 TYR B C 1
ATOM 6870 O O . TYR B 1 276 ? -65.205 -28.118 21.408 1.00 18.81 252 TYR B O 1
ATOM 6879 N N . LEU B 1 277 ? -64.526 -27.219 19.461 1.00 18.07 253 LEU B N 1
ATOM 6880 C CA . LEU B 1 277 ? -65.712 -26.383 19.332 1.00 16.22 253 LEU B CA 1
ATOM 6881 C C . LEU B 1 277 ? -66.513 -26.716 18.081 1.00 19.72 253 LEU B C 1
ATOM 6882 O O . LEU B 1 277 ? -65.981 -26.711 16.966 1.00 19.74 253 LEU B O 1
ATOM 6887 N N . TYR B 1 278 ? -67.791 -27.017 18.277 1.00 17.66 254 TYR B N 1
ATOM 6888 C CA . TYR B 1 278 ? -68.742 -27.095 17.182 1.00 17.35 254 TYR B CA 1
ATOM 6889 C C . TYR B 1 278 ? -69.278 -25.691 16.942 1.00 17.06 254 TYR B C 1
ATOM 6890 O O . TYR B 1 278 ? -69.072 -24.783 17.757 1.00 18.26 254 TYR B O 1
ATOM 6899 N N . GLN B 1 279 ? -69.964 -25.511 15.823 1.00 19.45 255 GLN B N 1
ATOM 6900 C CA . GLN B 1 279 ? -70.657 -24.259 15.570 1.00 18.71 255 GLN B CA 1
ATOM 6901 C C . GLN B 1 279 ? -72.150 -24.512 15.469 1.00 20.10 255 GLN B C 1
ATOM 6902 O O . GLN B 1 279 ? -72.596 -25.308 14.643 1.00 19.78 255 GLN B O 1
ATOM 6908 N N . ILE B 1 280 ? -72.926 -23.839 16.312 1.00 17.17 256 ILE B N 1
ATOM 6909 C CA . ILE B 1 280 ? -74.370 -23.934 16.192 1.00 18.45 256 ILE B CA 1
ATOM 6910 C C . ILE B 1 280 ? -74.824 -22.859 15.224 1.00 18.67 256 ILE B C 1
ATOM 6911 O O . ILE B 1 280 ? -74.296 -21.746 15.228 1.00 18.49 256 ILE B O 1
ATOM 6916 N N . VAL B 1 281 ? -75.775 -23.224 14.374 1.00 17.76 257 VAL B N 1
ATOM 6917 C CA . VAL B 1 281 ? -76.317 -22.335 13.357 1.00 19.42 257 VAL B CA 1
ATOM 6918 C C . VAL B 1 281 ? -77.831 -22.336 13.507 1.00 20.05 257 VAL B C 1
ATOM 6919 O O . VAL B 1 281 ? -78.473 -23.378 13.397 1.00 20.47 257 VAL B O 1
ATOM 6923 N N . ILE B 1 282 ? -78.391 -21.167 13.795 1.00 19.50 258 ILE B N 1
ATOM 6924 C CA . ILE B 1 282 ? -79.813 -21.044 14.061 1.00 19.06 258 ILE B CA 1
ATOM 6925 C C . ILE B 1 282 ? -80.406 -20.188 12.959 1.00 18.47 258 ILE B C 1
ATOM 6926 O O . ILE B 1 282 ? -79.970 -19.051 12.756 1.00 19.74 258 ILE B O 1
ATOM 6931 N N . LEU B 1 283 ? -81.362 -20.749 12.229 1.00 18.68 259 LEU B N 1
ATOM 6932 C CA . LEU B 1 283 ? -81.961 -20.074 11.093 1.00 19.33 259 LEU B CA 1
ATOM 6933 C C . LEU B 1 283 ? -83.428 -19.818 11.367 1.00 23.03 259 LEU B C 1
ATOM 6934 O O . LEU B 1 283 ? -84.125 -20.686 11.890 1.00 25.86 259 LEU B O 1
ATOM 6939 N N . ILE B 1 284 ? -83.894 -18.624 11.017 1.00 19.83 260 ILE B N 1
ATOM 6940 C CA . ILE B 1 284 ? -85.324 -18.364 10.931 1.00 20.29 260 ILE B CA 1
ATOM 6941 C C . ILE B 1 284 ? -85.691 -18.369 9.462 1.00 20.71 260 ILE B C 1
ATOM 6942 O O . ILE B 1 284 ? -85.023 -17.718 8.655 1.00 23.18 260 ILE B O 1
ATOM 6947 N N . THR B 1 285 ? -86.744 -19.100 9.111 1.00 23.52 261 THR B N 1
ATOM 6948 C CA . THR B 1 285 ? -87.153 -19.218 7.714 1.00 22.43 261 THR B CA 1
ATOM 6949 C C . THR B 1 285 ? -88.626 -18.880 7.535 1.00 25.08 261 THR B C 1
ATOM 6950 O O . THR B 1 285 ? -89.410 -18.972 8.477 1.00 27.60 261 THR B O 1
ATOM 6954 N N . ASP B 1 286 ? -89.010 -18.495 6.321 1.00 29.29 262 ASP B N 1
ATOM 6955 C CA . ASP B 1 286 ? -90.432 -18.377 6.002 1.00 31.83 262 ASP B CA 1
ATOM 6956 C C . ASP B 1 286 ? -90.824 -19.333 4.883 1.00 38.96 262 ASP B C 1
ATOM 6957 O O . ASP B 1 286 ? -91.862 -19.165 4.243 1.00 42.21 262 ASP B O 1
ATOM 6962 N N . GLY B 1 287 ? -89.986 -20.336 4.653 1.00 39.68 263 GLY B N 1
ATOM 6963 C CA . GLY B 1 287 ? -90.223 -21.287 3.584 1.00 41.70 263 GLY B CA 1
ATOM 6964 C C . GLY B 1 287 ? -89.573 -20.833 2.293 1.00 48.54 263 GLY B C 1
ATOM 6965 O O . GLY B 1 287 ? -88.801 -21.574 1.684 1.00 52.37 263 GLY B O 1
ATOM 6966 N N . ASN B 1 288 ? -89.884 -19.610 1.876 1.00 51.00 264 ASN B N 1
ATOM 6967 C CA . ASN B 1 288 ? -89.279 -19.039 0.680 1.00 48.98 264 ASN B CA 1
ATOM 6968 C C . ASN B 1 288 ? -87.777 -18.849 0.863 1.00 45.24 264 ASN B C 1
ATOM 6969 O O . ASN B 1 288 ? -86.987 -19.172 -0.024 1.00 51.99 264 ASN B O 1
ATOM 6974 N N . GLY B 1 289 ? -87.385 -18.333 2.022 1.00 33.28 265 GLY B N 1
ATOM 6975 C CA . GLY B 1 289 ? -85.985 -18.080 2.290 1.00 29.27 265 GLY B CA 1
ATOM 6976 C C . GLY B 1 289 ? -85.649 -17.956 3.763 1.00 29.24 265 GLY B C 1
ATOM 6977 O O . GLY B 1 289 ? -86.418 -18.352 4.637 1.00 34.88 265 GLY B O 1
ATOM 6978 N N . VAL B 1 290 ? -84.481 -17.393 4.031 1.00 25.97 266 VAL B N 1
ATOM 6979 C CA . VAL B 1 290 ? -83.990 -17.255 5.391 1.00 21.70 266 VAL B CA 1
ATOM 6980 C C . VAL B 1 290 ? -84.168 -15.812 5.848 1.00 25.07 266 VAL B C 1
ATOM 6981 O O . VAL B 1 290 ? -83.888 -14.878 5.097 1.00 27.54 266 VAL B O 1
ATOM 6985 N N . LEU B 1 291 ? -84.652 -15.632 7.074 1.00 23.83 267 LEU B N 1
ATOM 6986 C CA . LEU B 1 291 ? -84.881 -14.297 7.629 1.00 22.32 267 LEU B CA 1
ATOM 6987 C C . LEU B 1 291 ? -83.736 -13.833 8.525 1.00 21.13 267 LEU B C 1
ATOM 6988 O O . LEU B 1 291 ? -83.460 -12.637 8.632 1.00 21.90 267 LEU B O 1
ATOM 6993 N N . ASP B 1 292 ? -83.089 -14.783 9.193 1.00 20.58 268 ASP B N 1
ATOM 6994 C CA . ASP B 1 292 ? -81.989 -14.477 10.094 1.00 19.86 268 ASP B CA 1
ATOM 6995 C C . ASP B 1 292 ? -81.142 -15.724 10.249 1.00 17.83 268 ASP B C 1
ATOM 6996 O O . ASP B 1 292 ? -81.626 -16.848 10.070 1.00 19.36 268 ASP B O 1
ATOM 7001 N N . GLU B 1 293 ? -79.874 -15.516 10.561 1.00 18.10 269 GLU B N 1
ATOM 7002 C CA . GLU B 1 293 ? -78.970 -16.604 10.873 1.00 19.42 269 GLU B CA 1
ATOM 7003 C C . GLU B 1 293 ? -78.091 -16.145 12.016 1.00 18.16 269 GLU B C 1
ATOM 7004 O O . GLU B 1 293 ? -77.481 -15.079 11.944 1.00 18.25 269 GLU B O 1
ATOM 7010 N N . TYR B 1 294 ? -78.055 -16.935 13.085 1.00 18.04 270 TYR B N 1
ATOM 7011 C CA . TYR B 1 294 ? -77.112 -16.709 14.161 1.00 16.91 270 TYR B CA 1
ATOM 7012 C C . TYR B 1 294 ? -76.196 -17.913 14.303 1.00 17.90 270 TYR B C 1
ATOM 7013 O O . TYR B 1 294 ? -76.651 -19.054 14.263 1.00 19.36 270 TYR B O 1
ATOM 7022 N N . ARG B 1 295 ? -74.906 -17.654 14.457 1.00 16.27 271 ARG B N 1
ATOM 7023 C CA . ARG B 1 295 ? -73.917 -18.712 14.600 1.00 17.66 271 ARG B CA 1
ATOM 7024 C C . ARG B 1 295 ? -73.022 -18.398 15.777 1.00 17.76 271 ARG B C 1
ATOM 7025 O O . ARG B 1 295 ? -72.662 -17.248 15.992 1.00 16.80 271 ARG B O 1
ATOM 7033 N N . GLU B 1 296 ? -72.629 -19.433 16.510 1.00 17.25 272 GLU B N 1
ATOM 7034 C CA . GLU B 1 296 ? -71.735 -19.266 17.644 1.00 15.92 272 GLU B CA 1
ATOM 7035 C C . GLU B 1 296 ? -71.032 -20.587 17.902 1.00 16.58 272 GLU B C 1
ATOM 7036 O O . GLU B 1 296 ? -71.612 -21.652 17.693 1.00 17.27 272 GLU B O 1
ATOM 7042 N N . LYS B 1 297 ? -69.783 -20.512 18.353 1.00 15.70 273 LYS B N 1
ATOM 7043 C CA . LYS B 1 297 ? -69.048 -21.722 18.699 1.00 17.81 273 LYS B CA 1
ATOM 7044 C C . LYS B 1 297 ? -69.429 -22.171 20.097 1.00 15.79 273 LYS B C 1
ATOM 7045 O O . LYS B 1 297 ? -69.506 -21.360 21.018 1.00 16.81 273 LYS B O 1
ATOM 7051 N N . ILE B 1 298 ? -69.669 -23.468 20.241 1.00 15.91 274 ILE B N 1
ATOM 7052 C CA . ILE B 1 298 ? -70.032 -24.071 21.514 1.00 16.55 274 ILE B CA 1
ATOM 7053 C C . ILE B 1 298 ? -69.233 -25.357 21.685 1.00 16.52 274 ILE B C 1
ATOM 7054 O O . ILE B 1 298 ? -68.671 -25.876 20.723 1.00 17.84 274 ILE B O 1
ATOM 7059 N N . GLY B 1 299 ? -69.157 -25.867 22.909 1.00 15.51 275 GLY B N 1
ATOM 7060 C CA . GLY B 1 299 ? -68.408 -27.089 23.145 1.00 16.38 275 GLY B CA 1
ATOM 7061 C C . GLY B 1 299 ? -69.235 -28.073 23.931 1.00 16.72 275 GLY B C 1
ATOM 7062 O O . GLY B 1 299 ? -69.849 -27.714 24.933 1.00 17.47 275 GLY B O 1
ATOM 7063 N N . ILE B 1 300 ? -69.271 -29.316 23.463 1.00 17.18 276 ILE B N 1
ATOM 7064 C CA . ILE B 1 300 ? -70.034 -30.358 24.126 1.00 17.04 276 ILE B CA 1
ATOM 7065 C C . ILE B 1 300 ? -69.276 -30.856 25.344 1.00 17.54 276 ILE B C 1
ATOM 7066 O O . ILE B 1 300 ? -68.210 -31.472 25.231 1.00 19.42 276 ILE B O 1
ATOM 7071 N N . ARG B 1 301 ? -69.826 -30.564 26.514 1.00 17.83 277 ARG B N 1
ATOM 7072 C CA . ARG B 1 301 ? -69.200 -30.957 27.767 1.00 18.04 277 ARG B CA 1
ATOM 7073 C C . ARG B 1 301 ? -70.250 -30.958 28.861 1.00 18.04 277 ARG B C 1
ATOM 7074 O O . ARG B 1 301 ? -71.205 -30.182 28.822 1.00 17.61 277 ARG B O 1
ATOM 7082 N N . THR B 1 302 ? -70.085 -31.830 29.846 1.00 19.30 278 THR B N 1
ATOM 7083 C CA . THR B 1 302 ? -70.973 -31.810 31.001 1.00 18.71 278 THR B CA 1
ATOM 7084 C C . THR B 1 302 ? -70.201 -31.463 32.260 1.00 17.91 278 THR B C 1
ATOM 7085 O O . THR B 1 302 ? -69.001 -31.749 32.372 1.00 17.12 278 THR B O 1
ATOM 7089 N N . VAL B 1 303 ? -70.895 -30.830 33.197 1.00 18.35 279 VAL B N 1
ATOM 7090 C CA . VAL B 1 303 ? -70.311 -30.508 34.483 1.00 18.21 279 VAL B CA 1
ATOM 7091 C C . VAL B 1 303 ? -71.304 -30.890 35.544 1.00 22.65 279 VAL B C 1
ATOM 7092 O O . VAL B 1 303 ? -72.483 -30.542 35.465 1.00 23.92 279 VAL B O 1
ATOM 7096 N N . ARG B 1 304 ? -70.847 -31.631 36.539 1.00 20.83 280 ARG B N 1
ATOM 7097 C CA . ARG B 1 304 ? -71.715 -31.884 37.669 1.00 23.08 280 ARG B CA 1
ATOM 7098 C C . ARG B 1 304 ? -70.901 -32.169 38.905 1.00 24.19 280 ARG B C 1
ATOM 7099 O O . ARG B 1 304 ? -69.720 -32.507 38.824 1.00 24.28 280 ARG B O 1
ATOM 7107 N N . ILE B 1 305 ? -71.535 -31.991 40.053 1.00 23.73 281 ILE B N 1
ATOM 7108 C CA . ILE B 1 305 ? -70.891 -32.299 41.311 1.00 19.38 281 ILE B CA 1
ATOM 7109 C C . ILE B 1 305 ? -71.410 -33.650 41.762 1.00 21.14 281 ILE B C 1
ATOM 7110 O O . ILE B 1 305 ? -72.618 -33.903 41.735 1.00 22.25 281 ILE B O 1
ATOM 7115 N N . GLU B 1 306 ? -70.491 -34.533 42.128 1.00 19.05 282 GLU B N 1
ATOM 7116 C CA . GLU B 1 306 ? -70.848 -35.849 42.631 1.00 20.75 282 GLU B CA 1
ATOM 7117 C C . GLU B 1 306 ? -70.071 -36.079 43.912 1.00 17.96 282 GLU B C 1
ATOM 7118 O O . GLU B 1 306 ? -68.861 -36.284 43.886 1.00 20.16 282 GLU B O 1
ATOM 7124 N N . GLY B 1 307 ? -70.761 -36.016 45.041 1.00 19.09 283 GLY B N 1
ATOM 7125 C CA . GLY B 1 307 ? -70.075 -36.073 46.318 1.00 18.43 283 GLY B CA 1
ATOM 7126 C C . GLY B 1 307 ? -69.059 -34.946 46.382 1.00 18.89 283 GLY B C 1
ATOM 7127 O O . GLY B 1 307 ? -69.358 -33.787 46.065 1.00 17.77 283 GLY B O 1
ATOM 7128 N N . THR B 1 308 ? -67.831 -35.283 46.749 1.00 16.61 284 THR B N 1
ATOM 7129 C CA . THR B 1 308 ? -66.801 -34.257 46.862 1.00 17.75 284 THR B CA 1
ATOM 7130 C C . THR B 1 308 ? -66.055 -34.015 45.558 1.00 19.42 284 THR B C 1
ATOM 7131 O O . THR B 1 308 ? -65.047 -33.308 45.551 1.00 23.70 284 THR B O 1
ATOM 7135 N N . LYS B 1 309 ? -66.547 -34.571 44.456 1.00 17.77 285 LYS B N 1
ATOM 7136 C CA . LYS B 1 309 ? -65.864 -34.443 43.168 1.00 17.45 285 LYS B CA 1
ATOM 7137 C C . LYS B 1 309 ? -66.551 -33.477 42.220 1.00 16.81 285 LYS B C 1
ATOM 7138 O O . LYS B 1 309 ? -67.783 -33.420 42.148 1.00 18.41 285 LYS B O 1
ATOM 7144 N N . ILE B 1 310 ? -65.733 -32.723 41.493 1.00 16.43 286 ILE B N 1
ATOM 7145 C CA . ILE B 1 310 ? -66.200 -31.906 40.383 1.00 17.92 286 ILE B CA 1
ATOM 7146 C C . ILE B 1 310 ? -65.953 -32.717 39.120 1.00 17.54 286 ILE B C 1
ATOM 7147 O O . ILE B 1 310 ? -64.806 -33.013 38.779 1.00 18.48 286 ILE B O 1
ATOM 7152 N N . LEU B 1 311 ? -67.031 -33.100 38.445 1.00 18.90 287 LEU B N 1
ATOM 7153 C CA . LEU B 1 311 ? -66.923 -33.971 37.279 1.00 19.11 287 LEU B CA 1
ATOM 7154 C C . LEU B 1 311 ? -67.073 -33.187 35.983 1.00 19.25 287 LEU B C 1
ATOM 7155 O O . LEU B 1 311 ? -68.106 -32.555 35.747 1.00 19.99 287 LEU B O 1
ATOM 7160 N N . LEU B 1 312 ? -66.042 -33.248 35.148 1.00 17.62 288 LEU B N 1
ATOM 7161 C CA . LEU B 1 312 ? -66.089 -32.697 33.800 1.00 17.95 288 LEU B CA 1
ATOM 7162 C C . LEU B 1 312 ? -66.129 -33.882 32.844 1.00 18.17 288 LEU B C 1
ATOM 7163 O O . LEU B 1 312 ? -65.208 -34.708 32.827 1.00 19.10 288 LEU B O 1
ATOM 7168 N N . ASN B 1 313 ? -67.207 -33.990 32.071 1.00 19.01 289 ASN B N 1
ATOM 7169 C CA . ASN B 1 313 ? -67.399 -35.140 31.190 1.00 18.88 289 ASN B CA 1
ATOM 7170 C C . ASN B 1 313 ? -67.254 -36.454 31.952 1.00 20.95 289 ASN B C 1
ATOM 7171 O O . ASN B 1 313 ? -66.623 -37.402 31.478 1.00 21.31 289 ASN B O 1
ATOM 7176 N N . ASP B 1 314 ? -67.830 -36.475 33.150 1.00 20.16 290 ASP B N 1
ATOM 7177 C CA . ASP B 1 314 ? -67.890 -37.672 33.994 1.00 21.35 290 ASP B CA 1
ATOM 7178 C C . ASP B 1 314 ? -66.573 -38.057 34.684 1.00 23.48 290 ASP B C 1
ATOM 7179 O O . ASP B 1 314 ? -66.511 -39.082 35.359 1.00 25.63 290 ASP B O 1
ATOM 7184 N N . ARG B 1 315 ? -65.532 -37.243 34.527 1.00 20.07 291 ARG B N 1
ATOM 7185 C CA . ARG B 1 315 ? -64.255 -37.514 35.185 1.00 19.85 291 ARG B CA 1
ATOM 7186 C C . ARG B 1 315 ? -63.919 -36.380 36.147 1.00 20.92 291 ARG B C 1
ATOM 7187 O O . ARG B 1 315 ? -64.113 -35.207 35.815 1.00 19.79 291 ARG B O 1
ATOM 7195 N N . PRO B 1 316 ? -63.392 -36.714 37.335 1.00 18.85 292 PRO B N 1
ATOM 7196 C CA . PRO B 1 316 ? -63.033 -35.644 38.272 1.00 18.55 292 PRO B CA 1
ATOM 7197 C C . PRO B 1 316 ? -61.969 -34.723 37.704 1.00 19.55 292 PRO B C 1
ATOM 7198 O O . PRO B 1 316 ? -61.051 -35.153 37.012 1.00 19.33 292 PRO B O 1
ATOM 7202 N N . VAL B 1 317 ? -62.112 -33.445 38.004 1.00 17.31 293 VAL B N 1
ATOM 7203 C CA . VAL B 1 317 ? -61.086 -32.478 37.670 1.00 16.21 293 VAL B CA 1
ATOM 7204 C C . VAL B 1 317 ? -60.730 -31.711 38.933 1.00 15.99 293 VAL B C 1
ATOM 7205 O O . VAL B 1 317 ? -61.604 -31.400 39.740 1.00 17.47 293 VAL B O 1
ATOM 7209 N N . TYR B 1 318 ? -59.443 -31.438 39.115 1.00 14.21 294 TYR B N 1
ATOM 7210 C CA . TYR B 1 318 ? -58.979 -30.630 40.230 1.00 14.61 294 TYR B CA 1
ATOM 7211 C C . TYR B 1 318 ? -58.678 -29.252 39.664 1.00 14.94 294 TYR B C 1
ATOM 7212 O O . TYR B 1 318 ? -57.882 -29.121 38.735 1.00 16.07 294 TYR B O 1
ATOM 7221 N N . LEU B 1 319 ? -59.314 -28.217 40.202 1.00 13.70 295 LEU B N 1
ATOM 7222 C CA . LEU B 1 319 ? -59.151 -26.879 39.636 1.00 13.13 295 LEU B CA 1
ATOM 7223 C C . LEU B 1 319 ? -57.811 -26.290 40.051 1.00 12.75 295 LEU B C 1
ATOM 7224 O O . LEU B 1 319 ? -57.433 -26.343 41.224 1.00 14.09 295 LEU B O 1
ATOM 7229 N N . LYS B 1 320 ? -57.101 -25.719 39.087 1.00 12.89 296 LYS B N 1
ATOM 7230 C CA . LYS B 1 320 ? -55.787 -25.132 39.329 1.00 12.70 296 LYS B CA 1
ATOM 7231 C C . LYS B 1 320 ? -55.736 -23.800 38.611 1.00 12.10 296 LYS B C 1
ATOM 7232 O O . LYS B 1 320 ? -55.879 -23.747 37.391 1.00 12.54 296 LYS B O 1
ATOM 7238 N N . GLY B 1 321 ? -55.560 -22.715 39.336 1.00 11.47 297 GLY B N 1
ATOM 7239 C CA . GLY B 1 321 ? -55.480 -21.453 38.633 1.00 11.88 297 GLY B CA 1
ATOM 7240 C C . GLY B 1 321 ? -55.516 -20.269 39.558 1.00 11.26 297 GLY B C 1
ATOM 7241 O O . GLY B 1 321 ? -54.863 -20.261 40.601 1.00 11.00 297 GLY B O 1
ATOM 7242 N N . PHE B 1 322 ? -56.277 -19.253 39.166 1.00 11.10 298 PHE B N 1
ATOM 7243 C CA . PHE B 1 322 ? -56.210 -17.956 39.815 1.00 10.72 298 PHE B CA 1
ATOM 7244 C C . PHE B 1 322 ? -57.528 -17.238 39.799 1.00 11.45 298 PHE B C 1
ATOM 7245 O O . PHE B 1 322 ? -58.359 -17.453 38.921 1.00 12.30 298 PHE B O 1
ATOM 7253 N N . GLY B 1 323 ? -57.707 -16.344 40.766 1.00 10.00 299 GLY B N 1
ATOM 7254 C CA . GLY B 1 323 ? -58.570 -15.203 40.535 1.00 11.02 299 GLY B CA 1
ATOM 7255 C C . GLY B 1 323 ? -57.785 -14.186 39.722 1.00 10.91 299 GLY B C 1
ATOM 7256 O O . GLY B 1 323 ? -56.578 -14.011 39.910 1.00 11.99 299 GLY B O 1
ATOM 7257 N N . LYS B 1 324 ? -58.478 -13.519 38.809 1.00 11.25 300 LYS B N 1
ATOM 7258 C CA . LYS B 1 324 ? -57.871 -12.480 37.987 1.00 10.14 300 LYS B CA 1
ATOM 7259 C C . LYS B 1 324 ? -58.522 -11.132 38.277 1.00 10.89 300 LYS B C 1
ATOM 7260 O O . LYS B 1 324 ? -59.171 -10.955 39.314 1.00 12.14 300 LYS B O 1
ATOM 7266 N N . HIS B 1 325 ? -58.282 -10.168 37.398 1.00 10.65 301 HIS B N 1
ATOM 7267 C CA . HIS B 1 325 ? -59.038 -8.919 37.351 1.00 11.15 301 HIS B CA 1
ATOM 7268 C C . HIS B 1 325 ? -59.011 -8.494 35.891 1.00 12.69 301 HIS B C 1
ATOM 7269 O O . HIS B 1 325 ? -58.260 -9.058 35.094 1.00 14.30 301 HIS B O 1
ATOM 7276 N N . GLU B 1 326 ? -59.823 -7.525 35.514 1.00 11.29 302 GLU B N 1
ATOM 7277 C CA . GLU B 1 326 ? -59.579 -6.827 34.260 1.00 10.24 302 GLU B CA 1
ATOM 7278 C C . GLU B 1 326 ? -58.777 -5.610 34.666 1.00 10.40 302 GLU B C 1
ATOM 7279 O O . GLU B 1 326 ? -59.319 -4.650 35.186 1.00 10.72 302 GLU B O 1
ATOM 7285 N N . ASP B 1 327 ? -57.462 -5.688 34.484 1.00 10.70 303 ASP B N 1
ATOM 7286 C CA . ASP B 1 327 ? -56.583 -4.690 35.053 1.00 10.95 303 ASP B CA 1
ATOM 7287 C C . ASP B 1 327 ? -55.256 -4.742 34.308 1.00 10.85 303 ASP B C 1
ATOM 7288 O O . ASP B 1 327 ? -54.665 -5.813 34.166 1.00 10.64 303 ASP B O 1
ATOM 7293 N N . PHE B 1 328 ? -54.781 -3.580 33.862 1.00 10.41 304 PHE B N 1
ATOM 7294 C CA . PHE B 1 328 ? -53.543 -3.505 33.089 1.00 10.46 304 PHE B CA 1
ATOM 7295 C C . PHE B 1 328 ? -53.084 -2.064 33.119 1.00 10.93 304 PHE B C 1
ATOM 7296 O O . PHE B 1 328 ? -53.909 -1.166 33.223 1.00 11.56 304 PHE B O 1
ATOM 7304 N N . PRO B 1 329 ? -51.770 -1.821 33.031 1.00 12.16 305 PRO B N 1
ATOM 7305 C CA . PRO B 1 329 ? -51.323 -0.429 33.141 1.00 12.46 305 PRO B CA 1
ATOM 7306 C C . PRO B 1 329 ? -51.937 0.504 32.106 1.00 11.87 305 PRO B C 1
ATOM 7307 O O . PRO B 1 329 ? -52.063 0.140 30.934 1.00 12.04 305 PRO B O 1
ATOM 7311 N N . ILE B 1 330 ? -52.304 1.688 32.581 1.00 11.03 306 ILE B N 1
ATOM 7312 C CA . ILE B 1 330 ? -52.903 2.781 31.810 1.00 12.08 306 ILE B CA 1
ATOM 7313 C C . ILE B 1 330 ? -54.336 2.498 31.344 1.00 12.36 306 ILE B C 1
ATOM 7314 O O . ILE B 1 330 ? -55.229 3.315 31.584 1.00 13.09 306 ILE B O 1
ATOM 7319 N N . LEU B 1 331 ? -54.564 1.359 30.702 1.00 11.82 307 LEU B N 1
ATOM 7320 C CA . LEU B 1 331 ? -55.905 1.029 30.222 1.00 13.00 307 LEU B CA 1
ATOM 7321 C C . LEU B 1 331 ? -56.904 0.801 31.348 1.00 11.70 307 LEU B C 1
ATOM 7322 O O . LEU B 1 331 ? -58.113 0.918 31.134 1.00 11.53 307 LEU B O 1
ATOM 7327 N N . GLY B 1 332 ? -56.400 0.449 32.528 1.00 12.08 308 GLY B N 1
ATOM 7328 C CA . GLY B 1 332 ? -57.278 0.133 33.642 1.00 12.27 308 GLY B CA 1
ATOM 7329 C C . GLY B 1 332 ? -57.985 -1.176 33.368 1.00 11.01 308 GLY B C 1
ATOM 7330 O O . GLY B 1 332 ? -57.331 -2.204 33.216 1.00 11.05 308 GLY B O 1
ATOM 7331 N N . ARG B 1 333 ? -59.311 -1.138 33.294 1.00 11.15 309 ARG B N 1
ATOM 7332 C CA . ARG B 1 333 ? -60.053 -2.341 32.958 1.00 12.05 309 ARG B CA 1
ATOM 7333 C C . ARG B 1 333 ? -60.312 -2.419 31.466 1.00 11.21 309 ARG B C 1
ATOM 7334 O O . ARG B 1 333 ? -61.025 -3.318 31.010 1.00 13.78 309 ARG B O 1
ATOM 7342 N N . GLY B 1 334 ? -59.763 -1.482 30.708 1.00 11.35 310 GLY B N 1
ATOM 7343 C CA . GLY B 1 334 ? -59.977 -1.444 29.273 1.00 11.28 310 GLY B CA 1
ATOM 7344 C C . GLY B 1 334 ? -59.644 -2.753 28.596 1.00 11.68 310 GLY B C 1
ATOM 7345 O O . GLY B 1 334 ? -58.555 -3.298 28.775 1.00 12.41 310 GLY B O 1
ATOM 7346 N N . PHE B 1 335 ? -60.564 -3.244 27.777 1.00 12.13 311 PHE B N 1
ATOM 7347 C CA . PHE B 1 335 ? -60.320 -4.509 27.113 1.00 14.26 311 PHE B CA 1
ATOM 7348 C C . PHE B 1 335 ? -59.285 -4.411 25.997 1.00 12.57 311 PHE B C 1
ATOM 7349 O O . PHE B 1 335 ? -59.314 -3.484 25.198 1.00 13.69 311 PHE B O 1
ATOM 7357 N N . HIS B 1 336 ? -58.399 -5.395 25.910 1.00 12.58 312 HIS B N 1
ATOM 7358 C CA . HIS B 1 336 ? -57.491 -5.518 24.767 1.00 11.70 312 HIS B CA 1
ATOM 7359 C C . HIS B 1 336 ? -57.161 -6.987 24.585 1.00 11.00 312 HIS B C 1
ATOM 7360 O O . HIS B 1 336 ? -56.810 -7.670 25.545 1.00 12.00 312 HIS B O 1
ATOM 7367 N N . TRP B 1 337 ? -57.275 -7.479 23.360 1.00 11.31 313 TRP B N 1
ATOM 7368 C CA . TRP B 1 337 ? -56.939 -8.862 23.067 1.00 11.80 313 TRP B CA 1
ATOM 7369 C C . TRP B 1 337 ? -55.494 -9.208 23.436 1.00 11.60 313 TRP B C 1
ATOM 7370 O O . TRP B 1 337 ? -55.190 -10.358 23.712 1.00 11.75 313 TRP B O 1
ATOM 7381 N N . GLY B 1 338 ? -54.601 -8.227 23.412 1.00 11.86 314 GLY B N 1
ATOM 7382 C CA . GLY B 1 338 ? -53.215 -8.470 23.793 1.00 12.19 314 GLY B CA 1
ATOM 7383 C C . GLY B 1 338 ? -53.064 -8.908 25.246 1.00 11.72 314 GLY B C 1
ATOM 7384 O O . GLY B 1 338 ? -52.214 -9.739 25.578 1.00 11.04 314 GLY B O 1
ATOM 7385 N N . ILE B 1 339 ? -53.874 -8.337 26.126 1.00 11.69 315 ILE B N 1
ATOM 7386 C CA . ILE B 1 339 ? -53.860 -8.735 27.529 1.00 11.78 315 ILE B CA 1
ATOM 7387 C C . ILE B 1 339 ? -54.366 -10.171 27.643 1.00 11.47 315 ILE B C 1
ATOM 7388 O O . ILE B 1 339 ? -53.773 -10.987 28.351 1.00 11.38 315 ILE B O 1
ATOM 7393 N N . VAL B 1 340 ? -55.444 -10.484 26.929 1.00 11.84 316 VAL B N 1
ATOM 7394 C CA . VAL B 1 340 ? -55.938 -11.851 26.884 1.00 11.83 316 VAL B CA 1
ATOM 7395 C C . VAL B 1 340 ? -54.842 -12.811 26.446 1.00 11.95 316 VAL B C 1
ATOM 7396 O O . VAL B 1 340 ? -54.615 -13.834 27.092 1.00 11.26 316 VAL B O 1
ATOM 7400 N N . LYS B 1 341 ? -54.162 -12.505 25.341 1.00 11.70 317 LYS B N 1
ATOM 7401 C CA . LYS B 1 341 ? -53.172 -13.420 24.798 1.00 11.09 317 LYS B CA 1
ATOM 7402 C C . LYS B 1 341 ? -52.030 -13.625 25.776 1.00 11.67 317 LYS B C 1
ATOM 7403 O O . LYS B 1 341 ? -51.634 -14.759 26.041 1.00 11.04 317 LYS B O 1
ATOM 7409 N N . ARG B 1 342 ? -51.481 -12.537 26.315 1.00 10.70 318 ARG B N 1
ATOM 7410 C CA . ARG B 1 342 ? -50.380 -12.709 27.260 1.00 11.66 318 ARG B CA 1
ATOM 7411 C C . ARG B 1 342 ? -50.841 -13.497 28.488 1.00 11.41 318 ARG B C 1
ATOM 7412 O O . ARG B 1 342 ? -50.137 -14.381 28.969 1.00 11.01 318 ARG B O 1
ATOM 7420 N N . ASP B 1 343 ? -52.016 -13.162 29.004 1.00 11.06 319 ASP B N 1
ATOM 7421 C CA . ASP B 1 343 ? -52.467 -13.805 30.233 1.00 11.87 319 ASP B CA 1
ATOM 7422 C C . ASP B 1 343 ? -52.666 -15.289 30.018 1.00 11.52 319 ASP B C 1
ATOM 7423 O O . ASP B 1 343 ? -52.285 -16.093 30.863 1.00 12.50 319 ASP B O 1
ATOM 7428 N N . PHE B 1 344 ? -53.239 -15.675 28.882 1.00 9.85 320 PHE B N 1
ATOM 7429 C CA . PHE B 1 344 ? -53.422 -17.091 28.646 1.00 10.16 320 PHE B CA 1
ATOM 7430 C C . PHE B 1 344 ? -52.092 -17.803 28.454 1.00 12.05 320 PHE B C 1
ATOM 7431 O O . PHE B 1 344 ? -51.953 -18.949 28.878 1.00 12.12 320 PHE B O 1
ATOM 7439 N N . GLU B 1 345 ? -51.118 -17.155 27.810 1.00 12.33 321 GLU B N 1
ATOM 7440 C CA . GLU B 1 345 ? -49.816 -17.793 27.682 1.00 11.93 321 GLU B CA 1
ATOM 7441 C C . GLU B 1 345 ? -49.200 -18.016 29.066 1.00 12.18 321 GLU B C 1
ATOM 7442 O O . GLU B 1 345 ? -48.624 -19.067 29.334 1.00 12.31 321 GLU B O 1
ATOM 7448 N N . CYS B 1 346 ? -49.342 -17.034 29.951 1.00 11.93 322 CYS B N 1
ATOM 7449 C CA . CYS B 1 346 ? -48.849 -17.183 31.324 1.00 11.52 322 CYS B CA 1
ATOM 7450 C C . CYS B 1 346 ? -49.600 -18.277 32.066 1.00 11.17 322 CYS B C 1
ATOM 7451 O O . CYS B 1 346 ? -48.999 -19.101 32.754 1.00 12.30 322 CYS B O 1
ATOM 7454 N N . LEU B 1 347 ? -50.916 -18.297 31.909 1.00 11.69 323 LEU B N 1
ATOM 7455 C CA . LEU B 1 347 ? -51.708 -19.328 32.561 1.00 11.74 323 LEU B CA 1
ATOM 7456 C C . LEU B 1 347 ? -51.263 -20.717 32.114 1.00 12.87 323 LEU B C 1
ATOM 7457 O O . LEU B 1 347 ? -51.076 -21.613 32.932 1.00 13.21 323 LEU B O 1
ATOM 7462 N N . LYS B 1 348 ? -51.095 -20.902 30.809 1.00 12.19 324 LYS B N 1
ATOM 7463 C CA . LYS B 1 348 ? -50.682 -22.193 30.292 1.00 13.53 324 LYS B CA 1
ATOM 7464 C C . LYS B 1 348 ? -49.298 -22.556 30.795 1.00 12.65 324 LYS B C 1
ATOM 7465 O O . LYS B 1 348 ? -49.037 -23.706 31.115 1.00 13.16 324 LYS B O 1
ATOM 7471 N N . TRP B 1 349 ? -48.413 -21.569 30.875 1.00 12.75 325 TRP B N 1
ATOM 7472 C CA . TRP B 1 349 ? -47.068 -21.822 31.369 1.00 12.31 325 TRP B CA 1
ATOM 7473 C C . TRP B 1 349 ? -47.077 -22.319 32.822 1.00 12.26 325 TRP B C 1
ATOM 7474 O O . TRP B 1 349 ? -46.253 -23.141 33.194 1.00 13.03 325 TRP B O 1
ATOM 7485 N N . THR B 1 350 ? -48.024 -21.849 33.632 1.00 12.82 326 THR B N 1
ATOM 7486 C CA . THR B 1 350 ? -48.146 -22.337 35.019 1.00 12.74 326 THR B CA 1
ATOM 7487 C C . THR B 1 350 ? -48.827 -23.702 35.116 1.00 12.74 326 THR B C 1
ATOM 7488 O O . THR B 1 350 ? -48.879 -24.285 36.208 1.00 13.32 326 THR B O 1
ATOM 7492 N N . ASN B 1 351 ? -49.355 -24.207 33.999 1.00 11.91 327 ASN B N 1
ATOM 7493 C CA . ASN B 1 351 ? -50.125 -25.456 33.988 1.00 13.65 327 ASN B CA 1
ATOM 7494 C C . ASN B 1 351 ? -51.491 -25.319 34.657 1.00 13.14 327 ASN B C 1
ATOM 7495 O O . ASN B 1 351 ? -52.073 -26.301 35.127 1.00 14.83 327 ASN B O 1
ATOM 7500 N N . ALA B 1 352 ? -51.993 -24.092 34.692 1.00 11.88 328 ALA B N 1
ATOM 7501 C CA . ALA B 1 352 ? -53.337 -23.828 35.196 1.00 11.87 328 ALA B CA 1
ATOM 7502 C C . ALA B 1 352 ? -54.398 -24.414 34.277 1.00 12.88 328 ALA B C 1
ATOM 7503 O O . ALA B 1 352 ? -54.158 -24.634 33.083 1.00 14.07 328 ALA B O 1
ATOM 7505 N N . ASN B 1 353 ? -55.587 -24.644 34.827 1.00 12.95 329 ASN B N 1
ATOM 7506 C CA . ASN B 1 353 ? -56.733 -25.009 34.005 1.00 13.22 329 ASN B CA 1
ATOM 7507 C C . ASN B 1 353 ? -57.978 -24.162 34.253 1.00 11.86 329 ASN B C 1
ATOM 7508 O O . ASN B 1 353 ? -59.002 -24.406 33.643 1.00 13.56 329 ASN B O 1
ATOM 7513 N N . CYS B 1 354 ? -57.895 -23.154 35.119 1.00 12.60 330 CYS B N 1
ATOM 7514 C CA . CYS B 1 354 ? -59.109 -22.491 35.580 1.00 12.46 330 CYS B CA 1
ATOM 7515 C C . CYS B 1 354 ? -58.851 -21.077 36.059 1.00 12.77 330 CYS B C 1
ATOM 7516 O O . CYS B 1 354 ? -57.805 -20.778 36.633 1.00 12.98 330 CYS B O 1
ATOM 7519 N N . PHE B 1 355 ? -59.817 -20.198 35.824 1.00 12.00 331 PHE B N 1
ATOM 7520 C CA . PHE B 1 355 ? -59.824 -18.943 36.550 1.00 11.14 331 PHE B CA 1
ATOM 7521 C C . PHE B 1 355 ? -61.231 -18.552 36.956 1.00 11.59 331 PHE B C 1
ATOM 7522 O O . PHE B 1 355 ? -62.216 -19.018 36.379 1.00 12.72 331 PHE B O 1
ATOM 7530 N N . ARG B 1 356 ? -61.295 -17.719 37.987 1.00 11.32 332 ARG B N 1
ATOM 7531 C CA . ARG B 1 356 ? -62.536 -17.113 38.441 1.00 12.34 332 ARG B CA 1
ATOM 7532 C C . ARG B 1 356 ? -62.551 -15.675 37.961 1.00 10.63 332 ARG B C 1
ATOM 7533 O O . ARG B 1 356 ? -61.519 -15.007 38.019 1.00 11.87 332 ARG B O 1
ATOM 7541 N N . THR B 1 357 ? -63.696 -15.201 37.473 1.00 10.77 333 THR B N 1
ATOM 7542 C CA . THR B 1 357 ? -63.796 -13.801 37.043 1.00 11.48 333 THR B CA 1
ATOM 7543 C C . THR B 1 357 ? -64.041 -12.894 38.253 1.00 10.38 333 THR B C 1
ATOM 7544 O O . THR B 1 357 ? -65.041 -12.177 38.357 1.00 11.43 333 THR B O 1
ATOM 7548 N N . S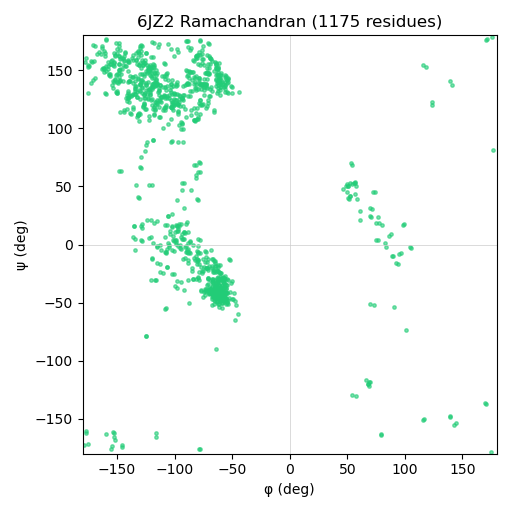ER B 1 358 ? -63.103 -12.938 39.186 1.00 11.17 334 SER B N 1
ATOM 7549 C CA . SER B 1 358 ? -63.162 -12.042 40.330 1.00 10.86 334 SER B CA 1
ATOM 7550 C C . SER B 1 358 ? -63.070 -10.590 39.840 1.00 10.83 334 SER B C 1
ATOM 7551 O O . SER B 1 358 ? -62.210 -10.299 39.007 1.00 11.36 334 SER B O 1
ATOM 7554 N N . HIS B 1 359 ? -63.936 -9.666 40.280 1.00 10.92 335 HIS B N 1
ATOM 7555 C CA . HIS B 1 359 ? -65.168 -9.908 41.038 1.00 11.23 335 HIS B CA 1
ATOM 7556 C C . HIS B 1 359 ? -66.340 -9.317 40.254 1.00 11.06 335 HIS B C 1
ATOM 7557 O O . HIS B 1 359 ? -67.136 -8.537 40.785 1.00 11.86 335 HIS B O 1
ATOM 7564 N N . TYR B 1 360 ? -66.430 -9.685 38.980 1.00 11.26 336 TYR B N 1
ATOM 7565 C CA . TYR B 1 360 ? -67.424 -9.135 38.057 1.00 11.58 336 TYR B CA 1
ATOM 7566 C C . TYR B 1 360 ? -67.266 -9.897 36.750 1.00 11.85 336 TYR B C 1
ATOM 7567 O O . TYR B 1 360 ? -66.191 -10.410 36.444 1.00 11.31 336 TYR B O 1
ATOM 7576 N N . PRO B 1 361 ? -68.337 -9.995 35.971 1.00 11.19 337 PRO B N 1
ATOM 7577 C CA . PRO B 1 361 ? -68.179 -10.642 34.668 1.00 11.82 337 PRO B CA 1
ATOM 7578 C C . PRO B 1 361 ? -67.177 -9.862 33.824 1.00 10.90 337 PRO B C 1
ATOM 7579 O O . PRO B 1 361 ? -67.150 -8.623 33.878 1.00 11.64 337 PRO B O 1
ATOM 7583 N N . TYR B 1 362 ? -66.313 -10.572 33.109 1.00 10.89 338 TYR B N 1
ATOM 7584 C CA . TYR B 1 362 ? -65.311 -9.908 32.283 1.00 11.74 338 TYR B CA 1
ATOM 7585 C C . TYR B 1 362 ? -65.875 -9.632 30.898 1.00 11.22 338 TYR B C 1
ATOM 7586 O O . TYR B 1 362 ? -66.988 -10.044 30.576 1.00 11.61 338 TYR B O 1
ATOM 7595 N N . ALA B 1 363 ? -65.102 -8.947 30.064 1.00 11.69 339 ALA B N 1
ATOM 7596 C CA . ALA B 1 363 ? -65.495 -8.801 28.668 1.00 11.45 339 ALA B CA 1
ATOM 7597 C C . 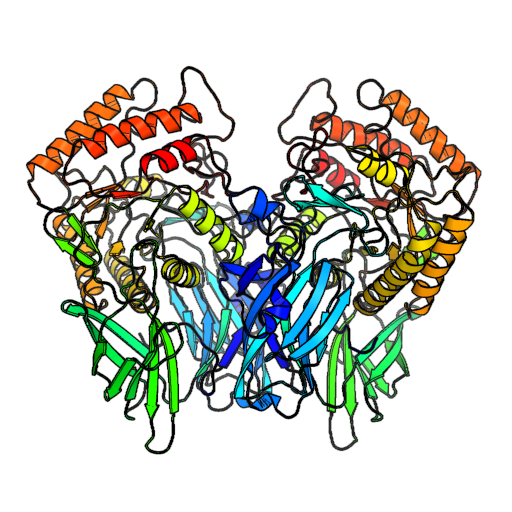ALA B 1 363 ? -65.704 -10.182 28.054 1.00 11.56 339 ALA B C 1
ATOM 7598 O O . ALA B 1 363 ? -65.011 -11.149 28.393 1.00 12.44 339 ALA B O 1
ATOM 7600 N N . GLU B 1 364 ? -66.668 -10.265 27.149 1.00 11.43 340 GLU B N 1
ATOM 7601 C CA . GLU B 1 364 ? -67.090 -11.526 26.552 1.00 11.63 340 GLU B CA 1
ATOM 7602 C C . GLU B 1 364 ? -65.919 -12.261 25.900 1.00 12.88 340 GLU B C 1
ATOM 7603 O O . GLU B 1 364 ? -65.853 -13.495 25.900 1.00 13.69 340 GLU B O 1
ATOM 7609 N N . GLU B 1 365 ? -65.002 -11.481 25.346 1.00 12.76 341 GLU B N 1
ATOM 7610 C CA . GLU B 1 365 ? -63.855 -12.020 24.637 1.00 13.62 341 GLU B CA 1
ATOM 7611 C C . GLU B 1 365 ? -63.004 -12.953 25.505 1.00 12.08 341 GLU B C 1
ATOM 7612 O O . GLU B 1 365 ? -62.414 -13.907 24.998 1.00 12.87 341 GLU B O 1
ATOM 7618 N N . TRP B 1 366 ? -62.947 -12.691 26.810 1.00 12.13 342 TRP B N 1
ATOM 7619 C CA . TRP B 1 366 ? -62.230 -13.584 27.724 1.00 12.37 342 TRP B CA 1
ATOM 7620 C C . TRP B 1 366 ? -62.774 -14.998 27.712 1.00 12.44 342 TRP B C 1
ATOM 7621 O O . TRP B 1 366 ? -62.008 -15.968 27.761 1.00 13.71 342 TRP B O 1
ATOM 7632 N N . TYR B 1 367 ? -64.092 -15.108 27.629 1.00 12.74 343 TYR B N 1
ATOM 7633 C CA . TYR B 1 367 ? -64.767 -16.394 27.649 1.00 12.95 343 TYR B CA 1
ATOM 7634 C C . TYR B 1 367 ? -64.635 -17.086 26.302 1.00 11.94 343 TYR B C 1
ATOM 7635 O O . TYR B 1 367 ? -64.454 -18.304 26.233 1.00 13.22 343 TYR B O 1
ATOM 7644 N N . GLN B 1 368 ? -64.731 -16.313 25.224 1.00 12.98 344 GLN B N 1
ATOM 7645 C CA . GLN B 1 368 ? -64.518 -16.848 23.884 1.00 14.93 344 GLN B CA 1
ATOM 7646 C C . GLN B 1 368 ? -63.145 -17.493 23.819 1.00 12.99 344 GLN B C 1
ATOM 7647 O O . GLN B 1 368 ? -62.980 -18.577 23.267 1.00 14.30 344 GLN B O 1
ATOM 7653 N N . PHE B 1 369 ? -62.161 -16.824 24.403 1.00 12.90 345 PHE B N 1
ATOM 7654 C CA . PHE B 1 369 ? -60.809 -17.342 24.356 1.00 14.39 345 PHE B CA 1
ATOM 7655 C C . PHE B 1 369 ? -60.618 -18.542 25.273 1.00 12.97 345 PHE B C 1
ATOM 7656 O O . PHE B 1 369 ? -59.950 -19.501 24.904 1.00 13.47 345 PHE B O 1
ATOM 7664 N N . ALA B 1 370 ? -61.207 -18.501 26.462 1.00 13.38 346 ALA B N 1
ATOM 7665 C CA . ALA B 1 370 ? -61.180 -19.674 27.327 1.00 12.97 346 ALA B CA 1
ATOM 7666 C C . ALA B 1 370 ? -61.783 -20.898 26.646 1.00 13.86 346 ALA B C 1
ATOM 7667 O O . ALA B 1 370 ? -61.302 -22.020 26.826 1.00 13.92 346 ALA B O 1
ATOM 7669 N N . ASP B 1 371 ? -62.839 -20.686 25.863 1.00 12.61 347 ASP B N 1
ATOM 7670 C CA . ASP B 1 371 ? -63.479 -21.765 25.132 1.00 13.08 347 ASP B CA 1
ATOM 7671 C C . ASP B 1 371 ? -62.480 -22.401 24.169 1.00 14.30 347 ASP B C 1
ATOM 7672 O O . ASP B 1 371 ? -62.441 -23.614 24.002 1.00 16.11 347 ASP B O 1
ATOM 7677 N N . GLU B 1 372 ? -61.691 -21.553 23.520 1.00 15.07 348 GLU B N 1
ATOM 7678 C CA . GLU B 1 372 ? -60.723 -22.007 22.529 1.00 16.29 348 GLU B CA 1
ATOM 7679 C C . GLU B 1 372 ? -59.552 -22.731 23.191 1.00 14.91 348 GLU B C 1
ATOM 7680 O O . GLU B 1 372 ? -59.005 -23.681 22.632 1.00 16.13 348 GLU B O 1
ATOM 7686 N N . GLU B 1 373 ? -59.177 -22.274 24.380 1.00 14.09 349 GLU B N 1
ATOM 7687 C CA . GLU B 1 373 ? -57.994 -22.778 25.068 1.00 15.61 349 GLU B CA 1
ATOM 7688 C C . GLU B 1 373 ? -58.303 -23.893 26.060 1.00 14.62 349 GLU B C 1
ATOM 7689 O O . GLU B 1 373 ? -57.397 -24.451 26.677 1.00 17.13 349 GLU B O 1
ATOM 7695 N N . GLY B 1 374 ? -59.581 -24.205 26.229 1.00 14.54 350 GLY B N 1
ATOM 7696 C CA . GLY B 1 374 ? -59.979 -25.249 27.153 1.00 13.80 350 GLY B CA 1
ATOM 7697 C C . GLY B 1 374 ? -59.826 -24.886 28.618 1.00 13.96 350 GLY B C 1
ATOM 7698 O O . GLY B 1 374 ? -59.605 -25.749 29.454 1.00 15.54 350 GLY B O 1
ATOM 7699 N N . PHE B 1 375 ? -59.963 -23.608 28.942 1.00 12.04 351 PHE B N 1
ATOM 7700 C CA . PHE B 1 375 ? -59.934 -23.196 30.341 1.00 12.15 351 PHE B CA 1
ATOM 7701 C C . PHE B 1 375 ? -61.304 -23.236 30.965 1.00 12.93 351 PHE B C 1
ATOM 7702 O O . PHE B 1 375 ? -62.305 -22.981 30.303 1.00 14.52 351 PHE B O 1
ATOM 7710 N N . LEU B 1 376 ? -61.329 -23.578 32.245 1.00 13.23 352 LEU B N 1
ATOM 7711 C CA . LEU B 1 376 ? -62.554 -23.608 33.028 1.00 13.63 352 LEU B CA 1
ATOM 7712 C C . LEU B 1 376 ? -62.736 -22.266 33.718 1.00 12.35 352 LEU B C 1
ATOM 7713 O O . LEU B 1 376 ? -61.780 -21.706 34.266 1.00 13.68 352 LEU B O 1
ATOM 7718 N N . ILE B 1 377 ? -63.957 -21.744 33.693 1.00 12.58 353 ILE B N 1
ATOM 7719 C CA . ILE B 1 377 ? -64.260 -20.456 34.296 1.00 12.10 353 ILE B CA 1
ATOM 7720 C C . ILE B 1 377 ? -65.335 -20.575 35.353 1.00 12.32 353 ILE B C 1
ATOM 7721 O O . ILE B 1 377 ? -66.379 -21.197 35.135 1.00 12.85 353 ILE B O 1
ATOM 7726 N N . ILE B 1 378 ? -65.060 -19.979 36.503 1.00 12.54 354 ILE B N 1
ATOM 7727 C CA . ILE B 1 378 ? -66.091 -19.706 37.492 1.00 12.04 354 ILE B CA 1
ATOM 7728 C C . ILE B 1 378 ? -66.499 -18.258 37.247 1.00 11.37 354 ILE B C 1
ATOM 7729 O O . ILE B 1 378 ? -65.691 -17.346 37.417 1.00 12.16 354 ILE B O 1
ATOM 7734 N N . ASP B 1 379 ? -67.729 -18.063 36.781 1.00 11.85 355 ASP B N 1
ATOM 7735 C CA . ASP B 1 379 ? -68.191 -16.750 36.336 1.00 12.45 355 ASP B CA 1
ATOM 7736 C C . ASP B 1 379 ? -68.878 -16.039 37.502 1.00 12.24 355 ASP B C 1
ATOM 7737 O O . ASP B 1 379 ? -69.866 -16.536 38.051 1.00 12.81 355 ASP B O 1
ATOM 7742 N N . GLU B 1 380 ? -68.327 -14.894 37.889 1.00 12.55 356 GLU B N 1
ATOM 7743 C CA . GLU B 1 380 ? -68.736 -14.220 39.121 1.00 11.66 356 GLU B CA 1
ATOM 7744 C C . GLU B 1 380 ? -69.460 -12.902 38.884 1.00 12.24 356 GLU B C 1
ATOM 7745 O O . GLU B 1 380 ? -68.966 -12.017 38.191 1.00 13.20 356 GLU B O 1
ATOM 7751 N N . VAL B 1 381 ? -70.635 -12.789 39.485 1.00 12.07 357 VAL B N 1
ATOM 7752 C CA . VAL B 1 381 ? -71.436 -11.564 39.449 1.00 13.76 357 VAL B CA 1
ATOM 7753 C C . VAL B 1 381 ? -70.806 -10.545 40.427 1.00 12.64 357 VAL B C 1
ATOM 7754 O O . VAL B 1 381 ? -70.124 -10.934 41.365 1.00 13.23 357 VAL B O 1
ATOM 7758 N N . PRO B 1 382 ? -71.026 -9.226 40.233 1.00 13.10 358 PRO B N 1
ATOM 7759 C CA . PRO B 1 382 ? -70.246 -8.284 41.056 1.00 12.60 358 PRO B CA 1
ATOM 7760 C C . PRO B 1 382 ? -70.763 -8.066 42.493 1.00 12.23 358 PRO B C 1
ATOM 7761 O O . PRO B 1 382 ? -70.711 -6.936 43.011 1.00 13.24 358 PRO B O 1
ATOM 7765 N N . ALA B 1 383 ? -71.243 -9.131 43.135 1.00 12.74 359 ALA B N 1
ATOM 7766 C CA . ALA B 1 383 ? -71.773 -9.064 44.500 1.00 12.41 359 ALA B CA 1
ATOM 7767 C C . ALA B 1 383 ? -70.629 -9.113 45.513 1.00 12.82 359 ALA B C 1
ATOM 7768 O O . ALA B 1 383 ? -70.452 -10.086 46.266 1.00 13.32 359 ALA B O 1
ATOM 7770 N N . VAL B 1 384 ? -69.857 -8.032 45.505 1.00 12.74 360 VAL B N 1
ATOM 7771 C CA . VAL B 1 384 ? -68.703 -7.876 46.368 1.00 12.66 360 VAL B CA 1
ATOM 7772 C C . VAL B 1 384 ? -68.888 -6.553 47.104 1.00 13.55 360 VAL B C 1
ATOM 7773 O O . VAL B 1 384 ? -69.498 -5.611 46.573 1.00 15.15 360 VAL B O 1
ATOM 7777 N N . GLY B 1 385 ? -68.406 -6.500 48.341 1.00 14.99 361 GLY B N 1
ATOM 7778 C CA . GLY B 1 385 ? -68.576 -5.320 49.172 1.00 16.73 361 GLY B CA 1
ATOM 7779 C C . GLY B 1 385 ? -69.726 -5.393 50.156 1.00 16.94 361 GLY B C 1
ATOM 7780 O O . GLY B 1 385 ? -70.154 -4.373 50.698 1.00 19.61 361 GLY B O 1
ATOM 7781 N N . MET B 1 386 ? -70.227 -6.593 50.416 1.00 17.40 362 MET B N 1
ATOM 7782 C CA . MET B 1 386 ? -71.388 -6.741 51.280 1.00 21.03 362 MET B CA 1
ATOM 7783 C C . MET B 1 386 ? -71.010 -7.214 52.687 1.00 23.60 362 MET B C 1
ATOM 7784 O O . MET B 1 386 ? -71.811 -7.860 53.353 1.00 26.62 362 MET B O 1
ATOM 7789 N N . MET B 1 387 ? -69.784 -6.928 53.126 1.00 25.23 363 MET B N 1
ATOM 7790 C CA . MET B 1 387 ? -69.382 -7.263 54.495 1.00 24.15 363 MET B CA 1
ATOM 7791 C C . MET B 1 387 ? -69.649 -6.068 55.413 1.00 27.12 363 MET B C 1
ATOM 7792 O O . MET B 1 387 ? -69.225 -4.952 55.122 1.00 29.65 363 MET B O 1
ATOM 7797 N N . ARG B 1 388 ? -70.339 -6.294 56.510 1.00 26.85 364 ARG B N 1
ATOM 7798 C CA . ARG B 1 388 ? -70.729 -5.212 57.410 1.00 26.57 364 ARG B CA 1
ATOM 7799 C C . ARG B 1 388 ? -69.554 -4.487 58.044 1.00 27.35 364 ARG B C 1
ATOM 7800 O O . ARG B 1 388 ? -69.570 -3.310 58.164 1.00 31.04 364 ARG B O 1
ATOM 7808 N N . SER B 1 389 ? -68.549 -5.210 58.444 1.00 25.82 365 SER B N 1
ATOM 7809 C CA . SER B 1 389 ? -67.397 -4.593 59.096 1.00 25.37 365 SER B CA 1
ATOM 7810 C C . SER B 1 389 ? -66.715 -3.580 58.176 1.00 27.70 365 SER B C 1
ATOM 7811 O O . SER B 1 389 ? -66.280 -2.516 58.619 1.00 27.14 365 SER B O 1
ATOM 7814 N N . THR B 1 390 ? -66.635 -3.911 56.892 1.00 26.22 366 THR B N 1
ATOM 7815 C CA . THR B 1 390 ? -66.035 -3.015 55.912 1.00 24.01 366 THR B CA 1
ATOM 7816 C C . THR B 1 390 ? -66.896 -1.771 55.735 1.00 26.56 366 THR B C 1
ATOM 7817 O O . THR B 1 390 ? -66.391 -0.649 55.736 1.00 28.55 366 THR B O 1
ATOM 7821 N N . ARG B 1 391 ? -68.200 -1.979 55.579 1.00 24.81 367 ARG B N 1
ATOM 7822 C CA . ARG B 1 391 ? -69.139 -0.869 55.488 1.00 26.83 367 ARG B CA 1
ATOM 7823 C C . ARG B 1 391 ? -68.980 0.064 56.681 1.00 30.12 367 ARG B C 1
ATOM 7824 O O . ARG B 1 391 ? -68.837 1.279 56.522 1.00 36.00 367 ARG B O 1
ATOM 7832 N N . ASN B 1 392 ? -69.006 -0.513 57.878 1.00 28.45 368 ASN B N 1
ATOM 7833 C CA . ASN B 1 392 ? -68.910 0.274 59.102 1.00 28.46 368 ASN B CA 1
ATOM 7834 C C . ASN B 1 392 ? -67.591 1.032 59.187 1.00 30.88 368 ASN B C 1
ATOM 7835 O O . ASN B 1 392 ? -67.541 2.169 59.659 1.00 41.70 368 ASN B O 1
ATOM 7840 N N . PHE B 1 393 ? -66.523 0.391 58.726 1.00 30.34 369 PHE B N 1
ATOM 7841 C CA . PHE B 1 393 ? -65.195 0.992 58.744 1.00 29.28 369 PHE B CA 1
ATOM 7842 C C . PHE B 1 393 ? -65.158 2.210 57.833 1.00 32.14 369 PHE B C 1
ATOM 7843 O O . PHE B 1 393 ? -64.690 3.283 58.224 1.00 36.16 369 PHE B O 1
ATOM 7851 N N . VAL B 1 394 ? -65.664 2.040 56.618 1.00 28.25 370 VAL B N 1
ATOM 7852 C CA . VAL B 1 394 ? -65.670 3.123 55.640 1.00 30.54 370 VAL B CA 1
ATOM 7853 C C . VAL B 1 394 ? -66.610 4.258 56.071 1.00 40.07 370 VAL B C 1
ATOM 7854 O O . VAL B 1 394 ? -66.493 5.384 55.594 1.00 48.87 370 VAL B O 1
ATOM 7858 N N . ALA B 1 395 ? -67.523 3.961 56.993 1.00 42.16 371 ALA B N 1
ATOM 7859 C CA . ALA B 1 395 ? -68.416 4.978 57.543 1.00 39.09 371 ALA B CA 1
ATOM 7860 C C . ALA B 1 395 ? -67.801 5.672 58.760 1.00 44.63 371 ALA B C 1
ATOM 7861 O O . ALA B 1 395 ? -68.076 6.839 59.028 1.00 41.59 371 ALA B O 1
ATOM 7863 N N . ALA B 1 396 ? -66.971 4.938 59.495 1.00 48.72 372 ALA B N 1
ATOM 7864 C CA . ALA B 1 396 ? -66.347 5.459 60.708 1.00 49.69 372 ALA B CA 1
ATOM 7865 C C . ALA B 1 396 ? -65.185 6.406 60.407 1.00 52.28 372 ALA B C 1
ATOM 7866 O O . ALA B 1 396 ? -64.788 7.196 61.264 1.00 52.65 372 ALA B O 1
ATOM 7868 N N . GLY B 1 397 ? -64.645 6.320 59.192 1.00 51.78 373 GLY B N 1
ATOM 7869 C CA . GLY B 1 397 ? -63.480 7.098 58.794 1.00 51.60 373 GLY B CA 1
ATOM 7870 C C . GLY B 1 397 ? -63.552 8.568 59.168 1.00 57.69 373 GLY B C 1
ATOM 7871 O O . GLY B 1 397 ? -62.625 9.102 59.781 1.00 60.60 373 GLY B O 1
ATOM 7872 N N . SER B 1 398 ? -64.655 9.217 58.796 1.00 56.98 374 SER B N 1
ATOM 7873 C CA . SER B 1 398 ? -64.921 10.604 59.182 1.00 57.54 374 SER B CA 1
ATOM 7874 C C . SER B 1 398 ? -66.212 11.129 58.553 1.00 58.31 374 SER B C 1
ATOM 7875 O O . SER B 1 398 ? -66.177 11.819 57.532 1.00 58.69 374 SER B O 1
ATOM 7878 N N . GLY B 1 399 ? -67.350 10.805 59.164 1.00 52.13 375 GLY B N 1
ATOM 7879 C CA . GLY B 1 399 ? -67.389 9.987 60.363 1.00 51.52 375 GLY B CA 1
ATOM 7880 C C . GLY B 1 399 ? -68.811 9.569 60.692 1.00 54.07 375 GLY B C 1
ATOM 7881 O O . GLY B 1 399 ? -69.752 10.339 60.494 1.00 57.39 375 GLY B O 1
ATOM 7882 N N . ASN B 1 400 ? -68.971 8.347 61.194 1.00 51.81 376 ASN B N 1
ATOM 7883 C CA . ASN B 1 400 ? -70.295 7.805 61.485 1.00 51.08 376 ASN B CA 1
ATOM 7884 C C . ASN B 1 400 ? -70.211 6.441 62.163 1.00 52.40 376 ASN B C 1
ATOM 7885 O O . ASN B 1 400 ? -69.505 5.547 61.694 1.00 51.05 376 ASN B O 1
ATOM 7890 N N . TYR B 1 401 ? -70.936 6.285 63.267 1.00 51.53 377 TYR B N 1
ATOM 7891 C CA . TYR B 1 401 ? -70.913 5.036 64.019 1.00 53.42 377 TYR B CA 1
ATOM 7892 C C . TYR B 1 401 ? -72.314 4.571 64.416 1.00 55.48 377 TYR B C 1
ATOM 7893 O O . TYR B 1 401 ? -72.474 3.488 64.981 1.00 55.50 377 TYR B O 1
ATOM 7902 N N . THR B 1 402 ? -73.327 5.380 64.116 1.00 56.13 378 THR B N 1
ATOM 7903 C CA . THR B 1 402 ? -74.675 5.089 64.600 1.00 55.81 378 THR B CA 1
ATOM 7904 C C . THR B 1 402 ? -75.732 4.910 63.507 1.00 55.68 378 THR B C 1
ATOM 7905 O O . THR B 1 402 ? -76.686 4.154 63.688 1.00 56.50 378 THR B O 1
ATOM 7909 N N . TYR B 1 403 ? -75.571 5.598 62.379 1.00 53.40 379 TYR B N 1
ATOM 7910 C CA . TYR B 1 403 ? -76.627 5.614 61.365 1.00 49.83 379 TYR B CA 1
ATOM 7911 C C . TYR B 1 403 ? -76.368 4.714 60.155 1.00 51.35 379 TYR B C 1
ATOM 7912 O O . TYR B 1 403 ? -75.515 5.005 59.313 1.00 50.70 379 TYR B O 1
ATOM 7921 N N . PHE B 1 404 ? -77.123 3.620 60.091 1.00 50.13 380 PHE B N 1
ATOM 7922 C CA . PHE B 1 404 ? -77.119 2.707 58.953 1.00 47.44 380 PHE B CA 1
ATOM 7923 C C . PHE B 1 404 ? -78.560 2.267 58.710 1.00 47.66 380 PHE B C 1
ATOM 7924 O O . PHE B 1 404 ? -79.353 2.186 59.651 1.00 48.37 380 PHE B O 1
ATOM 7932 N N . PHE B 1 405 ? -78.906 1.987 57.456 1.00 44.51 381 PHE B N 1
ATOM 7933 C CA . PHE B 1 405 ? -80.307 1.754 57.099 1.00 41.40 381 PHE B CA 1
ATOM 7934 C C . PHE B 1 405 ? -80.515 0.521 56.225 1.00 39.45 381 PHE B C 1
ATOM 7935 O O . PHE B 1 405 ? -81.179 0.585 55.188 1.00 39.72 381 PHE B O 1
ATOM 7943 N N . GLU B 1 406 ? -79.965 -0.613 56.651 1.00 38.70 382 GLU B N 1
ATOM 7944 C CA . GLU B 1 406 ? -80.042 -1.873 55.888 1.00 29.08 382 GLU B CA 1
ATOM 7945 C C . GLU B 1 406 ? -81.446 -2.358 55.615 1.00 27.99 382 GLU B C 1
ATOM 7946 O O . GLU B 1 406 ? -81.759 -2.901 54.604 1.00 35.07 382 GLU B O 1
ATOM 7952 N N . ALA B 1 407 ? -82.324 -2.146 56.562 1.00 31.94 383 ALA B N 1
ATOM 7953 C CA . ALA B 1 407 ? -83.688 -2.630 56.384 1.00 31.83 383 ALA B CA 1
ATOM 7954 C C . ALA B 1 407 ? -84.309 -2.067 55.110 1.00 33.81 383 ALA B C 1
ATOM 7955 O O . ALA B 1 407 ? -85.158 -2.700 54.486 1.00 42.02 383 ALA B O 1
ATOM 7957 N N . LEU B 1 408 ? -83.869 -0.877 54.722 1.00 32.37 384 LEU B N 1
ATOM 7958 C CA . LEU B 1 408 ? -84.438 -0.201 53.567 1.00 30.10 384 LEU B CA 1
ATOM 7959 C C . LEU B 1 408 ? -83.684 -0.516 52.287 1.00 27.73 384 LEU B C 1
ATOM 7960 O O . LEU B 1 408 ? -84.285 -0.671 51.227 1.00 35.51 384 LEU B O 1
ATOM 7965 N N . THR B 1 409 ? -82.364 -0.603 52.376 1.00 23.02 385 THR B N 1
ATOM 7966 C CA . THR B 1 409 ? -81.574 -0.738 51.162 1.00 21.21 385 THR B CA 1
ATOM 7967 C C . THR B 1 409 ? -81.474 -2.177 50.674 1.00 24.90 385 THR B C 1
ATOM 7968 O O . THR B 1 409 ? -81.352 -2.416 49.475 1.00 22.72 385 THR B O 1
ATOM 7972 N N . VAL B 1 410 ? -81.532 -3.136 51.590 1.00 23.56 386 VAL B N 1
ATOM 7973 C CA . VAL B 1 410 ? -81.276 -4.528 51.209 1.00 21.98 386 VAL B CA 1
ATOM 7974 C C . VAL B 1 410 ? -82.251 -5.077 50.166 1.00 21.87 386 VAL B C 1
ATOM 7975 O O . VAL B 1 410 ? -81.832 -5.777 49.244 1.00 20.77 386 VAL B O 1
ATOM 7979 N N . PRO B 1 411 ? -83.547 -4.761 50.291 1.00 21.42 387 PRO B N 1
ATOM 7980 C CA . PRO B 1 411 ? -84.474 -5.223 49.254 1.00 19.48 387 PRO B CA 1
ATOM 7981 C C . PRO B 1 411 ? -84.154 -4.664 47.864 1.00 22.06 387 PRO B C 1
ATOM 7982 O O . PRO B 1 411 ? -84.341 -5.362 46.869 1.00 21.05 387 PRO B O 1
ATOM 7986 N N . GLU B 1 412 ? -83.664 -3.429 47.792 1.00 20.51 388 GLU B N 1
ATOM 7987 C CA . GLU B 1 412 ? -83.287 -2.850 46.504 1.00 20.01 388 GLU B CA 1
ATOM 7988 C C . GLU B 1 412 ? -81.995 -3.478 45.983 1.00 17.74 388 GLU B C 1
ATOM 7989 O O . GLU B 1 412 ? -81.860 -3.738 44.786 1.00 18.97 388 GLU B O 1
ATOM 7995 N N . LEU B 1 413 ? -81.049 -3.707 46.884 1.00 17.23 389 LEU B N 1
ATOM 7996 C CA . LEU B 1 413 ? -79.814 -4.400 46.551 1.00 17.94 389 LEU B CA 1
ATOM 7997 C C . LEU B 1 413 ? -80.104 -5.779 45.975 1.00 16.27 389 LEU B C 1
ATOM 7998 O O . LEU B 1 413 ? -79.489 -6.193 45.002 1.00 16.09 389 LEU B O 1
ATOM 8003 N N . LEU B 1 414 ? -81.045 -6.495 46.582 1.00 16.88 390 LEU B N 1
ATOM 8004 C CA . LEU B 1 414 ? -81.384 -7.830 46.109 1.00 16.77 390 LEU B CA 1
ATOM 8005 C C . LEU B 1 414 ? -81.882 -7.786 44.669 1.00 16.06 390 LEU B C 1
ATOM 8006 O O . LEU B 1 414 ? -81.486 -8.604 43.839 1.00 16.56 390 LEU B O 1
ATOM 8011 N N . LYS B 1 415 ? -82.747 -6.824 44.369 1.00 17.36 391 LYS B N 1
ATOM 8012 C CA . LYS B 1 415 ? -83.238 -6.654 43.009 1.00 17.37 391 LYS B CA 1
ATOM 8013 C C . LYS B 1 415 ? -82.084 -6.416 42.032 1.00 16.62 391 LYS B C 1
ATOM 8014 O O . LYS B 1 415 ? -82.045 -7.004 40.943 1.00 18.18 391 LYS B O 1
ATOM 8020 N N . SER B 1 416 ? -81.144 -5.558 42.414 1.00 15.68 392 SER B N 1
ATOM 8021 C CA . SER B 1 416 ? -80.013 -5.278 41.547 1.00 15.61 392 SER B CA 1
ATOM 8022 C C . SER B 1 416 ? -79.167 -6.534 41.336 1.00 15.24 392 SER B C 1
ATOM 8023 O O . SER B 1 416 ? -78.700 -6.804 40.229 1.00 15.68 392 SER B O 1
ATOM 8026 N N . HIS B 1 417 ? -78.939 -7.272 42.419 1.00 14.48 393 HIS B N 1
ATOM 8027 C CA . HIS B 1 417 ? -78.107 -8.472 42.414 1.00 14.51 393 HIS B CA 1
ATOM 8028 C C . HIS B 1 417 ? -78.747 -9.527 41.516 1.00 15.07 393 HIS B C 1
ATOM 8029 O O . HIS B 1 417 ? -78.081 -10.161 40.697 1.00 15.34 393 HIS B O 1
ATOM 8036 N N . ILE B 1 418 ? -80.053 -9.694 41.638 1.00 15.37 394 ILE B N 1
ATOM 8037 C CA . ILE B 1 418 ? -80.746 -10.653 40.794 1.00 15.91 394 ILE B CA 1
ATOM 8038 C C . ILE B 1 418 ? -80.713 -10.230 39.322 1.00 15.83 394 ILE B C 1
ATOM 8039 O O . ILE B 1 418 ? -80.517 -11.052 38.435 1.00 15.83 394 ILE B O 1
ATOM 8044 N N . ALA B 1 419 ? -80.887 -8.943 39.059 1.00 15.27 395 ALA B N 1
ATOM 8045 C CA . ALA B 1 419 ? -80.828 -8.456 37.684 1.00 16.18 395 ALA B CA 1
ATOM 8046 C C . ALA B 1 419 ? -79.469 -8.727 37.049 1.00 15.31 395 ALA B C 1
ATOM 8047 O O . ALA B 1 419 ? -79.391 -9.200 35.911 1.00 15.97 395 ALA B O 1
ATOM 8049 N N . ASP B 1 420 ? -78.402 -8.432 37.786 1.00 13.88 396 ASP B N 1
ATOM 8050 C CA . ASP B 1 420 ? -77.054 -8.672 37.287 1.00 13.44 396 ASP B CA 1
ATOM 8051 C C . ASP B 1 420 ? -76.811 -10.153 37.059 1.00 15.31 396 ASP B C 1
ATOM 8052 O O . ASP B 1 420 ? -76.149 -10.546 36.092 1.00 14.26 396 ASP B O 1
ATOM 8057 N N . THR B 1 421 ? -77.359 -10.975 37.946 1.00 14.83 397 THR B N 1
ATOM 8058 C CA . THR B 1 421 ? -77.230 -12.421 37.813 1.00 15.47 397 THR B CA 1
ATOM 8059 C C . THR B 1 421 ? -77.908 -12.905 36.536 1.00 15.85 397 THR B C 1
ATOM 8060 O O . THR B 1 421 ? -77.341 -13.693 35.777 1.00 16.25 397 THR B O 1
ATOM 8064 N N . GLU B 1 422 ? -79.117 -12.414 36.289 1.00 14.17 398 GLU B N 1
ATOM 8065 C CA . GLU B 1 422 ? -79.855 -12.770 35.088 1.00 14.94 398 GLU B CA 1
ATOM 8066 C C . GLU B 1 422 ? -79.088 -12.366 33.843 1.00 15.71 398 GLU B C 1
ATOM 8067 O O . GLU B 1 422 ? -78.999 -13.128 32.877 1.00 15.13 398 GLU B O 1
ATOM 8073 N N . GLU B 1 423 ? -78.552 -11.153 33.855 1.00 13.45 399 GLU B N 1
ATOM 8074 C CA . GLU B 1 423 ? -77.789 -10.679 32.705 1.00 14.33 399 GLU B CA 1
ATOM 8075 C C . GLU B 1 423 ? -76.520 -11.502 32.469 1.00 14.17 399 GLU B C 1
ATOM 8076 O O . GLU B 1 423 ? -76.219 -11.892 31.331 1.00 14.27 399 GLU B O 1
ATOM 8082 N N . MET B 1 424 ? -75.785 -11.778 33.539 1.00 12.99 400 MET B N 1
ATOM 8083 C CA . MET B 1 424 ? -74.569 -12.577 33.434 1.00 13.76 400 MET B CA 1
ATOM 8084 C C . MET B 1 424 ? -74.861 -13.9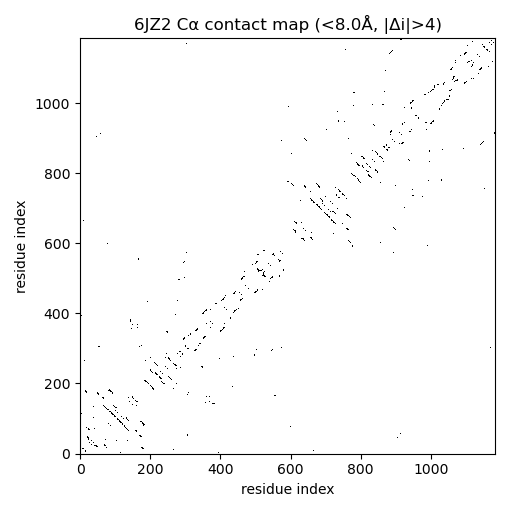59 32.865 1.00 13.56 400 MET B C 1
ATOM 8085 O O . MET B 1 424 ? -74.197 -14.416 31.933 1.00 14.21 400 MET B O 1
ATOM 8090 N N . ILE B 1 425 ? -75.843 -14.644 33.433 1.00 13.36 401 ILE B N 1
ATOM 8091 C CA . ILE B 1 425 ? -76.126 -16.003 33.011 1.00 13.46 401 ILE B CA 1
ATOM 8092 C C . ILE B 1 425 ? -76.672 -16.028 31.584 1.00 15.14 401 ILE B C 1
ATOM 8093 O O . ILE B 1 425 ? -76.281 -16.876 30.775 1.00 15.11 401 ILE B O 1
ATOM 8098 N N . THR B 1 426 ? -77.554 -15.091 31.253 1.00 14.52 402 THR B N 1
ATOM 8099 C CA . THR B 1 426 ? -78.063 -15.030 29.888 1.00 14.87 402 THR B CA 1
ATOM 8100 C C . THR B 1 426 ? -76.927 -14.757 28.897 1.00 15.27 402 THR B C 1
ATOM 8101 O O . THR B 1 426 ? -76.904 -15.327 27.809 1.00 15.35 402 THR B O 1
ATOM 8105 N N . ARG B 1 427 ? -75.971 -13.921 29.275 1.00 13.78 403 ARG B N 1
ATOM 8106 C CA . ARG B 1 427 ? -74.863 -13.622 28.385 1.00 13.15 403 ARG B CA 1
ATOM 8107 C C . ARG B 1 427 ? -73.915 -14.816 28.223 1.00 15.78 403 ARG B C 1
ATOM 8108 O O . ARG B 1 427 ? -73.427 -15.090 27.119 1.00 15.42 403 ARG B O 1
ATOM 8116 N N . ASP B 1 428 ? -73.651 -15.527 29.319 1.00 13.50 404 ASP B N 1
ATOM 8117 C CA . ASP B 1 428 ? -72.496 -16.434 29.368 1.00 12.63 404 ASP B CA 1
ATOM 8118 C C . ASP B 1 428 ? -72.801 -17.928 29.337 1.00 14.26 404 ASP B C 1
ATOM 8119 O O . ASP B 1 428 ? -71.870 -18.734 29.248 1.00 14.18 404 ASP B O 1
ATOM 8124 N N . LYS B 1 429 ? -74.073 -18.291 29.407 1.00 13.08 405 LYS B N 1
ATOM 8125 C CA . LYS B 1 429 ? -74.445 -19.681 29.605 1.00 14.51 405 LYS B CA 1
ATOM 8126 C C . LYS B 1 429 ? -73.939 -20.638 28.531 1.00 15.10 405 LYS B C 1
ATOM 8127 O O . LYS B 1 429 ? -73.714 -21.810 28.811 1.00 15.53 405 LYS B O 1
ATOM 8133 N N . ASN B 1 430 ? -73.753 -20.154 27.308 1.00 14.53 406 ASN B N 1
ATOM 8134 C CA . ASN B 1 430 ? -73.447 -21.067 26.216 1.00 14.95 406 ASN B CA 1
ATOM 8135 C C . ASN B 1 430 ? -71.953 -21.251 25.976 1.00 15.62 406 ASN B C 1
ATOM 8136 O O . ASN B 1 430 ? -71.557 -21.954 25.049 1.00 15.51 406 ASN B O 1
ATOM 8141 N N . HIS B 1 431 ? -71.130 -20.652 26.830 1.00 12.99 407 HIS B N 1
ATOM 8142 C CA . HIS B 1 431 ? -69.690 -20.909 26.781 1.00 13.00 407 HIS B CA 1
ATOM 8143 C C . HIS B 1 431 ? -69.387 -22.239 27.439 1.00 15.07 407 HIS B C 1
ATOM 8144 O O . HIS B 1 431 ? -69.721 -22.431 28.610 1.00 15.79 407 HIS B O 1
ATOM 8151 N N . PRO B 1 432 ? -68.727 -23.150 26.717 1.00 14.53 408 PRO B N 1
ATOM 8152 C CA . PRO B 1 432 ? -68.346 -24.405 27.378 1.00 15.32 408 PRO B CA 1
ATOM 8153 C C . PRO B 1 432 ? -67.397 -24.152 28.552 1.00 14.86 408 PRO B C 1
ATOM 8154 O O . PRO B 1 432 ? -67.411 -24.906 29.523 1.00 14.70 408 PRO B O 1
ATOM 8158 N N . SER B 1 433 ? -66.596 -23.100 28.476 1.00 13.31 409 SER B N 1
ATOM 8159 C CA . SER B 1 433 ? -65.694 -22.796 29.574 1.00 13.52 409 SER B CA 1
ATOM 8160 C C . SER B 1 433 ? -66.392 -22.514 30.903 1.00 14.16 409 SER B C 1
ATOM 8161 O O . SER B 1 433 ? -65.823 -22.758 31.966 1.00 14.07 409 SER B O 1
ATOM 8164 N N . VAL B 1 434 ? -67.603 -21.969 30.861 1.00 13.49 410 VAL B N 1
ATOM 8165 C CA . VAL B 1 434 ? -68.245 -21.556 32.104 1.00 13.41 410 VAL B CA 1
ATOM 8166 C C . VAL B 1 434 ? -68.845 -22.774 32.791 1.00 13.20 410 VAL B C 1
ATOM 8167 O O . VAL B 1 434 ? -69.838 -23.322 32.334 1.00 14.91 410 VAL B O 1
ATOM 8171 N N . ILE B 1 435 ? -68.216 -23.194 33.884 1.00 12.80 411 ILE B N 1
ATOM 8172 C CA . ILE B 1 435 ? -68.643 -24.406 34.578 1.00 14.30 411 ILE B CA 1
ATOM 8173 C C . ILE B 1 435 ? -69.349 -24.158 35.906 1.00 15.23 411 ILE B C 1
ATOM 8174 O O . ILE B 1 435 ? -69.878 -25.093 36.511 1.00 15.52 411 ILE B O 1
ATOM 8179 N N . ALA B 1 436 ? -69.371 -22.909 36.353 1.00 14.71 412 ALA B N 1
ATOM 8180 C CA . ALA B 1 436 ? -70.006 -22.590 37.626 1.00 13.51 412 ALA B CA 1
ATOM 8181 C C . ALA B 1 436 ? -70.282 -21.109 37.698 1.00 12.78 412 ALA B C 1
ATOM 8182 O O . ALA B 1 436 ? -69.584 -20.313 37.067 1.00 14.00 412 ALA B O 1
ATOM 8184 N N . TRP B 1 437 ? -71.311 -20.751 38.462 1.00 13.23 413 TRP B N 1
ATOM 8185 C CA . TRP B 1 437 ? -71.617 -19.361 38.759 1.00 13.18 413 TRP B CA 1
ATOM 8186 C C . TRP B 1 437 ? -71.198 -19.064 40.171 1.00 13.01 413 TRP B C 1
ATOM 8187 O O . TRP B 1 437 ? -71.578 -19.798 41.087 1.00 14.44 413 TRP B O 1
ATOM 8198 N N . SER B 1 438 ? -70.431 -17.998 40.360 1.00 12.75 414 SER B N 1
ATOM 8199 C CA . SER B 1 438 ? -70.163 -17.493 41.698 1.00 12.21 414 SER B CA 1
ATOM 8200 C C . SER B 1 438 ? -71.073 -16.304 41.948 1.00 11.91 414 SER B C 1
ATOM 8201 O O . SER B 1 438 ? -71.047 -15.317 41.207 1.00 13.14 414 SER B O 1
ATOM 8204 N N . LEU B 1 439 ? -71.896 -16.410 42.983 1.00 12.54 415 LEU B N 1
ATOM 8205 C CA . LEU B 1 439 ? -72.969 -15.453 43.194 1.00 13.18 415 LEU B CA 1
ATOM 8206 C C . LEU B 1 439 ? -72.649 -14.398 44.251 1.00 12.67 415 LEU B C 1
ATOM 8207 O O . LEU B 1 439 ? -73.478 -13.539 44.558 1.00 13.35 415 LEU B O 1
ATOM 8212 N N . PHE B 1 440 ? -71.437 -14.449 44.786 1.00 13.38 416 PHE B N 1
ATOM 8213 C CA . PHE B 1 440 ? -70.998 -13.471 45.779 1.00 12.16 416 PHE B CA 1
ATOM 8214 C C . PHE B 1 440 ? -69.529 -13.636 46.076 1.00 13.88 416 PHE B C 1
ATOM 8215 O O . PHE B 1 440 ? -68.962 -14.707 45.865 1.00 12.43 416 PHE B O 1
ATOM 8223 N N . ASN B 1 441 ? -68.921 -12.559 46.565 1.00 12.46 417 ASN B N 1
ATOM 8224 C CA . ASN B 1 441 ? -67.581 -12.617 47.134 1.00 12.08 417 ASN B CA 1
ATOM 8225 C C . ASN B 1 441 ? -67.550 -11.917 48.471 1.00 12.41 417 ASN B C 1
ATOM 8226 O O . ASN B 1 441 ? -67.714 -10.695 48.547 1.00 13.89 417 ASN B O 1
ATOM 8231 N N . GLU B 1 442 ? -67.372 -12.708 49.523 1.00 13.26 418 GLU B N 1
ATOM 8232 C CA . GLU B 1 442 ? -67.219 -12.214 50.893 1.00 13.26 418 GLU B CA 1
ATOM 8233 C C . GLU B 1 442 ? -68.370 -11.339 51.402 1.00 13.62 418 GLU B C 1
ATOM 8234 O O . GLU B 1 442 ? -68.147 -10.228 51.869 1.00 14.53 418 GLU B O 1
ATOM 8240 N N . PRO B 1 443 ? -69.608 -11.844 51.326 1.00 13.00 419 PRO B N 1
ATOM 8241 C CA . PRO B 1 443 ? -70.718 -11.141 51.965 1.00 13.99 419 PRO B CA 1
ATOM 8242 C C . PRO B 1 443 ? -70.894 -11.613 53.405 1.00 15.31 419 PRO B C 1
ATOM 8243 O O . PRO B 1 443 ? -70.244 -12.560 53.846 1.00 15.48 419 PRO B O 1
ATOM 8247 N N . GLU B 1 444 ? -71.793 -10.997 54.149 1.00 16.63 420 GLU B N 1
ATOM 8248 C CA . GLU B 1 444 ? -72.297 -11.537 55.411 1.00 16.62 420 GLU B CA 1
ATOM 8249 C C . GLU B 1 444 ? -73.116 -12.772 55.143 1.00 15.55 420 GLU B C 1
ATOM 8250 O O . GLU B 1 444 ? -73.935 -12.767 54.287 1.00 18.53 420 GLU B O 1
ATOM 8256 N N . THR B 1 445 ? -72.876 -13.829 55.860 1.00 16.69 421 THR B N 1
ATOM 8257 C CA . THR B 1 445 ? -73.634 -15.061 55.639 1.00 15.98 421 THR B CA 1
ATOM 8258 C C . THR B 1 445 ? -74.125 -15.714 56.921 1.00 17.23 421 THR B C 1
ATOM 8259 O O . THR B 1 445 ? -74.694 -16.801 56.879 1.00 17.38 421 THR B O 1
ATOM 8263 N N . ILE B 1 446 ? -73.903 -15.059 58.059 1.00 17.47 422 ILE B N 1
ATOM 8264 C CA . ILE B 1 446 ? -74.115 -15.720 59.345 1.00 19.61 422 ILE B CA 1
ATOM 8265 C C . ILE B 1 446 ? -75.456 -15.420 60.009 1.00 20.97 422 ILE B C 1
ATOM 8266 O O . ILE B 1 446 ? -75.627 -15.679 61.198 1.00 23.71 422 ILE B O 1
ATOM 8271 N N . THR B 1 447 ? -76.408 -14.888 59.253 1.00 19.82 423 THR B N 1
ATOM 8272 C CA . THR B 1 447 ? -77.752 -14.679 59.785 1.00 21.75 423 THR B CA 1
ATOM 8273 C C . THR B 1 447 ? -78.774 -15.346 58.892 1.00 22.58 423 THR B C 1
ATOM 8274 O O . THR B 1 447 ? -78.513 -15.605 57.715 1.00 21.78 423 THR B O 1
ATOM 8278 N N . ASP B 1 448 ? -79.945 -15.617 59.452 1.00 27.55 424 ASP B N 1
ATOM 8279 C CA . ASP B 1 448 ? -81.034 -16.192 58.678 1.00 26.28 424 ASP B CA 1
ATOM 8280 C C . ASP B 1 448 ? -81.469 -15.237 57.571 1.00 26.51 424 ASP B C 1
ATOM 8281 O O . ASP B 1 448 ? -81.903 -15.669 56.502 1.00 28.29 424 ASP B O 1
ATOM 8286 N N . TYR B 1 449 ? -81.349 -13.940 57.835 1.00 22.71 425 TYR B N 1
ATOM 8287 C CA . TYR B 1 449 ? -81.646 -12.920 56.835 1.00 24.59 425 TYR B CA 1
ATOM 8288 C C . TYR B 1 449 ? -80.755 -13.062 55.600 1.00 24.68 425 TYR B C 1
ATOM 8289 O O . TYR B 1 449 ? -81.229 -12.936 54.471 1.00 24.83 425 TYR B O 1
ATOM 8298 N N . ALA B 1 450 ? -79.466 -13.317 55.816 1.00 20.71 426 ALA B N 1
ATOM 8299 C CA . ALA B 1 450 ? -78.544 -13.536 54.707 1.00 19.53 426 ALA B CA 1
ATOM 8300 C C . ALA B 1 450 ? -78.945 -14.788 53.933 1.00 18.77 426 ALA B C 1
ATOM 8301 O O . ALA B 1 450 ? -78.893 -14.806 52.706 1.00 17.67 426 ALA B O 1
ATOM 8303 N N . TYR B 1 451 ? -79.365 -15.830 54.649 1.00 18.74 427 TYR B N 1
ATOM 8304 C CA . TYR B 1 451 ? -79.834 -17.038 53.979 1.00 18.78 427 TYR B CA 1
ATOM 8305 C C . TYR B 1 451 ? -81.016 -16.727 53.066 1.00 19.71 427 TYR B C 1
ATOM 8306 O O . TYR B 1 451 ? -81.053 -17.163 51.911 1.00 18.97 427 TYR B O 1
ATOM 8315 N N . GLU B 1 452 ? -81.979 -15.969 53.579 1.00 18.57 428 GLU B N 1
ATOM 8316 C CA . GLU B 1 452 ? -83.179 -15.654 52.813 1.00 19.18 428 GLU B CA 1
ATOM 8317 C C . GLU B 1 452 ? -82.827 -14.813 51.592 1.00 20.14 428 GLU B C 1
ATOM 8318 O O . GLU B 1 452 ? -83.375 -15.019 50.508 1.00 21.57 428 GLU B O 1
ATOM 8324 N N . TYR B 1 453 ? -81.900 -13.876 51.771 1.00 18.21 429 TYR B N 1
ATOM 8325 C CA . TYR B 1 453 ? -81.401 -13.066 50.669 1.00 17.05 429 TYR B CA 1
ATOM 8326 C C . TYR B 1 453 ? -80.782 -13.960 49.591 1.00 16.02 429 TYR B C 1
ATOM 8327 O O . TYR B 1 453 ? -81.156 -13.907 48.419 1.00 16.84 429 TYR B O 1
ATOM 8336 N N . PHE B 1 454 ? -79.831 -14.792 49.988 1.00 16.24 430 PHE B N 1
ATOM 8337 C CA . PHE B 1 454 ? -79.128 -15.593 48.998 1.00 16.25 430 PHE B CA 1
ATOM 8338 C C . PHE B 1 454 ? -79.980 -16.697 48.392 1.00 16.51 430 PHE B C 1
ATOM 8339 O O . PHE B 1 454 ? -79.783 -17.055 47.231 1.00 17.01 430 PHE B O 1
ATOM 8347 N N . LYS B 1 455 ? -80.941 -17.209 49.149 1.00 17.53 431 LYS B N 1
ATOM 8348 C CA . LYS B 1 455 ? -81.868 -18.186 48.600 1.00 18.44 431 LYS B CA 1
ATOM 8349 C C . LYS B 1 455 ? -82.527 -17.616 47.344 1.00 18.47 431 LYS B C 1
ATOM 8350 O O . LYS B 1 455 ? -82.665 -18.302 46.333 1.00 18.46 431 LYS B O 1
ATOM 8356 N N . GLU B 1 456 ? -82.902 -16.343 47.387 1.00 17.41 432 GLU B N 1
ATOM 8357 C CA . GLU B 1 456 ? -83.548 -15.726 46.228 1.00 18.82 432 GLU B CA 1
ATOM 8358 C C . GLU B 1 456 ? -82.593 -15.609 45.041 1.00 17.71 432 GLU B C 1
ATOM 8359 O O . GLU B 1 456 ? -82.979 -15.828 43.894 1.00 19.00 432 GLU B O 1
ATOM 8365 N N . VAL B 1 457 ? -81.344 -15.255 45.316 1.00 16.28 433 VAL B N 1
ATOM 8366 C CA . VAL B 1 457 ? -80.348 -15.129 44.261 1.00 16.22 433 VAL B CA 1
ATOM 8367 C C . VAL B 1 457 ? -80.066 -16.487 43.618 1.00 17.88 433 VAL B C 1
ATOM 8368 O O . VAL B 1 457 ? -80.004 -16.608 42.397 1.00 17.20 433 VAL B O 1
ATOM 8372 N N . PHE B 1 458 ? -79.891 -17.510 44.448 1.00 16.30 434 PHE B N 1
ATOM 8373 C CA . PHE B 1 458 ? -79.635 -18.845 43.918 1.00 17.63 434 PHE B CA 1
ATOM 8374 C C . PHE B 1 458 ? -80.830 -19.371 43.119 1.00 17.15 434 PHE B C 1
ATOM 8375 O O . PHE B 1 458 ? -80.658 -19.964 42.053 1.00 16.89 434 PHE B O 1
ATOM 8383 N N . ALA B 1 459 ? -82.037 -19.127 43.617 1.00 17.12 435 ALA B N 1
ATOM 8384 C CA . ALA B 1 459 ? -83.242 -19.530 42.902 1.00 16.10 435 ALA B CA 1
ATOM 8385 C C . ALA B 1 459 ? -83.301 -18.867 41.526 1.00 19.21 435 ALA B C 1
ATOM 8386 O O . ALA B 1 459 ? -83.608 -19.511 40.515 1.00 19.95 435 ALA B O 1
ATOM 8388 N N . ALA B 1 460 ? -82.999 -17.574 41.484 1.00 19.09 436 ALA B N 1
ATOM 8389 C CA . ALA B 1 460 ? -83.008 -16.860 40.217 1.00 19.18 436 ALA B CA 1
ATOM 8390 C C . ALA B 1 460 ? -81.964 -17.426 39.262 1.00 18.34 436 ALA B C 1
ATOM 8391 O O . ALA B 1 460 ? -82.238 -17.623 38.079 1.00 20.17 436 ALA B O 1
ATOM 8393 N N . ALA B 1 461 ? -80.770 -17.695 39.774 1.00 16.93 437 ALA B N 1
ATOM 8394 C CA . ALA B 1 461 ? -79.699 -18.222 38.940 1.00 16.16 437 ALA B CA 1
ATOM 8395 C C . ALA B 1 461 ? -80.108 -19.543 38.311 1.00 17.49 437 ALA B C 1
ATOM 8396 O O . ALA B 1 461 ? -79.921 -19.750 37.113 1.00 18.37 437 ALA B O 1
ATOM 8398 N N . GLU B 1 462 ? -80.680 -20.432 39.114 1.00 17.61 438 GLU B N 1
ATOM 8399 C CA . GLU B 1 462 ? -81.075 -21.735 38.591 1.00 19.83 438 GLU B CA 1
ATOM 8400 C C . GLU B 1 462 ? -82.152 -21.585 37.523 1.00 20.80 438 GLU B C 1
ATOM 8401 O O . GLU B 1 462 ? -82.157 -22.305 36.525 1.00 20.86 438 GLU B O 1
ATOM 8407 N N . THR B 1 463 ? -83.058 -20.637 37.728 1.00 18.35 439 THR B N 1
ATOM 8408 C CA . THR B 1 463 ? -84.117 -20.377 36.765 1.00 19.49 439 THR B CA 1
ATOM 8409 C C . THR B 1 463 ? -83.544 -19.893 35.430 1.00 18.31 439 THR B C 1
ATOM 8410 O O . THR B 1 463 ? -84.029 -20.261 34.358 1.00 19.86 439 THR B O 1
ATOM 8414 N N . TYR B 1 464 ? -82.505 -19.073 35.484 1.00 17.24 440 TYR B N 1
ATOM 8415 C CA . TYR B 1 464 ? -81.978 -18.496 34.255 1.00 17.74 440 TYR B CA 1
ATOM 8416 C C . TYR B 1 464 ? -80.988 -19.388 33.524 1.00 18.23 440 TYR B C 1
ATOM 8417 O O . TYR B 1 464 ? -80.754 -19.208 32.333 1.00 18.89 440 TYR B O 1
ATOM 8426 N N . ASP B 1 465 ? -80.411 -20.353 34.230 1.00 17.10 441 ASP B N 1
ATOM 8427 C CA . ASP B 1 465 ? -79.437 -21.235 33.610 1.00 17.07 441 ASP B CA 1
ATOM 8428 C C . ASP B 1 465 ? -80.077 -22.518 33.090 1.00 18.29 441 ASP B C 1
ATOM 8429 O O . ASP B 1 465 ? -80.435 -23.413 33.863 1.00 18.23 441 ASP B O 1
ATOM 8434 N N . PHE B 1 466 ? -80.214 -22.595 31.766 1.00 17.38 442 PHE B N 1
ATOM 8435 C CA . PHE B 1 466 ? -80.751 -23.764 31.088 1.00 18.99 442 PHE B CA 1
ATOM 8436 C C . PHE B 1 466 ? -80.017 -25.050 31.484 1.00 18.81 442 PHE B C 1
ATOM 8437 O O . PHE B 1 466 ? -80.607 -26.125 31.507 1.00 20.66 442 PHE B O 1
ATOM 8445 N N . GLN B 1 467 ? -78.734 -24.936 31.817 1.00 17.75 443 GLN B N 1
ATOM 8446 C CA . GLN B 1 467 ? -77.935 -26.100 32.211 1.00 19.31 443 GLN B CA 1
ATOM 8447 C C . GLN B 1 467 ? -77.999 -26.419 33.702 1.00 18.39 443 GLN B C 1
ATOM 8448 O O . GLN B 1 467 ? -77.559 -27.488 34.124 1.00 19.13 443 GLN B O 1
ATOM 8454 N N . SER B 1 468 ? -78.519 -25.486 34.495 1.00 17.32 444 SER B N 1
ATOM 8455 C CA . SER B 1 468 ? -78.534 -25.638 35.952 1.00 17.65 444 SER B CA 1
ATOM 8456 C C . SER B 1 468 ? -77.179 -26.118 36.475 1.00 18.43 444 SER B C 1
ATOM 8457 O O . SER B 1 468 ? -77.101 -27.071 37.254 1.00 19.03 444 SER B O 1
ATOM 8460 N N . ARG B 1 469 ? -76.115 -25.467 36.018 1.00 16.41 445 ARG B N 1
ATOM 8461 C CA . ARG B 1 469 ? -74.766 -25.877 36.389 1.00 17.58 445 ARG B CA 1
ATOM 8462 C C . ARG B 1 469 ? -74.435 -25.452 37.826 1.00 14.91 445 ARG B C 1
ATOM 8463 O O . ARG B 1 469 ? -75.218 -24.730 38.461 1.00 16.26 445 ARG B O 1
ATOM 8471 N N . PRO B 1 470 ? -73.303 -25.931 38.358 1.00 15.88 446 PRO B N 1
ATOM 8472 C CA . PRO B 1 470 ? -72.969 -25.672 39.763 1.00 16.82 446 PRO B CA 1
ATOM 8473 C C . PRO B 1 470 ? -72.973 -24.189 40.138 1.00 13.70 446 PRO B C 1
ATOM 8474 O O . PRO B 1 470 ? -72.497 -23.328 39.388 1.00 15.22 446 PRO B O 1
ATOM 8478 N N . MET B 1 471 ? -73.515 -23.916 41.320 1.00 14.56 447 MET B N 1
ATOM 8479 C CA . MET B 1 471 ? -73.584 -22.574 41.871 1.00 15.17 447 MET B CA 1
ATOM 8480 C C . MET B 1 471 ? -72.799 -22.514 43.165 1.00 14.41 447 MET B C 1
ATOM 8481 O O . MET B 1 471 ? -72.814 -23.455 43.965 1.00 15.11 447 MET B O 1
ATOM 8486 N N . THR B 1 472 ? -72.134 -21.391 43.383 1.00 13.35 448 THR B N 1
ATOM 8487 C CA . THR B 1 472 ? -71.283 -21.236 44.545 1.00 14.04 448 THR B CA 1
ATOM 8488 C C . THR B 1 472 ? -71.153 -19.752 44.860 1.00 13.77 448 THR B C 1
ATOM 8489 O O . THR B 1 472 ? -71.822 -18.919 44.249 1.00 14.36 448 THR B O 1
ATOM 8493 N N . GLY B 1 473 ? -70.329 -19.451 45.854 1.00 13.10 449 GLY B N 1
ATOM 8494 C CA . GLY B 1 473 ? -69.888 -18.092 46.132 1.00 12.97 449 GLY B CA 1
ATOM 8495 C C . GLY B 1 473 ? -68.637 -18.221 46.973 1.00 12.77 449 GLY B C 1
ATOM 8496 O O . GLY B 1 473 ? -68.396 -19.282 47.553 1.00 13.25 449 GLY B O 1
ATOM 8497 N N . ALA B 1 474 ? -67.853 -17.148 47.056 1.00 12.24 450 ALA B N 1
ATOM 8498 C CA . ALA B 1 474 ? -66.613 -17.152 47.829 1.00 12.84 450 ALA B CA 1
ATOM 8499 C C . ALA B 1 474 ? -66.847 -16.578 49.221 1.00 13.76 450 ALA B C 1
ATOM 8500 O O . ALA B 1 474 ? -67.343 -15.456 49.369 1.00 14.30 450 ALA B O 1
ATOM 8502 N N . PHE B 1 475 ? -66.478 -17.356 50.234 1.00 11.76 451 PHE B N 1
ATOM 8503 C CA . PHE B 1 475 ? -66.721 -17.003 51.621 1.00 12.70 451 PHE B CA 1
ATOM 8504 C C . PHE B 1 475 ? -65.486 -16.467 52.305 1.00 12.84 451 PHE B C 1
ATOM 8505 O O . PHE B 1 475 ? -64.400 -17.040 52.189 1.00 12.88 451 PHE B O 1
ATOM 8513 N N . GLU B 1 476 ? -65.679 -15.392 53.065 1.00 13.39 452 GLU B N 1
ATOM 8514 C CA . GLU B 1 476 ? -64.646 -14.833 53.929 1.00 13.30 452 GLU B CA 1
ATOM 8515 C C . GLU B 1 476 ? -64.586 -15.618 55.246 1.00 13.63 452 GLU B C 1
ATOM 8516 O O . GLU B 1 476 ? -65.512 -16.346 55.610 1.00 14.30 452 GLU B O 1
ATOM 8522 N N . LYS B 1 477 ? -63.485 -15.468 55.969 1.00 14.84 453 LYS B N 1
ATOM 8523 C CA . LYS B 1 477 ? -63.272 -16.224 57.201 1.00 15.70 453 LYS B CA 1
ATOM 8524 C C . LYS B 1 477 ? -64.345 -15.960 58.258 1.00 15.70 453 LYS B C 1
ATOM 8525 O O . LYS B 1 477 ? -64.581 -16.806 59.118 1.00 17.30 453 LYS B O 1
ATOM 8531 N N . ASN B 1 478 ? -64.997 -14.800 58.192 1.00 15.65 454 ASN B N 1
ATOM 8532 C CA . ASN B 1 478 ? -66.072 -14.493 59.137 1.00 19.38 454 ASN B CA 1
ATOM 8533 C C . ASN B 1 478 ? -67.223 -15.479 59.058 1.00 17.02 454 ASN B C 1
ATOM 8534 O O . ASN B 1 478 ? -67.967 -15.650 60.028 1.00 17.48 454 ASN B O 1
ATOM 8539 N N . SER B 1 479 ? -67.373 -16.118 57.901 1.00 16.75 455 SER B N 1
ATOM 8540 C CA . SER B 1 479 ? -68.390 -17.143 57.727 1.00 15.00 455 SER B CA 1
ATOM 8541 C C . SER B 1 479 ? -67.905 -18.448 58.347 1.00 16.11 455 SER B C 1
ATOM 8542 O O . SER B 1 479 ? -67.591 -19.407 57.640 1.00 16.52 455 SER B O 1
ATOM 8545 N N . LYS B 1 480 ? -67.854 -18.490 59.678 1.00 16.51 456 LYS B N 1
ATOM 8546 C CA . LYS B 1 480 ? -67.327 -19.656 60.375 1.00 16.74 456 LYS B CA 1
ATOM 8547 C C . LYS B 1 480 ? -68.227 -20.855 60.132 1.00 16.42 456 LYS B C 1
ATOM 8548 O O . LYS B 1 480 ? -69.441 -20.703 59.985 1.00 17.38 456 LYS B O 1
ATOM 8554 N N . PRO B 1 481 ? -67.648 -22.068 60.123 1.00 16.05 457 PRO B N 1
ATOM 8555 C CA . PRO B 1 481 ? -68.472 -23.257 59.888 1.00 17.88 457 PRO B CA 1
ATOM 8556 C C . PRO B 1 481 ? -69.601 -23.374 60.905 1.00 18.23 457 PRO B C 1
ATOM 8557 O O . PRO B 1 481 ? -70.651 -23.902 60.576 1.00 18.92 457 PRO B O 1
ATOM 8561 N N . GLU B 1 482 ? -69.390 -22.858 62.111 1.00 17.80 458 GLU B N 1
ATOM 8562 C CA . GLU B 1 482 ? -70.408 -22.932 63.151 1.00 19.21 458 GLU B CA 1
ATOM 8563 C C . GLU B 1 482 ? -71.504 -21.887 62.988 1.00 19.11 458 GLU B C 1
ATOM 8564 O O . GLU B 1 482 ? -72.566 -21.997 63.613 1.00 22.09 458 GLU B O 1
ATOM 8570 N N . LEU B 1 483 ? -71.239 -20.865 62.177 1.00 18.97 459 LEU B N 1
ATOM 8571 C CA . LEU B 1 483 ? -72.130 -19.707 62.088 1.00 18.49 459 LEU B CA 1
ATOM 8572 C C . LEU B 1 483 ? -72.781 -19.505 60.723 1.00 18.27 459 LEU B C 1
ATOM 8573 O O . LEU B 1 483 ? -73.881 -18.965 60.633 1.00 19.63 459 LEU B O 1
ATOM 8578 N N . CYS B 1 484 ? -72.091 -19.909 59.661 1.00 17.30 460 CYS B N 1
ATOM 8579 C CA . CYS B 1 484 ? -72.566 -19.625 58.313 1.00 17.84 460 CYS B CA 1
ATOM 8580 C C . CYS B 1 484 ? -73.899 -20.293 58.022 1.00 15.05 460 CYS B C 1
ATOM 8581 O O . CYS B 1 484 ? -74.074 -21.484 58.269 1.00 17.81 460 CYS B O 1
ATOM 8584 N N . LYS B 1 485 ? -74.839 -19.515 57.503 1.00 16.85 461 LYS B N 1
ATOM 8585 C CA . LYS B 1 485 ? -76.157 -20.040 57.164 1.00 17.52 461 LYS B CA 1
ATOM 8586 C C . LYS B 1 485 ? -76.296 -20.279 55.665 1.00 18.06 461 LYS B C 1
ATOM 8587 O O . LYS B 1 485 ? -77.323 -20.791 55.220 1.00 18.56 461 LYS B O 1
ATOM 8593 N N . CYS B 1 486 ? -75.281 -19.909 54.888 1.00 16.02 462 CYS B N 1
ATOM 8594 C CA . CYS B 1 486 ? -75.432 -19.896 53.436 1.00 16.05 462 CYS B CA 1
ATOM 8595 C C . CYS B 1 486 ? -74.728 -20.993 52.655 1.00 16.42 462 CYS B C 1
ATOM 8596 O O . CYS B 1 486 ? -75.085 -21.236 51.508 1.00 16.72 462 CYS B O 1
ATOM 8599 N N . TYR B 1 487 ? -73.733 -21.658 53.236 1.00 14.41 463 TYR B N 1
ATOM 8600 C CA . TYR B 1 487 ? -73.051 -22.698 52.458 1.00 16.12 463 TYR B CA 1
ATOM 8601 C C . TYR B 1 487 ? -73.983 -23.824 51.956 1.00 15.89 463 TYR B C 1
ATOM 8602 O O . TYR B 1 487 ? -73.718 -24.389 50.905 1.00 16.23 463 TYR B O 1
ATOM 8611 N N . PRO B 1 488 ? -75.083 -24.136 52.680 1.00 15.03 464 PRO B N 1
ATOM 8612 C CA . PRO B 1 488 ? -75.924 -25.206 52.126 1.00 17.30 464 PRO B CA 1
ATOM 8613 C C . PRO B 1 488 ? -76.577 -24.855 50.784 1.00 16.32 464 PRO B C 1
ATOM 8614 O O . PRO B 1 488 ? -77.048 -25.760 50.093 1.00 17.29 464 PRO B O 1
ATOM 8618 N N . LEU B 1 489 ? -76.613 -23.576 50.419 1.00 15.14 465 LEU B N 1
ATOM 8619 C CA . LEU B 1 489 ? -77.148 -23.188 49.114 1.00 15.92 465 LEU B CA 1
ATOM 8620 C C . LEU B 1 489 ? -76.212 -23.569 47.977 1.00 15.06 465 LEU B C 1
ATOM 8621 O O . LEU B 1 489 ? -76.634 -23.657 46.825 1.00 16.64 465 LEU B O 1
ATOM 8626 N N . CYS B 1 490 ? -74.948 -23.784 48.310 1.00 15.89 466 CYS B N 1
ATOM 8627 C CA . CYS B 1 490 ? -73.909 -23.986 47.307 1.00 14.72 466 CYS B CA 1
ATOM 8628 C C . CYS B 1 490 ? -73.808 -25.444 46.878 1.00 16.08 466 CYS B C 1
ATOM 8629 O O . CYS B 1 490 ? -74.037 -26.350 47.675 1.00 16.58 466 CYS B O 1
ATOM 8632 N N . ASP B 1 491 ? -73.433 -25.666 45.624 1.00 14.40 467 ASP B N 1
ATOM 8633 C CA . ASP B 1 491 ? -73.147 -27.015 45.145 1.00 15.14 467 ASP B CA 1
ATOM 8634 C C . ASP B 1 491 ? -71.718 -27.422 45.482 1.00 14.93 467 ASP B C 1
ATOM 8635 O O . ASP B 1 491 ? -71.417 -28.609 45.650 1.00 16.54 467 ASP B O 1
ATOM 8640 N N . PHE B 1 492 ? -70.840 -26.437 45.546 1.00 14.28 468 PHE B N 1
ATOM 8641 C CA . PHE B 1 492 ? -69.520 -26.622 46.118 1.00 14.88 468 PHE B CA 1
ATOM 8642 C C . PHE B 1 492 ? -69.167 -25.339 46.833 1.00 13.76 468 PHE B C 1
ATOM 8643 O O . PHE B 1 492 ? -69.758 -24.297 46.562 1.00 14.78 468 PHE B O 1
ATOM 8651 N N . ILE B 1 493 ? -68.235 -25.428 47.771 1.00 14.96 469 ILE B N 1
ATOM 8652 C CA . ILE B 1 493 ? -67.955 -24.309 48.652 1.00 14.60 469 ILE B CA 1
ATOM 8653 C C . ILE B 1 493 ? -66.612 -23.691 48.314 1.00 12.93 469 ILE B C 1
ATOM 8654 O O . ILE B 1 493 ? -65.599 -24.395 48.251 1.00 14.55 469 ILE B O 1
ATOM 8659 N N . CYS B 1 494 ? -66.608 -22.379 48.081 1.00 11.96 470 CYS B N 1
ATOM 8660 C CA . CYS B 1 494 ? -65.358 -21.667 47.793 1.00 12.76 470 CYS B CA 1
ATOM 8661 C C . CYS B 1 494 ? -64.941 -20.862 48.996 1.00 11.96 470 CYS B C 1
ATOM 8662 O O . CYS B 1 494 ? -65.721 -20.051 49.498 1.00 13.09 470 CYS B O 1
ATOM 8665 N N . LEU B 1 495 ? -63.708 -21.083 49.447 1.00 12.18 471 LEU B N 1
ATOM 8666 C CA . LEU B 1 495 ? -63.177 -20.369 50.603 1.00 12.34 471 LEU B CA 1
ATOM 8667 C C . LEU B 1 495 ? -62.037 -19.439 50.213 1.00 12.24 471 LEU B C 1
ATOM 8668 O O . LEU B 1 495 ? -61.119 -19.812 49.472 1.00 12.41 471 LEU B O 1
ATOM 8673 N N . ASN B 1 496 ? -62.118 -18.217 50.721 1.00 11.55 472 ASN B N 1
ATOM 8674 C CA . ASN B 1 496 ? -61.020 -17.277 50.650 1.00 11.10 472 ASN B CA 1
ATOM 8675 C C . ASN B 1 496 ? -60.346 -17.274 52.006 1.00 11.29 472 ASN B C 1
ATOM 8676 O O . ASN B 1 496 ? -60.983 -16.940 52.997 1.00 12.73 472 ASN B O 1
ATOM 8681 N N . ARG B 1 497 ? -59.068 -17.641 52.079 1.00 11.77 473 ARG B N 1
ATOM 8682 C CA . ARG B 1 497 ? -58.408 -17.681 53.380 1.00 11.64 473 ARG B CA 1
ATOM 8683 C C . ARG B 1 497 ? -57.009 -17.132 53.301 1.00 11.59 473 ARG B C 1
ATOM 8684 O O . ARG B 1 497 ? -56.295 -17.350 52.321 1.00 12.54 473 ARG B O 1
ATOM 8692 N N . TYR B 1 498 ? -56.623 -16.468 54.381 1.00 11.43 474 TYR B N 1
ATOM 8693 C CA . TYR B 1 498 ? -55.348 -15.775 54.495 1.00 11.22 474 TYR B CA 1
ATOM 8694 C C . TYR B 1 498 ? -54.620 -16.121 55.786 1.00 11.91 474 TYR B C 1
ATOM 8695 O O . TYR B 1 498 ? -54.024 -15.261 56.433 1.00 12.39 474 TYR B O 1
ATOM 8704 N N . TYR B 1 499 ? -54.680 -17.398 56.148 1.00 12.80 475 TYR B N 1
ATOM 8705 C CA . TYR B 1 499 ? -53.861 -17.915 57.231 1.00 13.42 475 TYR B CA 1
ATOM 8706 C C . TYR B 1 499 ? -52.407 -17.830 56.792 1.00 13.04 475 TYR B C 1
ATOM 8707 O O . TYR B 1 499 ? -51.985 -18.506 55.845 1.00 13.85 475 TYR B O 1
ATOM 8716 N N . GLY B 1 500 ? -51.642 -16.990 57.483 1.00 12.11 476 GLY B N 1
ATOM 8717 C CA . GLY B 1 500 ? -50.265 -16.726 57.101 1.00 12.80 476 GLY B CA 1
ATOM 8718 C C . GLY B 1 500 ? -50.081 -15.367 56.445 1.00 12.26 476 GLY B C 1
ATOM 8719 O O . GLY B 1 500 ? -48.965 -14.978 56.103 1.00 12.45 476 GLY B O 1
ATOM 8720 N N . TRP B 1 501 ? -51.170 -14.631 56.256 1.00 11.71 477 TRP B N 1
ATOM 8721 C CA . TRP B 1 501 ? -51.073 -13.246 55.789 1.00 10.50 477 TRP B CA 1
ATOM 8722 C C . TRP B 1 501 ? -51.802 -12.320 56.757 1.00 12.36 477 TRP B C 1
ATOM 8723 O O . TRP B 1 501 ? -51.167 -11.710 57.622 1.00 14.83 477 TRP B O 1
ATOM 8734 N N . TYR B 1 502 ? -53.129 -12.261 56.688 1.00 12.07 478 TYR B N 1
ATOM 8735 C CA . TYR B 1 502 ? -53.897 -11.427 57.616 1.00 13.17 478 TYR B CA 1
ATOM 8736 C C . TYR B 1 502 ? -54.006 -12.039 59.007 1.00 14.48 478 TYR B C 1
ATOM 8737 O O . TYR B 1 502 ? -54.215 -11.329 59.991 1.00 17.61 478 TYR B O 1
ATOM 8746 N N . ILE B 1 503 ? -53.877 -13.354 59.072 1.00 14.44 479 ILE B N 1
ATOM 8747 C CA . ILE B 1 503 ? -53.980 -14.101 60.320 1.00 15.35 479 ILE B CA 1
ATOM 8748 C C . ILE B 1 503 ? -52.646 -14.785 60.588 1.00 14.14 479 ILE B C 1
ATOM 8749 O O . ILE B 1 503 ? -52.220 -15.635 59.808 1.00 14.14 479 ILE B O 1
ATOM 8754 N N . SER B 1 504 ? -51.983 -14.401 61.674 1.00 14.12 480 SER B N 1
ATOM 8755 C CA . SER B 1 504 ? -50.755 -15.061 62.123 1.00 14.26 480 SER B CA 1
ATOM 8756 C C . SER B 1 504 ? -49.680 -15.135 61.044 1.00 14.12 480 SER B C 1
ATOM 8757 O O . SER B 1 504 ? -49.140 -16.204 60.767 1.00 14.92 480 SER B O 1
ATOM 8760 N N . GLY B 1 505 ? -49.377 -13.991 60.440 1.00 12.86 481 GLY B N 1
ATOM 8761 C CA . GLY B 1 505 ? -48.370 -13.940 59.401 1.00 14.49 481 GLY B CA 1
ATOM 8762 C C . GLY B 1 505 ? -46.953 -13.966 59.947 1.00 13.58 481 GLY B C 1
ATOM 8763 O O . GLY B 1 505 ? -46.712 -13.741 61.136 1.00 15.42 481 GLY B O 1
ATOM 8764 N N . GLY B 1 506 ? -46.010 -14.264 59.063 1.00 13.80 482 GLY B N 1
ATOM 8765 C CA . GLY B 1 506 ? -44.600 -14.055 59.371 1.00 15.19 482 GLY B CA 1
ATOM 8766 C C . GLY B 1 506 ? -44.079 -14.997 60.437 1.00 14.97 482 GLY B C 1
ATOM 8767 O O . GLY B 1 506 ? -44.162 -16.210 60.291 1.00 15.51 482 GLY B O 1
ATOM 8768 N N . PRO B 1 507 ? -43.559 -14.446 61.538 1.00 15.66 483 PRO B N 1
ATOM 8769 C CA . PRO B 1 507 ? -43.038 -15.291 62.614 1.00 15.60 483 PRO B CA 1
ATOM 8770 C C . PRO B 1 507 ? -44.102 -16.215 63.213 1.00 16.27 483 PRO B C 1
ATOM 8771 O O . PRO B 1 507 ? -43.770 -17.196 63.885 1.00 19.49 483 PRO B O 1
ATOM 8775 N N . GLU B 1 508 ? -45.370 -15.900 62.967 1.00 14.62 484 GLU B N 1
ATOM 8776 C CA . GLU B 1 508 ? -46.475 -16.693 63.500 1.00 14.74 484 GLU B CA 1
ATOM 8777 C C . GLU B 1 508 ? -47.031 -17.717 62.507 1.00 14.82 484 GLU B C 1
ATOM 8778 O O . GLU B 1 508 ? -48.072 -18.310 62.754 1.00 15.39 484 GLU B O 1
ATOM 8784 N N . ILE B 1 509 ? -46.332 -17.947 61.400 1.00 13.83 485 ILE B N 1
ATOM 8785 C CA . ILE B 1 509 ? -46.873 -18.811 60.351 1.00 13.20 485 ILE B CA 1
ATOM 8786 C C . ILE B 1 509 ? -47.152 -20.249 60.809 1.00 14.82 485 ILE B C 1
ATOM 8787 O O . ILE B 1 509 ? -48.064 -20.892 60.288 1.00 15.72 485 ILE B O 1
ATOM 8792 N N . GLU B 1 510 ? -46.402 -20.753 61.782 1.00 16.46 486 GLU B N 1
ATOM 8793 C CA . GLU B 1 510 ? -46.710 -22.080 62.309 1.00 16.78 486 GLU B CA 1
ATOM 8794 C C . GLU B 1 510 ? -48.058 -22.083 63.021 1.00 16.60 486 GLU B C 1
ATOM 8795 O O . GLU B 1 510 ? -48.826 -23.043 62.915 1.00 17.23 486 GLU B O 1
ATOM 8801 N N . GLU B 1 511 ? -48.349 -21.003 63.743 1.00 15.79 487 GLU B N 1
ATOM 8802 C CA . GLU B 1 511 ? -49.658 -20.824 64.355 1.00 17.53 487 GLU B CA 1
ATOM 8803 C C . GLU B 1 511 ? -50.734 -20.700 63.274 1.00 15.07 487 GLU B C 1
ATOM 8804 O O . GLU B 1 511 ? -51.834 -21.239 63.421 1.00 16.56 487 GLU B O 1
ATOM 8810 N N . ALA B 1 512 ? -50.426 -19.987 62.194 1.00 15.08 488 ALA B N 1
ATOM 8811 C CA . ALA B 1 512 ? -51.369 -19.855 61.095 1.00 14.27 488 ALA B CA 1
ATOM 8812 C C . ALA B 1 512 ? -51.766 -21.220 60.553 1.00 14.11 488 ALA B C 1
ATOM 8813 O O . ALA B 1 512 ? -52.944 -21.476 60.302 1.00 14.07 488 ALA B O 1
ATOM 8815 N N . GLU B 1 513 ? -50.791 -22.101 60.374 1.00 13.94 489 GLU B N 1
ATOM 8816 C CA . GLU B 1 513 ? -51.075 -23.423 59.855 1.00 15.44 489 GLU B CA 1
ATOM 8817 C C . GLU B 1 513 ? -51.957 -24.208 60.823 1.00 15.19 489 GLU B C 1
ATOM 8818 O O . GLU B 1 513 ? -52.884 -24.887 60.400 1.00 15.52 489 GLU B O 1
ATOM 8824 N N . GLU B 1 514 ? -51.677 -24.098 62.119 1.00 14.96 490 GLU B N 1
ATOM 8825 C CA . GLU B 1 514 ? -52.501 -24.738 63.138 1.00 16.09 490 GLU B CA 1
ATOM 8826 C C . GLU B 1 514 ? -53.930 -24.223 63.083 1.00 14.88 490 GLU B C 1
ATOM 8827 O O . GLU B 1 514 ? -54.873 -25.011 63.153 1.00 15.03 490 GLU B O 1
ATOM 8833 N N . LEU B 1 515 ? -54.099 -22.910 62.974 1.00 15.26 491 LEU B N 1
ATOM 8834 C CA . LEU B 1 515 ? -55.437 -22.329 62.901 1.00 15.55 491 LEU B CA 1
ATOM 8835 C C . LEU B 1 515 ? -56.169 -22.772 61.640 1.00 14.85 491 LEU B C 1
ATOM 8836 O O . LEU B 1 515 ? -57.368 -23.030 61.664 1.00 15.19 491 LEU B O 1
ATOM 8841 N N . PHE B 1 516 ? -55.435 -22.885 60.544 1.00 13.49 492 PHE B N 1
ATOM 8842 C CA . PHE B 1 516 ? -56.019 -23.281 59.268 1.00 13.18 492 PHE B CA 1
ATOM 8843 C C . PHE B 1 516 ? -56.508 -24.725 59.380 1.00 14.41 492 PHE B C 1
ATOM 8844 O O . PHE B 1 516 ? -57.648 -25.036 59.026 1.00 14.12 492 PHE B O 1
ATOM 8852 N N . ARG B 1 517 ? -55.662 -25.603 59.913 1.00 13.65 493 ARG B N 1
ATOM 8853 C CA . ARG B 1 517 ? -56.031 -27.007 60.078 1.00 14.64 493 ARG B CA 1
ATOM 8854 C C . ARG B 1 517 ? -57.184 -27.158 61.051 1.00 16.59 493 ARG B C 1
ATOM 8855 O O . ARG B 1 517 ? -58.042 -28.021 60.871 1.00 16.26 493 ARG B O 1
ATOM 8863 N N . ASP B 1 518 ? -57.215 -26.319 62.082 1.00 15.39 494 ASP B N 1
ATOM 8864 C CA . ASP B 1 518 ? -58.322 -26.366 63.020 1.00 16.69 494 ASP B CA 1
ATOM 8865 C C . ASP B 1 518 ? -59.623 -26.050 62.289 1.00 14.98 494 ASP B C 1
ATOM 8866 O O . ASP B 1 518 ? -60.633 -26.743 62.465 1.00 15.90 494 ASP B O 1
ATOM 8871 N N . GLU B 1 519 ? -59.604 -25.022 61.444 1.00 14.24 495 GLU B N 1
ATOM 8872 C CA . GLU B 1 519 ? -60.826 -24.675 60.721 1.00 13.93 495 GLU B CA 1
ATOM 8873 C C . GLU B 1 519 ? -61.228 -25.779 59.758 1.00 14.30 495 GLU B C 1
ATOM 8874 O O . GLU B 1 519 ? -62.400 -26.156 59.674 1.00 15.63 495 GLU B O 1
ATOM 8880 N N . MET B 1 520 ? -60.255 -26.319 59.040 1.00 15.05 496 MET B N 1
ATOM 8881 C CA . MET B 1 520 ? -60.573 -27.338 58.059 1.00 13.79 496 MET B CA 1
ATOM 8882 C C . MET B 1 520 ? -61.014 -28.629 58.729 1.00 15.02 496 MET B C 1
ATOM 8883 O O . MET B 1 520 ? -61.824 -29.367 58.170 1.00 15.22 496 MET B O 1
ATOM 8888 N N . ASP B 1 521 ? -60.488 -28.908 59.922 1.00 15.38 497 ASP B N 1
ATOM 8889 C CA . ASP B 1 521 ? -60.957 -30.056 60.706 1.00 15.12 497 ASP B CA 1
ATOM 8890 C C . ASP B 1 521 ? -62.427 -29.881 61.078 1.00 14.85 497 ASP B C 1
ATOM 8891 O O . ASP B 1 521 ? -63.195 -30.847 61.097 1.00 16.41 497 ASP B O 1
ATOM 8896 N N . ARG B 1 522 ? -62.817 -28.648 61.384 1.00 15.86 498 ARG B N 1
ATOM 8897 C CA . ARG B 1 522 ? -64.211 -28.355 61.677 1.00 16.66 498 ARG B CA 1
ATOM 8898 C C . ARG B 1 522 ? -65.086 -28.561 60.441 1.00 15.99 498 ARG B C 1
ATOM 8899 O O . ARG B 1 522 ? -66.155 -29.166 60.525 1.00 17.69 498 ARG B O 1
ATOM 8907 N N . TRP B 1 523 ? -64.620 -28.110 59.283 1.00 15.26 499 TRP B N 1
ATOM 8908 C CA . TRP B 1 523 ? -65.372 -28.373 58.062 1.00 15.29 499 TRP B CA 1
ATOM 8909 C C . TRP B 1 523 ? -65.454 -29.878 57.794 1.00 15.94 499 TRP B C 1
ATOM 8910 O O . TRP B 1 523 ? -66.517 -30.405 57.447 1.00 17.02 499 TRP B O 1
ATOM 8921 N N . LYS B 1 524 ? -64.330 -30.567 57.963 1.00 15.88 500 LYS B N 1
ATOM 8922 C CA . LYS B 1 524 ? -64.271 -32.008 57.758 1.00 16.62 500 LYS B CA 1
ATOM 8923 C C . LYS B 1 524 ? -65.297 -32.735 58.619 1.00 17.45 500 LYS B C 1
ATOM 8924 O O . LYS B 1 524 ? -66.004 -33.615 58.139 1.00 18.01 500 LYS B O 1
ATOM 8930 N N . ALA B 1 525 ? -65.387 -32.352 59.889 1.00 17.26 501 ALA B N 1
ATOM 8931 C CA . ALA B 1 525 ? -66.261 -33.022 60.842 1.00 17.97 501 ALA B CA 1
ATOM 8932 C C . ALA B 1 525 ? -67.7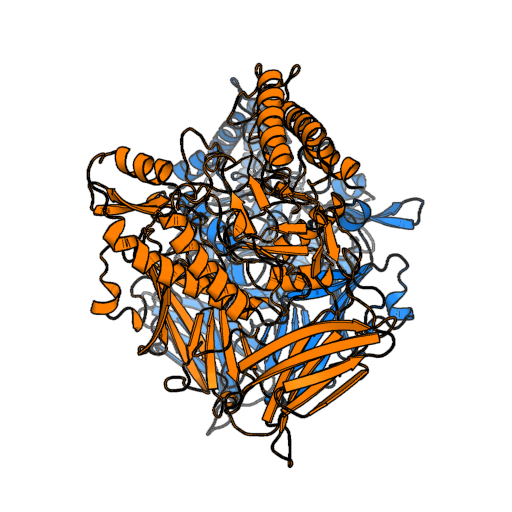31 -32.824 60.510 1.00 18.95 501 ALA B C 1
ATOM 8933 O O . ALA B 1 525 ? -68.574 -33.595 60.970 1.00 20.11 501 ALA B O 1
ATOM 8935 N N . LYS B 1 526 ? -68.043 -31.796 59.760 1.00 17.95 502 LYS B N 1
ATOM 8936 C CA . LYS B 1 526 ? -69.390 -31.600 59.285 1.00 19.23 502 LYS B CA 1
ATOM 8937 C C . LYS B 1 526 ? -69.818 -32.596 58.222 1.00 20.46 502 LYS B C 1
ATOM 8938 O O . LYS B 1 526 ? -70.978 -32.748 57.987 1.00 21.14 502 LYS B O 1
ATOM 8944 N N . GLU B 1 527 ? -68.871 -33.233 57.558 1.00 17.69 503 GLU B N 1
ATOM 8945 C CA . GLU B 1 527 ? -69.147 -34.304 56.594 1.00 18.51 503 GLU B CA 1
ATOM 8946 C C . GLU B 1 527 ? -70.195 -33.866 55.577 1.00 17.74 503 GLU B C 1
ATOM 8947 O O . GLU B 1 527 ? -71.192 -34.558 55.344 1.00 18.79 503 GLU B O 1
ATOM 8953 N N . LEU B 1 528 ? -69.974 -32.702 54.978 1.00 17.37 504 LEU B N 1
ATOM 8954 C CA . LEU B 1 528 ? -70.954 -32.130 54.069 1.00 18.04 504 LEU B CA 1
ATOM 8955 C C . LEU B 1 528 ? -71.042 -32.895 52.758 1.00 19.10 504 LEU B C 1
ATOM 8956 O O . LEU B 1 528 ? -72.039 -32.799 52.052 1.00 18.18 504 LEU B O 1
ATOM 8961 N N . ASN B 1 529 ? -69.978 -33.622 52.428 1.00 18.32 505 ASN B N 1
ATOM 8962 C CA . ASN B 1 529 ? -69.888 -34.357 51.172 1.00 18.67 505 ASN B CA 1
ATOM 8963 C C . ASN B 1 529 ? -70.034 -33.455 49.946 1.00 18.14 505 ASN B C 1
ATOM 8964 O O . ASN B 1 529 ? -70.674 -33.834 48.955 1.00 18.51 505 ASN B O 1
ATOM 8969 N N . VAL B 1 530 ? -69.444 -32.261 50.022 1.00 15.20 506 VAL B N 1
ATOM 8970 C CA . VAL B 1 530 ? -69.356 -31.378 48.865 1.00 16.59 506 VAL B CA 1
ATOM 8971 C C . VAL B 1 530 ? -67.896 -31.016 48.619 1.00 14.60 506 VAL B C 1
ATOM 8972 O O . VAL B 1 530 ? -67.085 -31.058 49.540 1.00 15.39 506 VAL B O 1
ATOM 8976 N N . PRO B 1 531 ? -67.550 -30.681 47.368 1.00 14.40 507 PRO B N 1
ATOM 8977 C CA . PRO B 1 531 ? -66.183 -30.216 47.117 1.00 14.72 507 PRO B CA 1
ATOM 8978 C C . PRO B 1 531 ? -65.973 -28.848 47.730 1.00 14.59 507 PRO B C 1
ATOM 8979 O O . PRO B 1 531 ? -66.894 -28.024 47.784 1.00 15.07 507 PRO B O 1
ATOM 8983 N N . PHE B 1 532 ? -64.746 -28.621 48.184 1.00 14.65 508 PHE B N 1
ATOM 8984 C CA . PHE B 1 532 ? -64.274 -27.304 48.597 1.00 14.08 508 PHE B CA 1
ATOM 8985 C C . PHE B 1 532 ? -63.206 -26.855 47.612 1.00 14.24 508 PHE B C 1
ATOM 8986 O O . PHE B 1 532 ? -62.348 -27.643 47.205 1.00 14.78 508 PHE B O 1
ATOM 8994 N N . VAL B 1 533 ? -63.271 -25.592 47.222 1.00 13.05 509 VAL B N 1
ATOM 8995 C CA . VAL B 1 533 ? -62.253 -24.975 46.387 1.00 12.91 509 VAL B CA 1
ATOM 8996 C C . VAL B 1 533 ? -61.740 -23.747 47.116 1.00 12.06 509 VAL B C 1
ATOM 8997 O O . VAL B 1 533 ? -62.536 -22.947 47.602 1.00 13.05 509 VAL B O 1
ATOM 9001 N N . PHE B 1 534 ? -60.426 -23.604 47.245 1.00 12.01 510 PHE B N 1
ATOM 9002 C CA . PHE B 1 534 ? -59.891 -22.349 47.746 1.00 13.59 510 PHE B CA 1
ATOM 9003 C C . PHE B 1 534 ? -59.827 -21.370 46.613 1.00 12.55 510 PHE B C 1
ATOM 9004 O O . PHE B 1 534 ? -59.066 -21.560 45.664 1.00 15.48 510 PHE B O 1
ATOM 9012 N N . THR B 1 535 ? -60.646 -20.331 46.692 1.00 12.31 511 THR B N 1
ATOM 9013 C CA . THR B 1 535 ? -60.706 -19.324 45.642 1.00 12.38 511 THR B CA 1
ATOM 9014 C C . THR B 1 535 ? -59.777 -18.146 45.896 1.00 11.16 511 THR B C 1
ATOM 9015 O O . THR B 1 535 ? -59.574 -17.322 45.013 1.00 12.40 511 THR B O 1
ATOM 9019 N N . GLU B 1 536 ? -59.239 -18.049 47.107 1.00 11.40 512 GLU B N 1
ATOM 9020 C CA . GLU B 1 536 ? -58.207 -17.051 47.389 1.00 11.65 512 GLU B CA 1
ATOM 9021 C C . GLU B 1 536 ? -57.300 -17.528 48.487 1.00 10.64 512 GLU B C 1
ATOM 9022 O O . GLU B 1 536 ? -57.749 -18.114 49.467 1.00 11.53 512 GLU B O 1
ATOM 9028 N N . PHE B 1 537 ? -56.025 -17.207 48.312 1.00 10.62 513 PHE B N 1
ATOM 9029 C CA . PHE B 1 537 ? -54.966 -17.352 49.297 1.00 11.28 513 PHE B CA 1
ATOM 9030 C C . PHE B 1 537 ? -53.778 -16.669 48.637 1.00 11.46 513 PHE B C 1
ATOM 9031 O O . PHE B 1 537 ? -53.572 -16.795 47.425 1.00 11.17 513 PHE B O 1
ATOM 9039 N N . GLY B 1 538 ? -53.007 -15.917 49.411 1.00 10.85 514 GLY B N 1
ATOM 9040 C CA . GLY B 1 538 ? -51.879 -15.203 48.842 1.00 10.63 514 GLY B CA 1
ATOM 9041 C C . GLY B 1 538 ? -51.255 -14.254 49.834 1.00 10.12 514 GLY B C 1
ATOM 9042 O O . GLY B 1 538 ? -51.754 -14.087 50.943 1.00 11.33 514 GLY B O 1
ATOM 9043 N N . THR B 1 539 ? -50.167 -13.609 49.416 1.00 11.58 515 THR B N 1
ATOM 9044 C CA . THR B 1 539 ? -49.445 -12.668 50.265 1.00 10.21 515 THR B CA 1
ATOM 9045 C C . THR B 1 539 ? -49.014 -11.502 49.402 1.00 11.08 515 THR B C 1
ATOM 9046 O O . THR B 1 539 ? -48.604 -11.697 48.250 1.00 10.56 515 THR B O 1
ATOM 9050 N N . ASP B 1 540 ? -49.108 -10.280 49.918 1.00 10.28 516 ASP B N 1
ATOM 9051 C CA . ASP B 1 540 ? -48.536 -9.172 49.156 1.00 8.63 516 ASP B CA 1
ATOM 9052 C C . ASP B 1 540 ? -47.054 -9.418 49.048 1.00 10.28 516 ASP B C 1
ATOM 9053 O O . ASP B 1 540 ? -46.392 -9.777 50.024 1.00 10.70 516 ASP B O 1
ATOM 9058 N N . THR B 1 541 ? -46.546 -9.233 47.838 1.00 10.76 517 THR B N 1
ATOM 9059 C CA . THR B 1 541 ? -45.177 -9.576 47.521 1.00 10.80 517 THR B CA 1
ATOM 9060 C C . THR B 1 541 ? -44.600 -8.521 46.591 1.00 10.11 517 THR B C 1
ATOM 9061 O O . THR B 1 541 ? -45.078 -8.335 45.471 1.00 10.32 517 THR B O 1
ATOM 9065 N N . MET B 1 542 ? -43.580 -7.805 47.045 1.00 10.88 518 MET B N 1
ATOM 9066 C CA . MET B 1 542 ? -42.992 -6.753 46.221 1.00 10.79 518 MET B CA 1
ATOM 9067 C C . MET B 1 542 ? -41.856 -7.296 45.361 1.00 11.03 518 MET B C 1
ATOM 9068 O O . MET B 1 542 ? -40.792 -7.632 45.881 1.00 11.57 518 MET B O 1
ATOM 9073 N N . ALA B 1 543 ? -42.072 -7.385 44.050 1.00 11.47 519 ALA B N 1
ATOM 9074 C CA . ALA B 1 543 ? -41.020 -7.898 43.182 1.00 11.47 519 ALA B CA 1
ATOM 9075 C C . ALA B 1 543 ? -39.678 -7.292 43.571 1.00 10.53 519 ALA B C 1
ATOM 9076 O O . ALA B 1 543 ? -39.559 -6.079 43.734 1.00 11.86 519 ALA B O 1
ATOM 9078 N N . GLY B 1 544 ? -38.678 -8.147 43.719 1.00 10.29 520 GLY B N 1
ATOM 9079 C CA . GLY B 1 544 ? -37.348 -7.699 44.086 1.00 11.76 520 GLY B CA 1
ATOM 9080 C C . GLY B 1 544 ? -37.054 -7.615 45.563 1.00 11.38 520 GLY B C 1
ATOM 9081 O O . GLY B 1 544 ? -35.901 -7.421 45.934 1.00 12.58 520 GLY B O 1
ATOM 9082 N N . LEU B 1 545 ? -38.073 -7.765 46.409 1.00 9.90 521 LEU B N 1
ATOM 9083 C CA . LEU B 1 545 ? -37.832 -7.798 47.848 1.00 10.79 521 LEU B CA 1
ATOM 9084 C C . LEU B 1 545 ? -37.426 -9.212 48.244 1.00 9.65 521 LEU B C 1
ATOM 9085 O O . LEU B 1 545 ? -38.244 -10.139 48.259 1.00 10.96 521 LEU B O 1
ATOM 9090 N N . HIS B 1 546 ? -36.150 -9.362 48.554 1.00 10.23 522 HIS B N 1
ATOM 9091 C CA . HIS B 1 546 ? -35.577 -10.640 48.925 1.00 10.52 522 HIS B CA 1
ATOM 9092 C C . HIS B 1 546 ? -35.094 -10.586 50.350 1.00 10.34 522 HIS B C 1
ATOM 9093 O O . HIS B 1 546 ? -34.488 -9.607 50.773 1.00 11.37 522 HIS B O 1
ATOM 9100 N N . LYS B 1 547 ? -35.322 -11.653 51.097 1.00 10.45 523 LYS B N 1
ATOM 9101 C CA . LYS B 1 547 ? -34.800 -11.705 52.450 1.00 10.57 523 LYS B CA 1
ATOM 9102 C C . LYS B 1 547 ? -34.583 -13.134 52.898 1.00 10.80 523 LYS B C 1
ATOM 9103 O O . LYS B 1 547 ? -35.403 -14.024 52.587 1.00 10.74 523 LYS B O 1
ATOM 9109 N N . LEU B 1 548 ? -33.486 -13.338 53.617 1.00 11.46 524 LEU B N 1
ATOM 9110 C CA . LEU B 1 548 ? -33.136 -14.619 54.174 1.00 10.47 524 LEU B CA 1
ATOM 9111 C C . LEU B 1 548 ? -32.763 -14.419 55.637 1.00 11.51 524 LEU B C 1
ATOM 9112 O O . LEU B 1 548 ? -31.738 -13.816 55.941 1.00 11.56 524 LEU B O 1
ATOM 9117 N N . PRO B 1 549 ? -33.586 -14.917 56.566 1.00 11.32 525 PRO B N 1
ATOM 9118 C CA . PRO B 1 549 ? -34.850 -15.618 56.340 1.00 11.41 525 PRO B CA 1
ATOM 9119 C C . PRO B 1 549 ? -35.907 -14.652 55.830 1.00 10.75 525 PRO B C 1
ATOM 9120 O O . PRO B 1 549 ? -35.792 -13.427 55.937 1.00 11.54 525 PRO B O 1
ATOM 9124 N N . SER B 1 550 ? -36.953 -15.218 55.253 1.00 11.55 526 SER B N 1
ATOM 9125 C CA . SER B 1 550 ? -37.986 -14.434 54.620 1.00 10.74 526 SER B CA 1
ATOM 9126 C C . SER B 1 550 ? -38.741 -13.541 55.603 1.00 11.04 526 SER B C 1
ATOM 9127 O O . SER B 1 550 ? -38.830 -13.818 56.811 1.00 11.92 526 SER B O 1
ATOM 9130 N N . ILE B 1 551 ? -39.317 -12.489 55.037 1.00 11.26 527 ILE B N 1
ATOM 9131 C CA . ILE B 1 551 ? -40.254 -11.625 55.747 1.00 11.18 527 ILE B CA 1
ATOM 9132 C C . ILE B 1 551 ? -41.520 -11.483 54.947 1.00 10.78 527 ILE B C 1
ATOM 9133 O O . ILE B 1 551 ? -41.507 -11.581 53.717 1.00 10.74 527 ILE B O 1
ATOM 9138 N N . MET B 1 552 ? -42.621 -11.198 55.628 1.00 11.44 528 MET B N 1
ATOM 9139 C CA . MET B 1 552 ? -43.813 -10.805 54.910 1.00 10.68 528 MET B CA 1
ATOM 9140 C C . MET B 1 552 ? -43.463 -9.687 53.935 1.00 11.27 528 MET B C 1
ATOM 9141 O O . MET B 1 552 ? -42.733 -8.763 54.298 1.00 11.71 528 MET B O 1
ATOM 9146 N N . TRP B 1 553 ? -44.002 -9.800 52.719 1.00 10.73 529 TRP B N 1
ATOM 9147 C CA . TRP B 1 553 ? -43.772 -8.908 51.569 1.00 10.01 529 TRP B CA 1
ATOM 9148 C C . TRP B 1 553 ? -42.638 -9.364 50.658 1.00 9.29 529 TRP B C 1
ATOM 9149 O O . TRP B 1 553 ? -42.540 -8.881 49.536 1.00 11.16 529 TRP B O 1
ATOM 9160 N N . SER B 1 554 ? -41.788 -10.282 51.117 1.00 10.08 530 SER B N 1
ATOM 9161 C CA . SER B 1 554 ? -40.701 -10.764 50.258 1.00 10.51 530 SER B CA 1
ATOM 9162 C C . SER B 1 554 ? -41.156 -11.879 49.339 1.00 10.68 530 SER B C 1
ATOM 9163 O O . SER B 1 554 ? -42.161 -12.573 49.599 1.00 10.18 530 SER B O 1
ATOM 9166 N N . GLU B 1 555 ? -40.397 -12.060 48.265 1.00 10.44 531 GLU B N 1
ATOM 9167 C CA . GLU B 1 555 ? -40.658 -13.129 47.313 1.00 10.59 531 GLU B CA 1
ATOM 9168 C C . GLU B 1 555 ? -40.524 -14.495 47.972 1.00 11.20 531 GLU B C 1
ATOM 9169 O O . GLU B 1 555 ? -41.257 -15.417 47.640 1.00 11.79 531 GLU B O 1
ATOM 9175 N N . GLU B 1 556 ? -39.599 -14.619 48.914 1.00 10.50 532 GLU B N 1
ATOM 9176 C CA . GLU B 1 556 ? -39.372 -15.904 49.566 1.00 11.01 532 GLU B CA 1
ATOM 9177 C C . GLU B 1 556 ? -40.536 -16.270 50.480 1.00 11.03 532 GLU B C 1
ATOM 9178 O O . GLU B 1 556 ? -40.931 -17.434 50.572 1.00 12.26 532 GLU B O 1
ATOM 9184 N N . TYR B 1 557 ? -41.094 -15.270 51.152 1.00 10.75 533 TYR B N 1
ATOM 9185 C CA . TYR B 1 557 ? -42.242 -15.509 52.012 1.00 11.00 533 TYR B CA 1
ATOM 9186 C C . TYR B 1 557 ? -43.448 -15.949 51.192 1.00 11.63 533 TYR B C 1
ATOM 9187 O O . TYR B 1 557 ? -44.200 -16.821 51.629 1.00 10.96 533 TYR B O 1
ATOM 9196 N N . GLN B 1 558 ? -43.647 -15.363 50.013 1.00 10.53 534 GLN B N 1
ATOM 9197 C CA . GLN B 1 558 ? -44.732 -15.796 49.147 1.00 11.28 534 GLN B CA 1
ATOM 9198 C C . GLN B 1 558 ? -44.608 -17.300 48.882 1.00 11.38 534 GLN B C 1
ATOM 9199 O O . GLN B 1 558 ? -45.579 -18.053 49.005 1.00 11.51 534 GLN B O 1
ATOM 9205 N N . LYS B 1 559 ? -43.403 -17.755 48.552 1.00 10.79 535 LYS B N 1
ATOM 9206 C CA . LYS B 1 559 ? -43.171 -19.176 48.303 1.00 11.47 535 LYS B CA 1
ATOM 9207 C C . LYS B 1 559 ? -43.485 -20.020 49.536 1.00 11.73 535 LYS B C 1
ATOM 9208 O O . LYS B 1 559 ? -44.164 -21.049 49.450 1.00 11.79 535 LYS B O 1
ATOM 9214 N N . GLU B 1 560 ? -42.973 -19.617 50.695 1.00 10.53 536 GLU B N 1
ATOM 9215 C CA . GLU B 1 560 ? -43.162 -20.404 51.908 1.00 11.61 536 GLU B CA 1
ATOM 9216 C C . GLU B 1 560 ? -44.632 -20.459 52.333 1.00 11.95 536 GLU B C 1
ATOM 9217 O O . GLU B 1 560 ? -45.129 -21.499 52.775 1.00 11.78 536 GLU B O 1
ATOM 9223 N N . TYR B 1 561 ? -45.319 -19.337 52.187 1.00 11.23 537 TYR B N 1
ATOM 9224 C CA . TYR B 1 561 ? -46.740 -19.274 52.481 1.00 10.93 537 TYR B CA 1
ATOM 9225 C C . TYR B 1 561 ? -47.499 -20.240 51.592 1.00 11.40 537 TYR B C 1
ATOM 9226 O O . TYR B 1 561 ? -48.351 -20.997 52.061 1.00 11.75 537 TYR B O 1
ATOM 9235 N N . LEU B 1 562 ? -47.179 -20.231 50.311 1.00 11.47 538 LEU B N 1
ATOM 9236 C CA . LEU B 1 562 ? -47.873 -21.117 49.387 1.00 12.39 538 LEU B CA 1
ATOM 9237 C C . LEU B 1 562 ? -47.597 -22.578 49.736 1.00 13.19 538 LEU B C 1
ATOM 9238 O O . LEU B 1 562 ? -48.521 -23.389 49.770 1.00 13.03 538 LEU B O 1
ATOM 9243 N N . GLU B 1 563 ? -46.350 -22.922 50.032 1.00 11.66 539 GLU B N 1
ATOM 9244 C CA . GLU B 1 563 ? -46.027 -24.295 50.403 1.00 13.65 539 GLU B CA 1
ATOM 9245 C C . GLU B 1 563 ? -46.821 -24.728 51.632 1.00 12.79 539 GLU B C 1
ATOM 9246 O O . GLU B 1 563 ? -47.312 -25.859 51.701 1.00 14.28 539 GLU B O 1
ATOM 9252 N N . MET B 1 564 ? -46.952 -23.836 52.607 1.00 12.54 540 MET B N 1
ATOM 9253 C CA . MET B 1 564 ? -47.727 -24.162 53.802 1.00 13.91 540 MET B CA 1
ATOM 9254 C C . MET B 1 564 ? -49.192 -24.406 53.445 1.00 12.73 540 MET B C 1
ATOM 9255 O O . MET B 1 564 ? -49.806 -25.377 53.900 1.00 14.39 540 MET B O 1
ATOM 9260 N N . ASN B 1 565 ? -49.749 -23.530 52.623 1.00 12.32 541 ASN B N 1
ATOM 9261 C CA . ASN B 1 565 ? -51.130 -23.696 52.194 1.00 12.87 541 ASN B CA 1
ATOM 9262 C C . ASN B 1 565 ? -51.339 -25.017 51.470 1.00 13.98 541 ASN B C 1
ATOM 9263 O O . ASN B 1 565 ? -52.317 -25.712 51.732 1.00 13.93 541 ASN B O 1
ATOM 9268 N N . PHE B 1 566 ? -50.406 -25.389 50.597 1.00 13.53 542 PHE B N 1
ATOM 9269 C CA . PHE B 1 566 ? -50.537 -26.637 49.855 1.00 14.52 542 PHE B CA 1
ATOM 9270 C C . PHE B 1 566 ? -50.562 -27.806 50.820 1.00 15.11 542 PHE B C 1
ATOM 9271 O O . PHE B 1 566 ? -51.320 -28.747 50.619 1.00 15.00 542 PHE B O 1
ATOM 9279 N N . ARG B 1 567 ? -49.722 -27.771 51.855 1.00 13.59 543 ARG B N 1
ATOM 9280 C CA . ARG B 1 567 ? -49.708 -28.867 52.820 1.00 15.20 543 ARG B CA 1
ATOM 9281 C C . ARG B 1 567 ? -51.081 -29.022 53.459 1.00 14.09 543 ARG B C 1
ATOM 9282 O O . ARG B 1 567 ? -51.565 -30.145 53.653 1.00 16.20 543 ARG B O 1
ATOM 9290 N N . VAL B 1 568 ? -51.709 -27.894 53.781 1.00 14.07 544 VAL B N 1
ATOM 9291 C CA . VAL B 1 568 ? -53.055 -27.929 54.341 1.00 15.66 544 VAL B CA 1
ATOM 9292 C C . VAL B 1 568 ? -54.075 -28.460 53.333 1.00 14.24 544 VAL B C 1
ATOM 9293 O O . VAL B 1 568 ? -54.826 -29.387 53.653 1.00 15.63 544 VAL B O 1
ATOM 9297 N N . PHE B 1 569 ? -54.087 -27.903 52.124 1.00 13.25 545 PHE B N 1
ATOM 9298 C CA . PHE B 1 569 ? -55.042 -28.327 51.103 1.00 14.69 545 PHE B CA 1
ATOM 9299 C C . PHE B 1 569 ? -54.975 -29.848 50.926 1.00 14.79 545 PHE B C 1
ATOM 9300 O O . PHE B 1 569 ? -56.003 -30.534 50.862 1.00 15.81 545 PHE B O 1
ATOM 9308 N N . ASP B 1 570 ? -53.751 -30.362 50.836 1.00 13.95 546 ASP B N 1
ATOM 9309 C CA . ASP B 1 570 ? -53.519 -31.759 50.492 1.00 15.72 546 ASP B CA 1
ATOM 9310 C C . ASP B 1 570 ? -53.863 -32.700 51.648 1.00 16.09 546 ASP B C 1
ATOM 9311 O O . ASP B 1 570 ? -53.843 -33.921 51.490 1.00 17.60 546 ASP B O 1
ATOM 9316 N N . SER B 1 571 ? -54.195 -32.133 52.802 1.00 15.55 547 SER B N 1
ATOM 9317 C CA . SER B 1 571 ? -54.567 -32.929 53.962 1.00 16.56 547 SER B CA 1
ATOM 9318 C C . SER B 1 571 ? -56.052 -33.281 53.983 1.00 16.65 547 SER B C 1
ATOM 9319 O O . SER B 1 571 ? -56.492 -34.048 54.843 1.00 18.65 547 SER B O 1
ATOM 9322 N N . TYR B 1 572 ? -56.823 -32.720 53.057 1.00 15.50 548 TYR B N 1
ATOM 9323 C CA . TYR B 1 572 ? -58.277 -32.915 53.051 1.00 17.37 548 TYR B CA 1
ATOM 9324 C C . TYR B 1 572 ? -58.765 -33.427 51.706 1.00 17.50 548 TYR B C 1
ATOM 9325 O O . TYR B 1 572 ? -58.552 -32.792 50.670 1.00 17.40 548 TYR B O 1
ATOM 9334 N N . GLU B 1 573 ? -59.416 -34.583 51.734 1.00 18.18 549 GLU B N 1
ATOM 9335 C CA . GLU B 1 573 ? -59.892 -35.242 50.523 1.00 18.66 549 GLU B CA 1
ATOM 9336 C C . GLU B 1 573 ? -60.843 -34.353 49.737 1.00 16.83 549 GLU B C 1
ATOM 9337 O O . GLU B 1 573 ? -60.823 -34.347 48.507 1.00 19.84 549 GLU B O 1
ATOM 9343 N N . PHE B 1 574 ? -61.665 -33.595 50.457 1.00 15.78 550 PHE B N 1
ATOM 9344 C CA . PHE B 1 574 ? -62.751 -32.861 49.832 1.00 14.81 550 PHE B CA 1
ATOM 9345 C C . PHE B 1 574 ? -62.293 -31.569 49.174 1.00 14.87 550 PHE B C 1
ATOM 9346 O O . PHE B 1 574 ? -63.077 -30.920 48.495 1.00 16.59 550 PHE B O 1
ATOM 9354 N N . VAL B 1 575 ? -61.037 -31.192 49.376 1.00 15.37 551 VAL B N 1
ATOM 9355 C CA . VAL B 1 575 ? -60.502 -30.036 48.672 1.00 15.37 551 VAL B CA 1
ATOM 9356 C C . VAL B 1 575 ? -60.189 -30.452 47.238 1.00 17.15 551 VAL B C 1
ATOM 9357 O O . VAL B 1 575 ? -59.404 -31.378 46.998 1.00 21.44 551 VAL B O 1
ATOM 9361 N N . GLN B 1 576 ? -60.828 -29.779 46.290 1.00 14.84 552 GLN B N 1
ATOM 9362 C CA . GLN B 1 576 ? -60.760 -30.178 44.893 1.00 15.03 552 GLN B CA 1
ATOM 9363 C C . GLN B 1 576 ? -60.383 -29.033 43.978 1.00 14.71 552 GLN B C 1
ATOM 9364 O O . GLN B 1 576 ? -60.556 -29.116 42.766 1.00 15.54 552 GLN B O 1
ATOM 9370 N N . GLY B 1 577 ? -59.862 -27.953 44.537 1.00 13.71 553 GLY B N 1
ATOM 9371 C CA . GLY B 1 577 ? -59.371 -26.905 43.676 1.00 12.72 553 GLY B CA 1
ATOM 9372 C C . GLY B 1 577 ? -58.667 -25.841 44.460 1.00 12.43 553 GLY B C 1
ATOM 9373 O O . GLY B 1 577 ? -58.907 -25.663 45.664 1.00 13.89 553 GLY B O 1
ATOM 9374 N N . GLU B 1 578 ? -57.812 -25.117 43.755 1.00 12.07 554 GLU B N 1
ATOM 9375 C CA . GLU B 1 578 ? -57.022 -24.048 44.352 1.00 11.45 554 GLU B CA 1
ATOM 9376 C C . GLU B 1 578 ? -56.821 -22.969 43.303 1.00 12.38 554 GLU B C 1
ATOM 9377 O O . GLU B 1 578 ? -56.190 -23.201 42.269 1.00 13.47 554 GLU B O 1
ATOM 9383 N N . LEU B 1 579 ? -57.399 -21.809 43.565 1.00 12.17 555 LEU B N 1
ATOM 9384 C CA . LEU B 1 579 ? -57.240 -20.650 42.713 1.00 11.80 555 LEU B CA 1
ATOM 9385 C C . LEU B 1 579 ? -56.565 -19.589 43.561 1.00 13.09 555 LEU B C 1
ATOM 9386 O O . LEU B 1 579 ? -57.132 -19.082 44.533 1.00 13.99 555 LEU B O 1
ATOM 9391 N N . ALA B 1 580 ? -55.330 -19.275 43.211 1.00 12.09 556 ALA B N 1
ATOM 9392 C CA . ALA B 1 580 ? -54.551 -18.340 43.995 1.00 12.10 556 ALA B CA 1
ATOM 9393 C C . ALA B 1 580 ? -55.022 -16.904 43.794 1.00 11.85 556 ALA B C 1
ATOM 9394 O O . ALA B 1 580 ? -55.489 -16.535 42.714 1.00 11.65 556 ALA B O 1
ATOM 9396 N N . TRP B 1 581 ? -54.899 -16.096 44.839 1.00 10.26 557 TRP B N 1
ATOM 9397 C CA . TRP B 1 581 ? -55.132 -14.664 44.727 1.00 9.92 557 TRP B CA 1
ATOM 9398 C C . TRP B 1 581 ? -53.779 -13.984 44.695 1.00 10.13 557 TRP B C 1
ATOM 9399 O O . TRP B 1 581 ? -53.040 -14.116 45.658 1.00 10.83 557 TRP B O 1
ATOM 9410 N N . ASN B 1 582 ? -53.409 -13.267 43.634 1.00 11.16 558 ASN B N 1
ATOM 9411 C CA . ASN B 1 582 ? -54.150 -13.079 42.387 1.00 10.23 558 ASN B CA 1
ATOM 9412 C C . ASN B 1 582 ? -53.198 -13.508 41.270 1.00 11.02 558 ASN B C 1
ATOM 9413 O O . ASN B 1 582 ? -51.979 -13.611 41.498 1.00 10.29 558 ASN B O 1
ATOM 9418 N N . PHE B 1 583 ? -53.730 -13.724 40.076 1.00 10.30 559 PHE B N 1
ATOM 9419 C CA . PHE B 1 583 ? -52.875 -13.888 38.911 1.00 10.04 559 PHE B CA 1
ATOM 9420 C C . PHE B 1 583 ? -51.811 -12.777 38.809 1.00 10.40 559 PHE B C 1
ATOM 9421 O O . PHE B 1 583 ? -50.629 -13.081 38.601 1.00 10.61 559 PHE B O 1
ATOM 9429 N N . ALA B 1 584 ? -52.206 -11.518 38.981 1.00 10.32 560 ALA B N 1
ATOM 9430 C CA . ALA B 1 584 ? -51.269 -10.421 38.781 1.00 11.16 560 ALA B CA 1
ATOM 9431 C C . ALA B 1 584 ? -51.581 -9.277 39.717 1.00 10.29 560 ALA B C 1
ATOM 9432 O O . ALA B 1 584 ? -52.734 -9.046 40.090 1.00 10.87 560 ALA B O 1
ATOM 9434 N N . ASP B 1 585 ? -50.538 -8.532 40.079 1.00 9.63 561 ASP B N 1
ATOM 9435 C CA . ASP B 1 585 ? -50.697 -7.312 40.864 1.00 10.34 561 ASP B CA 1
ATOM 9436 C C . ASP B 1 585 ? -51.694 -6.412 40.165 1.00 10.28 561 ASP B C 1
ATOM 9437 O O . ASP B 1 585 ? -51.678 -6.327 38.928 1.00 10.37 561 ASP B O 1
ATOM 9442 N N . PHE B 1 586 ? -52.520 -5.702 40.927 1.00 10.66 562 PHE B N 1
ATOM 9443 C CA . PHE B 1 586 ? -53.601 -4.935 40.322 1.00 9.97 562 PHE B CA 1
ATOM 9444 C C . PHE B 1 586 ? -53.922 -3.679 41.123 1.00 11.40 562 PHE B C 1
ATOM 9445 O O . PHE B 1 586 ? -53.564 -3.570 42.294 1.00 10.89 562 PHE B O 1
ATOM 9453 N N . GLN B 1 587 ? -54.617 -2.733 40.502 1.00 10.65 563 GLN B N 1
ATOM 9454 C CA . GLN B 1 587 ? -54.856 -1.453 41.132 1.00 11.01 563 GLN B CA 1
ATOM 9455 C C . GLN B 1 587 ? -55.947 -1.484 42.197 1.00 10.88 563 GLN B C 1
ATOM 9456 O O . GLN B 1 587 ? -57.006 -2.093 42.007 1.00 10.56 563 GLN B O 1
ATOM 9462 N N . THR B 1 588 ? -55.692 -0.794 43.302 1.00 10.89 564 THR B N 1
ATOM 9463 C CA . THR B 1 588 ? -56.675 -0.612 44.357 1.00 11.82 564 THR B CA 1
ATOM 9464 C C . THR B 1 588 ? -56.727 0.868 44.690 1.00 12.92 564 THR B C 1
ATOM 9465 O O . THR B 1 588 ? -55.900 1.656 44.224 1.00 13.30 564 THR B O 1
ATOM 9469 N N . THR B 1 589 ? -57.708 1.235 45.498 1.00 13.23 565 THR B N 1
ATOM 9470 C CA . THR B 1 589 ? -57.697 2.528 46.156 1.00 14.59 565 THR B CA 1
ATOM 9471 C C . THR B 1 589 ? -56.374 2.663 46.914 1.00 13.63 565 THR B C 1
ATOM 9472 O O . THR B 1 589 ? -55.871 1.702 47.498 1.00 12.56 565 THR B O 1
ATOM 9476 N N . GLU B 1 590 ? -55.790 3.854 46.909 1.00 16.61 566 GLU B N 1
ATOM 9477 C CA . GLU B 1 590 ? -54.540 4.010 47.637 1.00 18.85 566 GLU B CA 1
ATOM 9478 C C . GLU B 1 590 ? -54.839 4.037 49.136 1.00 15.19 566 GLU B C 1
ATOM 9479 O O . GLU B 1 590 ? -55.950 4.342 49.569 1.00 17.36 566 GLU B O 1
ATOM 9485 N N . GLY B 1 591 ? -53.850 3.658 49.930 1.00 14.94 567 GLY B N 1
ATOM 9486 C CA . GLY B 1 591 ? -54.014 3.706 51.366 1.00 13.42 567 GLY B CA 1
ATOM 9487 C C . GLY B 1 591 ? -52.810 3.112 52.054 1.00 13.45 567 GLY B C 1
ATOM 9488 O O . GLY B 1 591 ? -51.845 2.695 51.405 1.00 14.41 567 GLY B O 1
ATOM 9489 N N . ILE B 1 592 ? -52.866 3.073 53.373 1.00 14.59 568 ILE B N 1
ATOM 9490 C CA . ILE B 1 592 ? -51.709 2.631 54.143 1.00 16.28 568 ILE B CA 1
ATOM 9491 C C . ILE B 1 592 ? -51.476 1.124 54.038 1.00 17.35 568 ILE B C 1
ATOM 9492 O O . ILE B 1 592 ? -50.435 0.625 54.447 1.00 18.27 568 ILE B O 1
ATOM 9497 N N . MET B 1 593 ? -52.432 0.393 53.482 1.00 14.41 569 MET B N 1
ATOM 9498 C CA . MET B 1 593 ? -52.242 -1.042 53.338 1.00 14.58 569 MET B CA 1
ATOM 9499 C C . MET B 1 593 ? -51.958 -1.503 51.923 1.00 13.83 569 MET B C 1
ATOM 9500 O O . MET B 1 593 ? -51.789 -2.699 51.684 1.00 13.89 569 MET B O 1
ATOM 9505 N N . ARG B 1 594 ? -51.884 -0.563 50.991 1.00 12.78 570 ARG B N 1
ATOM 9506 C CA . ARG B 1 594 ? -51.754 -0.908 49.577 1.00 13.02 570 ARG B CA 1
ATOM 9507 C C . ARG B 1 594 ? -50.637 -0.095 48.943 1.00 14.22 570 ARG B C 1
ATOM 9508 O O . ARG B 1 594 ? -50.729 1.137 48.827 1.00 17.07 570 ARG B O 1
ATOM 9516 N N . VAL B 1 595 ? -49.570 -0.780 48.569 1.00 12.74 571 VAL B N 1
ATOM 9517 C CA . VAL B 1 595 ? -48.362 -0.128 48.079 1.00 13.28 571 VAL B CA 1
ATOM 9518 C C . VAL B 1 595 ? -48.406 -0.149 46.555 1.00 14.08 571 VAL B C 1
ATOM 9519 O O . VAL B 1 595 ? -47.901 -1.077 45.920 1.00 17.22 571 VAL B O 1
ATOM 9523 N N . ASP B 1 596 ? -49.021 0.874 45.974 1.00 12.79 572 ASP B N 1
ATOM 9524 C CA . ASP B 1 596 ? -49.369 0.879 44.557 1.00 12.71 572 ASP B CA 1
ATOM 9525 C C . ASP B 1 596 ? -50.180 -0.361 44.218 1.00 13.07 572 ASP B C 1
ATOM 9526 O O . ASP B 1 596 ? -49.736 -1.252 43.483 1.00 15.99 572 ASP B O 1
ATOM 9531 N N . GLY B 1 597 ? -51.386 -0.376 44.750 1.00 12.52 573 GLY B N 1
ATOM 9532 C CA . GLY B 1 597 ? -52.303 -1.466 44.505 1.00 13.39 573 GLY B CA 1
ATOM 9533 C C . GLY B 1 597 ? -52.024 -2.690 45.346 1.00 12.25 573 GLY B C 1
ATOM 9534 O O . GLY B 1 597 ? -51.336 -2.625 46.378 1.00 14.29 573 GLY B O 1
ATOM 9535 N N . ASN B 1 598 ? -52.613 -3.790 44.909 1.00 10.12 574 ASN B N 1
ATOM 9536 C CA . ASN B 1 598 ? -52.538 -5.074 45.583 1.00 10.62 574 ASN B CA 1
ATOM 9537 C C . ASN B 1 598 ? -51.387 -5.841 44.966 1.00 10.76 574 ASN B C 1
ATOM 9538 O O . ASN B 1 598 ? -51.324 -5.996 43.741 1.00 10.46 574 ASN B O 1
ATOM 9543 N N . HIS B 1 599 ? -50.448 -6.288 45.800 1.00 10.22 575 HIS B N 1
ATOM 9544 C CA . HIS B 1 599 ? -49.275 -7.004 45.334 1.00 9.86 575 HIS B CA 1
ATOM 9545 C C . HIS B 1 599 ? -49.311 -8.491 45.617 1.00 10.55 575 HIS B C 1
ATOM 9546 O O . HIS B 1 599 ? -48.260 -9.156 45.654 1.00 9.98 575 HIS B O 1
ATOM 9553 N N . LYS B 1 600 ? -50.519 -9.037 45.765 1.00 9.25 576 LYS B N 1
ATOM 9554 C CA . LYS B 1 600 ? -50.634 -10.489 45.898 1.00 9.87 576 LYS B CA 1
ATOM 9555 C C . LYS B 1 600 ? -50.508 -11.233 44.578 1.00 10.72 576 LYS B C 1
ATOM 9556 O O . LYS B 1 600 ? -50.655 -12.455 44.538 1.00 10.73 576 LYS B O 1
ATOM 9562 N N . GLY B 1 601 ? -50.228 -10.515 43.493 1.00 10.41 577 GLY B N 1
ATOM 9563 C CA . GLY B 1 601 ? -49.980 -11.193 42.235 1.00 10.80 577 GLY B CA 1
ATOM 9564 C C . GLY B 1 601 ? -48.878 -12.228 42.296 1.00 10.50 577 GLY B C 1
ATOM 9565 O O . GLY B 1 601 ? -47.865 -12.053 42.974 1.00 10.37 577 GLY B O 1
ATOM 9566 N N . VAL B 1 602 ? -49.088 -13.313 41.580 1.00 11.00 578 VAL B N 1
ATOM 9567 C CA . VAL B 1 602 ? -48.043 -14.265 41.293 1.00 11.93 578 VAL B CA 1
ATOM 9568 C C . VAL B 1 602 ? -47.172 -13.727 40.147 1.00 11.57 578 VAL B C 1
ATOM 9569 O O . VAL B 1 602 ? -45.968 -13.999 40.074 1.00 11.98 578 VAL B O 1
ATOM 9573 N N . PHE B 1 603 ? -47.808 -12.959 39.266 1.00 10.75 579 PHE B N 1
ATOM 9574 C CA . PHE B 1 603 ? -47.139 -12.158 38.245 1.00 10.29 579 PHE B CA 1
ATOM 9575 C C . PHE B 1 603 ? -47.233 -10.691 38.606 1.00 10.68 579 PHE B C 1
ATOM 9576 O O . PHE B 1 603 ? -48.135 -10.262 39.335 1.00 10.62 579 PHE B O 1
ATOM 9584 N N . THR B 1 604 ? -46.299 -9.901 38.097 1.00 10.20 580 THR B N 1
ATOM 9585 C CA . THR B 1 604 ? -46.375 -8.453 38.212 1.00 11.49 580 THR B CA 1
ATOM 9586 C C . THR B 1 604 ? -47.506 -7.921 37.324 1.00 10.04 580 THR B C 1
ATOM 9587 O O . THR B 1 604 ? -48.083 -8.651 36.518 1.00 10.28 580 THR B O 1
ATOM 9591 N N . ARG B 1 605 ? -47.797 -6.637 37.447 1.00 10.39 581 ARG B N 1
ATOM 9592 C CA . ARG B 1 605 ? -48.889 -6.065 36.681 1.00 9.83 581 ARG B CA 1
ATOM 9593 C C . ARG B 1 605 ? -48.599 -6.108 35.187 1.00 10.83 581 ARG B C 1
ATOM 9594 O O . ARG B 1 605 ? -49.523 -6.203 34.381 1.00 10.72 581 ARG B O 1
ATOM 9602 N N . ASP B 1 606 ? -47.328 -6.034 34.810 1.00 11.32 582 ASP B N 1
ATOM 9603 C CA . ASP B 1 606 ? -46.973 -6.190 33.397 1.00 11.93 582 ASP B CA 1
ATOM 9604 C C . ASP B 1 606 ? -46.704 -7.649 33.022 1.00 12.16 582 ASP B C 1
ATOM 9605 O O . ASP B 1 606 ? -46.072 -7.941 31.998 1.00 13.66 582 ASP B O 1
ATOM 9610 N N . ARG B 1 607 ? -47.191 -8.566 33.855 1.00 11.32 583 ARG B N 1
ATOM 9611 C CA . ARG B 1 607 ? -47.314 -9.980 33.510 1.00 11.13 583 ARG B CA 1
ATOM 9612 C C . ARG B 1 607 ? -45.975 -10.723 33.459 1.00 11.08 583 ARG B C 1
ATOM 9613 O O . ARG B 1 607 ? -45.731 -11.518 32.554 1.00 11.19 583 ARG B O 1
ATOM 9621 N N . GLN B 1 608 ? -45.126 -10.499 34.457 1.00 10.33 584 GLN B N 1
ATOM 9622 C CA . GLN B 1 608 ? -43.850 -11.212 34.573 1.00 10.79 584 GLN B CA 1
ATOM 9623 C C . GLN B 1 608 ? -43.813 -11.954 35.908 1.00 10.33 584 GLN B C 1
ATOM 9624 O O . GLN B 1 608 ? -44.383 -11.489 36.899 1.00 10.66 584 GLN B O 1
ATOM 9630 N N . PRO B 1 609 ? -43.176 -13.127 35.941 1.00 10.47 585 PRO B N 1
ATOM 9631 C CA . PRO B 1 609 ? -43.349 -13.984 37.120 1.00 11.77 585 PRO B CA 1
ATOM 9632 C C . PRO B 1 609 ? -42.476 -13.606 38.305 1.00 12.19 585 PRO B C 1
ATOM 9633 O O . PRO B 1 609 ? -41.268 -13.394 38.148 1.00 13.07 585 PRO B O 1
ATOM 9637 N N . LYS B 1 610 ? -43.068 -13.568 39.497 1.00 10.48 586 LYS B N 1
ATOM 9638 C CA . LYS B 1 610 ? -42.275 -13.548 40.710 1.00 11.09 586 LYS B CA 1
ATOM 9639 C C . LYS B 1 610 ? -41.784 -14.970 40.985 1.00 11.78 586 LYS B C 1
ATOM 9640 O O . LYS B 1 610 ? -42.140 -15.903 40.264 1.00 11.97 586 LYS B O 1
ATOM 9646 N N . ALA B 1 611 ? -40.965 -15.149 42.014 1.00 11.93 587 ALA B N 1
ATOM 9647 C CA . ALA B 1 611 ? -40.415 -16.470 42.299 1.00 13.35 587 ALA B CA 1
ATOM 9648 C C . ALA B 1 611 ? -41.516 -17.510 42.504 1.00 12.59 587 ALA B C 1
ATOM 9649 O O . ALA B 1 611 ? -41.361 -18.677 42.140 1.00 15.55 587 ALA B O 1
ATOM 9651 N N . ALA B 1 612 ? -42.638 -17.090 43.063 1.00 13.27 588 ALA B N 1
ATOM 9652 C CA . ALA B 1 612 ? -43.701 -18.034 43.382 1.00 14.09 588 ALA B CA 1
ATOM 9653 C C . ALA B 1 612 ? -44.368 -18.645 42.145 1.00 13.54 588 ALA B C 1
ATOM 9654 O O . ALA B 1 612 ? -45.017 -19.693 42.239 1.00 15.56 588 ALA B O 1
ATOM 9656 N N . ALA B 1 613 ? -44.233 -18.000 40.994 1.00 13.41 589 ALA B N 1
ATOM 9657 C CA . ALA B 1 613 ? -44.890 -18.515 39.799 1.00 13.38 589 ALA B CA 1
ATOM 9658 C C . ALA B 1 613 ? -44.398 -19.914 39.453 1.00 14.00 589 ALA B C 1
ATOM 9659 O O . ALA B 1 613 ? -45.179 -20.766 39.046 1.00 13.94 589 ALA B O 1
ATOM 9661 N N . VAL B 1 614 ? -43.108 -20.163 39.637 1.00 15.07 590 VAL B N 1
ATOM 9662 C CA . VAL B 1 614 ? -42.555 -21.472 39.326 1.00 16.65 590 VAL B CA 1
ATOM 9663 C C . VAL B 1 614 ? -43.022 -22.520 40.335 1.00 15.89 590 VAL B C 1
ATOM 9664 O O . VAL B 1 614 ? -43.125 -23.696 40.001 1.00 15.54 590 VAL B O 1
ATOM 9668 N N . VAL B 1 615 ? -43.306 -22.090 41.564 1.00 15.18 591 VAL B N 1
ATOM 9669 C CA . VAL B 1 615 ? -43.846 -23.001 42.570 1.00 15.67 591 VAL B CA 1
ATOM 9670 C C . VAL B 1 615 ? -45.178 -23.573 42.075 1.00 14.75 591 VAL B C 1
ATOM 9671 O O . VAL B 1 615 ? -45.410 -24.780 42.121 1.00 15.21 591 VAL B O 1
ATOM 9675 N N . PHE B 1 616 ? -46.040 -22.700 41.568 1.00 14.43 592 PHE B N 1
ATOM 9676 C CA . PHE B 1 616 ? -47.281 -23.165 40.969 1.00 13.96 592 PHE B CA 1
ATOM 9677 C C . PHE B 1 616 ? -47.046 -24.024 39.738 1.00 14.55 592 PHE B C 1
ATOM 9678 O O . PHE B 1 616 ? -47.660 -25.075 39.593 1.00 14.74 592 PHE B O 1
ATOM 9686 N N . LYS B 1 617 ? -46.162 -23.573 38.850 1.00 13.26 593 LYS B N 1
ATOM 9687 C CA . LYS B 1 617 ? -45.884 -24.323 37.632 1.00 14.23 593 LYS B CA 1
ATOM 9688 C C . LYS B 1 617 ? -45.504 -25.768 37.948 1.00 15.45 593 LYS B C 1
ATOM 9689 O O . LYS B 1 617 ? -46.031 -26.705 37.360 1.00 15.39 593 LYS B O 1
ATOM 9695 N N . ASP B 1 618 ? -44.588 -25.928 38.899 1.00 14.41 594 ASP B N 1
ATOM 9696 C CA . ASP B 1 618 ? -44.080 -27.247 39.241 1.00 15.56 594 ASP B CA 1
ATOM 9697 C C . ASP B 1 618 ? -45.150 -28.112 39.906 1.00 14.74 594 ASP B C 1
ATOM 9698 O O . ASP B 1 618 ? -45.267 -29.302 39.616 1.00 17.78 594 ASP B O 1
ATOM 9703 N N . ARG B 1 619 ? -45.941 -27.510 40.793 1.00 14.65 595 ARG B N 1
ATOM 9704 C CA . ARG B 1 619 ? -46.980 -28.264 41.481 1.00 15.52 595 ARG B CA 1
ATOM 9705 C C . ARG B 1 619 ? -48.102 -28.695 40.539 1.00 16.20 595 ARG B C 1
ATOM 9706 O O . ARG B 1 619 ? -48.582 -29.837 40.608 1.00 17.54 595 ARG B O 1
ATOM 9714 N N . TRP B 1 620 ? -48.500 -27.778 39.655 1.00 14.87 596 TRP B N 1
ATOM 9715 C CA . TRP B 1 620 ? -49.628 -28.026 38.770 1.00 15.26 596 TRP B CA 1
ATOM 9716 C C . TRP B 1 620 ? -49.280 -28.883 37.562 1.00 15.68 596 TRP B C 1
ATOM 9717 O O . TRP B 1 620 ? -50.177 -29.375 36.878 1.00 18.25 596 TRP B O 1
ATOM 9728 N N . GLU B 1 621 ? -47.991 -29.069 37.299 1.00 17.75 597 GLU B N 1
ATOM 9729 C CA . GLU B 1 621 ? -47.573 -29.926 36.188 1.00 20.98 597 GLU B CA 1
ATOM 9730 C C . GLU B 1 621 ? -48.089 -31.355 36.363 1.00 28.52 597 GLU B C 1
ATOM 9731 O O . GLU B 1 621 ? -48.139 -31.869 37.480 1.00 34.13 597 GLU B O 1
#

Secondary structure (DSSP, 8-state):
--S--PPP--SSS-EEEE--EEEEEEE-TTS-TTTTTGGG--SS-EEEEESS-SGGG-SSHHHHT--SEEEEEEEEEPPGGGTTSEEEEEES--BSEEEEEETTEEEEEEE-SSS-EEEE-TTT--TTSEEEEEEEEE----SSSSS-EEEEE-TTS-EEEEESSSS----B--S-EEEEEE-SS-EEEEEEEEEEETTEEEEEEEEEESS-S-EEEEEE-TTS-EEEEEESSEEEEEETT----BTTB---EEEEEEEE-SSSEEEEEEEEE----EEEETTEEEETTEE--EEEEE--S-BTTTBT---HHHHHHHHHHHHHTT--EEE-TTS---HHHHHHHHHHT-EEEEE-S-B---HHHHHHH--GGGSTTHHHHHHHHHHHHHHHHHHHTT-TTEEEEEEEES---SSHHHHHHHHHHHHHHHHH-TT---EEEEEPTTS-TTT-SSGGG-SSEEEE--BTTTBS-GGGHHHHHHHHHHHHHHHHHTT----EEEEE----B-TT---SS--TBSHHHHHHHHHHHHHHHTT-TTEEEEEES-SB-B----BTTBSSSB---SB-TTS-B-HHHHHHHHHH-/--S--PPP--SSS-EEEE--EEEEEEE-TT--TTTTTGGG--SS-EEEEESS-SGGG-SSHHHHT--SEEEEEEEEEEPGGGTTSEEEEEES--BSEEEEEETTEEEEEEE-SSS-EEEE-TTT--TTEEEEEEEEEE----SSSSS-EEEEEPTTS-EEEEESSSS----B--S-EEEEEE-SS-EEEEEEEEEEETTEEEEEEEEEESS-S-EEEEEE-TTS-EEEEEESSEEEEEETT----BTTB---EEEEEEEE-SSSEEEEEEEEE----EEEETTEEEETTEE--EEEEE--S-BTTTBT---HHHHHHHHHHHHHTT--EEE-TTS---HHHHHHHHHHT-EEEEE-S-B---HHHHHHHHHSSS-SS---HHHHHHHHHHHHHHHHHHHHHHHTT-TTEEEEEEEES---SSHHHHHHHHHHHHHHHHH-TT---EEEEEPTTS-TTT-SSGGG-SSEEEE--BTTTBS-GGGHHHHHHHHHHHHHHHHHTT----EEEEE----B-TT---SS--TBSHHHHHHHHHHHHHHHTT-TTEEEEEES-SB-B----BTTBSSSB---SB-TTS-B-HHHHHHHHHH-

B-factor: mean 20.4, std 9.94, range [8.12, 137.54]

InterPro domains:
  IPR006101 Glycoside hydrolase, family 2 [PR00132] (288-302)
  IPR006101 Glycoside hydrolase, family 2 [PR00132] (319-337)
  IPR006101 Glycoside hydrolase, family 2 [PR00132] (404-419)
  IPR006102 Glycoside hydrolase family 2, immunoglobulin-like beta-sandwich [PF00703] (191-277)
  IPR006103 Glycoside hydrolase family 2, catalytic domain [PF02836] (279-598)
  IPR006104 Glycosyl hydrolases family 2, sugar binding domain [PF02837] (17-184)
  IPR008979 Galactose-binding-like domain superfamily [SSF49785] (5-184)
  IPR013783 Immunoglobulin-like fold [G3DSA:2.60.40.10] (185-278)
  IPR017853 Glycoside hydrolase superfamily [SSF51445] (279-598)
  IPR023230 Glycoside hydrolase, family 2, conserved site [PS00719] (329-354)
  IPR036156 Beta-Galactosidase/glucuronidase domain superfamily [SSF49303] (188-278)

CATH classification: 2.60.120.260 (+2 more: 2.60.40.10, 3.20.20.80)

Organism: Mediterraneibacter gnavus (NCBI:txid33038)

Nearest PDB structures (foldseek):
  6jz2-assembly1_A-2  TM=1.002E+00  e=0.000E+00  Mediterraneibacter gnavus
  6jz1-assembly1_B-2  TM=1.001E+00  e=0.000E+00  Mediterraneibacter gnavus
  6jz6-assembly1_B  TM=1.001E+00  e=0.000E+00  Mediterraneibacter gnavus
  6jz4-assembly1_B  TM=1.001E+00  e=0.000E+00  Mediterraneibacter gnavus
  6jz3-assembly1_A  TM=1.001E+00  e=0.000E+00  Mediterraneibacter gnavus

Solvent-accessible surface area: 42493 Å² total; per-residue (Å²): 68,160,36,18,6,21,50,7,37,38,17,110,32,7,24,26,24,37,12,57,15,45,3,89,0,31,34,3,82,128,69,63,1,91,178,66,31,15,22,96,22,16,88,69,50,68,12,0,1,4,18,0,0,4,2,22,0,13,58,59,128,117,53,65,31,30,6,0,14,0,0,0,7,21,96,11,26,0,20,47,96,9,137,146,48,58,4,28,0,4,0,7,1,0,0,4,35,10,22,0,6,0,39,19,102,112,41,42,68,26,70,5,1,4,4,0,3,13,0,50,0,36,134,27,16,83,17,24,90,82,1,26,0,1,0,60,0,22,2,35,4,53,31,42,3,2,2,0,1,25,40,102,96,46,174,103,50,75,43,50,12,64,15,10,16,60,4,27,19,2,1,0,0,4,10,25,0,51,0,9,0,18,12,137,22,8,0,56,26,1,9,1,35,15,73,39,54,83,102,59,1,38,0,61,3,66,8,75,15,79,18,165,66,80,3,40,0,83,0,19,27,59,134,40,111,96,54,11,88,29,137,27,64,124,22,84,1,134,2,72,117,17,87,32,0,31,38,91,76,27,42,18,9,47,0,4,0,9,0,22,73,71,159,30,55,53,0,27,1,88,44,114,0,0,0,5,25,19,98,42,94,31,22,66,5,9,5,5,78,122,87,20,68,1,49,0,0,0,1,5,8,6,0,9,5,1,1,5,3,21,20,46,0,9,0,4,16,0,0,21,1,0,53,66,0,40,0,10,0,0,1,0,0,11,0,0,0,0,13,21,7,0,50,7,0,5,81,34,0,0,1,0,0,0,0,1,4,0,8,3,0,20,87,58,52,38,67,174,39,80,145,2,8,75,29,167,53,16,80,83,0,32,130,21,0,39,40,5,0,42,12,0,0,24,21,0,10,14,17,2,0,0,5,0,0,1,0,0,3,44,1,12,1,59,35,94,128,0,67,88,7,0,83,87,0,14,54,14,0,82,105,54,3,64,22,62,4,7,7,0,0,0,3,36,71,56,3,97,2,106,84,9,83,0,30,90,39,11,65,3,2,1,1,3,1,24,16,0,18,118,41,17,13,11,141,93,36,138,84,0,30,114,70,0,68,74,4,0,74,84,6,122,80,74,148,53,100,31,0,4,0,1,0,8,0,2,0,1,0,48,59,52,52,109,97,174,113,26,75,60,66,0,17,40,5,2,74,84,0,3,80,3,0,9,123,0,2,94,59,15,110,24,6,16,0,0,0,1,12,2,1,5,9,5,28,7,62,128,47,181,126,37,77,119,5,1,23,2,0,2,3,24,47,56,5,72,65,6,36,0,0,72,23,0,58,92,76,7,164,68,155,31,19,6,21,47,8,39,41,19,111,32,7,31,26,26,36,11,56,13,45,2,93,1,31,33,3,87,132,83,63,1,91,172,61,24,14,15,96,23,15,88,69,51,67,32,0,0,4,14,0,0,3,3,28,0,13,58,58,129,114,52,65,33,31,6,1,13,0,0,0,7,19,64,12,26,0,14,51,63,11,166,136,48,70,4,32,0,4,0,7,1,0,0,3,38,11,24,0,11,0,37,18,104,115,40,38,67,26,70,5,1,5,5,0,4,14,0,46,0,33,133,31,16,80,24,24,90,89,1,31,0,0,0,64,0,22,1,34,4,52,51,44,3,2,2,3,1,32,32,65,103,42,172,108,47,76,46,49,14,65,17,19,16,61,4,26,19,2,1,0,0,3,10,22,0,50,0,8,0,17,10,142,18,7,0,55,26,1,8,1,28,13,68,45,64,81,101,56,0,45,0,56,4,66,7,72,15,77,21,167,73,79,3,33,0,83,0,20,29,58,139,45,112,94,53,11,86,35,133,27,66,123,22,85,2,137,2,72,115,17,88,32,0,30,47,93,75,27,44,27,8,46,0,4,0,10,0,22,66,70,151,33,57,54,0,28,1,88,41,124,0,0,0,6,23,20,98,39,98,26,19,65,3,14,6,6,77,126,84,15,70,0,49,0,0,0,1,7,8,5,1,9,5,1,0,4,3,18,18,46,0,8,0,3,15,0,0,20,1,0,54,69,0,38,0,9,0,0,1,0,0,11,0,0,0,0,12,18,7,0,55,3,0,5,88,32,0,0,0,0,0,0,0,1,5,0,8,6,28,15,94,67,46,20,50,154,30,24,25,64,83,60,42,165,101,154,60,128,52,95,139,37,58,64,84,16,32,117,22,0,47,40,7,0,27,13,0,0,18,20,0,11,15,16,1,0,0,4,0,0,1,0,0,3,43,2,37,0,58,52,97,189,12,59,98,20,4,94,88,0,7,54,16,0,92,110,84,4,65,24,66,7,8,17,0,0,0,2,50,58,72,2,77,3,104,74,10,78,0,26,91,32,11,54,3,1,2,2,3,2,24,2,0,19,119,38,17,12,11,138,94,37,137,81,0,31,120,75,0,70,71,2,0,74,67,6,110,80,72,134,53,102,32,0,4,0,0,0,8,1,2,0,0,0,51,57,53,54,107,98,173,112,27,75,59,67,0,17,41,5,2,72,83,0,2,79,3,0,8,122,0,2,95,56,15,108,22,6,15,0,0,0,0,12,2,1,4,9,4,33,5,62,125,46,181,129,34,80,114,2,0,23,1,0,2,2,25,46,55,5,72,69,8,34,0,0,67,19,0,58,93,76,7,162

Radius of gyration: 30.95 Å; Cα contacts (8 Å, |Δi|>4): 3023; chains: 2; bounding box: 79×83×80 Å

Sequence (1185 aa):
LEYSELYPIQNEYRMMQSLDGMWKFQFDPEEIGKKSGWENGLPAPVSMPVPSSFADFFTDHKERDYCGDFWYETEFYLPAEWRNKKIWLRFGSITHRGTVYCNGMEITSHEGGFLPVLADISTVAKPGQVNQVVVKINNELNETSLPCGATKILNNGRKLAKPYFDFFNYSGLQRSVWVIALPEESVKDYSVDYELCGTDALVKYEVVTTGEHPVIVRLLDAEGELVAETEGKEGILQVANARLWEVRRNAYLYQIVILITDGNGVLDEYREKIGIRTVRIEGTKILLNDRPVYLKGFGKHEDFPILGRGFHWGIVKRDFECLKWTNANCFRTSHYPYAEEWYQFADEEGFLIIDEVPAVGMMRSTRNFVAYFFEALTVPELLKSHIADTEEMITRDKNHPSVIAWSLFNEPETITDYAYEYFKEVFAAAETYDFQSRPMTGAFEKNSKPELCKCYPLCDFICLNRYYGWYISGGPEIEEAEELFRDEMDRWKAKELNVPFVFTEFGTDTMAGLHKLPSIMWSEEYQKEYLEMNFRVFDSYEFVQGELAWNFADFQTTEGIMRVDGNHKGVFTRDRQPKAAAVVFKDRWELEYSELYPIQNEYRMMQSLDGMWKFQFDPEEIGKKSGWENGLPAPVSMPVPSSFADFFTDHKERDYCGDFWYETEFYLPAEWRNKKIWLRFGSITHRGTVYCNGMEITSHEGGFLPVLADISTVAKPGQVNQVVVKINNELNETSLPCGATKILNNGRKLAKPYFDFFNYSGLQRSVWVIALPEESVKDYSVDYELCGTDALVKYEVVTTGEHPVIVRLLDAEGELVAETEGKEGILQVANARLWEVRRNAYLYQIVILITDGNGVLDEYREKIGIRTVRIEGTKILLNDRPVYLKGFGKHEDFPILGRGFHWGIVKRDFECLKWTNANCFRTSHYPYAEEWYQFADEEGFLIIDEVPAVGMMRSTRNFVAAGSGNYTYFFEALTVPELLKSHIADTEEMITRDKNHPSVIAWSLFNEPETITDYAYEYFKEVFAAAETYDFQSRPMTGAFEKNSKPELCKCYPLCDFICLNRYYGWYISGGPEIEEAEELFRDEMDRWKAKELNVPFVFTEFGTDTMAGLHKLPSIMWSEEYQKEYLEMNFRVFDSYEFVQGELAWNFADFQTTEGIMRVDGNHKGVFTRDRQPKAAAVVFKDRWE

Foldseek 3Di:
DPFFLDDADDDPFKHKDWPWDWWWKFDDLVPCCVVPLCQQPNDDTDIDGPQFFRQQPDDDDCRNQAFFKMKIKDKDAAAQVLQQFFKKKKAQFFAAKKWKHKNSHTFDIDGGGHHIDIGGCNPPDDHRGMMMMMMMGGQAADLQAPPHFHWDADPVRTIGHQFLDFFASTGGRQEIMMMMTGFPKEWRAKFWAWDDDPQKIKTWMATDIPDDAKKKKFKAFPVRHTQFIDIDRTDITIGGRDDAQAQQRGTWIKMWMFGDPVVGTRYIDIDIFGHWAWAWDQLFIAINHHGAFAAAAEEELFFPPRGNHDDVVVLVLLVVLCVLLLGQEYEPPADAHRPVNLVVCNVRRHAYAYHHRAESQADVSRVVRVVSLVDPSNVSNLVNLLVSLLRSCRNRQRRPNYQEYASHEAHDFQDVSNQVSVVSSLVSNCVNHPHSGWYEHEHEPVCQPVGGPHRVSGQAYEYADEQQAPNLHFVRNVVSLVVLLVRVVVVVVVSPSYAYAHREYFFQADAPADDVVDGGNHLNSRQVRVVSVVVSLVVDPSHRYYHYPHQEFRAGPDDPVADRGGRRHCAYSNGHGRPCSVVSSVVSD/DVFFLDDADDDPFKHKDWPFDKWWKFDDLVPCCVVVLCQQPNDDTDIDGPQFFRQQPDDDDCRNQAFFKMKIKDKDAAALVLLQFFKKKKAQFFAAKKWKHKNSHTFDIDGGGHHMDIGGCNPPDDHRGMMMMMMIGGQAADLLAFPHFHWDQDPVRGIGHGFLDFAASTGGRQEIMMMMTGFPKEWRAKFWAWDDDDQKIKTWMATDIPDDAKKKKFKAWPVRHTQFIDIDRTDITIGGRFDAQAQQRGTWIKMWMFGDNVVGTRYIDIDIFGHWAWDWDQLFIDINHHGAFAAAAEEELFFPPRGNHDDVVVLVLLVVLCVLLLGQEYEPPADAHRPVNLVVCNVRRHAYAYHHRAESAAVVSRQVSQPPPHDNPDDDCVPSVVSNLVNLLVSLLSRCRNRQRRPRYQEYASHEAHDFQDVVNQVSVVVSLVSNCVNRPHSGWYEHEHECVCQPVGGPHRVSGQAYEYADEQQAPNLHFVRNVVSLVVLLVRVVVVVVVSPSYAYAHREYFAQADAPADDVVDGGNHLNSRQVRVVSVVVSLVVDPSHRYYHYPHCEFRAGDDDPVADRGGRRHCAYSNGHGRPNSVVSSVVSD